Protein AF-0000000078568516 (afdb_homodimer)

Secondary structure (DSSP, 8-state):
--TTHHHHHHHHHHHHHH---S---HHHHHHHHHHHHHHTTTSS-HHHHHHHHHHHHHHHHHHHHHHHHHTSSSTT---HHHHHHHHHHHHHHHHHHTS--PPS-TTTT--EE---HHHHHT-B-SS-TT-BEEEEEEEEE-THHHHHHHH-TT------STT-TTTEEEEEEEEETTS-HHHHHHHHHHTTGGGSS--EEEEEEEPS-----HHHHHHHHHHHHHHHHHHHHHHHHHHHHHTTS-SS-S-HHHHHHHTT-HHHHHHHHH----TTTS-TTHHHHHHHHHHHHHHHHHHHHHTTBTTHHHHHHHTTSTTHHHHHTTTHHHHHHHHHHHHHHHHHHHHH--TTGGG-HHHHHHHHHHHHHHHHHHHHHHHHHHHHTHHHH--SS--SSHHHHHHHHHHHHHHHHTT-TTTSSGGG-SSGGGHHHHHHHHHHHTTHHHHHHHHH-HHHHHHHHHHHHHHHHHHHHHHHHHHT--SSS--TT---HHHHHHHIIIIIT-HHHHHHHHHHHHHHHHHHHHTTTS---PPTTHHHHHHHHHHHHHHHHHHTTHHHHTT----HHHHHHHHHHHHHHHHHHHHHHHHHHHTT--HHHHHHHT-TTHHHHHHTHHHHHHHHHHHHHHHHHHHTS-B---THHHHHHHHHHHH-/--TTHHHHHHHHHHHHHHTTSS---HHHHHHHHHHHHHHTTTSS-HHHHHHHHHHHHHHHHHHHHHHHHHTSSSTT---HHHHHHHHHHHHHHHHHHTS--PPS-TTTT--EE---HHHHHT-B-SS-TT-BEEEEEEEEE-THHHHHHHH-TT------STT-TTTEEEEEEEEETTS-HHHHHHHHHHTTGGGSS--EEEEEEEPS-----HHHHHHHHHHHHHHHHHHHHHHHHHHHHHTTS-SS-S-HHHHHHHTT-HHHHHHHHH----TTTS-TTHHHHHHHHHHHHHHHHHHHHHTTSTTHHHHHHHTTSTTHHHHHTTTHHHHHHHHHHHHHHHHHHHHH--TTGGG-HHHHHHHHHHHHHHHHHHHHHHHHHHHHTHHHH--SS--SSHHHHHHHHHHHHHHHHTT-TTTSSGGG-SSGGGHHHHHHHHHHHTTHHHHHHHHH-HHHHHHHHHHHHHHHHHHHHHHHHHHT--SSS--TT---HHHHHHHIIIIIT-HHHHHHHHHHHHHHHHHHHHTTTS---PPTTHHHHHHHHHHHHHHHHHHTTHHHHTT----HHHHHHHHHHHHHHHHHHHHHHHHHHHTT--HHHHHHHT-TTHHHHHHTHHHHHHHHHHHHHHHHHHHTS-----THHHHHHHHHHHH-

Structure (mmCIF, N/CA/C/O backbone):
data_AF-0000000078568516-model_v1
#
loop_
_entity.id
_entity.type
_entity.pdbx_description
1 polymer 'Nose resistant-to-fluoxetine protein N-terminal domain-containing protein'
#
loop_
_atom_site.group_PDB
_atom_site.id
_atom_site.type_symbol
_atom_site.label_atom_id
_atom_site.label_alt_id
_atom_site.label_comp_id
_atom_site.label_asym_id
_atom_site.label_entity_id
_atom_site.label_seq_id
_atom_site.pdbx_PDB_ins_code
_atom_site.Cartn_x
_atom_site.Cartn_y
_atom_site.Cartn_z
_atom_site.occupancy
_atom_site.B_iso_or_equiv
_atom_site.auth_seq_id
_atom_site.auth_comp_id
_atom_site.auth_asym_id
_atom_site.auth_atom_id
_atom_site.pdbx_PDB_model_num
ATOM 1 N N . MET A 1 1 ? 43 10.469 0.927 1 19.72 1 MET A N 1
ATOM 2 C CA . MET A 1 1 ? 43.25 9.031 0.972 1 19.72 1 MET A CA 1
ATOM 3 C C . MET A 1 1 ? 42.25 8.359 1.928 1 19.72 1 MET A C 1
ATOM 5 O O . MET A 1 1 ? 41.75 7.281 1.634 1 19.72 1 MET A O 1
ATOM 9 N N . LYS A 1 2 ? 42.125 8.953 3.188 1 24.02 2 LYS A N 1
ATOM 10 C CA . LYS A 1 2 ? 41.625 8.297 4.398 1 24.02 2 LYS A CA 1
ATOM 11 C C . LYS A 1 2 ? 40.094 8.406 4.5 1 24.02 2 LYS A C 1
ATOM 13 O O . LYS A 1 2 ? 39.5 7.926 5.469 1 24.02 2 LYS A O 1
ATOM 18 N N . LEU A 1 3 ? 39.5 9.312 3.938 1 23.8 3 LEU A N 1
ATOM 19 C CA . LEU A 1 3 ? 38.094 9.578 4.184 1 23.8 3 LEU A CA 1
ATOM 20 C C . LEU A 1 3 ? 37.219 8.484 3.576 1 23.8 3 LEU A C 1
ATOM 22 O O . LEU A 1 3 ? 35.969 8.547 3.668 1 23.8 3 LEU A O 1
ATOM 26 N N . LEU A 1 4 ? 37.781 7.84 2.512 1 27.28 4 LEU A N 1
ATOM 27 C CA . LEU A 1 4 ? 37.156 6.785 1.72 1 27.28 4 LEU A CA 1
ATOM 28 C C . LEU A 1 4 ? 36.906 5.543 2.566 1 27.28 4 LEU A C 1
ATOM 30 O O . LEU A 1 4 ? 36.625 4.465 2.031 1 27.28 4 LEU A O 1
ATOM 34 N N . LEU A 1 5 ? 36.938 5.762 3.91 1 27.34 5 LEU A N 1
ATOM 35 C CA . LEU A 1 5 ? 37.156 4.539 4.672 1 27.34 5 LEU A CA 1
ATOM 36 C C . LEU A 1 5 ? 35.938 3.639 4.637 1 27.34 5 LEU A C 1
ATOM 38 O O . LEU A 1 5 ? 36.031 2.445 4.34 1 27.34 5 LEU A O 1
ATOM 42 N N . PRO A 1 6 ? 34.812 4.086 5.113 1 30.39 6 PRO A N 1
ATOM 43 C CA . PRO A 1 6 ? 33.844 2.994 5.105 1 30.39 6 PRO A CA 1
ATOM 44 C C . PRO A 1 6 ? 33.5 2.516 3.695 1 30.39 6 PRO A C 1
ATOM 46 O O . PRO A 1 6 ? 33.281 1.318 3.475 1 30.39 6 PRO A O 1
ATOM 49 N N . LEU A 1 7 ? 33.469 3.352 2.736 1 31.86 7 LEU A N 1
ATOM 50 C CA . LEU A 1 7 ? 33.5 2.98 1.325 1 31.86 7 LEU A CA 1
ATOM 51 C C . LEU A 1 7 ? 34.844 2.346 0.966 1 31.86 7 LEU A C 1
ATOM 53 O O . LEU A 1 7 ? 34.906 1.376 0.207 1 31.86 7 LEU A O 1
ATOM 57 N N . LEU A 1 8 ? 36 2.879 1.493 1 31.45 8 LEU A N 1
ATOM 58 C CA . LEU A 1 8 ? 37.344 2.312 1.375 1 31.45 8 LEU A CA 1
ATOM 59 C C . LEU A 1 8 ? 37.438 0.991 2.127 1 31.45 8 LEU A C 1
ATOM 61 O O . LEU A 1 8 ? 38.094 0.048 1.652 1 31.45 8 LEU A O 1
ATOM 65 N N . LEU A 1 9 ? 36.844 0.903 3.256 1 31.75 9 LEU A N 1
ATOM 66 C CA . LEU A 1 9 ? 36.906 -0.375 3.959 1 31.75 9 LEU A CA 1
ATOM 67 C C . LEU A 1 9 ? 36.094 -1.433 3.209 1 31.75 9 LEU A C 1
ATOM 69 O O . LEU A 1 9 ? 36.5 -2.592 3.129 1 31.75 9 LEU A O 1
ATOM 73 N N . PHE A 1 10 ? 34.969 -1.129 2.699 1 33.91 10 PHE A N 1
ATOM 74 C CA . PHE A 1 10 ? 34.281 -2.029 1.774 1 33.91 10 PHE A CA 1
ATOM 75 C C . PHE A 1 10 ? 35.062 -2.121 0.456 1 33.91 10 PHE A C 1
ATOM 77 O O . PHE A 1 10 ? 35.25 -3.215 -0.081 1 33.91 10 PHE A O 1
ATOM 84 N N . LEU A 1 11 ? 35.531 -1.093 -0.124 1 34.03 11 LEU A N 1
ATOM 85 C CA . LEU A 1 11 ? 36.438 -1.081 -1.267 1 34.03 11 LEU A CA 1
ATOM 86 C C . LEU A 1 11 ? 37.781 -1.695 -0.897 1 34.03 11 LEU A C 1
ATOM 88 O O . LEU A 1 11 ? 38.406 -2.395 -1.708 1 34.03 11 LEU A O 1
ATOM 92 N N . VAL A 1 12 ? 38.375 -1.395 0.165 1 33.22 12 VAL A N 1
ATOM 93 C CA . VAL A 1 12 ? 39.562 -2.031 0.704 1 33.22 12 VAL A CA 1
ATOM 94 C C . VAL A 1 12 ? 39.281 -3.51 0.968 1 33.22 12 VAL A C 1
ATOM 96 O O . VAL A 1 12 ? 40.125 -4.367 0.654 1 33.22 12 VAL A O 1
ATOM 99 N N . ALA A 1 13 ? 38.188 -3.83 1.531 1 32.09 13 ALA A N 1
ATOM 100 C CA . ALA A 1 13 ? 37.906 -5.254 1.705 1 32.09 13 ALA A CA 1
ATOM 101 C C . ALA A 1 13 ? 37.719 -5.945 0.357 1 32.09 13 ALA A C 1
ATOM 103 O O . ALA A 1 13 ? 38.25 -7.043 0.142 1 32.09 13 ALA A O 1
ATOM 104 N N . VAL A 1 14 ? 37.031 -5.363 -0.57 1 32.97 14 VAL A N 1
ATOM 105 C CA . VAL A 1 14 ? 36.938 -5.93 -1.912 1 32.97 14 VAL A CA 1
ATOM 106 C C . VAL A 1 14 ? 38.25 -5.66 -2.656 1 32.97 14 VAL A C 1
ATOM 108 O O . VAL A 1 14 ? 38.781 -6.543 -3.348 1 32.97 14 VAL A O 1
ATOM 111 N N . THR A 1 15 ? 38.781 -4.438 -2.701 1 31.41 15 THR A N 1
ATOM 112 C CA . THR A 1 15 ? 40.062 -4.191 -3.336 1 31.41 15 THR A CA 1
ATOM 113 C C . THR A 1 15 ? 41.156 -4.977 -2.635 1 31.41 15 THR A C 1
ATOM 115 O O . THR A 1 15 ? 42.188 -5.316 -3.25 1 31.41 15 THR A O 1
ATOM 118 N N . ILE A 1 16 ? 41.125 -5.105 -1.365 1 31.56 16 ILE A N 1
ATOM 119 C CA . ILE A 1 16 ? 42.094 -6.004 -0.723 1 31.56 16 ILE A CA 1
ATOM 120 C C . ILE A 1 16 ? 42 -7.391 -1.349 1 31.56 16 ILE A C 1
ATOM 122 O O . ILE A 1 16 ? 43 -8.055 -1.565 1 31.56 16 ILE A O 1
ATOM 126 N N . SER A 1 17 ? 40.844 -7.824 -1.623 1 30.19 17 SER A N 1
ATOM 127 C CA . SER A 1 17 ? 40.844 -9.172 -2.189 1 30.19 17 SER A CA 1
ATOM 128 C C . SER A 1 17 ? 41.438 -9.172 -3.598 1 30.19 17 SER A C 1
ATOM 130 O O . SER A 1 17 ? 42.031 -10.156 -4.023 1 30.19 17 SER A O 1
ATOM 132 N N . VAL A 1 18 ? 41.094 -8.125 -4.332 1 30.97 18 VAL A N 1
ATOM 133 C CA . VAL A 1 18 ? 41.625 -8.211 -5.688 1 30.97 18 VAL A CA 1
ATOM 134 C C . VAL A 1 18 ? 43.125 -7.848 -5.676 1 30.97 18 VAL A C 1
ATOM 136 O O . VAL A 1 18 ? 43.906 -8.461 -6.387 1 30.97 18 VAL A O 1
ATOM 139 N N . GLN A 1 19 ? 43.406 -6.598 -5.184 1 30.86 19 GLN A N 1
ATOM 140 C CA . GLN A 1 19 ? 44.812 -6.234 -5.367 1 30.86 19 GLN A CA 1
ATOM 141 C C . GLN A 1 19 ? 45.719 -7.066 -4.469 1 30.86 19 GLN A C 1
ATOM 143 O O . GLN A 1 19 ? 46.281 -6.555 -3.49 1 30.86 19 GLN A O 1
ATOM 148 N N . CYS A 1 20 ? 45.375 -8.109 -4.012 1 30.53 20 CYS A N 1
ATOM 149 C CA . CYS A 1 20 ? 46.375 -8.828 -3.256 1 30.53 20 CYS A CA 1
ATOM 150 C C . CYS A 1 20 ? 47.656 -8.984 -4.078 1 30.53 20 CYS A C 1
ATOM 152 O O . CYS A 1 20 ? 48.562 -9.719 -3.693 1 30.53 20 CYS A O 1
ATOM 154 N N . ASP A 1 21 ? 47.75 -8.555 -5.23 1 30.81 21 ASP A N 1
ATOM 155 C CA . ASP A 1 21 ? 49.156 -8.789 -5.582 1 30.81 21 ASP A CA 1
ATOM 156 C C . ASP A 1 21 ? 50.094 -7.895 -4.766 1 30.81 21 ASP A C 1
ATOM 158 O O . ASP A 1 21 ? 51.312 -8.086 -4.777 1 30.81 21 ASP A O 1
ATOM 162 N N . SER A 1 22 ? 49.906 -6.578 -4.59 1 32.47 22 SER A N 1
ATOM 163 C CA . SER A 1 22 ? 51.031 -5.961 -3.887 1 32.47 22 SER A CA 1
ATOM 164 C C . SER A 1 22 ? 51.094 -6.418 -2.434 1 32.47 22 SER A C 1
ATOM 166 O O . SER A 1 22 ? 50.062 -6.727 -1.833 1 32.47 22 SER A O 1
ATOM 168 N N . LYS A 1 23 ? 52.406 -6.676 -1.833 1 35.88 23 LYS A N 1
ATOM 169 C CA . LYS A 1 23 ? 52.969 -7.195 -0.595 1 35.88 23 LYS A CA 1
ATOM 170 C C . LYS A 1 23 ? 52.375 -6.504 0.624 1 35.88 23 LYS A C 1
ATOM 172 O O . LYS A 1 23 ? 52.938 -6.559 1.72 1 35.88 23 LYS A O 1
ATOM 177 N N . MET A 1 24 ? 51.688 -5.531 0.545 1 34.06 24 MET A N 1
ATOM 178 C CA . MET A 1 24 ? 51.25 -5.145 1.878 1 34.06 24 MET A CA 1
ATOM 179 C C . MET A 1 24 ? 50.469 -6.285 2.551 1 34.06 24 MET A C 1
ATOM 181 O O . MET A 1 24 ? 49.469 -6.766 2.027 1 34.06 24 MET A O 1
ATOM 185 N N . SER A 1 25 ? 51.188 -7.059 3.332 1 37.94 25 SER A N 1
ATOM 186 C CA . SER A 1 25 ? 50.75 -8.219 4.094 1 37.94 25 SER A CA 1
ATOM 187 C C . SER A 1 25 ? 49.438 -7.934 4.828 1 37.94 25 SER A C 1
ATOM 189 O O . SER A 1 25 ? 49.156 -6.785 5.18 1 37.94 25 SER A O 1
ATOM 191 N N . HIS A 1 26 ? 48.438 -8.781 4.637 1 41.09 26 HIS A N 1
ATOM 192 C CA . HIS A 1 26 ? 47.25 -8.859 5.473 1 41.09 26 HIS A CA 1
ATOM 193 C C . HIS A 1 26 ? 47.531 -8.312 6.871 1 41.09 26 HIS A C 1
ATOM 195 O O . HIS A 1 26 ? 46.656 -7.652 7.461 1 41.09 26 HIS A O 1
ATOM 201 N N . SER A 1 27 ? 48.781 -8.523 7.266 1 44.09 27 SER A N 1
ATOM 202 C CA . SER A 1 27 ? 49.188 -8.094 8.594 1 44.09 27 SER A CA 1
ATOM 203 C C . SER A 1 27 ? 49.281 -6.574 8.68 1 44.09 27 SER A C 1
ATOM 205 O O . SER A 1 27 ? 48.906 -5.996 9.719 1 44.09 27 SER A O 1
ATOM 207 N N . GLU A 1 28 ? 49.625 -5.969 7.652 1 46.91 28 GLU A N 1
ATOM 208 C CA . GLU A 1 28 ? 49.781 -4.52 7.723 1 46.91 28 GLU A CA 1
ATOM 209 C C . GLU A 1 28 ? 48.438 -3.799 7.688 1 46.91 28 GLU A C 1
ATOM 211 O O . GLU A 1 28 ? 48.25 -2.809 8.391 1 46.91 28 GLU A O 1
ATOM 216 N N . LEU A 1 29 ? 47.594 -4.312 6.922 1 42.88 29 LEU A N 1
ATOM 217 C CA . LEU A 1 29 ? 46.25 -3.734 6.918 1 42.88 29 LEU A CA 1
ATOM 218 C C . LEU A 1 29 ? 45.594 -3.893 8.281 1 42.88 29 LEU A C 1
ATOM 220 O O . LEU A 1 29 ? 45 -2.949 8.797 1 42.88 29 LEU A O 1
ATOM 224 N N . LEU A 1 30 ? 45.719 -5.09 8.789 1 44.78 30 LEU A N 1
ATOM 225 C CA . LEU A 1 30 ? 45.25 -5.328 10.141 1 44.78 30 LEU A CA 1
ATOM 226 C C . LEU A 1 30 ? 45.938 -4.418 11.141 1 44.78 30 LEU A C 1
ATOM 228 O O . LEU A 1 30 ? 45.312 -3.9 12.062 1 44.78 30 LEU A O 1
ATOM 232 N N . ALA A 1 31 ? 47.125 -4.281 10.938 1 49.91 31 ALA A N 1
ATOM 233 C CA . ALA A 1 31 ? 47.906 -3.404 11.82 1 49.91 31 ALA A CA 1
ATOM 234 C C . ALA A 1 31 ? 47.438 -1.957 11.695 1 49.91 31 ALA A C 1
ATOM 236 O O . ALA A 1 31 ? 47.344 -1.241 12.695 1 49.91 31 ALA A O 1
ATOM 237 N N . HIS A 1 32 ? 47.062 -1.569 10.57 1 46.25 32 HIS A N 1
ATOM 238 C CA . HIS A 1 32 ? 46.562 -0.206 10.383 1 46.25 32 HIS A CA 1
ATOM 239 C C . HIS A 1 32 ? 45.156 -0.04 10.945 1 46.25 32 HIS A C 1
ATOM 241 O O . HIS A 1 32 ? 44.844 0.983 11.562 1 46.25 32 HIS A O 1
ATOM 247 N N . LEU A 1 33 ? 44.406 -0.995 10.672 1 45.06 33 LEU A N 1
ATOM 248 C CA . LEU A 1 33 ? 43.094 -0.962 11.273 1 45.06 33 LEU A CA 1
ATOM 249 C C . LEU A 1 33 ? 43.156 -1.039 12.789 1 45.06 33 LEU A C 1
ATOM 251 O O . LEU A 1 33 ? 42.469 -0.312 13.5 1 45.06 33 LEU A O 1
ATOM 255 N N . GLU A 1 34 ? 44 -1.986 13.281 1 47.72 34 GLU A N 1
ATOM 256 C CA . GLU A 1 34 ? 44.25 -2.076 14.711 1 47.72 34 GLU A CA 1
ATOM 257 C C . GLU A 1 34 ? 44.844 -0.772 15.25 1 47.72 34 GLU A C 1
ATOM 259 O O . GLU A 1 34 ? 44.469 -0.323 16.344 1 47.72 34 GLU A O 1
ATOM 264 N N . LYS A 1 35 ? 45.781 -0.238 14.578 1 49.16 35 LYS A N 1
ATOM 265 C CA . LYS A 1 35 ? 46.375 1.023 15.008 1 49.16 35 LYS A CA 1
ATOM 266 C C . LYS A 1 35 ? 45.344 2.15 15 1 49.16 35 LYS A C 1
ATOM 268 O O . LYS A 1 35 ? 45.344 2.986 15.906 1 49.16 35 LYS A O 1
ATOM 273 N N . ALA A 1 36 ? 44.594 2.148 14.039 1 45.56 36 ALA A N 1
ATOM 274 C CA . ALA A 1 36 ? 43.562 3.176 13.984 1 45.56 36 ALA A CA 1
ATOM 275 C C . ALA A 1 36 ? 42.562 3.029 15.141 1 45.56 36 ALA A C 1
ATOM 277 O O . ALA A 1 36 ? 42.156 4.023 15.734 1 45.56 36 ALA A O 1
ATOM 278 N N . VAL A 1 37 ? 42.281 1.79 15.438 1 47.06 37 VAL A N 1
ATOM 279 C CA . VAL A 1 37 ? 41.406 1.515 16.578 1 47.06 37 VAL A CA 1
ATOM 280 C C . VAL A 1 37 ? 42.156 1.766 17.875 1 47.06 37 VAL A C 1
ATOM 282 O O . VAL A 1 37 ? 41.625 2.311 18.844 1 47.06 37 VAL A O 1
ATOM 285 N N . ARG A 1 38 ? 43.375 1.36 17.984 1 46.97 38 ARG A N 1
ATOM 286 C CA . ARG A 1 38 ? 44.156 1.521 19.188 1 46.97 38 ARG A CA 1
ATOM 287 C C . ARG A 1 38 ? 44.5 2.99 19.453 1 46.97 38 ARG A C 1
ATOM 289 O O . ARG A 1 38 ? 44.531 3.434 20.594 1 46.97 38 ARG A O 1
ATOM 296 N N . THR A 1 39 ? 45 3.645 18.484 1 46.28 39 THR A N 1
ATOM 297 C CA . THR A 1 39 ? 45.469 5.004 18.734 1 46.28 39 THR A CA 1
ATOM 298 C C . THR A 1 39 ? 44.312 5.879 19.219 1 46.28 39 THR A C 1
ATOM 300 O O . THR A 1 39 ? 44.5 6.863 19.938 1 46.28 39 THR A O 1
ATOM 303 N N . ASN A 1 40 ? 43.094 5.652 18.812 1 46.94 40 ASN A N 1
ATOM 304 C CA . ASN A 1 40 ? 42 6.566 19.141 1 46.94 40 ASN A CA 1
ATOM 305 C C . ASN A 1 40 ? 41.281 6.156 20.422 1 46.94 40 ASN A C 1
ATOM 307 O O . ASN A 1 40 ? 40.156 6.605 20.688 1 46.94 40 ASN A O 1
ATOM 311 N N . HIS A 1 41 ? 41.844 5.254 21.203 1 51.62 41 HIS A N 1
ATOM 312 C CA . HIS A 1 41 ? 41.25 4.637 22.406 1 51.62 41 HIS A CA 1
ATOM 313 C C . HIS A 1 41 ? 41.031 5.668 23.5 1 51.62 41 HIS A C 1
ATOM 315 O O . HIS A 1 41 ? 40.344 5.395 24.484 1 51.62 41 HIS A O 1
ATOM 321 N N . THR A 1 42 ? 41.656 6.672 23.453 1 56.84 42 THR A N 1
ATOM 322 C CA . THR A 1 42 ? 41.531 7.461 24.688 1 56.84 42 THR A CA 1
ATOM 323 C C . THR A 1 42 ? 40.156 8.117 24.781 1 56.84 42 THR A C 1
ATOM 325 O O . THR A 1 42 ? 39.688 8.438 25.875 1 56.84 42 THR A O 1
ATOM 328 N N . GLU A 1 43 ? 39.344 8.125 23.672 1 72 43 GLU A N 1
ATOM 329 C CA . GLU A 1 43 ? 38.125 8.914 23.812 1 72 43 GLU A CA 1
ATOM 330 C C . GLU A 1 43 ? 36.875 8.031 23.656 1 72 43 GLU A C 1
ATOM 332 O O . GLU A 1 43 ? 35.75 8.508 23.797 1 72 43 GLU A O 1
ATOM 337 N N . ILE A 1 44 ? 37.156 6.707 23.469 1 83.38 44 ILE A N 1
ATOM 338 C CA . ILE A 1 44 ? 36 5.816 23.328 1 83.38 44 ILE A CA 1
ATOM 339 C C . ILE A 1 44 ? 35.906 4.906 24.562 1 83.38 44 ILE A C 1
ATOM 341 O O . ILE A 1 44 ? 36.906 4.637 25.219 1 83.38 44 ILE A O 1
ATOM 345 N N . SER A 1 45 ? 34.656 4.5 24.922 1 91.06 45 SER A N 1
ATOM 346 C CA . SER A 1 45 ? 34.438 3.613 26.062 1 91.06 45 SER A CA 1
ATOM 347 C C . SER A 1 45 ? 35.219 2.305 25.891 1 91.06 45 SER A C 1
ATOM 349 O O . SER A 1 45 ? 35.312 1.784 24.781 1 91.06 45 SER A O 1
ATOM 351 N N . PRO A 1 46 ? 35.812 1.812 26.953 1 89.94 46 PRO A N 1
ATOM 352 C CA . PRO A 1 46 ? 36.625 0.603 26.875 1 89.94 46 PRO A CA 1
ATOM 353 C C . PRO A 1 46 ? 35.844 -0.592 26.312 1 89.94 46 PRO A C 1
ATOM 355 O O . PRO A 1 46 ? 36.406 -1.39 25.547 1 89.94 46 PRO A O 1
ATOM 358 N N . LYS A 1 47 ? 34.625 -0.743 26.719 1 92.31 47 LYS A N 1
ATOM 359 C CA . LYS A 1 47 ? 33.844 -1.857 26.203 1 92.31 47 LYS A CA 1
ATOM 360 C C . LYS A 1 47 ? 33.656 -1.75 24.703 1 92.31 47 LYS A C 1
ATOM 362 O O . LYS A 1 47 ? 33.719 -2.754 23.984 1 92.31 47 LYS A O 1
ATOM 367 N N . CYS A 1 48 ? 33.438 -0.572 24.266 1 92.06 48 CYS A N 1
ATOM 368 C CA . CYS A 1 48 ? 33.281 -0.335 22.828 1 92.06 48 CYS A CA 1
ATOM 369 C C . CYS A 1 48 ? 34.594 -0.65 22.094 1 92.06 48 CYS A C 1
ATOM 371 O O . CYS A 1 48 ? 34.562 -1.31 21.062 1 92.06 48 CYS A O 1
ATOM 373 N N . ALA A 1 49 ? 35.656 -0.224 22.688 1 86.69 49 ALA A N 1
ATOM 374 C CA . ALA A 1 49 ? 36.938 -0.466 22.078 1 86.69 49 ALA A CA 1
ATOM 375 C C . ALA A 1 49 ? 37.219 -1.961 21.953 1 86.69 49 ALA A C 1
ATOM 377 O O . ALA A 1 49 ? 37.75 -2.418 20.938 1 86.69 49 ALA A O 1
ATOM 378 N N . LYS A 1 50 ? 36.844 -2.691 22.953 1 87.94 50 LYS A N 1
ATOM 379 C CA . LYS A 1 50 ? 37.062 -4.137 22.953 1 87.94 50 LYS A CA 1
ATOM 380 C C . LYS A 1 50 ? 36.25 -4.812 21.859 1 87.94 50 LYS A C 1
ATOM 382 O O . LYS A 1 50 ? 36.75 -5.672 21.141 1 87.94 50 LYS A O 1
ATOM 387 N N . HIS A 1 51 ? 35.031 -4.453 21.781 1 92.62 51 HIS A N 1
ATOM 388 C CA . HIS A 1 51 ? 34.156 -5.051 20.781 1 92.62 51 HIS A CA 1
ATOM 389 C C . HIS A 1 51 ? 34.562 -4.641 19.359 1 92.62 51 HIS A C 1
ATOM 391 O O . HIS A 1 51 ? 34.438 -5.426 18.422 1 92.62 51 HIS A O 1
ATOM 397 N N . MET A 1 52 ? 35.094 -3.455 19.25 1 88.44 52 MET A N 1
ATOM 398 C CA . MET A 1 52 ? 35.594 -3.004 17.953 1 88.44 52 MET A CA 1
ATOM 399 C C . MET A 1 52 ? 36.812 -3.799 17.547 1 88.44 52 MET A C 1
ATOM 401 O O . MET A 1 52 ? 36.969 -4.145 16.359 1 88.44 52 MET A O 1
ATOM 405 N N . GLN A 1 53 ? 37.562 -4.023 18.484 1 83.88 53 GLN A N 1
ATOM 406 C CA . GLN A 1 53 ? 38.75 -4.844 18.219 1 83.88 53 GLN A CA 1
ATOM 407 C C . GLN A 1 53 ? 38.344 -6.262 17.828 1 83.88 53 GLN A C 1
ATOM 409 O O . GLN A 1 53 ? 38.938 -6.84 16.891 1 83.88 53 GLN A O 1
ATOM 414 N N . GLN A 1 54 ? 37.438 -6.723 18.516 1 89.56 54 GLN A N 1
ATOM 415 C CA . GLN A 1 54 ? 36.938 -8.055 18.172 1 89.56 54 GLN A CA 1
ATOM 416 C C . GLN A 1 54 ? 36.406 -8.086 16.75 1 89.56 54 GLN A C 1
ATOM 418 O O . GLN A 1 54 ? 36.656 -9.031 16 1 89.56 54 GLN A O 1
ATOM 423 N N . TRP A 1 55 ? 35.656 -7.137 16.438 1 91.5 55 TRP A N 1
ATOM 424 C CA . TRP A 1 55 ? 35.062 -7.055 15.094 1 91.5 55 TRP A CA 1
ATOM 425 C C . TRP A 1 55 ? 36.188 -7 14.031 1 91.5 55 TRP A C 1
ATOM 427 O O . TRP A 1 55 ? 36.125 -7.734 13.047 1 91.5 55 TRP A O 1
ATOM 437 N N . ALA A 1 56 ? 37.156 -6.172 14.258 1 83.12 56 ALA A N 1
ATOM 438 C CA . ALA A 1 56 ? 38.25 -6.016 13.312 1 83.12 56 ALA A CA 1
ATOM 439 C C . ALA A 1 56 ? 39.031 -7.324 13.141 1 83.12 56 ALA A C 1
ATOM 441 O O . ALA A 1 56 ? 39.344 -7.711 12.023 1 83.12 56 ALA A O 1
ATOM 442 N N . LEU A 1 57 ? 39.219 -8.008 14.203 1 83 57 LEU A N 1
ATOM 443 C CA . LEU A 1 57 ? 39.938 -9.273 14.164 1 83 57 LEU A CA 1
ATOM 444 C C . LEU A 1 57 ? 39.125 -10.344 13.445 1 83 57 LEU A C 1
ATOM 446 O O . LEU A 1 57 ? 39.656 -11.109 12.648 1 83 57 LEU A O 1
ATOM 450 N N . SER A 1 58 ? 37.906 -10.391 13.805 1 88.44 58 SER A N 1
ATOM 451 C CA . SER A 1 58 ? 37.031 -11.367 13.156 1 88.44 58 SER A CA 1
ATOM 452 C C . SER A 1 58 ? 36.938 -11.117 11.656 1 88.44 58 SER A C 1
ATOM 454 O O . SER A 1 58 ? 36.906 -12.062 10.867 1 88.44 58 SER A O 1
ATOM 456 N N . LEU A 1 59 ? 36.906 -9.883 11.289 1 85.88 59 LEU A N 1
ATOM 457 C CA . LEU A 1 59 ? 36.844 -9.531 9.875 1 85.88 59 LEU A CA 1
ATOM 458 C C . LEU A 1 59 ? 38.125 -9.938 9.156 1 85.88 59 LEU A C 1
ATOM 460 O O . LEU A 1 59 ? 38.094 -10.422 8.023 1 85.88 59 LEU A O 1
ATOM 464 N N . ALA A 1 60 ? 39.156 -9.734 9.836 1 77.19 60 ALA A N 1
ATOM 465 C CA . ALA A 1 60 ? 40.438 -10.125 9.273 1 77.19 60 ALA A CA 1
ATOM 466 C C . ALA A 1 60 ? 40.531 -11.641 9.086 1 77.19 60 ALA A C 1
ATOM 468 O O . ALA A 1 60 ? 41 -12.117 8.055 1 77.19 60 ALA A O 1
ATOM 469 N N . LYS A 1 61 ? 40.094 -12.328 10.078 1 81.69 61 LYS A N 1
ATOM 470 C CA . LYS A 1 61 ? 40.094 -13.781 10 1 81.69 61 LYS A CA 1
ATOM 471 C C . LYS A 1 61 ? 39.188 -14.281 8.883 1 81.69 61 LYS A C 1
ATOM 473 O O . LYS A 1 61 ? 39.531 -15.219 8.156 1 81.69 61 LYS A O 1
ATOM 478 N N . PHE A 1 62 ? 38.094 -13.664 8.773 1 82.88 62 PHE A N 1
ATOM 479 C CA . PHE A 1 62 ? 37.156 -14.039 7.723 1 82.88 62 PHE A CA 1
ATOM 480 C C . PHE A 1 62 ? 37.781 -13.789 6.344 1 82.88 62 PHE A C 1
ATOM 482 O O . PHE A 1 62 ? 37.719 -14.656 5.473 1 82.88 62 PHE A O 1
ATOM 489 N N . SER A 1 63 ? 38.281 -12.617 6.18 1 74.69 63 SER A N 1
ATOM 490 C CA . SER A 1 63 ? 38.875 -12.258 4.895 1 74.69 63 SER A CA 1
ATOM 491 C C . SER A 1 63 ? 40.031 -13.188 4.527 1 74.69 63 SER A C 1
ATOM 493 O O . SER A 1 63 ? 40.156 -13.609 3.375 1 74.69 63 SER A O 1
ATOM 495 N N . ALA A 1 64 ? 40.812 -13.539 5.492 1 70.38 64 ALA A N 1
ATOM 496 C CA . ALA A 1 64 ? 41.938 -14.453 5.273 1 70.38 64 ALA A CA 1
ATOM 497 C C . ALA A 1 64 ? 41.438 -15.844 4.871 1 70.38 64 ALA A C 1
ATOM 499 O O . ALA A 1 64 ? 42 -16.469 3.977 1 70.38 64 ALA A O 1
ATOM 500 N N . ALA A 1 65 ? 40.406 -16.203 5.547 1 73.88 65 ALA A N 1
ATOM 501 C CA . ALA A 1 65 ? 39.844 -17.516 5.258 1 73.88 65 ALA A CA 1
ATOM 502 C C . ALA A 1 65 ? 39.25 -17.562 3.85 1 73.88 65 ALA A C 1
ATOM 504 O O . ALA A 1 65 ? 39.375 -18.578 3.148 1 73.88 65 ALA A O 1
ATOM 505 N N . VAL A 1 66 ? 38.656 -16.516 3.369 1 70.94 66 VAL A N 1
ATOM 506 C CA . VAL A 1 66 ? 38.062 -16.453 2.045 1 70.94 66 VAL A CA 1
ATOM 507 C C . VAL A 1 66 ? 39.125 -16.516 0.972 1 70.94 66 VAL A C 1
ATOM 509 O O . VAL A 1 66 ? 39 -17.234 -0.022 1 70.94 66 VAL A O 1
ATOM 512 N N . VAL A 1 67 ? 40.156 -15.805 1.159 1 63.41 67 VAL A N 1
ATOM 513 C CA . VAL A 1 67 ? 41.25 -15.75 0.187 1 63.41 67 VAL A CA 1
ATOM 514 C C . VAL A 1 67 ? 41.938 -17.109 0.105 1 63.41 67 VAL A C 1
ATOM 516 O O . VAL A 1 67 ? 42.281 -17.562 -0.983 1 63.41 67 VAL A O 1
ATOM 519 N N . ASN A 1 68 ? 42.062 -17.719 1.224 1 64 68 ASN A N 1
ATOM 520 C CA . ASN A 1 68 ? 42.75 -19 1.269 1 64 68 ASN A CA 1
ATOM 521 C C . ASN A 1 68 ? 41.875 -20.125 0.693 1 64 68 ASN A C 1
ATOM 523 O O . ASN A 1 68 ? 42.406 -21.094 0.161 1 64 68 ASN A O 1
ATOM 527 N N . CYS A 1 69 ? 40.656 -19.984 0.884 1 63.22 69 CYS A N 1
ATOM 528 C CA . CYS A 1 69 ? 39.75 -20.969 0.291 1 63.22 69 CYS A CA 1
ATOM 529 C C . CYS A 1 69 ? 39.781 -20.891 -1.23 1 63.22 69 CYS A C 1
ATOM 531 O O . CYS A 1 69 ? 39.656 -21.906 -1.913 1 63.22 69 CYS A O 1
ATOM 533 N N . LYS A 1 70 ? 39.688 -19.75 -2.041 1 55.25 70 LYS A N 1
ATOM 534 C CA . LYS A 1 70 ? 39.719 -19.547 -3.488 1 55.25 70 LYS A CA 1
ATOM 535 C C . LYS A 1 70 ? 41 -20.141 -4.102 1 55.25 70 LYS A C 1
ATOM 537 O O . LYS A 1 70 ? 41 -20.516 -5.273 1 55.25 70 LYS A O 1
ATOM 542 N N . ARG A 1 71 ? 42.094 -20.078 -3.416 1 48.25 71 ARG A N 1
ATOM 543 C CA . ARG A 1 71 ? 43.312 -20.609 -4.004 1 48.25 71 ARG A CA 1
ATOM 544 C C . ARG A 1 71 ? 43.219 -22.125 -4.191 1 48.25 71 ARG A C 1
ATOM 546 O O . ARG A 1 71 ? 44.062 -22.719 -4.879 1 48.25 71 ARG A O 1
ATOM 553 N N . THR A 1 72 ? 42.188 -22.609 -3.502 1 43.31 72 THR A N 1
ATOM 554 C CA . THR A 1 72 ? 42.094 -24.031 -3.797 1 43.31 72 THR A CA 1
ATOM 555 C C . THR A 1 72 ? 41.094 -24.297 -4.898 1 43.31 72 THR A C 1
ATOM 557 O O . THR A 1 72 ? 39.938 -23.797 -4.828 1 43.31 72 THR A O 1
ATOM 560 N N . PRO A 1 73 ? 41.531 -24.594 -6.113 1 38.12 73 PRO A N 1
ATOM 561 C CA . PRO A 1 73 ? 40.719 -24.75 -7.312 1 38.12 73 PRO A CA 1
ATOM 562 C C . PRO A 1 73 ? 39.344 -25.344 -7.016 1 38.12 73 PRO A C 1
ATOM 564 O O . PRO A 1 73 ? 38.5 -25.469 -7.914 1 38.12 73 PRO A O 1
ATOM 567 N N . LEU A 1 74 ? 39.156 -26.484 -6.344 1 40.53 74 LEU A N 1
ATOM 568 C CA . LEU A 1 74 ? 37.969 -27.312 -6.301 1 40.53 74 LEU A CA 1
ATOM 569 C C . LEU A 1 74 ? 36.906 -26.688 -5.41 1 40.53 74 LEU A C 1
ATOM 571 O O . LEU A 1 74 ? 37.188 -26.344 -4.258 1 40.53 74 LEU A O 1
ATOM 575 N N . PRO A 1 75 ? 35.906 -26.062 -5.871 1 41.94 75 PRO A N 1
ATOM 576 C CA . PRO A 1 75 ? 34.75 -25.328 -5.316 1 41.94 75 PRO A CA 1
ATOM 577 C C . PRO A 1 75 ? 34.406 -25.766 -3.895 1 41.94 75 PRO A C 1
ATOM 579 O O . PRO A 1 75 ? 33.844 -24.984 -3.131 1 41.94 75 PRO A O 1
ATOM 582 N N . HIS A 1 76 ? 34.281 -27 -3.625 1 46.22 76 HIS A N 1
ATOM 583 C CA . HIS A 1 76 ? 33.812 -27.703 -2.43 1 46.22 76 HIS A CA 1
ATOM 584 C C . HIS A 1 76 ? 34.656 -27.328 -1.213 1 46.22 76 HIS A C 1
ATOM 586 O O . HIS A 1 76 ? 34.281 -27.656 -0.08 1 46.22 76 HIS A O 1
ATOM 592 N N . LEU A 1 77 ? 36.188 -27.312 -1.329 1 52.22 77 LEU A N 1
ATOM 593 C CA . LEU A 1 77 ? 37.094 -28.016 -0.426 1 52.22 77 LEU A CA 1
ATOM 594 C C . LEU A 1 77 ? 37.688 -27.047 0.599 1 52.22 77 LEU A C 1
ATOM 596 O O . LEU A 1 77 ? 38.844 -26.656 0.475 1 52.22 77 LEU A O 1
ATOM 600 N N . CYS A 1 78 ? 37.125 -25.828 0.865 1 62.72 78 CYS A N 1
ATOM 601 C CA . CYS A 1 78 ? 37.781 -25.266 2.037 1 62.72 78 CYS A CA 1
ATOM 602 C C . CYS A 1 78 ? 38.031 -26.344 3.088 1 62.72 78 CYS A C 1
ATOM 604 O O . CYS A 1 78 ? 37.281 -27.297 3.205 1 62.72 78 CYS A O 1
ATOM 606 N N . ASP A 1 79 ? 39.344 -26.438 3.422 1 70.88 79 ASP A N 1
ATOM 607 C CA . ASP A 1 79 ? 39.625 -27.359 4.52 1 70.88 79 ASP A CA 1
ATOM 608 C C . ASP A 1 79 ? 38.656 -27.125 5.688 1 70.88 79 ASP A C 1
ATOM 610 O O . ASP A 1 79 ? 37.969 -26.109 5.746 1 70.88 79 ASP A O 1
ATOM 614 N N . GLU A 1 80 ? 38.406 -28.078 6.379 1 77.31 80 GLU A N 1
ATOM 615 C CA . GLU A 1 80 ? 37.5 -28.047 7.527 1 77.31 80 GLU A CA 1
ATOM 616 C C . GLU A 1 80 ? 37.812 -26.859 8.438 1 77.31 80 GLU A C 1
ATOM 618 O O . GLU A 1 80 ? 36.906 -26.234 8.977 1 77.31 80 GLU A O 1
ATOM 623 N N . LEU A 1 81 ? 39.094 -26.594 8.562 1 79 81 LEU A N 1
ATOM 624 C CA . LEU A 1 81 ? 39.469 -25.484 9.43 1 79 81 LEU A CA 1
ATOM 625 C C . LEU A 1 81 ? 39.062 -24.156 8.828 1 79 81 LEU A C 1
ATOM 627 O O . LEU A 1 81 ? 38.594 -23.266 9.547 1 79 81 LEU A O 1
ATOM 631 N N . GLN A 1 82 ? 39.188 -24.078 7.594 1 77.5 82 GLN A N 1
ATOM 632 C CA . GLN A 1 82 ? 38.812 -22.844 6.922 1 77.5 82 GLN A CA 1
ATOM 633 C C . GLN A 1 82 ? 37.312 -22.641 6.969 1 77.5 82 GLN A C 1
ATOM 635 O O . GLN A 1 82 ? 36.812 -21.516 7.152 1 77.5 82 GLN A O 1
ATOM 640 N N . GLN A 1 83 ? 36.688 -23.656 6.895 1 78.44 83 GLN A N 1
ATOM 641 C CA . GLN A 1 83 ? 35.219 -23.594 6.973 1 78.44 83 GLN A CA 1
ATOM 642 C C . GLN A 1 83 ? 34.781 -23.156 8.359 1 78.44 83 GLN A C 1
ATOM 644 O O . GLN A 1 83 ? 33.812 -22.391 8.492 1 78.44 83 GLN A O 1
ATOM 649 N N . GLN A 1 84 ? 35.406 -23.641 9.305 1 83.19 84 GLN A N 1
ATOM 650 C CA . GLN A 1 84 ? 35.062 -23.266 10.672 1 83.19 84 GLN A CA 1
ATOM 651 C C . GLN A 1 84 ? 35.344 -21.781 10.914 1 83.19 84 GLN A C 1
ATOM 653 O O . GLN A 1 84 ? 34.562 -21.094 11.578 1 83.19 84 GLN A O 1
ATOM 658 N N . LEU A 1 85 ? 36.438 -21.312 10.344 1 82.62 85 LEU A N 1
ATOM 659 C CA . LEU A 1 85 ? 36.781 -19.906 10.492 1 82.62 85 LEU A CA 1
ATOM 660 C C . LEU A 1 85 ? 35.781 -19.016 9.789 1 82.62 85 LEU A C 1
ATOM 662 O O . LEU A 1 85 ? 35.438 -17.953 10.281 1 82.62 85 LEU A O 1
ATOM 666 N N . LEU A 1 86 ? 35.344 -19.5 8.727 1 81.44 86 LEU A N 1
ATOM 667 C CA . LEU A 1 86 ? 34.344 -18.75 7.977 1 81.44 86 LEU A CA 1
ATOM 668 C C . LEU A 1 86 ? 33.031 -18.688 8.734 1 81.44 86 LEU A C 1
ATOM 670 O O . LEU A 1 86 ? 32.438 -17.609 8.867 1 81.44 86 LEU A O 1
ATOM 674 N N . GLU A 1 87 ? 32.656 -19.75 9.328 1 82.81 87 GLU A N 1
ATOM 675 C CA . GLU A 1 87 ? 31.406 -19.828 10.055 1 82.81 87 GLU A CA 1
ATOM 676 C C . GLU A 1 87 ? 31.469 -19.016 11.344 1 82.81 87 GLU A C 1
ATOM 678 O O . GLU A 1 87 ? 30.516 -18.312 11.688 1 82.81 87 GLU A O 1
ATOM 683 N N . GLU A 1 88 ? 32.562 -19.062 11.961 1 88 88 GLU A N 1
ATOM 684 C CA . GLU A 1 88 ? 32.688 -18.406 13.25 1 88 88 GLU A CA 1
ATOM 685 C C . GLU A 1 88 ? 32.812 -16.891 13.094 1 88 88 GLU A C 1
ATOM 687 O O . GLU A 1 88 ? 32.438 -16.141 14 1 88 88 GLU A O 1
ATOM 692 N N . ASN A 1 89 ? 33.312 -16.453 11.93 1 88.19 89 ASN A N 1
ATOM 693 C CA . ASN A 1 89 ? 33.562 -15.023 11.766 1 88.19 89 ASN A CA 1
ATOM 694 C C . ASN A 1 89 ? 32.625 -14.398 10.727 1 88.19 89 ASN A C 1
ATOM 696 O O . ASN A 1 89 ? 32.812 -13.242 10.336 1 88.19 89 ASN A O 1
ATOM 700 N N . PHE A 1 90 ? 31.641 -15.102 10.344 1 86.69 90 PHE A N 1
ATOM 701 C CA . PHE A 1 90 ? 30.719 -14.625 9.312 1 86.69 90 PHE A CA 1
ATOM 702 C C . PHE A 1 90 ? 29.969 -13.391 9.789 1 86.69 90 PHE A C 1
ATOM 704 O O . PHE A 1 90 ? 29.672 -12.5 8.992 1 86.69 90 PHE A O 1
ATOM 711 N N . TYR A 1 91 ? 29.719 -13.266 11.102 1 91.69 91 TYR A N 1
ATOM 712 C CA . TYR A 1 91 ? 28.969 -12.133 11.656 1 91.69 91 TYR A CA 1
ATOM 713 C C . TYR A 1 91 ? 29.688 -10.82 11.383 1 91.69 91 TYR A C 1
ATOM 715 O O . TYR A 1 91 ? 29.047 -9.773 11.266 1 91.69 91 TYR A O 1
ATOM 723 N N . ALA A 1 92 ? 31.047 -10.914 11.312 1 89.75 92 ALA A N 1
ATOM 724 C CA . ALA A 1 92 ? 31.828 -9.703 11.07 1 89.75 92 ALA A CA 1
ATOM 725 C C . ALA A 1 92 ? 31.609 -9.18 9.656 1 89.75 92 ALA A C 1
ATOM 727 O O . ALA A 1 92 ? 31.562 -7.965 9.438 1 89.75 92 ALA A O 1
ATOM 728 N N . PHE A 1 93 ? 31.422 -10.102 8.797 1 85.25 93 PHE A N 1
ATOM 729 C CA . PHE A 1 93 ? 31.109 -9.727 7.422 1 85.25 93 PHE A CA 1
ATOM 730 C C . PHE A 1 93 ? 29.688 -9.172 7.324 1 85.25 93 PHE A C 1
ATOM 732 O O . PHE A 1 93 ? 29.453 -8.18 6.637 1 85.25 93 PHE A O 1
ATOM 739 N N . GLU A 1 94 ? 28.766 -9.812 7.973 1 89.69 94 GLU A N 1
ATOM 740 C CA . GLU A 1 94 ? 27.375 -9.352 7.965 1 89.69 94 GLU A CA 1
ATOM 741 C C . GLU A 1 94 ? 27.266 -7.926 8.5 1 89.69 94 GLU A C 1
ATOM 743 O O . GLU A 1 94 ? 26.453 -7.137 8.016 1 89.69 94 GLU A O 1
ATOM 748 N N . GLN A 1 95 ? 28.062 -7.664 9.461 1 92.31 95 GLN A N 1
ATOM 749 C CA . GLN A 1 95 ? 28 -6.348 10.086 1 92.31 95 GLN A CA 1
ATOM 750 C C . GLN A 1 95 ? 28.391 -5.254 9.102 1 92.31 95 GLN A C 1
ATOM 752 O O . GLN A 1 95 ? 27.719 -4.227 9 1 92.31 95 GLN A O 1
ATOM 757 N N . ILE A 1 96 ? 29.406 -5.48 8.398 1 87.62 96 ILE A N 1
ATOM 758 C CA . ILE A 1 96 ? 29.812 -4.496 7.406 1 87.62 96 ILE A CA 1
ATOM 759 C C . ILE A 1 96 ? 28.844 -4.508 6.234 1 87.62 96 ILE A C 1
ATOM 761 O O . ILE A 1 96 ? 28.562 -3.467 5.637 1 87.62 96 ILE A O 1
ATOM 765 N N . ASP A 1 97 ? 28.391 -5.68 5.934 1 87.44 97 ASP A N 1
ATOM 766 C CA . ASP A 1 97 ? 27.422 -5.844 4.848 1 87.44 97 ASP A CA 1
ATOM 767 C C . ASP A 1 97 ? 26.141 -5.062 5.125 1 87.44 97 ASP A C 1
ATOM 769 O O . ASP A 1 97 ? 25.422 -4.703 4.195 1 87.44 97 ASP A O 1
ATOM 773 N N . ALA A 1 98 ? 25.875 -4.723 6.328 1 92.81 98 ALA A N 1
ATOM 774 C CA . ALA A 1 98 ? 24.641 -4.047 6.727 1 92.81 98 ALA A CA 1
ATOM 775 C C . ALA A 1 98 ? 24.781 -2.533 6.625 1 92.81 98 ALA A C 1
ATOM 777 O O . ALA A 1 98 ? 23.812 -1.798 6.793 1 92.81 98 ALA A O 1
ATOM 778 N N . PHE A 1 99 ? 25.953 -2.016 6.27 1 89.69 99 PHE A N 1
ATOM 779 C CA . PHE A 1 99 ? 26.203 -0.583 6.207 1 89.69 99 PHE A CA 1
ATOM 780 C C . PHE A 1 99 ? 25.484 0.045 5.023 1 89.69 99 PHE A C 1
ATOM 782 O O . PHE A 1 99 ? 25.219 -0.629 4.027 1 89.69 99 PHE A O 1
ATOM 789 N N . GLY A 1 100 ? 25.141 1.293 5.207 1 87.94 100 GLY A N 1
ATOM 790 C CA . GLY A 1 100 ? 24.641 2.047 4.062 1 87.94 100 GLY A CA 1
ATOM 791 C C . GLY A 1 100 ? 25.688 2.217 2.969 1 87.94 100 GLY A C 1
ATOM 792 O O . GLY A 1 100 ? 26.875 2.328 3.252 1 87.94 100 GLY A O 1
ATOM 793 N N . ARG A 1 101 ? 25.125 2.154 1.722 1 82.81 101 ARG A N 1
ATOM 794 C CA . ARG A 1 101 ? 25.969 2.354 0.551 1 82.81 101 ARG A CA 1
ATOM 795 C C . ARG A 1 101 ? 25.656 3.684 -0.128 1 82.81 101 ARG A C 1
ATOM 797 O O . ARG A 1 101 ? 24.625 4.293 0.129 1 82.81 101 ARG A O 1
ATOM 804 N N . LEU A 1 102 ? 26.641 4.129 -0.932 1 77.56 102 LEU A N 1
ATOM 805 C CA . LEU A 1 102 ? 26.359 5.328 -1.72 1 77.56 102 LEU A CA 1
ATOM 806 C C . LEU A 1 102 ? 25.125 5.125 -2.6 1 77.56 102 LEU A C 1
ATOM 808 O O . LEU A 1 102 ? 25.078 4.184 -3.396 1 77.56 102 LEU A O 1
ATOM 812 N N . PRO A 1 103 ? 24.234 5.973 -2.377 1 83.69 103 PRO A N 1
ATOM 813 C CA . PRO A 1 103 ? 23 5.773 -3.127 1 83.69 103 PRO A CA 1
ATOM 814 C C . PRO A 1 103 ? 23.109 6.242 -4.578 1 83.69 103 PRO A C 1
ATOM 816 O O . PRO A 1 103 ? 24.031 6.977 -4.926 1 83.69 103 PRO A O 1
ATOM 819 N N . SER A 1 104 ? 22.25 5.75 -5.348 1 86.56 104 SER A N 1
ATOM 820 C CA . SER A 1 104 ? 22.078 6.281 -6.699 1 86.56 104 SER A CA 1
ATOM 821 C C . SER A 1 104 ? 21.25 7.555 -6.695 1 86.56 104 SER A C 1
ATOM 823 O O . SER A 1 104 ? 20.594 7.875 -5.699 1 86.56 104 SER A O 1
ATOM 825 N N . ASN A 1 105 ? 21.359 8.344 -7.754 1 88.19 105 ASN A N 1
ATOM 826 C CA . ASN A 1 105 ? 20.562 9.555 -7.949 1 88.19 105 ASN A CA 1
ATOM 827 C C . ASN A 1 105 ? 20.938 10.641 -6.953 1 88.19 105 ASN A C 1
ATOM 829 O O . ASN A 1 105 ? 20.062 11.258 -6.336 1 88.19 105 ASN A O 1
ATOM 833 N N . ILE A 1 106 ? 22.172 10.711 -6.75 1 80.5 106 ILE A N 1
ATOM 834 C CA . ILE A 1 106 ? 22.672 11.797 -5.914 1 80.5 106 ILE A CA 1
ATOM 835 C C . ILE A 1 106 ? 22.297 13.141 -6.531 1 80.5 106 ILE A C 1
ATOM 837 O O . ILE A 1 106 ? 21.953 14.078 -5.816 1 80.5 106 ILE A O 1
ATOM 841 N N . ALA A 1 107 ? 22.297 13.148 -7.867 1 81.44 107 ALA A N 1
ATOM 842 C CA . ALA A 1 107 ? 21.906 14.359 -8.578 1 81.44 107 ALA A CA 1
ATOM 843 C C . ALA A 1 107 ? 20.453 14.711 -8.297 1 81.44 107 ALA A C 1
ATOM 845 O O . ALA A 1 107 ? 20.062 15.875 -8.383 1 81.44 107 ALA A O 1
ATOM 846 N N . GLY A 1 108 ? 19.688 13.664 -8.016 1 82.69 108 GLY A N 1
ATOM 847 C CA . GLY A 1 108 ? 18.281 13.883 -7.656 1 82.69 108 GLY A CA 1
ATOM 848 C C . GLY A 1 108 ? 18.094 14.18 -6.184 1 82.69 108 GLY A C 1
ATOM 849 O O . GLY A 1 108 ? 16.969 14.109 -5.676 1 82.69 108 GLY A O 1
ATOM 850 N N . LEU A 1 109 ? 19.156 14.406 -5.492 1 80.75 109 LEU A N 1
ATOM 851 C CA . LEU A 1 109 ? 19.172 14.797 -4.086 1 80.75 109 LEU A CA 1
ATOM 852 C C . LEU A 1 109 ? 18.781 13.633 -3.191 1 80.75 109 LEU A C 1
ATOM 854 O O . LEU A 1 109 ? 17.938 13.781 -2.307 1 80.75 109 LEU A O 1
ATOM 858 N N . THR A 1 110 ? 19.297 12.508 -3.553 1 82.94 110 THR A N 1
ATOM 859 C CA . THR A 1 110 ? 19.203 11.406 -2.604 1 82.94 110 THR A CA 1
ATOM 860 C C . THR A 1 110 ? 20.156 11.625 -1.43 1 82.94 110 THR A C 1
ATOM 862 O O . THR A 1 110 ? 21.375 11.641 -1.605 1 82.94 110 THR A O 1
ATOM 865 N N . ARG A 1 111 ? 19.609 11.805 -0.279 1 80.5 111 ARG A N 1
ATOM 866 C CA . ARG A 1 111 ? 20.438 12.172 0.862 1 80.5 111 ARG A CA 1
ATOM 867 C C . ARG A 1 111 ? 20.5 11.039 1.885 1 80.5 111 ARG A C 1
ATOM 869 O O . ARG A 1 111 ? 21 11.227 2.996 1 80.5 111 ARG A O 1
ATOM 876 N N . ILE A 1 112 ? 19.984 9.945 1.537 1 85 112 ILE A N 1
ATOM 877 C CA . ILE A 1 112 ? 19.922 8.859 2.508 1 85 112 ILE A CA 1
ATOM 878 C C . ILE A 1 112 ? 20.609 7.617 1.946 1 85 112 ILE A C 1
ATOM 880 O O . ILE A 1 112 ? 20.25 7.141 0.864 1 85 112 ILE A O 1
ATOM 884 N N . ALA A 1 113 ? 21.609 7.234 2.576 1 86.69 113 ALA A N 1
ATOM 885 C CA . ALA A 1 113 ? 22.281 5.961 2.305 1 86.69 113 ALA A CA 1
ATOM 886 C C . ALA A 1 113 ? 21.906 4.918 3.354 1 86.69 113 ALA A C 1
ATOM 888 O O . ALA A 1 113 ? 22.578 4.797 4.383 1 86.69 113 ALA A O 1
ATOM 889 N N . MET A 1 114 ? 20.922 4.23 3.064 1 89.12 114 MET A N 1
ATOM 890 C CA . MET A 1 114 ? 20.375 3.299 4.043 1 89.12 114 MET A CA 1
ATOM 891 C C . MET A 1 114 ? 20.906 1.888 3.812 1 89.12 114 MET A C 1
ATOM 893 O O . MET A 1 114 ? 20.891 1.393 2.684 1 89.12 114 MET A O 1
ATOM 897 N N . GLY A 1 115 ? 21.438 1.318 4.852 1 90.69 115 GLY A N 1
ATOM 898 C CA . GLY A 1 115 ? 21.812 -0.086 4.82 1 90.69 115 GLY A CA 1
ATOM 899 C C . GLY A 1 115 ? 20.688 -1.014 5.227 1 90.69 115 GLY A C 1
ATOM 900 O O . GLY A 1 115 ? 19.516 -0.64 5.152 1 90.69 115 GLY A O 1
ATOM 901 N N . ASP A 1 116 ? 21.031 -2.219 5.527 1 91.38 116 ASP A N 1
ATOM 902 C CA . ASP A 1 116 ? 20.016 -3.197 5.887 1 91.38 116 ASP A CA 1
ATOM 903 C C . ASP A 1 116 ? 19.828 -3.271 7.402 1 91.38 116 ASP A C 1
ATOM 905 O O . ASP A 1 116 ? 20.719 -3.76 8.117 1 91.38 116 ASP A O 1
ATOM 909 N N . TYR A 1 117 ? 18.719 -2.826 7.867 1 90.75 117 TYR A N 1
ATOM 910 C CA . TYR A 1 117 ? 18.406 -2.762 9.289 1 90.75 117 TYR A CA 1
ATOM 911 C C . TYR A 1 117 ? 18.312 -4.16 9.898 1 90.75 117 TYR A C 1
ATOM 913 O O . TYR A 1 117 ? 18.906 -4.426 10.945 1 90.75 117 TYR A O 1
ATOM 921 N N . ASP A 1 118 ? 17.625 -5.109 9.281 1 89.38 118 ASP A N 1
ATOM 922 C CA . ASP A 1 118 ? 17.375 -6.441 9.828 1 89.38 118 ASP A CA 1
ATOM 923 C C . ASP A 1 118 ? 18.672 -7.254 9.891 1 89.38 118 ASP A C 1
ATOM 925 O O . ASP A 1 118 ? 18.875 -8.023 10.836 1 89.38 118 ASP A O 1
ATOM 929 N N . GLU A 1 119 ? 19.516 -7.062 8.875 1 91.44 119 GLU A N 1
ATOM 930 C CA . GLU A 1 119 ? 20.812 -7.723 8.906 1 91.44 119 GLU A CA 1
ATOM 931 C C . GLU A 1 119 ? 21.641 -7.246 10.094 1 91.44 119 GLU A C 1
ATOM 933 O O . GLU A 1 119 ? 22.281 -8.047 10.773 1 91.44 119 GLU A O 1
ATOM 938 N N . CYS A 1 120 ? 21.578 -6 10.383 1 93.25 120 CYS A N 1
ATOM 939 C CA . CYS A 1 120 ? 22.359 -5.395 11.445 1 93.25 120 CYS A CA 1
ATOM 940 C C . CYS A 1 120 ? 21.906 -5.879 12.812 1 93.25 120 CYS A C 1
ATOM 942 O O . CYS A 1 120 ? 22.703 -6.32 13.633 1 93.25 120 CYS A O 1
ATOM 944 N N . VAL A 1 121 ? 20.641 -5.855 13.023 1 91.5 121 VAL A N 1
ATOM 945 C CA . VAL A 1 121 ? 20.109 -6.129 14.359 1 91.5 121 VAL A CA 1
ATOM 946 C C . VAL A 1 121 ? 20.141 -7.629 14.625 1 91.5 121 VAL A C 1
ATOM 948 O O . VAL A 1 121 ? 20.078 -8.062 15.781 1 91.5 121 VAL A O 1
ATOM 951 N N . SER A 1 122 ? 20.312 -8.484 13.633 1 89.62 122 SER A N 1
ATOM 952 C CA . SER A 1 122 ? 20.312 -9.93 13.797 1 89.62 122 SER A CA 1
ATOM 953 C C . SER A 1 122 ? 21.719 -10.469 14.031 1 89.62 122 SER A C 1
ATOM 955 O O . SER A 1 122 ? 21.906 -11.664 14.227 1 89.62 122 SER A O 1
ATOM 957 N N . ILE A 1 123 ? 22.703 -9.641 14.133 1 92.62 123 ILE A N 1
ATOM 958 C CA . ILE A 1 123 ? 24.094 -10.062 14.25 1 92.62 123 ILE A CA 1
ATOM 959 C C . ILE A 1 123 ? 24.359 -10.617 15.648 1 92.62 123 ILE A C 1
ATOM 961 O O . ILE A 1 123 ? 24.062 -9.953 16.641 1 92.62 123 ILE A O 1
ATOM 965 N N . ILE A 1 124 ? 24.828 -11.859 15.68 1 90.81 124 ILE A N 1
ATOM 966 C CA . ILE A 1 124 ? 25.234 -12.523 16.906 1 90.81 124 ILE A CA 1
ATOM 967 C C . ILE A 1 124 ? 26.578 -13.219 16.703 1 90.81 124 ILE A C 1
ATOM 969 O O . ILE A 1 124 ? 26.781 -13.93 15.711 1 90.81 124 ILE A O 1
ATOM 973 N N . SER A 1 125 ? 27.5 -12.938 17.594 1 91.81 125 SER A N 1
ATOM 974 C CA . SER A 1 125 ? 28.766 -13.656 17.547 1 91.81 125 SER A CA 1
ATOM 975 C C . SER A 1 125 ? 28.625 -15.055 18.156 1 91.81 125 SER A C 1
ATOM 977 O O . SER A 1 125 ? 28.094 -15.211 19.25 1 91.81 125 SER A O 1
ATOM 979 N N . PRO A 1 126 ? 29.078 -16.016 17.422 1 90.19 126 PRO A N 1
ATOM 980 C CA . PRO A 1 126 ? 28.969 -17.391 17.953 1 90.19 126 PRO A CA 1
ATOM 981 C C . PRO A 1 126 ? 29.812 -17.609 19.203 1 90.19 126 PRO A C 1
ATOM 983 O O . PRO A 1 126 ? 29.453 -18.422 20.047 1 90.19 126 PRO A O 1
ATOM 986 N N . ARG A 1 127 ? 30.891 -16.969 19.359 1 88.44 127 ARG A N 1
ATOM 987 C CA . ARG A 1 127 ? 31.812 -17.219 20.453 1 88.44 127 ARG A CA 1
ATOM 988 C C . ARG A 1 127 ? 31.594 -16.25 21.609 1 88.44 127 ARG A C 1
ATOM 990 O O . ARG A 1 127 ? 32 -16.516 22.734 1 88.44 127 ARG A O 1
ATOM 997 N N . ASN A 1 128 ? 31.031 -15.078 21.297 1 91.69 128 ASN A N 1
ATOM 998 C CA . ASN A 1 128 ? 30.797 -14.055 22.297 1 91.69 128 ASN A CA 1
ATOM 999 C C . ASN A 1 128 ? 29.328 -13.625 22.328 1 91.69 128 ASN A C 1
ATOM 1001 O O . ASN A 1 128 ? 28.922 -12.742 21.562 1 91.69 128 ASN A O 1
ATOM 1005 N N . LYS A 1 129 ? 28.594 -14.086 23.219 1 88.25 129 LYS A N 1
ATOM 1006 C CA . LYS A 1 129 ? 27.156 -13.844 23.297 1 88.25 129 LYS A CA 1
ATOM 1007 C C . LYS A 1 129 ? 26.859 -12.391 23.641 1 88.25 129 LYS A C 1
ATOM 1009 O O . LYS A 1 129 ? 25.766 -11.891 23.391 1 88.25 129 LYS A O 1
ATOM 1014 N N . ASP A 1 130 ? 27.875 -11.711 24.156 1 90.5 130 ASP A N 1
ATOM 1015 C CA . ASP A 1 130 ? 27.688 -10.312 24.547 1 90.5 130 ASP A CA 1
ATOM 1016 C C . ASP A 1 130 ? 27.828 -9.383 23.344 1 90.5 130 ASP A C 1
ATOM 1018 O O . ASP A 1 130 ? 27.438 -8.211 23.406 1 90.5 130 ASP A O 1
ATOM 1022 N N . TYR A 1 131 ? 28.344 -9.953 22.297 1 93.62 131 TYR A N 1
ATOM 1023 C CA . TYR A 1 131 ? 28.531 -9.133 21.109 1 93.62 131 TYR A CA 1
ATOM 1024 C C . TYR A 1 131 ? 27.266 -9.062 20.281 1 93.62 131 TYR A C 1
ATOM 1026 O O . TYR A 1 131 ? 26.859 -10.047 19.656 1 93.62 131 TYR A O 1
ATOM 1034 N N . ARG A 1 132 ? 26.641 -7.902 20.281 1 92.88 132 ARG A N 1
ATOM 1035 C CA . ARG A 1 132 ? 25.484 -7.578 19.453 1 92.88 132 ARG A CA 1
ATOM 1036 C C . ARG A 1 132 ? 25.688 -6.254 18.734 1 92.88 132 ARG A C 1
ATOM 1038 O O . ARG A 1 132 ? 26.594 -5.492 19.062 1 92.88 132 ARG A O 1
ATOM 1045 N N . ALA A 1 133 ? 24.938 -6.082 17.672 1 93.88 133 ALA A N 1
ATOM 1046 C CA . ALA A 1 133 ? 25.094 -4.848 16.906 1 93.88 133 ALA A CA 1
ATOM 1047 C C . ALA A 1 133 ? 23.797 -4.035 16.922 1 93.88 133 ALA A C 1
ATOM 1049 O O . ALA A 1 133 ? 22.734 -4.555 17.281 1 93.88 133 ALA A O 1
ATOM 1050 N N . HIS A 1 134 ? 23.891 -2.764 16.719 1 92.06 134 HIS A N 1
ATOM 1051 C CA . HIS A 1 134 ? 22.719 -1.904 16.562 1 92.06 134 HIS A CA 1
ATOM 1052 C C . HIS A 1 134 ? 22.859 -0.996 15.344 1 92.06 134 HIS A C 1
ATOM 1054 O O . HIS A 1 134 ? 23.984 -0.699 14.914 1 92.06 134 HIS A O 1
ATOM 1060 N N . PHE A 1 135 ? 21.766 -0.738 14.766 1 93.06 135 PHE A N 1
ATOM 1061 C CA . PHE A 1 135 ? 21.656 0.089 13.57 1 93.06 135 PHE A CA 1
ATOM 1062 C C . PHE A 1 135 ? 21.641 1.568 13.938 1 93.06 135 PHE A C 1
ATOM 1064 O O . PHE A 1 135 ? 20.812 2.018 14.719 1 93.06 135 PHE A O 1
ATOM 1071 N N . CYS A 1 136 ? 22.641 2.381 13.438 1 92.06 136 CYS A N 1
ATOM 1072 C CA . CYS A 1 136 ? 22.766 3.793 13.781 1 92.06 136 CYS A CA 1
ATOM 1073 C C . CYS A 1 136 ? 22.828 4.656 12.531 1 92.06 136 CYS A C 1
ATOM 1075 O O . CYS A 1 136 ? 23.359 4.227 11.5 1 92.06 136 CYS A O 1
ATOM 1077 N N . TRP A 1 137 ? 22.266 5.844 12.609 1 89.44 137 TRP A N 1
ATOM 1078 C CA . TRP A 1 137 ? 22.359 6.844 11.555 1 89.44 137 TRP A CA 1
ATOM 1079 C C . TRP A 1 137 ? 23.469 7.852 11.852 1 89.44 137 TRP A C 1
ATOM 1081 O O . TRP A 1 137 ? 23.516 8.414 12.945 1 89.44 137 TRP A O 1
ATOM 1091 N N . ALA A 1 138 ? 24.359 8.031 10.906 1 86.88 138 ALA A N 1
ATOM 1092 C CA . ALA A 1 138 ? 25.344 9.102 10.969 1 86.88 138 ALA A CA 1
ATOM 1093 C C . ALA A 1 138 ? 24.922 10.289 10.109 1 86.88 138 ALA A C 1
ATOM 1095 O O . ALA A 1 138 ? 24.734 10.148 8.898 1 86.88 138 ALA A O 1
ATOM 1096 N N . HIS A 1 139 ? 24.703 11.398 10.695 1 83.69 139 HIS A N 1
ATOM 1097 C CA . HIS A 1 139 ? 24.391 12.633 9.992 1 83.69 139 HIS A CA 1
ATOM 1098 C C . HIS A 1 139 ? 25.656 13.312 9.477 1 83.69 139 HIS A C 1
ATOM 1100 O O . HIS A 1 139 ? 26.453 13.836 10.258 1 83.69 139 HIS A O 1
ATOM 1106 N N . ILE A 1 140 ? 25.781 13.188 8.156 1 77.94 140 ILE A N 1
ATOM 1107 C CA . ILE A 1 140 ? 27 13.688 7.539 1 77.94 140 ILE A CA 1
ATOM 1108 C C . ILE A 1 140 ? 26.734 15.023 6.859 1 77.94 140 ILE A C 1
ATOM 1110 O O . ILE A 1 140 ? 25.734 15.172 6.141 1 77.94 140 ILE A O 1
ATOM 1114 N N . ASN A 1 141 ? 27.562 15.906 7.137 1 70.31 141 ASN A N 1
ATOM 1115 C CA . ASN A 1 141 ? 27.453 17.219 6.492 1 70.31 141 ASN A CA 1
ATOM 1116 C C . ASN A 1 141 ? 28.219 17.25 5.172 1 70.31 141 ASN A C 1
ATOM 1118 O O . ASN A 1 141 ? 29.422 17.453 5.156 1 70.31 141 ASN A O 1
ATOM 1122 N N . LEU A 1 142 ? 27.578 16.656 4.125 1 63.59 142 LEU A N 1
ATOM 1123 C CA . LEU A 1 142 ? 28.234 16.703 2.824 1 63.59 142 LEU A CA 1
ATOM 1124 C C . LEU A 1 142 ? 27.797 17.938 2.039 1 63.59 142 LEU A C 1
ATOM 1126 O O . LEU A 1 142 ? 26.641 18.344 2.092 1 63.59 142 LEU A O 1
ATOM 1130 N N . PRO A 1 143 ? 28.859 18.594 1.562 1 54.06 143 PRO A N 1
ATOM 1131 C CA . PRO A 1 143 ? 28.516 19.781 0.766 1 54.06 143 PRO A CA 1
ATOM 1132 C C . PRO A 1 143 ? 27.766 19.422 -0.516 1 54.06 143 PRO A C 1
ATOM 1134 O O . PRO A 1 143 ? 28.172 19.812 -1.608 1 54.06 143 PRO A O 1
ATOM 1137 N N . VAL A 1 144 ? 26.812 18.453 -0.511 1 55.78 144 VAL A N 1
ATOM 1138 C CA . VAL A 1 144 ? 26.062 18.062 -1.7 1 55.78 144 VAL A CA 1
ATOM 1139 C C . VAL A 1 144 ? 25.328 19.266 -2.27 1 55.78 144 VAL A C 1
ATOM 1141 O O . VAL A 1 144 ? 25.234 19.422 -3.488 1 55.78 144 VAL A O 1
ATOM 1144 N N . GLN A 1 145 ? 24.953 20.078 -1.481 1 52.22 145 GLN A N 1
ATOM 1145 C CA . GLN A 1 145 ? 24.172 21.25 -1.853 1 52.22 145 GLN A CA 1
ATOM 1146 C C . GLN A 1 145 ? 25 22.219 -2.707 1 52.22 145 GLN A C 1
ATOM 1148 O O . GLN A 1 145 ? 24.484 22.812 -3.652 1 52.22 145 GLN A O 1
ATOM 1153 N N . ARG A 1 146 ? 26.266 22.297 -2.354 1 53.31 146 ARG A N 1
ATOM 1154 C CA . ARG A 1 146 ? 27.094 23.172 -3.166 1 53.31 146 ARG A CA 1
ATOM 1155 C C . ARG A 1 146 ? 27.156 22.688 -4.613 1 53.31 146 ARG A C 1
ATOM 1157 O O . ARG A 1 146 ? 27.141 23.5 -5.539 1 53.31 146 ARG A O 1
ATOM 1164 N N . ILE A 1 147 ? 27.109 21.469 -4.66 1 54.5 147 ILE A N 1
ATOM 1165 C CA . ILE A 1 147 ? 27.109 20.875 -5.996 1 54.5 147 ILE A CA 1
ATOM 1166 C C . ILE A 1 147 ? 25.766 21.156 -6.676 1 54.5 147 ILE A C 1
ATOM 1168 O O . ILE A 1 147 ? 25.719 21.5 -7.855 1 54.5 147 ILE A O 1
ATOM 1172 N N . MET A 1 148 ? 24.812 21.141 -5.797 1 57.94 148 MET A N 1
ATOM 1173 C CA . MET A 1 148 ? 23.469 21.297 -6.371 1 57.94 148 MET A CA 1
ATOM 1174 C C . MET A 1 148 ? 23.188 22.75 -6.715 1 57.94 148 MET A C 1
ATOM 1176 O O . MET A 1 148 ? 22.562 23.047 -7.73 1 57.94 148 MET A O 1
ATOM 1180 N N . GLU A 1 149 ? 23.609 23.609 -5.852 1 58.31 149 GLU A N 1
ATOM 1181 C CA . GLU A 1 149 ? 23.438 25.031 -6.145 1 58.31 149 GLU A CA 1
ATOM 1182 C C . GLU A 1 149 ? 24.156 25.422 -7.441 1 58.31 149 GLU A C 1
ATOM 1184 O O . GLU A 1 149 ? 23.688 26.297 -8.172 1 58.31 149 GLU A O 1
ATOM 1189 N N . ALA A 1 150 ? 25.219 24.656 -7.582 1 54.34 150 ALA A N 1
ATOM 1190 C CA . ALA A 1 150 ? 25.984 24.953 -8.789 1 54.34 150 ALA A CA 1
ATOM 1191 C C . ALA A 1 150 ? 25.281 24.406 -10.031 1 54.34 150 ALA A C 1
ATOM 1193 O O . ALA A 1 150 ? 25.453 24.953 -11.125 1 54.34 150 ALA A O 1
ATOM 1194 N N . THR A 1 151 ? 24.516 23.328 -9.734 1 54.56 151 THR A N 1
ATOM 1195 C CA . THR A 1 151 ? 23.969 22.641 -10.898 1 54.56 151 THR A CA 1
ATOM 1196 C C . THR A 1 151 ? 22.5 23.016 -11.094 1 54.56 151 THR A C 1
ATOM 1198 O O . THR A 1 151 ? 21.984 22.953 -12.203 1 54.56 151 THR A O 1
ATOM 1201 N N . HIS A 1 152 ? 21.781 23.125 -9.859 1 53.47 152 HIS A N 1
ATOM 1202 C CA . HIS A 1 152 ? 20.359 23.453 -9.969 1 53.47 152 HIS A CA 1
ATOM 1203 C C . HIS A 1 152 ? 20.078 24.875 -9.508 1 53.47 152 HIS A C 1
ATOM 1205 O O . HIS A 1 152 ? 20.438 25.25 -8.391 1 53.47 152 HIS A O 1
ATOM 1211 N N . LYS A 1 153 ? 19.906 25.859 -10.352 1 51.78 153 LYS A N 1
ATOM 1212 C CA . LYS A 1 153 ? 19.703 27.281 -10.125 1 51.78 153 LYS A CA 1
ATOM 1213 C C . LYS A 1 153 ? 18.688 27.531 -9.016 1 51.78 153 LYS A C 1
ATOM 1215 O O . LYS A 1 153 ? 18.797 28.484 -8.25 1 51.78 153 LYS A O 1
ATOM 1220 N N . ASN A 1 154 ? 17.656 26.703 -8.906 1 48.44 154 ASN A N 1
ATOM 1221 C CA . ASN A 1 154 ? 16.5 27.141 -8.125 1 48.44 154 ASN A CA 1
ATOM 1222 C C . ASN A 1 154 ? 16.609 26.719 -6.664 1 48.44 154 ASN A C 1
ATOM 1224 O O . ASN A 1 154 ? 15.633 26.781 -5.918 1 48.44 154 ASN A O 1
ATOM 1228 N N . ILE A 1 155 ? 17.828 26.141 -6.344 1 53.12 155 ILE A N 1
ATOM 1229 C CA . ILE A 1 155 ? 17.859 25.766 -4.934 1 53.12 155 ILE A CA 1
ATOM 1230 C C . ILE A 1 155 ? 18.703 26.766 -4.152 1 53.12 155 ILE A C 1
ATOM 1232 O O . ILE A 1 155 ? 19.938 26.75 -4.23 1 53.12 155 ILE A O 1
ATOM 1236 N N . SER A 1 156 ? 18.297 28.047 -4.051 1 51.78 156 SER A N 1
ATOM 1237 C CA . SER A 1 156 ? 19.016 29.031 -3.252 1 51.78 156 SER A CA 1
ATOM 1238 C C . SER A 1 156 ? 18.516 29.031 -1.809 1 51.78 156 SER A C 1
ATOM 1240 O O . SER A 1 156 ? 17.375 28.688 -1.537 1 51.78 156 SER A O 1
ATOM 1242 N N . GLY A 1 157 ? 19.453 29.203 -0.811 1 52.16 157 GLY A N 1
ATOM 1243 C CA . GLY A 1 157 ? 19.156 29.516 0.576 1 52.16 157 GLY A CA 1
ATOM 1244 C C . GLY A 1 157 ? 19.094 28.281 1.465 1 52.16 157 GLY A C 1
ATOM 1245 O O . GLY A 1 157 ? 18.391 28.297 2.484 1 52.16 157 GLY A O 1
ATOM 1246 N N . LEU A 1 158 ? 19.734 27.281 1.044 1 55.75 158 LEU A N 1
ATOM 1247 C CA . LEU A 1 158 ? 19.688 26.094 1.9 1 55.75 158 LEU A CA 1
ATOM 1248 C C . LEU A 1 158 ? 20.641 26.266 3.09 1 55.75 158 LEU A C 1
ATOM 1250 O O . LEU A 1 158 ? 21.688 26.906 2.979 1 55.75 158 LEU A O 1
ATOM 1254 N N . ASP A 1 159 ? 20.156 25.969 4.359 1 57.69 159 ASP A N 1
ATOM 1255 C CA . ASP A 1 159 ? 20.953 25.969 5.582 1 57.69 159 ASP A CA 1
ATOM 1256 C C . ASP A 1 159 ? 22.031 24.875 5.539 1 57.69 159 ASP A C 1
ATOM 1258 O O . ASP A 1 159 ? 21.719 23.703 5.348 1 57.69 159 ASP A O 1
ATOM 1262 N N . TYR A 1 160 ? 23.328 25.344 5.625 1 56.78 160 TYR A N 1
ATOM 1263 C CA . TYR A 1 160 ? 24.469 24.469 5.516 1 56.78 160 TYR A CA 1
ATOM 1264 C C . TYR A 1 160 ? 24.953 24.016 6.891 1 56.78 160 TYR A C 1
ATOM 1266 O O . TYR A 1 160 ? 26.016 23.391 7.016 1 56.78 160 TYR A O 1
ATOM 1274 N N . SER A 1 161 ? 24.156 24.344 7.836 1 59.47 161 SER A N 1
ATOM 1275 C CA . SER A 1 161 ? 24.641 24 9.172 1 59.47 161 SER A CA 1
ATOM 1276 C C . SER A 1 161 ? 24.516 22.516 9.453 1 59.47 161 SER A C 1
ATOM 1278 O O . SER A 1 161 ? 23.656 21.844 8.883 1 59.47 161 SER A O 1
ATOM 1280 N N . CYS A 1 162 ? 25.594 22.016 10.133 1 62.38 162 CYS A N 1
ATOM 1281 C CA . CYS A 1 162 ? 25.578 20.625 10.57 1 62.38 162 CYS A CA 1
ATOM 1282 C C . CYS A 1 162 ? 24.281 20.281 11.289 1 62.38 162 CYS A C 1
ATOM 1284 O O . CYS A 1 162 ? 23.859 21.016 12.188 1 62.38 162 CYS A O 1
ATOM 1286 N N . GLY A 1 163 ? 23.641 19.25 10.82 1 58.09 163 GLY A N 1
ATOM 1287 C CA . GLY A 1 163 ? 22.422 18.812 11.492 1 58.09 163 GLY A CA 1
ATOM 1288 C C . GLY A 1 163 ? 21.156 19.344 10.836 1 58.09 163 GLY A C 1
ATOM 1289 O O . GLY A 1 163 ? 20.047 18.969 11.227 1 58.09 163 GLY A O 1
ATOM 1290 N N . SER A 1 164 ? 21.406 20.219 9.836 1 60.84 164 SER A N 1
ATOM 1291 C CA . SER A 1 164 ? 20.219 20.75 9.195 1 60.84 164 SER A CA 1
ATOM 1292 C C . SER A 1 164 ? 19.5 19.688 8.367 1 60.84 164 SER A C 1
ATOM 1294 O O . SER A 1 164 ? 20.125 18.766 7.852 1 60.84 164 SER A O 1
ATOM 1296 N N . MET A 1 165 ? 18.141 19.688 8.391 1 59.44 165 MET A N 1
ATOM 1297 C CA . MET A 1 165 ? 17.312 18.719 7.68 1 59.44 165 MET A CA 1
ATOM 1298 C C . MET A 1 165 ? 17.531 18.797 6.176 1 59.44 165 MET A C 1
ATOM 1300 O O . MET A 1 165 ? 17.344 17.797 5.461 1 59.44 165 MET A O 1
ATOM 1304 N N . THR A 1 166 ? 18.047 19.984 5.727 1 59.53 166 THR A N 1
ATOM 1305 C CA . THR A 1 166 ? 18.125 20.188 4.285 1 59.53 166 THR A CA 1
ATOM 1306 C C . THR A 1 166 ? 19.469 19.688 3.748 1 59.53 166 THR A C 1
ATOM 1308 O O . THR A 1 166 ? 19.578 19.297 2.58 1 59.53 166 THR A O 1
ATOM 1311 N N . THR A 1 167 ? 20.469 19.688 4.637 1 59.66 167 THR A N 1
ATOM 1312 C CA . THR A 1 167 ? 21.781 19.438 4.043 1 59.66 167 THR A CA 1
ATOM 1313 C C . THR A 1 167 ? 22.359 18.125 4.578 1 59.66 167 THR A C 1
ATOM 1315 O O . THR A 1 167 ? 23.344 17.625 4.039 1 59.66 167 THR A O 1
ATOM 1318 N N . ASP A 1 168 ? 21.672 17.594 5.559 1 69.5 168 ASP A N 1
ATOM 1319 C CA . ASP A 1 168 ? 22.266 16.406 6.152 1 69.5 168 ASP A CA 1
ATOM 1320 C C . ASP A 1 168 ? 22.062 15.18 5.262 1 69.5 168 ASP A C 1
ATOM 1322 O O . ASP A 1 168 ? 20.969 14.969 4.738 1 69.5 168 ASP A O 1
ATOM 1326 N N . VAL A 1 169 ? 23.266 14.562 4.934 1 77.5 169 VAL A N 1
ATOM 1327 C CA . VAL A 1 169 ? 23.188 13.242 4.32 1 77.5 169 VAL A CA 1
ATOM 1328 C C . VAL A 1 169 ? 23.203 12.172 5.406 1 77.5 169 VAL A C 1
ATOM 1330 O O . VAL A 1 169 ? 24.031 12.211 6.316 1 77.5 169 VAL A O 1
ATOM 1333 N N . LEU A 1 170 ? 22.219 11.414 5.379 1 84.38 170 LEU A N 1
ATOM 1334 C CA . LEU A 1 170 ? 22.125 10.336 6.359 1 84.38 170 LEU A CA 1
ATOM 1335 C C . LEU A 1 170 ? 22.75 9.055 5.824 1 84.38 170 LEU A C 1
ATOM 1337 O O . LEU A 1 170 ? 22.453 8.633 4.703 1 84.38 170 LEU A O 1
ATOM 1341 N N . ALA A 1 171 ? 23.703 8.523 6.539 1 86.5 171 ALA A N 1
ATOM 1342 C CA . ALA A 1 171 ? 24.297 7.223 6.219 1 86.5 171 ALA A CA 1
ATOM 1343 C C . ALA A 1 171 ? 24.156 6.258 7.395 1 86.5 171 ALA A C 1
ATOM 1345 O O . ALA A 1 171 ? 24.453 6.621 8.539 1 86.5 171 ALA A O 1
ATOM 1346 N N . SER A 1 172 ? 23.703 5.078 7.141 1 91.38 172 SER A N 1
ATOM 1347 C CA . SER A 1 172 ? 23.531 4.129 8.234 1 91.38 172 SER A CA 1
ATOM 1348 C C . SER A 1 172 ? 24.797 3.307 8.461 1 91.38 172 SER A C 1
ATOM 1350 O O . SER A 1 172 ? 25.5 2.975 7.508 1 91.38 172 SER A O 1
ATOM 1352 N N . VAL A 1 173 ? 25.047 3.062 9.734 1 90.94 173 VAL A N 1
ATOM 1353 C CA . VAL A 1 173 ? 26.172 2.225 10.125 1 90.94 173 VAL A CA 1
ATOM 1354 C C . VAL A 1 173 ? 25.703 1.15 11.109 1 90.94 173 VAL A C 1
ATOM 1356 O O . VAL A 1 173 ? 24.688 1.32 11.781 1 90.94 173 VAL A O 1
ATOM 1359 N N . CYS A 1 174 ? 26.344 0.056 11.07 1 94.12 174 CYS A N 1
ATOM 1360 C CA . CYS A 1 174 ? 26.094 -1.044 11.992 1 94.12 174 CYS A CA 1
ATOM 1361 C C . CYS A 1 174 ? 27.25 -1.23 12.961 1 94.12 174 CYS A C 1
ATOM 1363 O O . CYS A 1 174 ? 28.312 -1.707 12.57 1 94.12 174 CYS A O 1
ATOM 1365 N N . MET A 1 175 ? 27.016 -0.825 14.227 1 93.31 175 MET A N 1
ATOM 1366 C CA . MET A 1 175 ? 28.094 -0.805 15.227 1 93.31 175 MET A CA 1
ATOM 1367 C C . MET A 1 175 ? 27.734 -1.693 16.422 1 93.31 175 MET A C 1
ATOM 1369 O O . MET A 1 175 ? 26.562 -2.016 16.625 1 93.31 175 MET A O 1
ATOM 1373 N N . PRO A 1 176 ? 28.797 -2.109 17.125 1 92.81 176 PRO A N 1
ATOM 1374 C CA . PRO A 1 176 ? 28.484 -2.889 18.328 1 92.81 176 PRO A CA 1
ATOM 1375 C C . PRO A 1 176 ? 27.594 -2.127 19.312 1 92.81 176 PRO A C 1
ATOM 1377 O O . PRO A 1 176 ? 27.766 -0.919 19.5 1 92.81 176 PRO A O 1
ATOM 1380 N N . ARG A 1 177 ? 26.781 -2.818 19.891 1 92.69 177 ARG A N 1
ATOM 1381 C CA . ARG A 1 177 ? 25.812 -2.223 20.812 1 92.69 177 ARG A CA 1
ATOM 1382 C C . ARG A 1 177 ? 26.516 -1.583 22.016 1 92.69 177 ARG A C 1
ATOM 1384 O O . ARG A 1 177 ? 25.953 -0.717 22.672 1 92.69 177 ARG A O 1
ATOM 1391 N N . SER A 1 178 ? 27.703 -2.059 22.328 1 92.5 178 SER A N 1
ATOM 1392 C CA . SER A 1 178 ? 28.469 -1.512 23.438 1 92.5 178 SER A CA 1
ATOM 1393 C C . SER A 1 178 ? 28.938 -0.093 23.141 1 92.5 178 SER A C 1
ATOM 1395 O O . SER A 1 178 ? 29.359 0.631 24.031 1 92.5 178 SER A O 1
ATOM 1397 N N . CYS A 1 179 ? 28.875 0.254 21.891 1 92.44 179 CYS A N 1
ATOM 1398 C CA . CYS A 1 179 ? 29.281 1.603 21.5 1 92.44 179 CYS A CA 1
ATOM 1399 C C . CYS A 1 179 ? 28.109 2.574 21.609 1 92.44 179 CYS A C 1
ATOM 1401 O O . CYS A 1 179 ? 27.109 2.436 20.922 1 92.44 179 CYS A O 1
ATOM 1403 N N . SER A 1 180 ? 28.312 3.562 22.406 1 91.94 180 SER A N 1
ATOM 1404 C CA . SER A 1 180 ? 27.297 4.598 22.547 1 91.94 180 SER A CA 1
ATOM 1405 C C . SER A 1 180 ? 27.281 5.531 21.328 1 91.94 180 SER A C 1
ATOM 1407 O O . SER A 1 180 ? 28.188 5.48 20.5 1 91.94 180 SER A O 1
ATOM 1409 N N . GLU A 1 181 ? 26.234 6.359 21.203 1 91.75 181 GLU A N 1
ATOM 1410 C CA . GLU A 1 181 ? 26.141 7.336 20.125 1 91.75 181 GLU A CA 1
ATOM 1411 C C . GLU A 1 181 ? 27.344 8.281 20.125 1 91.75 181 GLU A C 1
ATOM 1413 O O . GLU A 1 181 ? 27.844 8.656 19.062 1 91.75 181 GLU A O 1
ATOM 1418 N N . GLU A 1 182 ? 27.797 8.586 21.312 1 90 182 GLU A N 1
ATOM 1419 C CA . GLU A 1 182 ? 28.953 9.461 21.438 1 90 182 GLU A CA 1
ATOM 1420 C C . GLU A 1 182 ? 30.234 8.75 20.984 1 90 182 GLU A C 1
ATOM 1422 O O . GLU A 1 182 ? 31.078 9.352 20.328 1 90 182 GLU A O 1
ATOM 1427 N N . ASP A 1 183 ? 30.281 7.484 21.359 1 90.12 183 ASP A N 1
ATOM 1428 C CA . ASP A 1 183 ? 31.438 6.699 20.922 1 90.12 183 ASP A CA 1
ATOM 1429 C C . ASP A 1 183 ? 31.531 6.664 19.391 1 90.12 183 ASP A C 1
ATOM 1431 O O . ASP A 1 183 ? 32.594 6.891 18.828 1 90.12 183 ASP A O 1
ATOM 1435 N N . ILE A 1 184 ? 30.422 6.422 18.797 1 90.44 184 ILE A N 1
ATOM 1436 C CA . ILE A 1 184 ? 30.375 6.289 17.344 1 90.44 184 ILE A CA 1
ATOM 1437 C C . ILE A 1 184 ? 30.656 7.645 16.688 1 90.44 184 ILE A C 1
ATOM 1439 O O . ILE A 1 184 ? 31.344 7.719 15.68 1 90.44 184 ILE A O 1
ATOM 1443 N N . HIS A 1 185 ? 30.078 8.711 17.266 1 87.5 185 HIS A N 1
ATOM 1444 C CA . HIS A 1 185 ? 30.328 10.062 16.781 1 87.5 185 HIS A CA 1
ATOM 1445 C C . HIS A 1 185 ? 31.812 10.383 16.766 1 87.5 185 HIS A C 1
ATOM 1447 O O . HIS A 1 185 ? 32.344 10.883 15.766 1 87.5 185 HIS A O 1
ATOM 1453 N N . VAL A 1 186 ? 32.469 10.023 17.812 1 82.75 186 VAL A N 1
ATOM 1454 C CA . VAL A 1 186 ? 33.906 10.289 17.938 1 82.75 186 VAL A CA 1
ATOM 1455 C C . VAL A 1 186 ? 34.688 9.422 16.938 1 82.75 186 VAL A C 1
ATOM 1457 O O . VAL A 1 186 ? 35.562 9.914 16.25 1 82.75 186 VAL A O 1
ATOM 1460 N N . MET A 1 187 ? 34.281 8.234 16.812 1 81.81 187 MET A N 1
ATOM 1461 C CA . MET A 1 187 ? 34.969 7.289 15.945 1 81.81 187 MET A CA 1
ATOM 1462 C C . MET A 1 187 ? 34.844 7.699 14.484 1 81.81 187 MET A C 1
ATOM 1464 O O . MET A 1 187 ? 35.812 7.633 13.734 1 81.81 187 MET A O 1
ATOM 1468 N N . LEU A 1 188 ? 33.719 8.125 14.125 1 81.25 188 LEU A N 1
ATOM 1469 C CA . LEU A 1 188 ? 33.469 8.477 12.734 1 81.25 188 LEU A CA 1
ATOM 1470 C C . LEU A 1 188 ? 34.156 9.789 12.375 1 81.25 188 LEU A C 1
ATOM 1472 O O . LEU A 1 188 ? 34.469 10.031 11.203 1 81.25 188 LEU A O 1
ATOM 1476 N N . ASN A 1 189 ? 34.344 10.648 13.328 1 76.5 189 ASN A N 1
ATOM 1477 C CA . ASN A 1 189 ? 35 11.922 13.047 1 76.5 189 ASN A CA 1
ATOM 1478 C C . ASN A 1 189 ? 36.531 11.805 13.156 1 76.5 189 ASN A C 1
ATOM 1480 O O . ASN A 1 189 ? 37.25 12.727 12.766 1 76.5 189 ASN A O 1
ATOM 1484 N N . LEU A 1 190 ? 36.938 10.805 13.758 1 63.38 190 LEU A N 1
ATOM 1485 C CA . LEU A 1 190 ? 38.375 10.562 13.797 1 63.38 190 LEU A CA 1
ATOM 1486 C C . LEU A 1 190 ? 38.906 10.172 12.422 1 63.38 190 LEU A C 1
ATOM 1488 O O . LEU A 1 190 ? 40.094 10.414 12.109 1 63.38 190 LEU A O 1
ATOM 1492 N N . LEU A 1 191 ? 38 9.695 11.773 1 52.94 191 LEU A N 1
ATOM 1493 C CA . LEU A 1 191 ? 38.375 9.203 10.453 1 52.94 191 LEU A CA 1
ATOM 1494 C C . LEU A 1 191 ? 38.75 10.352 9.523 1 52.94 191 LEU A C 1
ATOM 1496 O O . LEU A 1 191 ? 39.75 10.273 8.797 1 52.94 191 LEU A O 1
ATOM 1500 N N . PRO A 1 192 ? 37.938 11.5 9.555 1 46.97 192 PRO A N 1
ATOM 1501 C CA . PRO A 1 192 ? 38.25 12.625 8.664 1 46.97 192 PRO A CA 1
ATOM 1502 C C . PRO A 1 192 ? 39.344 13.539 9.227 1 46.97 192 PRO A C 1
ATOM 1504 O O . PRO A 1 192 ? 39.688 14.547 8.609 1 46.97 192 PRO A O 1
ATOM 1507 N N . GLU A 1 193 ? 39.875 13.398 10.352 1 44.59 193 GLU A N 1
ATOM 1508 C CA . GLU A 1 193 ? 40.75 14.43 10.898 1 44.59 193 GLU A CA 1
ATOM 1509 C C . GLU A 1 193 ? 41.656 15.031 9.812 1 44.59 193 GLU A C 1
ATOM 1511 O O . GLU A 1 193 ? 41.969 16.219 9.859 1 44.59 193 GLU A O 1
ATOM 1516 N N . LYS A 1 194 ? 41.844 14.32 8.844 1 39.84 194 LYS A N 1
ATOM 1517 C CA . LYS A 1 194 ? 42.656 15.039 7.871 1 39.84 194 LYS A CA 1
ATOM 1518 C C . LYS A 1 194 ? 41.781 15.961 7.004 1 39.84 194 LYS A C 1
ATOM 1520 O O . LYS A 1 194 ? 42.312 16.766 6.238 1 39.84 194 LYS A O 1
ATOM 1525 N N . ILE A 1 195 ? 40.531 15.75 7.031 1 42.22 195 ILE A N 1
ATOM 1526 C CA . ILE A 1 195 ? 39.75 16.594 6.133 1 42.22 195 ILE A CA 1
ATOM 1527 C C . ILE A 1 195 ? 39.375 17.891 6.848 1 42.22 195 ILE A C 1
ATOM 1529 O O . ILE A 1 195 ? 39.062 18.891 6.203 1 42.22 195 ILE A O 1
ATOM 1533 N N . GLY A 1 196 ? 40.031 18.141 8.055 1 41.81 196 GLY A N 1
ATOM 1534 C CA . GLY A 1 196 ? 39.875 19.375 8.797 1 41.81 196 GLY A CA 1
ATOM 1535 C C . GLY A 1 196 ? 38.406 19.688 9.148 1 41.81 196 GLY A C 1
ATOM 1536 O O . GLY A 1 196 ? 38.094 20.797 9.562 1 41.81 196 GLY A O 1
ATOM 1537 N N . TRP A 1 197 ? 37.344 19.094 8.609 1 47.59 197 TRP A N 1
ATOM 1538 C CA . TRP A 1 197 ? 35.969 19.438 8.992 1 47.59 197 TRP A CA 1
ATOM 1539 C C . TRP A 1 197 ? 35.281 18.266 9.648 1 47.59 197 TRP A C 1
ATOM 1541 O O . TRP A 1 197 ? 35.625 17.109 9.398 1 47.59 197 TRP A O 1
ATOM 1551 N N . GLU A 1 198 ? 34.594 18.609 10.711 1 58.31 198 GLU A N 1
ATOM 1552 C CA . GLU A 1 198 ? 33.688 17.625 11.328 1 58.31 198 GLU A CA 1
ATOM 1553 C C . GLU A 1 198 ? 32.688 17.078 10.32 1 58.31 198 GLU A C 1
ATOM 1555 O O . GLU A 1 198 ? 31.766 17.766 9.922 1 58.31 198 GLU A O 1
ATOM 1560 N N . ALA A 1 199 ? 32.906 15.891 9.781 1 68.06 199 ALA A N 1
ATOM 1561 C CA . ALA A 1 199 ? 32.125 15.305 8.711 1 68.06 199 ALA A CA 1
ATOM 1562 C C . ALA A 1 199 ? 30.781 14.766 9.242 1 68.06 199 ALA A C 1
ATOM 1564 O O . ALA A 1 199 ? 29.734 14.953 8.617 1 68.06 199 ALA A O 1
ATOM 1565 N N . VAL A 1 200 ? 30.812 14.328 10.578 1 80.06 200 VAL A N 1
ATOM 1566 C CA . VAL A 1 200 ? 29.609 13.75 11.156 1 80.06 200 VAL A CA 1
ATOM 1567 C C . VAL A 1 200 ? 29.062 14.672 12.242 1 80.06 200 VAL A C 1
ATOM 1569 O O . VAL A 1 200 ? 29.766 14.984 13.211 1 80.06 200 VAL A O 1
ATOM 1572 N N . CYS A 1 201 ? 27.922 15.148 12.055 1 80.38 201 CYS A N 1
ATOM 1573 C CA . CYS A 1 201 ? 27.312 16.125 12.953 1 80.38 201 CYS A CA 1
ATOM 1574 C C . CYS A 1 201 ? 26.688 15.43 14.156 1 80.38 201 CYS A C 1
ATOM 1576 O O . CYS A 1 201 ? 26.797 15.914 15.289 1 80.38 201 CYS A O 1
ATOM 1578 N N . ARG A 1 202 ? 26.031 14.375 13.953 1 84.56 202 ARG A N 1
ATOM 1579 C CA . ARG A 1 202 ? 25.297 13.656 15 1 84.56 202 ARG A CA 1
ATOM 1580 C C . ARG A 1 202 ? 25.094 12.195 14.617 1 84.56 202 ARG A C 1
ATOM 1582 O O . ARG A 1 202 ? 25.078 11.852 13.438 1 84.56 202 ARG A O 1
ATOM 1589 N N . VAL A 1 203 ? 25.031 11.352 15.664 1 87.62 203 VAL A N 1
ATOM 1590 C CA . VAL A 1 203 ? 24.734 9.938 15.461 1 87.62 203 VAL A CA 1
ATOM 1591 C C . VAL A 1 203 ? 23.5 9.547 16.266 1 87.62 203 VAL A C 1
ATOM 1593 O O . VAL A 1 203 ? 23.344 9.969 17.422 1 87.62 203 VAL A O 1
ATOM 1596 N N . SER A 1 204 ? 22.562 8.891 15.664 1 86.81 204 SER A N 1
ATOM 1597 C CA . SER A 1 204 ? 21.375 8.383 16.344 1 86.81 204 SER A CA 1
ATOM 1598 C C . SER A 1 204 ? 21.188 6.887 16.094 1 86.81 204 SER A C 1
ATOM 1600 O O . SER A 1 204 ? 21.156 6.441 14.938 1 86.81 204 SER A O 1
ATOM 1602 N N . CYS A 1 205 ? 21.172 6.117 17.156 1 89.31 205 CYS A N 1
ATOM 1603 C CA . CYS A 1 205 ? 21.031 4.672 17.016 1 89.31 205 CYS A CA 1
ATOM 1604 C C . CYS A 1 205 ? 19.578 4.238 17.219 1 89.31 205 CYS A C 1
ATOM 1606 O O . CYS A 1 205 ? 18.859 4.836 18.031 1 89.31 205 CYS A O 1
ATOM 1608 N N . ARG A 1 206 ? 19.219 3.217 16.453 1 84 206 ARG A N 1
ATOM 1609 C CA . ARG A 1 206 ? 17.859 2.66 16.547 1 84 206 ARG A CA 1
ATOM 1610 C C . ARG A 1 206 ? 17.844 1.43 17.453 1 84 206 ARG A C 1
ATOM 1612 O O . ARG A 1 206 ? 18.688 0.536 17.312 1 84 206 ARG A O 1
ATOM 1619 N N . PRO A 1 207 ? 17.062 1.547 18.359 1 71.5 207 PRO A N 1
ATOM 1620 C CA . PRO A 1 207 ? 17.031 0.39 19.266 1 71.5 207 PRO A CA 1
ATOM 1621 C C . PRO A 1 207 ? 16.578 -0.891 18.562 1 71.5 207 PRO A C 1
ATOM 1623 O O . PRO A 1 207 ? 15.664 -0.856 17.734 1 71.5 207 PRO A O 1
ATOM 1626 N N . ALA A 1 208 ? 17.359 -1.929 18.719 1 66.12 208 ALA A N 1
ATOM 1627 C CA . ALA A 1 208 ? 17.016 -3.234 18.156 1 66.12 208 ALA A CA 1
ATOM 1628 C C . ALA A 1 208 ? 15.867 -3.873 18.938 1 66.12 208 ALA A C 1
ATOM 1630 O O . ALA A 1 208 ? 14.992 -4.52 18.344 1 66.12 208 ALA A O 1
ATOM 1631 N N . GLU A 1 209 ? 15.953 -3.791 20.234 1 72.62 209 GLU A N 1
ATOM 1632 C CA . GLU A 1 209 ? 14.953 -4.398 21.109 1 72.62 209 GLU A CA 1
ATOM 1633 C C . GLU A 1 209 ? 14.5 -3.416 22.188 1 72.62 209 GLU A C 1
ATOM 1635 O O . GLU A 1 209 ? 15.312 -2.688 22.75 1 72.62 209 GLU A O 1
ATOM 1640 N N . VAL A 1 210 ? 13.195 -3.254 22.234 1 76.44 210 VAL A N 1
ATOM 1641 C CA . VAL A 1 210 ? 12.609 -2.441 23.297 1 76.44 210 VAL A CA 1
ATOM 1642 C C . VAL A 1 210 ? 12.141 -3.34 24.438 1 76.44 210 VAL A C 1
ATOM 1644 O O . VAL A 1 210 ? 11.398 -4.301 24.219 1 76.44 210 VAL A O 1
ATOM 1647 N N . PRO A 1 211 ? 12.773 -3.107 25.531 1 80.62 211 PRO A N 1
ATOM 1648 C CA . PRO A 1 211 ? 12.352 -3.949 26.656 1 80.62 211 PRO A CA 1
ATOM 1649 C C . PRO A 1 211 ? 10.875 -3.781 27 1 80.62 211 PRO A C 1
ATOM 1651 O O . PRO A 1 211 ? 10.328 -2.682 26.875 1 80.62 211 PRO A O 1
ATOM 1654 N N . TYR A 1 212 ? 10.297 -4.84 27.359 1 86.62 212 TYR A N 1
ATOM 1655 C CA . TYR A 1 212 ? 8.898 -4.805 27.781 1 86.62 212 TYR A CA 1
ATOM 1656 C C . TYR A 1 212 ? 8.781 -4.309 29.219 1 86.62 212 TYR A C 1
ATOM 1658 O O . TYR A 1 212 ? 9.25 -4.973 30.156 1 86.62 212 TYR A O 1
ATOM 1666 N N . THR A 1 213 ? 8.273 -3.156 29.469 1 85.44 213 THR A N 1
ATOM 1667 C CA . THR A 1 213 ? 8.125 -2.531 30.781 1 85.44 213 THR A CA 1
ATOM 1668 C C . THR A 1 213 ? 6.844 -2.998 31.469 1 85.44 213 THR A C 1
ATOM 1670 O O . THR A 1 213 ? 6.02 -3.68 30.844 1 85.44 213 THR A O 1
ATOM 1673 N N . THR A 1 214 ? 6.738 -2.668 32.719 1 89.31 214 THR A N 1
ATOM 1674 C CA . THR A 1 214 ? 5.52 -2.963 33.469 1 89.31 214 THR A CA 1
ATOM 1675 C C . THR A 1 214 ? 4.32 -2.248 32.844 1 89.31 214 THR A C 1
ATOM 1677 O O . THR A 1 214 ? 3.225 -2.809 32.781 1 89.31 214 THR A O 1
ATOM 1680 N N . GLY A 1 215 ? 4.656 -1.121 32.344 1 86.69 215 GLY A N 1
ATOM 1681 C CA . GLY A 1 215 ? 3.596 -0.386 31.672 1 86.69 215 GLY A CA 1
ATOM 1682 C C . GLY A 1 215 ? 3.061 -1.097 30.438 1 86.69 215 GLY A C 1
ATOM 1683 O O . GLY A 1 215 ? 1.851 -1.108 30.203 1 86.69 215 GLY A O 1
ATOM 1684 N N . PHE A 1 216 ? 3.916 -1.659 29.734 1 89.94 216 PHE A N 1
ATOM 1685 C CA . PHE A 1 216 ? 3.521 -2.406 28.547 1 89.94 216 PHE A CA 1
ATOM 1686 C C . PHE A 1 216 ? 2.578 -3.547 28.906 1 89.94 216 PHE A C 1
ATOM 1688 O O . PHE A 1 216 ? 1.514 -3.697 28.312 1 89.94 216 PHE A O 1
ATOM 1695 N N . TRP A 1 217 ? 2.836 -4.293 29.938 1 91.62 217 TRP A N 1
ATOM 1696 C CA . TRP A 1 217 ? 2.041 -5.457 30.312 1 91.62 217 TRP A CA 1
ATOM 1697 C C . TRP A 1 217 ? 0.697 -5.027 30.906 1 91.62 217 TRP A C 1
ATOM 1699 O O . TRP A 1 217 ? -0.318 -5.695 30.688 1 91.62 217 TRP A O 1
ATOM 1709 N N . ILE A 1 218 ? 0.74 -3.934 31.578 1 91.38 218 ILE A N 1
ATOM 1710 C CA . ILE A 1 218 ? -0.509 -3.424 32.125 1 91.38 218 ILE A CA 1
ATOM 1711 C C . ILE A 1 218 ? -1.452 -3.027 31 1 91.38 218 ILE A C 1
ATOM 1713 O O . ILE A 1 218 ? -2.619 -3.43 30.984 1 91.38 218 ILE A O 1
ATOM 1717 N N . VAL A 1 219 ? -0.883 -2.273 30.141 1 90.25 219 VAL A N 1
ATOM 1718 C CA . VAL A 1 219 ? -1.714 -1.786 29.031 1 90.25 219 VAL A CA 1
ATOM 1719 C C . VAL A 1 219 ? -2.164 -2.959 28.172 1 90.25 219 VAL A C 1
ATOM 1721 O O . VAL A 1 219 ? -3.328 -3.031 27.766 1 90.25 219 VAL A O 1
ATOM 1724 N N . MET A 1 220 ? -1.31 -3.883 27.906 1 90.62 220 MET A N 1
ATOM 1725 C CA . MET A 1 220 ? -1.658 -5.035 27.078 1 90.62 220 MET A CA 1
ATOM 1726 C C . MET A 1 220 ? -2.707 -5.902 27.766 1 90.62 220 MET A C 1
ATOM 1728 O O . MET A 1 220 ? -3.611 -6.426 27.109 1 90.62 220 MET A O 1
ATOM 1732 N N . SER A 1 221 ? -2.598 -6.031 29.047 1 91.56 221 SER A N 1
ATOM 1733 C CA . SER A 1 221 ? -3.59 -6.785 29.797 1 91.56 221 SER A CA 1
ATOM 1734 C C . SER A 1 221 ? -4.949 -6.094 29.781 1 91.56 221 SER A C 1
ATOM 1736 O O . SER A 1 221 ? -5.984 -6.746 29.625 1 91.56 221 SER A O 1
ATOM 1738 N N . LEU A 1 222 ? -4.906 -4.789 29.906 1 90.69 222 LEU A N 1
ATOM 1739 C CA . LEU A 1 222 ? -6.141 -4.02 29.859 1 90.69 222 LEU A CA 1
ATOM 1740 C C . LEU A 1 222 ? -6.801 -4.141 28.484 1 90.69 222 LEU A C 1
ATOM 1742 O O . LEU A 1 222 ? -8.016 -4.301 28.391 1 90.69 222 LEU A O 1
ATOM 1746 N N . LEU A 1 223 ? -6.012 -4.051 27.484 1 88.5 223 LEU A N 1
ATOM 1747 C CA . LEU A 1 223 ? -6.543 -4.164 26.125 1 88.5 223 LEU A CA 1
ATOM 1748 C C . LEU A 1 223 ? -7.098 -5.562 25.875 1 88.5 223 LEU A C 1
ATOM 1750 O O . LEU A 1 223 ? -8.156 -5.715 25.266 1 88.5 223 LEU A O 1
ATOM 1754 N N . THR A 1 224 ? -6.422 -6.551 26.344 1 90.12 224 THR A N 1
ATOM 1755 C CA . THR A 1 224 ? -6.887 -7.926 26.188 1 90.12 224 THR A CA 1
ATOM 1756 C C . THR A 1 224 ? -8.188 -8.141 26.953 1 90.12 224 THR A C 1
ATOM 1758 O O . THR A 1 224 ? -9.094 -8.828 26.469 1 90.12 224 THR A O 1
ATOM 1761 N N . LEU A 1 225 ? -8.234 -7.566 28.125 1 90.06 225 LEU A N 1
ATOM 1762 C CA . LEU A 1 225 ? -9.453 -7.648 28.922 1 90.06 225 LEU A CA 1
ATOM 1763 C C . LEU A 1 225 ? -10.617 -6.973 28.203 1 90.06 225 LEU A C 1
ATOM 1765 O O . LEU A 1 225 ? -11.727 -7.508 28.172 1 90.06 225 LEU A O 1
ATOM 1769 N N . LEU A 1 226 ? -10.328 -5.824 27.656 1 87.62 226 LEU A N 1
ATOM 1770 C CA . LEU A 1 226 ? -11.375 -5.102 26.938 1 87.62 226 LEU A CA 1
ATOM 1771 C C . LEU A 1 226 ? -11.844 -5.883 25.719 1 87.62 226 LEU A C 1
ATOM 1773 O O . LEU A 1 226 ? -13.039 -5.938 25.422 1 87.62 226 LEU A O 1
ATOM 1777 N N . VAL A 1 227 ? -10.93 -6.492 25.016 1 87.81 227 VAL A N 1
ATOM 1778 C CA . VAL A 1 227 ? -11.273 -7.316 23.859 1 87.81 227 VAL A CA 1
ATOM 1779 C C . VAL A 1 227 ? -12.055 -8.547 24.328 1 87.81 227 VAL A C 1
ATOM 1781 O O . VAL A 1 227 ? -13.031 -8.938 23.688 1 87.81 227 VAL A O 1
ATOM 1784 N N . GLY A 1 228 ? -11.641 -9.109 25.422 1 88.69 228 GLY A N 1
ATOM 1785 C CA . GLY A 1 228 ? -12.367 -10.234 26 1 88.69 228 GLY A CA 1
ATOM 1786 C C . GLY A 1 228 ? -13.789 -9.898 26.375 1 88.69 228 GLY A C 1
ATOM 1787 O O . GLY A 1 228 ? -14.719 -10.656 26.078 1 88.69 228 GLY A O 1
ATOM 1788 N N . ILE A 1 229 ? -13.93 -8.75 26.969 1 88.81 229 ILE A N 1
ATOM 1789 C CA . ILE A 1 229 ? -15.25 -8.281 27.359 1 88.81 229 ILE A CA 1
ATOM 1790 C C . ILE A 1 229 ? -16.109 -8.047 26.109 1 88.81 229 ILE A C 1
ATOM 1792 O O . ILE A 1 229 ? -17.297 -8.375 26.094 1 88.81 229 ILE A O 1
ATOM 1796 N N . ALA A 1 230 ? -15.492 -7.449 25.141 1 88.25 230 ALA A N 1
ATOM 1797 C CA . ALA A 1 230 ? -16.219 -7.191 23.906 1 88.25 230 ALA A CA 1
ATOM 1798 C C . ALA A 1 230 ? -16.656 -8.492 23.25 1 88.25 230 ALA A C 1
ATOM 1800 O O . ALA A 1 230 ? -17.797 -8.594 22.766 1 88.25 230 ALA A O 1
ATOM 1801 N N . ILE A 1 231 ? -15.844 -9.508 23.281 1 87.19 231 ILE A N 1
ATOM 1802 C CA . ILE A 1 231 ? -16.172 -10.805 22.703 1 87.19 231 ILE A CA 1
ATOM 1803 C C . ILE A 1 231 ? -17.281 -11.469 23.516 1 87.19 231 ILE A C 1
ATOM 1805 O O . ILE A 1 231 ? -18.25 -11.977 22.953 1 87.19 231 ILE A O 1
ATOM 1809 N N . LEU A 1 232 ? -17.156 -11.398 24.812 1 86.56 232 LEU A N 1
ATOM 1810 C CA . LEU A 1 232 ? -18.156 -11.977 25.703 1 86.56 232 LEU A CA 1
ATOM 1811 C C . LEU A 1 232 ? -19.516 -11.281 25.516 1 86.56 232 LEU A C 1
ATOM 1813 O O . LEU A 1 232 ? -20.547 -11.945 25.438 1 86.56 232 LEU A O 1
ATOM 1817 N N . ALA A 1 233 ? -19.406 -9.945 25.5 1 87.5 233 ALA A N 1
ATOM 1818 C CA . ALA A 1 233 ? -20.625 -9.172 25.297 1 87.5 233 ALA A CA 1
ATOM 1819 C C . ALA A 1 233 ? -21.281 -9.516 23.953 1 87.5 233 ALA A C 1
ATOM 1821 O O . ALA A 1 233 ? -22.5 -9.609 23.859 1 87.5 233 ALA A O 1
ATOM 1822 N N . THR A 1 234 ? -20.516 -9.711 22.969 1 85.06 234 THR A N 1
ATOM 1823 C CA . THR A 1 234 ? -21.031 -10.047 21.641 1 85.06 234 THR A CA 1
ATOM 1824 C C . THR A 1 234 ? -21.672 -11.43 21.656 1 85.06 234 THR A C 1
ATOM 1826 O O . THR A 1 234 ? -22.734 -11.625 21.047 1 85.06 234 THR A O 1
ATOM 1829 N N . PHE A 1 235 ? -21.109 -12.305 22.344 1 81.81 235 PHE A N 1
ATOM 1830 C CA . PHE A 1 235 ? -21.641 -13.656 22.453 1 81.81 235 PHE A CA 1
ATOM 1831 C C . PHE A 1 235 ? -22.953 -13.664 23.219 1 81.81 235 PHE A C 1
ATOM 1833 O O . PHE A 1 235 ? -23.906 -14.367 22.844 1 81.81 235 PHE A O 1
ATOM 1840 N N . ILE A 1 236 ? -23.016 -12.914 24.281 1 81.56 236 ILE A N 1
ATOM 1841 C CA . ILE A 1 236 ? -24.219 -12.844 25.109 1 81.56 236 ILE A CA 1
ATOM 1842 C C . ILE A 1 236 ? -25.359 -12.234 24.297 1 81.56 236 ILE A C 1
ATOM 1844 O O . ILE A 1 236 ? -26.484 -12.727 24.344 1 81.56 236 ILE A O 1
ATOM 1848 N N . GLU A 1 237 ? -24.984 -11.188 23.625 1 81.62 237 GLU A N 1
ATOM 1849 C CA . GLU A 1 237 ? -26 -10.57 22.766 1 81.62 237 GLU A CA 1
ATOM 1850 C C . GLU A 1 237 ? -26.5 -11.547 21.703 1 81.62 237 GLU A C 1
ATOM 1852 O O . GLU A 1 237 ? -27.703 -11.648 21.469 1 81.62 237 GLU A O 1
ATOM 1857 N N . GLY A 1 238 ? -25.609 -12.234 21.047 1 76.12 238 GLY A N 1
ATOM 1858 C CA . GLY A 1 238 ? -25.984 -13.211 20.031 1 76.12 238 GLY A CA 1
ATOM 1859 C C . GLY A 1 238 ? -26.844 -14.336 20.578 1 76.12 238 GLY A C 1
ATOM 1860 O O . GLY A 1 238 ? -27.828 -14.742 19.938 1 76.12 238 GLY A O 1
ATOM 1861 N N . SER A 1 239 ? -26.531 -14.852 21.719 1 75.12 239 SER A N 1
ATOM 1862 C CA . SER A 1 239 ? -27.266 -15.938 22.359 1 75.12 239 SER A CA 1
ATOM 1863 C C . SER A 1 239 ? -28.656 -15.469 22.797 1 75.12 239 SER A C 1
ATOM 1865 O O . SER A 1 239 ? -29.625 -16.219 22.688 1 75.12 239 SER A O 1
ATOM 1867 N N . ALA A 1 240 ? -28.656 -14.188 23.25 1 75.06 240 ALA A N 1
ATOM 1868 C CA . ALA A 1 240 ? -29.938 -13.625 23.656 1 75.06 240 ALA A CA 1
ATOM 1869 C C . ALA A 1 240 ? -30.875 -13.469 22.453 1 75.06 240 ALA A C 1
ATOM 1871 O O . ALA A 1 240 ? -32.062 -13.734 22.547 1 75.06 240 ALA A O 1
ATOM 1872 N N . LEU A 1 241 ? -30.328 -13.07 21.391 1 69.19 241 LEU A N 1
ATOM 1873 C CA . LEU A 1 241 ? -31.125 -12.906 20.188 1 69.19 241 LEU A CA 1
ATOM 1874 C C . LEU A 1 241 ? -31.625 -14.25 19.672 1 69.19 241 LEU A C 1
ATOM 1876 O O . LEU A 1 241 ? -32.75 -14.352 19.172 1 69.19 241 LEU A O 1
ATOM 1880 N N . ARG A 1 242 ? -30.906 -15.328 19.828 1 62.78 242 ARG A N 1
ATOM 1881 C CA . ARG A 1 242 ? -31.281 -16.672 19.375 1 62.78 242 ARG A CA 1
ATOM 1882 C C . ARG A 1 242 ? -32.375 -17.25 20.266 1 62.78 242 ARG A C 1
ATOM 1884 O O . ARG A 1 242 ? -33.25 -17.984 19.797 1 62.78 242 ARG A O 1
ATOM 1891 N N . SER A 1 243 ? -32.188 -17.031 21.5 1 63.97 243 SER A N 1
ATOM 1892 C CA . SER A 1 243 ? -33.156 -17.609 22.438 1 63.97 243 SER A CA 1
ATOM 1893 C C . SER A 1 243 ? -34.438 -16.766 22.469 1 63.97 243 SER A C 1
ATOM 1895 O O . SER A 1 243 ? -35.406 -17.125 23.141 1 63.97 243 SER A O 1
ATOM 1897 N N . GLY A 1 244 ? -34.562 -15.773 21.469 1 60.5 244 GLY A N 1
ATOM 1898 C CA . GLY A 1 244 ? -35.781 -14.953 21.391 1 60.5 244 GLY A CA 1
ATOM 1899 C C . GLY A 1 244 ? -35.906 -13.984 22.547 1 60.5 244 GLY A C 1
ATOM 1900 O O . GLY A 1 244 ? -36.938 -13.336 22.703 1 60.5 244 GLY A O 1
ATOM 1901 N N . HIS A 1 245 ? -35.094 -14.078 23.5 1 57.03 245 HIS A N 1
ATOM 1902 C CA . HIS A 1 245 ? -35.219 -13.195 24.656 1 57.03 245 HIS A CA 1
ATOM 1903 C C . HIS A 1 245 ? -34.656 -11.812 24.375 1 57.03 245 HIS A C 1
ATOM 1905 O O . HIS A 1 245 ? -33.719 -11.672 23.578 1 57.03 245 HIS A O 1
ATOM 1911 N N . SER A 1 246 ? -35.344 -10.742 24.516 1 55.59 246 SER A N 1
ATOM 1912 C CA . SER A 1 246 ? -34.906 -9.367 24.344 1 55.59 246 SER A CA 1
ATOM 1913 C C . SER A 1 246 ? -33.562 -9.125 25.016 1 55.59 246 SER A C 1
ATOM 1915 O O . SER A 1 246 ? -33.375 -9.547 26.172 1 55.59 246 SER A O 1
ATOM 1917 N N . SER A 1 247 ? -32.5 -9.188 24.344 1 56.06 247 SER A N 1
ATOM 1918 C CA . SER A 1 247 ? -31.125 -9.031 24.797 1 56.06 247 SER A CA 1
ATOM 1919 C C . SER A 1 247 ? -31.062 -8.102 26.016 1 56.06 247 SER A C 1
ATOM 1921 O O . SER A 1 247 ? -30.062 -8.086 26.734 1 56.06 247 SER A O 1
ATOM 1923 N N . GLY A 1 248 ? -31.875 -7.105 26.109 1 54.41 248 GLY A N 1
ATOM 1924 C CA . GLY A 1 248 ? -31.844 -6.117 27.172 1 54.41 248 GLY A CA 1
ATOM 1925 C C . GLY A 1 248 ? -32.438 -6.625 28.484 1 54.41 248 GLY A C 1
ATOM 1926 O O . GLY A 1 248 ? -33.594 -6.391 28.781 1 54.41 248 GLY A O 1
ATOM 1927 N N . GLY A 1 249 ? -32.25 -7.75 28.766 1 52.34 249 GLY A N 1
ATOM 1928 C CA . GLY A 1 249 ? -32.844 -8.125 30.047 1 52.34 249 GLY A CA 1
ATOM 1929 C C . GLY A 1 249 ? -32.688 -7.051 31.109 1 52.34 249 GLY A C 1
ATOM 1930 O O . GLY A 1 249 ? -31.922 -6.102 30.922 1 52.34 249 GLY A O 1
ATOM 1931 N N . ASP A 1 250 ? -33.594 -6.996 32.25 1 59.88 250 ASP A N 1
ATOM 1932 C CA . ASP A 1 250 ? -33.812 -6.051 33.344 1 59.88 250 ASP A CA 1
ATOM 1933 C C . ASP A 1 250 ? -32.562 -5.844 34.188 1 59.88 250 ASP A C 1
ATOM 1935 O O . ASP A 1 250 ? -32.531 -5 35.094 1 59.88 250 ASP A O 1
ATOM 1939 N N . HIS A 1 251 ? -31.531 -6.555 34 1 67.19 251 HIS A N 1
ATOM 1940 C CA . HIS A 1 251 ? -30.438 -6.344 34.938 1 67.19 251 HIS A CA 1
ATOM 1941 C C . HIS A 1 251 ? -29.453 -5.289 34.406 1 67.19 251 HIS A C 1
ATOM 1943 O O . HIS A 1 251 ? -29.062 -5.328 33.25 1 67.19 251 HIS A O 1
ATOM 1949 N N . VAL A 1 252 ? -29.312 -4.273 35.125 1 73.44 252 VAL A N 1
ATOM 1950 C CA . VAL A 1 252 ? -28.484 -3.098 34.875 1 73.44 252 VAL A CA 1
ATOM 1951 C C . VAL A 1 252 ? -27.094 -3.535 34.406 1 73.44 252 VAL A C 1
ATOM 1953 O O . VAL A 1 252 ? -26.516 -2.928 33.531 1 73.44 252 VAL A O 1
ATOM 1956 N N . GLY A 1 253 ? -26.641 -4.664 34.906 1 76.25 253 GLY A N 1
ATOM 1957 C CA . GLY A 1 253 ? -25.312 -5.145 34.562 1 76.25 253 GLY A CA 1
ATOM 1958 C C . GLY A 1 253 ? -25.203 -5.629 33.125 1 76.25 253 GLY A C 1
ATOM 1959 O O . GLY A 1 253 ? -24.203 -5.359 32.469 1 76.25 253 GLY A O 1
ATOM 1960 N N . THR A 1 254 ? -26.172 -6.156 32.719 1 77.31 254 THR A N 1
ATOM 1961 C CA . THR A 1 254 ? -26.156 -6.68 31.344 1 77.31 254 THR A CA 1
ATOM 1962 C C . THR A 1 254 ? -26.188 -5.543 30.328 1 77.31 254 THR A C 1
ATOM 1964 O O . THR A 1 254 ? -25.562 -5.625 29.281 1 77.31 254 THR A O 1
ATOM 1967 N N . LYS A 1 255 ? -26.859 -4.492 30.797 1 78.56 255 LYS A N 1
ATOM 1968 C CA . LYS A 1 255 ? -26.938 -3.346 29.891 1 78.56 255 LYS A CA 1
ATOM 1969 C C . LYS A 1 255 ? -25.562 -2.705 29.703 1 78.56 255 LYS A C 1
ATOM 1971 O O . LYS A 1 255 ? -25.203 -2.311 28.578 1 78.56 255 LYS A O 1
ATOM 1976 N N . TYR A 1 256 ? -24.875 -2.76 30.812 1 80.44 256 TYR A N 1
ATOM 1977 C CA . TYR A 1 256 ? -23.547 -2.17 30.734 1 80.44 256 TYR A CA 1
ATOM 1978 C C . TYR A 1 256 ? -22.594 -3.062 29.938 1 80.44 256 TYR A C 1
ATOM 1980 O O . TYR A 1 256 ? -21.75 -2.568 29.188 1 80.44 256 TYR A O 1
ATOM 1988 N N . LEU A 1 257 ? -22.828 -4.277 30.031 1 80.56 257 LEU A N 1
ATOM 1989 C CA . LEU A 1 257 ? -21.969 -5.207 29.297 1 80.56 257 LEU A CA 1
ATOM 1990 C C . LEU A 1 257 ? -22.25 -5.133 27.797 1 80.56 257 LEU A C 1
ATOM 1992 O O . LEU A 1 257 ? -21.312 -5.234 26.984 1 80.56 257 LEU A O 1
ATOM 1996 N N . LEU A 1 258 ? -23.422 -4.828 27.484 1 80.12 258 LEU A N 1
ATOM 1997 C CA . LEU A 1 258 ? -23.812 -4.84 26.078 1 80.12 258 LEU A CA 1
ATOM 1998 C C . LEU A 1 258 ? -23.297 -3.604 25.359 1 80.12 258 LEU A C 1
ATOM 2000 O O . LEU A 1 258 ? -23.234 -3.576 24.125 1 80.12 258 LEU A O 1
ATOM 2004 N N . CYS A 1 259 ? -22.891 -2.68 26.25 1 79.19 259 CYS A N 1
ATOM 2005 C CA . CYS A 1 259 ? -22.297 -1.496 25.641 1 79.19 259 CYS A CA 1
ATOM 2006 C C . CYS A 1 259 ? -20.984 -1.847 24.938 1 79.19 259 CYS A C 1
ATOM 2008 O O . CYS A 1 259 ? -20.547 -1.123 24.047 1 79.19 259 CYS A O 1
ATOM 2010 N N . PHE A 1 260 ? -20.484 -3.035 25.25 1 83.06 260 PHE A N 1
ATOM 2011 C CA . PHE A 1 260 ? -19.188 -3.418 24.688 1 83.06 260 PHE A CA 1
ATOM 2012 C C . PHE A 1 260 ? -19.359 -4.406 23.547 1 83.06 260 PHE A C 1
ATOM 2014 O O . PHE A 1 260 ? -18.375 -4.879 22.969 1 83.06 260 PHE A O 1
ATOM 2021 N N . SER A 1 261 ? -20.578 -4.652 23.281 1 82.31 261 SER A N 1
ATOM 2022 C CA . SER A 1 261 ? -20.828 -5.613 22.219 1 82.31 261 SER A CA 1
ATOM 2023 C C . SER A 1 261 ? -20.391 -5.07 20.859 1 82.31 261 SER A C 1
ATOM 2025 O O . SER A 1 261 ? -20.688 -3.928 20.516 1 82.31 261 SER A O 1
ATOM 2027 N N . LEU A 1 262 ? -19.641 -5.852 20.094 1 79.44 262 LEU A N 1
ATOM 2028 C CA . LEU A 1 262 ? -19.109 -5.434 18.797 1 79.44 262 LEU A CA 1
ATOM 2029 C C . LEU A 1 262 ? -20.234 -5.254 17.781 1 79.44 262 LEU A C 1
ATOM 2031 O O . LEU A 1 262 ? -20.188 -4.332 16.953 1 79.44 262 LEU A O 1
ATOM 2035 N N . THR A 1 263 ? -21.203 -6.043 17.844 1 76.5 263 THR A N 1
ATOM 2036 C CA . THR A 1 263 ? -22.297 -5.969 16.875 1 76.5 263 THR A CA 1
ATOM 2037 C C . THR A 1 263 ? -23.156 -4.742 17.141 1 76.5 263 THR A C 1
ATOM 2039 O O . THR A 1 263 ? -23.562 -4.047 16.219 1 76.5 263 THR A O 1
ATOM 2042 N N . SER A 1 264 ? -23.422 -4.461 18.438 1 75.88 264 SER A N 1
ATOM 2043 C CA . SER A 1 264 ? -24.203 -3.277 18.766 1 75.88 264 SER A CA 1
ATOM 2044 C C . SER A 1 264 ? -23.469 -2 18.391 1 75.88 264 SER A C 1
ATOM 2046 O O . SER A 1 264 ? -24.062 -1.063 17.859 1 75.88 264 SER A O 1
ATOM 2048 N N . ASN A 1 265 ? -22.188 -2.023 18.594 1 77 265 ASN A N 1
ATOM 2049 C CA . ASN A 1 265 ? -21.375 -0.859 18.25 1 77 265 ASN A CA 1
ATOM 2050 C C . ASN A 1 265 ? -21.25 -0.695 16.734 1 77 265 ASN A C 1
ATOM 2052 O O . ASN A 1 265 ? -21.25 0.427 16.219 1 77 265 ASN A O 1
ATOM 2056 N N . ALA A 1 266 ? -21.109 -1.788 16.078 1 75.56 266 ALA A N 1
ATOM 2057 C CA . ALA A 1 266 ? -21.062 -1.726 14.617 1 75.56 266 ALA A CA 1
ATOM 2058 C C . ALA A 1 266 ? -22.375 -1.183 14.047 1 75.56 266 ALA A C 1
ATOM 2060 O O . ALA A 1 266 ? -22.359 -0.356 13.133 1 75.56 266 ALA A O 1
ATOM 2061 N N . ARG A 1 267 ? -23.469 -1.578 14.633 1 72.69 267 ARG A N 1
ATOM 2062 C CA . ARG A 1 267 ? -24.781 -1.094 14.195 1 72.69 267 ARG A CA 1
ATOM 2063 C C . ARG A 1 267 ? -24.922 0.402 14.453 1 72.69 267 ARG A C 1
ATOM 2065 O O . ARG A 1 267 ? -25.484 1.129 13.633 1 72.69 267 ARG A O 1
ATOM 2072 N N . ARG A 1 268 ? -24.359 0.779 15.492 1 76 268 ARG A N 1
ATOM 2073 C CA . ARG A 1 268 ? -24.422 2.197 15.836 1 76 268 ARG A CA 1
ATOM 2074 C C . ARG A 1 268 ? -23.562 3.031 14.883 1 76 268 ARG A C 1
ATOM 2076 O O . ARG A 1 268 ? -23.969 4.129 14.492 1 76 268 ARG A O 1
ATOM 2083 N N . ILE A 1 269 ? -22.453 2.498 14.594 1 74.12 269 ILE A N 1
ATOM 2084 C CA . ILE A 1 269 ? -21.562 3.209 13.688 1 74.12 269 ILE A CA 1
ATOM 2085 C C . ILE A 1 269 ? -22.188 3.297 12.297 1 74.12 269 ILE A C 1
ATOM 2087 O O . ILE A 1 269 ? -22.094 4.332 11.641 1 74.12 269 ILE A O 1
ATOM 2091 N N . PHE A 1 270 ? -22.953 2.258 11.945 1 71.31 270 PHE A N 1
ATOM 2092 C CA . PHE A 1 270 ? -23.484 2.203 10.594 1 71.31 270 PHE A CA 1
ATOM 2093 C C . PHE A 1 270 ? -24.938 2.662 10.578 1 71.31 270 PHE A C 1
ATOM 2095 O O . PHE A 1 270 ? -25.562 2.732 9.516 1 71.31 270 PHE A O 1
ATOM 2102 N N . SER A 1 271 ? -25.438 2.951 11.766 1 69.88 271 SER A N 1
ATOM 2103 C CA . SER A 1 271 ? -26.828 3.381 11.836 1 69.88 271 SER A CA 1
ATOM 2104 C C . SER A 1 271 ? -27.016 4.758 11.203 1 69.88 271 SER A C 1
ATOM 2106 O O . SER A 1 271 ? -26.141 5.613 11.305 1 69.88 271 SER A O 1
ATOM 2108 N N . SER A 1 272 ? -27.938 4.848 10.352 1 65.44 272 SER A N 1
ATOM 2109 C CA . SER A 1 272 ? -28.281 6.133 9.75 1 65.44 272 SER A CA 1
ATOM 2110 C C . SER A 1 272 ? -29.094 7 10.711 1 65.44 272 SER A C 1
ATOM 2112 O O . SER A 1 272 ? -30.109 6.562 11.234 1 65.44 272 SER A O 1
ATOM 2114 N N . PRO A 1 273 ? -28.453 8.094 11.25 1 61.81 273 PRO A N 1
ATOM 2115 C CA . PRO A 1 273 ? -29.219 8.969 12.133 1 61.81 273 PRO A CA 1
ATOM 2116 C C . PRO A 1 273 ? -30.516 9.461 11.492 1 61.81 273 PRO A C 1
ATOM 2118 O O . PRO A 1 273 ? -30.703 9.336 10.281 1 61.81 273 PRO A O 1
ATOM 2121 N N . ASP A 1 274 ? -31.406 9.852 12.359 1 67.06 274 ASP A N 1
ATOM 2122 C CA . ASP A 1 274 ? -32.625 10.508 11.867 1 67.06 274 ASP A CA 1
ATOM 2123 C C . ASP A 1 274 ? -32.25 11.703 10.977 1 67.06 274 ASP A C 1
ATOM 2125 O O . ASP A 1 274 ? -31.719 12.703 11.453 1 67.06 274 ASP A O 1
ATOM 2129 N N . ARG A 1 275 ? -32.406 11.633 9.688 1 63.47 275 ARG A N 1
ATOM 2130 C CA . ARG A 1 275 ? -32.031 12.602 8.664 1 63.47 275 ARG A CA 1
ATOM 2131 C C . ARG A 1 275 ? -32.656 13.969 8.961 1 63.47 275 ARG A C 1
ATOM 2133 O O . ARG A 1 275 ? -32.062 15 8.609 1 63.47 275 ARG A O 1
ATOM 2140 N N . ARG A 1 276 ? -33.812 13.961 9.609 1 60.62 276 ARG A N 1
ATOM 2141 C CA . ARG A 1 276 ? -34.562 15.188 9.852 1 60.62 276 ARG A CA 1
ATOM 2142 C C . ARG A 1 276 ? -33.906 16.016 10.953 1 60.62 276 ARG A C 1
ATOM 2144 O O . ARG A 1 276 ? -34.125 17.234 11.039 1 60.62 276 ARG A O 1
ATOM 2151 N N . LYS A 1 277 ? -32.938 15.492 11.766 1 67.69 277 LYS A N 1
ATOM 2152 C CA . LYS A 1 277 ? -32.406 16.188 12.938 1 67.69 277 LYS A CA 1
ATOM 2153 C C . LYS A 1 277 ? -30.922 16.453 12.789 1 67.69 277 LYS A C 1
ATOM 2155 O O . LYS A 1 277 ? -30.328 17.172 13.602 1 67.69 277 LYS A O 1
ATOM 2160 N N . MET A 1 278 ? -30.422 16 11.734 1 78.69 278 MET A N 1
ATOM 2161 C CA . MET A 1 278 ? -28.969 16.125 11.602 1 78.69 278 MET A CA 1
ATOM 2162 C C . MET A 1 278 ? -28.609 17.188 10.57 1 78.69 278 MET A C 1
ATOM 2164 O O . MET A 1 278 ? -29.391 17.469 9.664 1 78.69 278 MET A O 1
ATOM 2168 N N . ILE A 1 279 ? -27.609 17.938 10.922 1 89.88 279 ILE A N 1
ATOM 2169 C CA . ILE A 1 279 ? -27.062 18.859 9.93 1 89.88 279 ILE A CA 1
ATOM 2170 C C . ILE A 1 279 ? -26.438 18.062 8.789 1 89.88 279 ILE A C 1
ATOM 2172 O O . ILE A 1 279 ? -25.531 17.25 9.008 1 89.88 279 ILE A O 1
ATOM 2176 N N . HIS A 1 280 ? -26.875 18.297 7.641 1 90.88 280 HIS A N 1
ATOM 2177 C CA . HIS A 1 280 ? -26.422 17.531 6.477 1 90.88 280 HIS A CA 1
ATOM 2178 C C . HIS A 1 280 ? -25.078 18.031 5.98 1 90.88 280 HIS A C 1
ATOM 2180 O O . HIS A 1 280 ? -24.781 19.219 6.043 1 90.88 280 HIS A O 1
ATOM 2186 N N . GLY A 1 281 ? -24.297 17.078 5.543 1 93.5 281 GLY A N 1
ATOM 2187 C CA . GLY A 1 281 ? -23.047 17.422 4.867 1 93.5 281 GLY A CA 1
ATOM 2188 C C . GLY A 1 281 ? -21.844 17.422 5.797 1 93.5 281 GLY A C 1
ATOM 2189 O O . GLY A 1 281 ? -20.703 17.453 5.34 1 93.5 281 GLY A O 1
ATOM 2190 N N . VAL A 1 282 ? -22.047 17.375 7.062 1 93.94 282 VAL A N 1
ATOM 2191 C CA . VAL A 1 282 ? -20.984 17.531 8.055 1 93.94 282 VAL A CA 1
ATOM 2192 C C . VAL A 1 282 ? -20.047 16.328 7.996 1 93.94 282 VAL A C 1
ATOM 2194 O O . VAL A 1 282 ? -18.828 16.484 7.992 1 93.94 282 VAL A O 1
ATOM 2197 N N . ASP A 1 283 ? -20.578 15.133 7.898 1 93.75 283 ASP A N 1
ATOM 2198 C CA . ASP A 1 283 ? -19.766 13.914 7.891 1 93.75 283 ASP A CA 1
ATOM 2199 C C . ASP A 1 283 ? -18.906 13.836 6.637 1 93.75 283 ASP A C 1
ATOM 2201 O O . ASP A 1 283 ? -17.75 13.422 6.703 1 93.75 283 ASP A O 1
ATOM 2205 N N . CYS A 1 284 ? -19.484 14.227 5.605 1 94.44 284 CYS A N 1
ATOM 2206 C CA . CYS A 1 284 ? -18.734 14.258 4.355 1 94.44 284 CYS A CA 1
ATOM 2207 C C . CYS A 1 284 ? -17.562 15.234 4.453 1 94.44 284 CYS A C 1
ATOM 2209 O O . CYS A 1 284 ? -16.438 14.906 4.047 1 94.44 284 CYS A O 1
ATOM 2211 N N . MET A 1 285 ? -17.781 16.375 5.016 1 96.5 285 MET A N 1
ATOM 2212 C CA . MET A 1 285 ? -16.75 17.391 5.184 1 96.5 285 MET A CA 1
ATOM 2213 C C . MET A 1 285 ? -15.641 16.891 6.094 1 96.5 285 MET A C 1
ATOM 2215 O O . MET A 1 285 ? -14.461 17.109 5.812 1 96.5 285 MET A O 1
ATOM 2219 N N . ARG A 1 286 ? -16.031 16.203 7.082 1 96.12 286 ARG A N 1
ATOM 2220 C CA . ARG A 1 286 ? -15.047 15.648 8 1 96.12 286 ARG A CA 1
ATOM 2221 C C . ARG A 1 286 ? -14.141 14.641 7.297 1 96.12 286 ARG A C 1
ATOM 2223 O O . ARG A 1 286 ? -12.914 14.695 7.441 1 96.12 286 ARG A O 1
ATOM 2230 N N . PHE A 1 287 ? -14.758 13.797 6.492 1 93.5 287 PHE A N 1
ATOM 2231 C CA . PHE A 1 287 ? -14.008 12.734 5.84 1 93.5 287 PHE A CA 1
ATOM 2232 C C . PHE A 1 287 ? -13.016 13.305 4.832 1 93.5 287 PHE A C 1
ATOM 2234 O O . PHE A 1 287 ? -11.844 12.938 4.824 1 93.5 287 PHE A O 1
ATOM 2241 N N . PHE A 1 288 ? -13.461 14.211 4.078 1 93.5 288 PHE A N 1
ATOM 2242 C CA . PHE A 1 288 ? -12.594 14.773 3.045 1 93.5 288 PHE A CA 1
ATOM 2243 C C . PHE A 1 288 ? -11.477 15.602 3.666 1 93.5 288 PHE A C 1
ATOM 2245 O O . PHE A 1 288 ? -10.352 15.602 3.172 1 93.5 288 PHE A O 1
ATOM 2252 N N . SER A 1 289 ? -11.805 16.281 4.703 1 95.56 289 SER A N 1
ATOM 2253 C CA . SER A 1 289 ? -10.781 17.062 5.398 1 95.56 289 SER A CA 1
ATOM 2254 C C . SER A 1 289 ? -9.742 16.156 6.043 1 95.56 289 SER A C 1
ATOM 2256 O O . SER A 1 289 ? -8.539 16.438 6 1 95.56 289 SER A O 1
ATOM 2258 N N . PHE A 1 290 ? -10.211 15.062 6.539 1 93.19 290 PHE A N 1
ATOM 2259 C CA . PHE A 1 290 ? -9.289 14.109 7.141 1 93.19 290 PHE A CA 1
ATOM 2260 C C . PHE A 1 290 ? -8.359 13.516 6.086 1 93.19 290 PHE A C 1
ATOM 2262 O O . PHE A 1 290 ? -7.152 13.406 6.305 1 93.19 290 PHE A O 1
ATOM 2269 N N . THR A 1 291 ? -8.883 13.156 5.004 1 90.38 291 THR A N 1
ATOM 2270 C CA . THR A 1 291 ? -8.094 12.594 3.914 1 90.38 291 THR A CA 1
ATOM 2271 C C . THR A 1 291 ? -7.07 13.602 3.408 1 90.38 291 THR A C 1
ATOM 2273 O O . THR A 1 291 ? -5.953 13.234 3.043 1 90.38 291 THR A O 1
ATOM 2276 N N . TRP A 1 292 ? -7.535 14.82 3.426 1 91.69 292 TRP A N 1
ATOM 2277 C CA . TRP A 1 292 ? -6.641 15.898 3.014 1 91.69 292 TRP A CA 1
ATOM 2278 C C . TRP A 1 292 ? -5.477 16.047 3.988 1 91.69 292 TRP A C 1
ATOM 2280 O O . TRP A 1 292 ? -4.328 16.188 3.572 1 91.69 292 TRP A O 1
ATOM 2290 N N . VAL A 1 293 ? -5.715 15.93 5.25 1 91.5 293 VAL A N 1
ATOM 2291 C CA . VAL A 1 293 ? -4.68 15.992 6.277 1 91.5 293 VAL A CA 1
ATOM 2292 C C . VAL A 1 293 ? -3.725 14.805 6.125 1 91.5 293 VAL A C 1
ATOM 2294 O O . VAL A 1 293 ? -2.506 14.977 6.172 1 91.5 293 VAL A O 1
ATOM 2297 N N . LEU A 1 294 ? -4.293 13.727 5.891 1 88.06 294 LEU A N 1
ATOM 2298 C CA . LEU A 1 294 ? -3.504 12.516 5.715 1 88.06 294 LEU A CA 1
ATOM 2299 C C . LEU A 1 294 ? -2.562 12.641 4.52 1 88.06 294 LEU A C 1
ATOM 2301 O O . LEU A 1 294 ? -1.382 12.305 4.617 1 88.06 294 LEU A O 1
ATOM 2305 N N . ALA A 1 295 ? -3.057 13.141 3.457 1 86.75 295 ALA A N 1
ATOM 2306 C CA . ALA A 1 295 ? -2.262 13.312 2.246 1 86.75 295 ALA A CA 1
ATOM 2307 C C . ALA A 1 295 ? -1.129 14.312 2.475 1 86.75 295 ALA A C 1
ATOM 2309 O O . ALA A 1 295 ? -0.004 14.102 2.016 1 86.75 295 ALA A O 1
ATOM 2310 N N . GLY A 1 296 ? -1.477 15.352 3.152 1 85.5 296 GLY A N 1
ATOM 2311 C CA . GLY A 1 296 ? -0.46 16.344 3.461 1 85.5 296 GLY A CA 1
ATOM 2312 C C . GLY A 1 296 ? 0.672 15.797 4.309 1 85.5 296 GLY A C 1
ATOM 2313 O O . GLY A 1 296 ? 1.845 16.062 4.039 1 85.5 296 GLY A O 1
ATOM 2314 N N . HIS A 1 297 ? 0.362 15.016 5.266 1 86 297 HIS A N 1
ATOM 2315 C CA . HIS A 1 297 ? 1.387 14.453 6.137 1 86 297 HIS A CA 1
ATOM 2316 C C . HIS A 1 297 ? 2.207 13.398 5.406 1 86 297 HIS A C 1
ATOM 2318 O O . HIS A 1 297 ? 3.412 13.273 5.637 1 86 297 HIS A O 1
ATOM 2324 N N . TYR A 1 298 ? 1.659 12.742 4.582 1 82.81 298 TYR A N 1
ATOM 2325 C CA . TYR A 1 298 ? 2.406 11.758 3.807 1 82.81 298 TYR A CA 1
ATOM 2326 C C . TYR A 1 298 ? 3.408 12.438 2.883 1 82.81 298 TYR A C 1
ATOM 2328 O O . TYR A 1 298 ? 4.531 11.961 2.717 1 82.81 298 TYR A O 1
ATOM 2336 N N . ILE A 1 299 ? 2.945 13.516 2.26 1 80.75 299 ILE A N 1
ATOM 2337 C CA . ILE A 1 299 ? 3.818 14.25 1.347 1 80.75 299 ILE A CA 1
ATOM 2338 C C . ILE A 1 299 ? 5.023 14.789 2.109 1 80.75 299 ILE A C 1
ATOM 2340 O O . ILE A 1 299 ? 6.137 14.836 1.579 1 80.75 299 ILE A O 1
ATOM 2344 N N . LEU A 1 300 ? 4.793 15.148 3.289 1 77.75 300 LEU A N 1
ATOM 2345 C CA . LEU A 1 300 ? 5.902 15.617 4.113 1 77.75 300 LEU A CA 1
ATOM 2346 C C . LEU A 1 300 ? 6.93 14.508 4.32 1 77.75 300 LEU A C 1
ATOM 2348 O O . LEU A 1 300 ? 8.133 14.766 4.312 1 77.75 300 LEU A O 1
ATOM 2352 N N . PHE A 1 301 ? 6.477 13.336 4.371 1 78 301 PHE A N 1
ATOM 2353 C CA . PHE A 1 301 ? 7.379 12.195 4.527 1 78 301 PHE A CA 1
ATOM 2354 C C . PHE A 1 301 ? 8.141 11.93 3.234 1 78 301 PHE A C 1
ATOM 2356 O O . PHE A 1 301 ? 9.273 11.445 3.264 1 78 301 PHE A O 1
ATOM 2363 N N . CYS A 1 302 ? 7.566 12.359 2.189 1 78.31 302 CYS A N 1
ATOM 2364 C CA . CYS A 1 302 ? 8.211 12.164 0.895 1 78.31 302 CYS A CA 1
ATOM 2365 C C . CYS A 1 302 ? 9.391 13.117 0.725 1 78.31 302 CYS A C 1
ATOM 2367 O O . CYS A 1 302 ? 10.227 12.922 -0.163 1 78.31 302 CYS A O 1
ATOM 2369 N N . GLY A 1 303 ? 9.477 14.07 1.618 1 74.88 303 GLY A N 1
ATOM 2370 C CA . GLY A 1 303 ? 10.656 14.922 1.623 1 74.88 303 GLY A CA 1
ATOM 2371 C C . GLY A 1 303 ? 11.938 14.164 1.902 1 74.88 303 GLY A C 1
ATOM 2372 O O . GLY A 1 303 ? 13.023 14.617 1.539 1 74.88 303 GLY A O 1
ATOM 2373 N N . PHE A 1 304 ? 11.766 12.945 2.447 1 76.25 304 PHE A N 1
ATOM 2374 C CA . PHE A 1 304 ? 12.898 12.078 2.74 1 76.25 304 PHE A CA 1
ATOM 2375 C C . PHE A 1 304 ? 12.961 10.914 1.763 1 76.25 304 PHE A C 1
ATOM 2377 O O . PHE A 1 304 ? 13.297 9.789 2.148 1 76.25 304 PHE A O 1
ATOM 2384 N N . SER A 1 305 ? 12.703 11.273 0.542 1 80 305 SER A N 1
ATOM 2385 C CA . SER A 1 305 ? 12.695 10.25 -0.502 1 80 305 SER A CA 1
ATOM 2386 C C . SER A 1 305 ? 14.062 10.141 -1.177 1 80 305 SER A C 1
ATOM 2388 O O . SER A 1 305 ? 14.953 10.953 -0.918 1 80 305 SER A O 1
ATOM 2390 N N . ASP A 1 306 ? 14.258 9.125 -1.968 1 85.38 306 ASP A N 1
ATOM 2391 C CA . ASP A 1 306 ? 15.492 8.906 -2.719 1 85.38 306 ASP A CA 1
ATOM 2392 C C . ASP A 1 306 ? 15.531 9.773 -3.979 1 85.38 306 ASP A C 1
ATOM 2394 O O . ASP A 1 306 ? 16.391 9.586 -4.836 1 85.38 306 ASP A O 1
ATOM 2398 N N . ASN A 1 307 ? 14.547 10.656 -4.102 1 84.88 307 ASN A N 1
ATOM 2399 C CA . ASN A 1 307 ? 14.469 11.609 -5.207 1 84.88 307 ASN A CA 1
ATOM 2400 C C . ASN A 1 307 ? 13.812 12.914 -4.773 1 84.88 307 ASN A C 1
ATOM 2402 O O . ASN A 1 307 ? 12.875 13.383 -5.414 1 84.88 307 ASN A O 1
ATOM 2406 N N . SER A 1 308 ? 14.367 13.516 -3.834 1 79.06 308 SER A N 1
ATOM 2407 C CA . SER A 1 308 ? 13.789 14.703 -3.225 1 79.06 308 SER A CA 1
ATOM 2408 C C . SER A 1 308 ? 13.695 15.852 -4.23 1 79.06 308 SER A C 1
ATOM 2410 O O . SER A 1 308 ? 12.828 16.719 -4.113 1 79.06 308 SER A O 1
ATOM 2412 N N . ALA A 1 309 ? 14.57 15.805 -5.23 1 78.88 309 ALA A N 1
ATOM 2413 C CA . ALA A 1 309 ? 14.531 16.844 -6.266 1 78.88 309 ALA A CA 1
ATOM 2414 C C . ALA A 1 309 ? 13.211 16.797 -7.031 1 78.88 309 ALA A C 1
ATOM 2416 O O . ALA A 1 309 ? 12.68 17.828 -7.434 1 78.88 309 ALA A O 1
ATOM 2417 N N . ALA A 1 310 ? 12.727 15.609 -7.227 1 79.56 310 ALA A N 1
ATOM 2418 C CA . ALA A 1 310 ? 11.461 15.445 -7.934 1 79.56 310 ALA A CA 1
ATOM 2419 C C . ALA A 1 310 ? 10.32 16.109 -7.168 1 79.56 310 ALA A C 1
ATOM 2421 O O . ALA A 1 310 ? 9.422 16.703 -7.77 1 79.56 310 ALA A O 1
ATOM 2422 N N . LEU A 1 311 ? 10.391 16.031 -5.918 1 77.94 311 LEU A N 1
ATOM 2423 C CA . LEU A 1 311 ? 9.383 16.656 -5.078 1 77.94 311 LEU A CA 1
ATOM 2424 C C . LEU A 1 311 ? 9.492 18.188 -5.168 1 77.94 311 LEU A C 1
ATOM 2426 O O . LEU A 1 311 ? 8.469 18.875 -5.234 1 77.94 311 LEU A O 1
ATOM 2430 N N . LEU A 1 312 ? 10.68 18.641 -5.156 1 76.12 312 LEU A N 1
ATOM 2431 C CA . LEU A 1 312 ? 10.898 20.078 -5.258 1 76.12 312 LEU A CA 1
ATOM 2432 C C . LEU A 1 312 ? 10.398 20.609 -6.594 1 76.12 312 LEU A C 1
ATOM 2434 O O . LEU A 1 312 ? 9.836 21.703 -6.66 1 76.12 312 LEU A O 1
ATOM 2438 N N . LYS A 1 313 ? 10.539 19.828 -7.527 1 78.31 313 LYS A N 1
ATOM 2439 C CA . LYS A 1 313 ? 10.086 20.219 -8.859 1 78.31 313 LYS A CA 1
ATOM 2440 C C . LYS A 1 313 ? 8.562 20.25 -8.938 1 78.31 313 LYS A C 1
ATOM 2442 O O . LYS A 1 313 ? 8 21 -9.75 1 78.31 313 LYS A O 1
ATOM 2447 N N . GLU A 1 314 ? 7.957 19.484 -8.133 1 80.5 314 GLU A N 1
ATOM 2448 C CA . GLU A 1 314 ? 6.5 19.469 -8.117 1 80.5 314 GLU A CA 1
ATOM 2449 C C . GLU A 1 314 ? 5.934 20.812 -7.672 1 80.5 314 GLU A C 1
ATOM 2451 O O . GLU A 1 314 ? 4.789 21.141 -7.98 1 80.5 314 GLU A O 1
ATOM 2456 N N . ASN A 1 315 ? 6.699 21.578 -6.93 1 78.12 315 ASN A N 1
ATOM 2457 C CA . ASN A 1 315 ? 6.273 22.875 -6.43 1 78.12 315 ASN A CA 1
ATOM 2458 C C . ASN A 1 315 ? 5.949 23.844 -7.57 1 78.12 315 ASN A C 1
ATOM 2460 O O . ASN A 1 315 ? 5.262 24.844 -7.367 1 78.12 315 ASN A O 1
ATOM 2464 N N . ASP A 1 316 ? 6.41 23.469 -8.719 1 81.25 316 ASP A N 1
ATOM 2465 C CA . ASP A 1 316 ? 6.152 24.328 -9.875 1 81.25 316 ASP A CA 1
ATOM 2466 C C . ASP A 1 316 ? 4.785 24.031 -10.484 1 81.25 316 ASP A C 1
ATOM 2468 O O . ASP A 1 316 ? 4.273 24.812 -11.281 1 81.25 316 ASP A O 1
ATOM 2472 N N . LYS A 1 317 ? 4.293 23 -10.039 1 86 317 LYS A N 1
ATOM 2473 C CA . LYS A 1 317 ? 2.986 22.625 -10.57 1 86 317 LYS A CA 1
ATOM 2474 C C . LYS A 1 317 ? 1.858 23.156 -9.695 1 86 317 LYS A C 1
ATOM 2476 O O . LYS A 1 317 ? 1.903 23.031 -8.469 1 86 317 LYS A O 1
ATOM 2481 N N . LEU A 1 318 ? 0.849 23.641 -10.312 1 87.88 318 LEU A N 1
ATOM 2482 C CA . LEU A 1 318 ? -0.249 24.297 -9.617 1 87.88 318 LEU A CA 1
ATOM 2483 C C . LEU A 1 318 ? -0.992 23.312 -8.719 1 87.88 318 LEU A C 1
ATOM 2485 O O . LEU A 1 318 ? -1.318 23.641 -7.574 1 87.88 318 LEU A O 1
ATOM 2489 N N . TYR A 1 319 ? -1.223 22.125 -9.188 1 86.31 319 TYR A N 1
ATOM 2490 C CA . TYR A 1 319 ? -2.031 21.172 -8.445 1 86.31 319 TYR A CA 1
ATOM 2491 C C . TYR A 1 319 ? -1.326 20.75 -7.164 1 86.31 319 TYR A C 1
ATOM 2493 O O . TYR A 1 319 ? -1.972 20.297 -6.211 1 86.31 319 TYR A O 1
ATOM 2501 N N . TYR A 1 320 ? -0.039 20.875 -7.145 1 85.06 320 TYR A N 1
ATOM 2502 C CA . TYR A 1 320 ? 0.732 20.469 -5.973 1 85.06 320 TYR A CA 1
ATOM 2503 C C . TYR A 1 320 ? 0.407 21.359 -4.777 1 85.06 320 TYR A C 1
ATOM 2505 O O . TYR A 1 320 ? 0.521 20.938 -3.629 1 85.06 320 TYR A O 1
ATOM 2513 N N . HIS A 1 321 ? -0.127 22.5 -5.012 1 87.94 321 HIS A N 1
ATOM 2514 C CA . HIS A 1 321 ? -0.386 23.469 -3.945 1 87.94 321 HIS A CA 1
ATOM 2515 C C . HIS A 1 321 ? -1.677 23.141 -3.203 1 87.94 321 HIS A C 1
ATOM 2517 O O . HIS A 1 321 ? -1.927 23.656 -2.117 1 87.94 321 HIS A O 1
ATOM 2523 N N . ILE A 1 322 ? -2.461 22.234 -3.781 1 88.31 322 ILE A N 1
ATOM 2524 C CA . ILE A 1 322 ? -3.607 21.703 -3.055 1 88.31 322 ILE A CA 1
ATOM 2525 C C . ILE A 1 322 ? -3.125 20.906 -1.845 1 88.31 322 ILE A C 1
ATOM 2527 O O . ILE A 1 322 ? -3.736 20.953 -0.775 1 88.31 322 ILE A O 1
ATOM 2531 N N . TRP A 1 323 ? -2.01 20.406 -1.997 1 83.5 323 TRP A N 1
ATOM 2532 C CA . TRP A 1 323 ? -1.487 19.547 -0.934 1 83.5 323 TRP A CA 1
ATOM 2533 C C . TRP A 1 323 ? -0.63 20.359 0.037 1 83.5 323 TRP A C 1
ATOM 2535 O O . TRP A 1 323 ? -0.65 20.109 1.245 1 83.5 323 TRP A O 1
ATOM 2545 N N . THR A 1 324 ? 0.138 21.297 -0.517 1 83.5 324 THR A N 1
ATOM 2546 C CA . THR A 1 324 ? 0.999 22.094 0.355 1 83.5 324 THR A CA 1
ATOM 2547 C C . THR A 1 324 ? 0.169 23.031 1.22 1 83.5 324 THR A C 1
ATOM 2549 O O . THR A 1 324 ? 0.601 23.438 2.303 1 83.5 324 THR A O 1
ATOM 2552 N N . ASN A 1 325 ? -0.964 23.328 0.739 1 89.94 325 ASN A N 1
ATOM 2553 C CA . ASN A 1 325 ? -1.845 24.203 1.5 1 89.94 325 ASN A CA 1
ATOM 2554 C C . ASN A 1 325 ? -3.016 23.438 2.107 1 89.94 325 ASN A C 1
ATOM 2556 O O . ASN A 1 325 ? -4.141 23.938 2.135 1 89.94 325 ASN A O 1
ATOM 2560 N N . GLY A 1 326 ? -2.688 22.25 2.518 1 89.62 326 GLY A N 1
ATOM 2561 C CA . GLY A 1 326 ? -3.691 21.391 3.115 1 89.62 326 GLY A CA 1
ATOM 2562 C C . GLY A 1 326 ? -4.07 21.812 4.527 1 89.62 326 GLY A C 1
ATOM 2563 O O . GLY A 1 326 ? -4.949 21.203 5.141 1 89.62 326 GLY A O 1
ATOM 2564 N N . HIS A 1 327 ? -3.5 22.891 5.07 1 90.25 327 HIS A N 1
ATOM 2565 C CA . HIS A 1 327 ? -3.797 23.344 6.426 1 90.25 327 HIS A CA 1
ATOM 2566 C C . HIS A 1 327 ? -5.234 23.844 6.539 1 90.25 327 HIS A C 1
ATOM 2568 O O . HIS A 1 327 ? -5.789 23.906 7.637 1 90.25 327 HIS A O 1
ATOM 2574 N N . PHE A 1 328 ? -5.867 24.078 5.41 1 95.69 328 PHE A N 1
ATOM 2575 C CA . PHE A 1 328 ? -7.258 24.516 5.434 1 95.69 328 PHE A CA 1
ATOM 2576 C C . PHE A 1 328 ? -8.172 23.375 5.875 1 95.69 328 PHE A C 1
ATOM 2578 O O . PHE A 1 328 ? -9.305 23.609 6.305 1 95.69 328 PHE A O 1
ATOM 2585 N N . ALA A 1 329 ? -7.648 22.156 5.738 1 95.81 329 ALA A N 1
ATOM 2586 C CA . ALA A 1 329 ? -8.406 21.031 6.262 1 95.81 329 ALA A CA 1
ATOM 2587 C C . ALA A 1 329 ? -8.617 21.156 7.77 1 95.81 329 ALA A C 1
ATOM 2589 O O . ALA A 1 329 ? -9.695 20.859 8.273 1 95.81 329 ALA A O 1
ATOM 2590 N N . VAL A 1 330 ? -7.656 21.656 8.469 1 95.56 330 VAL A N 1
ATOM 2591 C CA . VAL A 1 330 ? -7.742 21.844 9.906 1 95.56 330 VAL A CA 1
ATOM 2592 C C . VAL A 1 330 ? -8.719 22.969 10.227 1 95.56 330 VAL A C 1
ATOM 2594 O O . VAL A 1 330 ? -9.508 22.859 11.172 1 95.56 330 VAL A O 1
ATOM 2597 N N . ASP A 1 331 ? -8.695 23.969 9.414 1 97.56 331 ASP A N 1
ATOM 2598 C CA . ASP A 1 331 ? -9.633 25.078 9.594 1 97.56 331 ASP A CA 1
ATOM 2599 C C . ASP A 1 331 ? -11.078 24.609 9.406 1 97.56 331 ASP A C 1
ATOM 2601 O O . ASP A 1 331 ? -11.992 25.141 10.047 1 97.56 331 ASP A O 1
ATOM 2605 N N . THR A 1 332 ? -11.211 23.641 8.531 1 98.19 332 THR A N 1
ATOM 2606 C CA . THR A 1 332 ? -12.539 23.062 8.367 1 98.19 332 THR A CA 1
ATOM 2607 C C . THR A 1 332 ? -13.008 22.406 9.664 1 98.19 332 THR A C 1
ATOM 2609 O O . THR A 1 332 ? -14.172 22.547 10.055 1 98.19 332 THR A O 1
ATOM 2612 N N . PHE A 1 333 ? -12.125 21.781 10.344 1 97.69 333 PHE A N 1
ATOM 2613 C CA . PHE A 1 333 ? -12.477 21.141 11.602 1 97.69 333 PHE A CA 1
ATOM 2614 C C . PHE A 1 333 ? -12.82 22.172 12.664 1 97.69 333 PHE A C 1
ATOM 2616 O O . PHE A 1 333 ? -13.742 21.969 13.453 1 97.69 333 PHE A O 1
ATOM 2623 N N . PHE A 1 334 ? -12.094 23.297 12.703 1 98.19 334 PHE A N 1
ATOM 2624 C CA . PHE A 1 334 ? -12.43 24.375 13.625 1 98.19 334 PHE A CA 1
ATOM 2625 C C . PHE A 1 334 ? -13.82 24.938 13.328 1 98.19 334 PHE A C 1
ATOM 2627 O O . PHE A 1 334 ? -14.617 25.141 14.242 1 98.19 334 PHE A O 1
ATOM 2634 N N . PHE A 1 335 ? -14.055 25.109 12.055 1 98.5 335 PHE A N 1
ATOM 2635 C CA . PHE A 1 335 ? -15.352 25.609 11.609 1 98.5 335 PHE A CA 1
ATOM 2636 C C . PHE A 1 335 ? -16.469 24.688 12.055 1 98.5 335 PHE A C 1
ATOM 2638 O O . PHE A 1 335 ? -17.469 25.141 12.609 1 98.5 335 PHE A O 1
ATOM 2645 N N . LEU A 1 336 ? -16.266 23.406 11.875 1 97.94 336 LEU A N 1
ATOM 2646 C CA . LEU A 1 336 ? -17.281 22.406 12.219 1 97.94 336 LEU A CA 1
ATOM 2647 C C . LEU A 1 336 ? -17.484 22.328 13.727 1 97.94 336 LEU A C 1
ATOM 2649 O O . LEU A 1 336 ? -18.609 22.141 14.195 1 97.94 336 LEU A O 1
ATOM 2653 N N . SER A 1 337 ? -16.406 22.453 14.469 1 97.44 337 SER A N 1
ATOM 2654 C CA . SER A 1 337 ? -16.5 22.453 15.93 1 97.44 337 SER A CA 1
ATOM 2655 C C . SER A 1 337 ? -17.344 23.609 16.422 1 97.44 337 SER A C 1
ATOM 2657 O O . SER A 1 337 ? -18.219 23.438 17.281 1 97.44 337 SER A O 1
ATOM 2659 N N . GLY A 1 338 ? -17.109 24.781 15.852 1 98.19 338 GLY A N 1
ATOM 2660 C CA . GLY A 1 338 ? -17.922 25.938 16.219 1 98.19 338 GLY A CA 1
ATOM 2661 C C . GLY A 1 338 ? -19.375 25.797 15.844 1 98.19 338 GLY A C 1
ATOM 2662 O O . GLY A 1 338 ? -20.266 26.125 16.625 1 98.19 338 GLY A O 1
ATOM 2663 N N . LEU A 1 339 ? -19.594 25.297 14.703 1 98 339 LEU A N 1
ATOM 2664 C CA . LEU A 1 339 ? -20.938 25.109 14.18 1 98 339 LEU A CA 1
ATOM 2665 C C . LEU A 1 339 ? -21.734 24.156 15.07 1 98 339 LEU A C 1
ATOM 2667 O O . LEU A 1 339 ? -22.859 24.484 15.492 1 98 339 LEU A O 1
ATOM 2671 N N . MET A 1 340 ? -21.125 23.047 15.406 1 95.44 340 MET A N 1
ATOM 2672 C CA . MET A 1 340 ? -21.828 22.031 16.188 1 95.44 340 MET A CA 1
ATOM 2673 C C . MET A 1 340 ? -22.047 22.516 17.625 1 95.44 340 MET A C 1
ATOM 2675 O O . MET A 1 340 ? -23.109 22.297 18.203 1 95.44 340 MET A O 1
ATOM 2679 N N . LEU A 1 341 ? -21.078 23.172 18.125 1 96.19 341 LEU A N 1
ATOM 2680 C CA . LEU A 1 341 ? -21.172 23.703 19.484 1 96.19 341 LEU A CA 1
ATOM 2681 C C . LEU A 1 341 ? -22.328 24.703 19.594 1 96.19 341 LEU A C 1
ATOM 2683 O O . LEU A 1 341 ? -23.156 24.578 20.5 1 96.19 341 LEU A O 1
ATOM 2687 N N . SER A 1 342 ? -22.312 25.609 18.688 1 96.75 342 SER A N 1
ATOM 2688 C CA . SER A 1 342 ? -23.328 26.656 18.719 1 96.75 342 SER A CA 1
ATOM 2689 C C . SER A 1 342 ? -24.719 26.062 18.484 1 96.75 342 SER A C 1
ATOM 2691 O O . SER A 1 342 ? -25.656 26.359 19.234 1 96.75 342 SER A O 1
ATOM 2693 N N . TYR A 1 343 ? -24.859 25.219 17.578 1 94.44 343 TYR A N 1
ATOM 2694 C CA . TYR A 1 343 ? -26.141 24.625 17.234 1 94.44 343 TYR A CA 1
ATOM 2695 C C . TYR A 1 343 ? -26.703 23.812 18.391 1 94.44 343 TYR A C 1
ATOM 2697 O O . TYR A 1 343 ? -27.859 23.969 18.781 1 94.44 343 TYR A O 1
ATOM 2705 N N . MET A 1 344 ? -25.891 23 19 1 91.75 344 MET A N 1
ATOM 2706 C CA . MET A 1 344 ? -26.344 22.094 20.047 1 91.75 344 MET A CA 1
ATOM 2707 C C . MET A 1 344 ? -26.594 22.844 21.359 1 91.75 344 MET A C 1
ATOM 2709 O O . MET A 1 344 ? -27.594 22.594 22.031 1 91.75 344 MET A O 1
ATOM 2713 N N . PHE A 1 345 ? -25.766 23.719 21.672 1 93.75 345 PHE A N 1
ATOM 2714 C CA . PHE A 1 345 ? -25.875 24.422 22.938 1 93.75 345 PHE A CA 1
ATOM 2715 C C . PHE A 1 345 ? -27.062 25.391 22.922 1 93.75 345 PHE A C 1
ATOM 2717 O O . PHE A 1 345 ? -27.844 25.422 23.875 1 93.75 345 PHE A O 1
ATOM 2724 N N . LEU A 1 346 ? -27.234 26.125 21.875 1 93.75 346 LEU A N 1
ATOM 2725 C CA . LEU A 1 346 ? -28.266 27.172 21.828 1 93.75 346 LEU A CA 1
ATOM 2726 C C . LEU A 1 346 ? -29.641 26.547 21.625 1 93.75 346 LEU A C 1
ATOM 2728 O O . LEU A 1 346 ? -30.656 27.188 21.938 1 93.75 346 LEU A O 1
ATOM 2732 N N . LYS A 1 347 ? -29.609 25.406 21.078 1 88.94 347 LYS A N 1
ATOM 2733 C CA . LYS A 1 347 ? -30.875 24.688 20.922 1 88.94 347 LYS A CA 1
ATOM 2734 C C . LYS A 1 347 ? -31.484 24.344 22.281 1 88.94 347 LYS A C 1
ATOM 2736 O O . LYS A 1 347 ? -32.688 24.438 22.453 1 88.94 347 LYS A O 1
ATOM 2741 N N . SER A 1 348 ? -30.688 24.016 23.203 1 85.81 348 SER A N 1
ATOM 2742 C CA . SER A 1 348 ? -31.172 23.516 24.484 1 85.81 348 SER A CA 1
ATOM 2743 C C . SER A 1 348 ? -31.047 24.562 25.578 1 85.81 348 SER A C 1
ATOM 2745 O O . SER A 1 348 ? -31.641 24.422 26.656 1 85.81 348 SER A O 1
ATOM 2747 N N . SER A 1 349 ? -30.453 25.672 25.359 1 86.62 349 SER A N 1
ATOM 2748 C CA . SER A 1 349 ? -30.109 26.594 26.438 1 86.62 349 SER A CA 1
ATOM 2749 C C . SER A 1 349 ? -31.172 27.688 26.594 1 86.62 349 SER A C 1
ATOM 2751 O O . SER A 1 349 ? -31.656 28.234 25.594 1 86.62 349 SER A O 1
ATOM 2753 N N . THR A 1 350 ? -31.578 27.875 27.891 1 86.44 350 THR A N 1
ATOM 2754 C CA . THR A 1 350 ? -32.5 28.938 28.266 1 86.44 350 THR A CA 1
ATOM 2755 C C . THR A 1 350 ? -31.812 29.938 29.172 1 86.44 350 THR A C 1
ATOM 2757 O O . THR A 1 350 ? -30.734 29.672 29.719 1 86.44 350 THR A O 1
ATOM 2760 N N . LYS A 1 351 ? -32.406 31.109 29.297 1 88.81 351 LYS A N 1
ATOM 2761 C CA . LYS A 1 351 ? -31.859 32.156 30.156 1 88.81 351 LYS A CA 1
ATOM 2762 C C . LYS A 1 351 ? -31.734 31.656 31.594 1 88.81 351 LYS A C 1
ATOM 2764 O O . LYS A 1 351 ? -30.797 32.031 32.312 1 88.81 351 LYS A O 1
ATOM 2769 N N . GLU A 1 352 ? -32.594 30.766 31.984 1 89.5 352 GLU A N 1
ATOM 2770 C CA . GLU A 1 352 ? -32.562 30.219 33.344 1 89.5 352 GLU A CA 1
ATOM 2771 C C . GLU A 1 352 ? -31.469 29.156 33.469 1 89.5 352 GLU A C 1
ATOM 2773 O O . GLU A 1 352 ? -30.797 29.094 34.5 1 89.5 352 GLU A O 1
ATOM 2778 N N . ALA A 1 353 ? -31.234 28.484 32.469 1 88.81 353 ALA A N 1
ATOM 2779 C CA . ALA A 1 353 ? -30.281 27.391 32.5 1 88.81 353 ALA A CA 1
ATOM 2780 C C . ALA A 1 353 ? -28.844 27.906 32.625 1 88.81 353 ALA A C 1
ATOM 2782 O O . ALA A 1 353 ? -28.016 27.297 33.281 1 88.81 353 ALA A O 1
ATOM 2783 N N . ILE A 1 354 ? -28.609 29.016 32.062 1 90.06 354 ILE A N 1
ATOM 2784 C CA . ILE A 1 354 ? -27.25 29.531 32 1 90.06 354 ILE A CA 1
ATOM 2785 C C . ILE A 1 354 ? -26.859 30.109 33.344 1 90.06 354 ILE A C 1
ATOM 2787 O O . ILE A 1 354 ? -25.688 30.328 33.625 1 90.06 354 ILE A O 1
ATOM 2791 N N . LYS A 1 355 ? -27.828 30.344 34.188 1 90.62 355 LYS A N 1
ATOM 2792 C CA . LYS A 1 355 ? -27.562 30.906 35.531 1 90.62 355 LYS A CA 1
ATOM 2793 C C . LYS A 1 355 ? -27.188 29.812 36.531 1 90.62 355 LYS A C 1
ATOM 2795 O O . LYS A 1 355 ? -26.656 30.109 37.594 1 90.62 355 LYS A O 1
ATOM 2800 N N . THR A 1 356 ? -27.344 28.594 36.156 1 91.88 356 THR A N 1
ATOM 2801 C CA . THR A 1 356 ? -27.078 27.469 37.031 1 91.88 356 THR A CA 1
ATOM 2802 C C . THR A 1 356 ? -25.656 26.953 36.812 1 91.88 356 THR A C 1
ATOM 2804 O O . THR A 1 356 ? -25.266 26.641 35.688 1 91.88 356 THR A O 1
ATOM 2807 N N . PRO A 1 357 ? -24.938 26.875 37.938 1 92.44 357 PRO A N 1
ATOM 2808 C CA . PRO A 1 357 ? -23.562 26.359 37.812 1 92.44 357 PRO A CA 1
ATOM 2809 C C . PRO A 1 357 ? -23.516 24.922 37.344 1 92.44 357 PRO A C 1
ATOM 2811 O O . PRO A 1 357 ? -22.547 24.516 36.688 1 92.44 357 PRO A O 1
ATOM 2814 N N . ARG A 1 358 ? -24.484 24.172 37.625 1 92.25 358 ARG A N 1
ATOM 2815 C CA . ARG A 1 358 ? -24.547 22.766 37.188 1 92.25 358 ARG A CA 1
ATOM 2816 C C . ARG A 1 358 ? -24.531 22.656 35.656 1 92.25 358 ARG A C 1
ATOM 2818 O O . ARG A 1 358 ? -23.953 21.719 35.125 1 92.25 358 ARG A O 1
ATOM 2825 N N . THR A 1 359 ? -25.156 23.578 35.031 1 92.19 359 THR A N 1
ATOM 2826 C CA . THR A 1 359 ? -25.188 23.594 33.562 1 92.19 359 THR A CA 1
ATOM 2827 C C . THR A 1 359 ? -23.781 23.688 33 1 92.19 359 THR A C 1
ATOM 2829 O O . THR A 1 359 ? -23.422 22.938 32.062 1 92.19 359 THR A O 1
ATOM 2832 N N . TRP A 1 360 ? -23.031 24.516 33.562 1 94.25 360 TRP A N 1
ATOM 2833 C CA . TRP A 1 360 ? -21.672 24.734 33.031 1 94.25 360 TRP A CA 1
ATOM 2834 C C . TRP A 1 360 ? -20.75 23.578 33.438 1 94.25 360 TRP A C 1
ATOM 2836 O O . TRP A 1 360 ? -19.875 23.203 32.656 1 94.25 360 TRP A O 1
ATOM 2846 N N . LEU A 1 361 ? -20.906 23.031 34.625 1 95.25 361 LEU A N 1
ATOM 2847 C CA . LEU A 1 361 ? -20.125 21.875 35.031 1 95.25 361 LEU A CA 1
ATOM 2848 C C . LEU A 1 361 ? -20.359 20.703 34.094 1 95.25 361 LEU A C 1
ATOM 2850 O O . LEU A 1 361 ? -19.406 20.047 33.688 1 95.25 361 LEU A O 1
ATOM 2854 N N . LEU A 1 362 ? -21.516 20.484 33.75 1 93.5 362 LEU A N 1
ATOM 2855 C CA . LEU A 1 362 ? -21.859 19.391 32.844 1 93.5 362 LEU A CA 1
ATOM 2856 C C . LEU A 1 362 ? -21.375 19.703 31.422 1 93.5 362 LEU A C 1
ATOM 2858 O O . LEU A 1 362 ? -20.922 18.797 30.703 1 93.5 362 LEU A O 1
ATOM 2862 N N . PHE A 1 363 ? -21.5 21.031 31.141 1 94.44 363 PHE A N 1
ATOM 2863 C CA . PHE A 1 363 ? -21.047 21.5 29.844 1 94.44 363 PHE A CA 1
ATOM 2864 C C . PHE A 1 363 ? -19.562 21.172 29.625 1 94.44 363 PHE A C 1
ATOM 2866 O O . PHE A 1 363 ? -19.188 20.578 28.609 1 94.44 363 PHE A O 1
ATOM 2873 N N . TYR A 1 364 ? -18.766 21.453 30.578 1 96.31 364 TYR A N 1
ATOM 2874 C CA . TYR A 1 364 ? -17.328 21.234 30.484 1 96.31 364 TYR A CA 1
ATOM 2875 C C . TYR A 1 364 ? -16.984 19.75 30.688 1 96.31 364 TYR A C 1
ATOM 2877 O O . TYR A 1 364 ? -16.109 19.219 30.016 1 96.31 364 TYR A O 1
ATOM 2885 N N . ALA A 1 365 ? -17.703 19.047 31.5 1 95.5 365 ALA A N 1
ATOM 2886 C CA . ALA A 1 365 ? -17.422 17.641 31.797 1 95.5 365 ALA A CA 1
ATOM 2887 C C . ALA A 1 365 ? -17.719 16.75 30.578 1 95.5 365 ALA A C 1
ATOM 2889 O O . ALA A 1 365 ? -16.953 15.844 30.281 1 95.5 365 ALA A O 1
ATOM 2890 N N . HIS A 1 366 ? -18.766 17.047 29.984 1 93.06 366 HIS A N 1
ATOM 2891 C CA . HIS A 1 366 ? -19.156 16.25 28.828 1 93.06 366 HIS A CA 1
ATOM 2892 C C . HIS A 1 366 ? -18.109 16.328 27.719 1 93.06 366 HIS A C 1
ATOM 2894 O O . HIS A 1 366 ? -17.703 15.305 27.172 1 93.06 366 HIS A O 1
ATOM 2900 N N . ARG A 1 367 ? -17.719 17.453 27.453 1 93.62 367 ARG A N 1
ATOM 2901 C CA . ARG A 1 367 ? -16.734 17.641 26.391 1 93.62 367 ARG A CA 1
ATOM 2902 C C . ARG A 1 367 ? -15.391 17.016 26.781 1 93.62 367 ARG A C 1
ATOM 2904 O O . ARG A 1 367 ? -14.758 16.344 25.969 1 93.62 367 ARG A O 1
ATOM 2911 N N . TYR A 1 368 ? -15 17.25 28 1 95.56 368 TYR A N 1
ATOM 2912 C CA . TYR A 1 368 ? -13.734 16.719 28.469 1 95.56 368 TYR A CA 1
ATOM 2913 C C . TYR A 1 368 ? -13.711 15.203 28.406 1 95.56 368 TYR A C 1
ATOM 2915 O O . TYR A 1 368 ? -12.742 14.609 27.938 1 95.56 368 TYR A O 1
ATOM 2923 N N . ILE A 1 369 ? -14.781 14.578 28.781 1 94 369 ILE A N 1
ATOM 2924 C CA . ILE A 1 369 ? -14.844 13.125 28.812 1 94 369 ILE A CA 1
ATOM 2925 C C . ILE A 1 369 ? -14.891 12.586 27.375 1 94 369 ILE A C 1
ATOM 2927 O O . ILE A 1 369 ? -14.211 11.609 27.062 1 94 369 ILE A O 1
ATOM 2931 N N . ARG A 1 370 ? -15.586 13.242 26.578 1 91.56 370 ARG A N 1
ATOM 2932 C CA . ARG A 1 370 ? -15.742 12.797 25.203 1 91.56 370 ARG A CA 1
ATOM 2933 C C . ARG A 1 370 ? -14.406 12.836 24.453 1 91.56 370 ARG A C 1
ATOM 2935 O O . ARG A 1 370 ? -14.094 11.922 23.688 1 91.56 370 ARG A O 1
ATOM 2942 N N . LEU A 1 371 ? -13.617 13.781 24.703 1 93.81 371 LEU A N 1
ATOM 2943 C CA . LEU A 1 371 ? -12.367 13.961 23.969 1 93.81 371 LEU A CA 1
ATOM 2944 C C . LEU A 1 371 ? -11.219 13.242 24.672 1 93.81 371 LEU A C 1
ATOM 2946 O O . LEU A 1 371 ? -10.367 12.641 24.016 1 93.81 371 LEU A O 1
ATOM 2950 N N . THR A 1 372 ? -11.273 13.234 26 1 94.81 372 THR A N 1
ATOM 2951 C CA . THR A 1 372 ? -10.086 12.867 26.766 1 94.81 372 THR A CA 1
ATOM 2952 C C . THR A 1 372 ? -9.984 11.352 26.906 1 94.81 372 THR A C 1
ATOM 2954 O O . THR A 1 372 ? -8.883 10.797 26.938 1 94.81 372 THR A O 1
ATOM 2957 N N . VAL A 1 373 ? -11.031 10.688 27 1 91.56 373 VAL A N 1
ATOM 2958 C CA . VAL A 1 373 ? -10.992 9.242 27.234 1 91.56 373 VAL A CA 1
ATOM 2959 C C . VAL A 1 373 ? -10.258 8.555 26.094 1 91.56 373 VAL A C 1
ATOM 2961 O O . VAL A 1 373 ? -9.25 7.883 26.297 1 91.56 373 VAL A O 1
ATOM 2964 N N . PRO A 1 374 ? -10.664 8.734 24.828 1 91.88 374 PRO A N 1
ATOM 2965 C CA . PRO A 1 374 ? -9.898 8.133 23.75 1 91.88 374 PRO A CA 1
ATOM 2966 C C . PRO A 1 374 ? -8.492 8.703 23.625 1 91.88 374 PRO A C 1
ATOM 2968 O O . PRO A 1 374 ? -7.551 7.977 23.281 1 91.88 374 PRO A O 1
ATOM 2971 N N . TYR A 1 375 ? -8.391 9.953 23.922 1 93.69 375 TYR A N 1
ATOM 2972 C CA . TYR A 1 375 ? -7.102 10.641 23.844 1 93.69 375 TYR A CA 1
ATOM 2973 C C . TYR A 1 375 ? -6.113 10.062 24.844 1 93.69 375 TYR A C 1
ATOM 2975 O O . TYR A 1 375 ? -4.969 9.758 24.5 1 93.69 375 TYR A O 1
ATOM 2983 N N . SER A 1 376 ? -6.59 9.867 26.031 1 92.31 376 SER A N 1
ATOM 2984 C CA . SER A 1 376 ? -5.727 9.328 27.078 1 92.31 376 SER A CA 1
ATOM 2985 C C . SER A 1 376 ? -5.387 7.867 26.812 1 92.31 376 SER A C 1
ATOM 2987 O O . SER A 1 376 ? -4.258 7.434 27.062 1 92.31 376 SER A O 1
ATOM 2989 N N . ALA A 1 377 ? -6.305 7.125 26.344 1 89.75 377 ALA A N 1
ATOM 2990 C CA . ALA A 1 377 ? -6.043 5.738 25.969 1 89.75 377 ALA A CA 1
ATOM 2991 C C . ALA A 1 377 ? -4.988 5.648 24.875 1 89.75 377 ALA A C 1
ATOM 2993 O O . ALA A 1 377 ? -4.105 4.789 24.906 1 89.75 377 ALA A O 1
ATOM 2994 N N . PHE A 1 378 ? -5.062 6.531 24 1 90.81 378 PHE A N 1
ATOM 2995 C CA . PHE A 1 378 ? -4.105 6.52 22.891 1 90.81 378 PHE A CA 1
ATOM 2996 C C . PHE A 1 378 ? -2.721 6.938 23.375 1 90.81 378 PHE A C 1
ATOM 2998 O O . PHE A 1 378 ? -1.713 6.367 22.953 1 90.81 378 PHE A O 1
ATOM 3005 N N . ILE A 1 379 ? -2.715 7.965 24.188 1 90.62 379 ILE A N 1
ATOM 3006 C CA . ILE A 1 379 ? -1.441 8.414 24.734 1 90.62 379 ILE A CA 1
ATOM 3007 C C . ILE A 1 379 ? -0.767 7.258 25.469 1 90.62 379 ILE A C 1
ATOM 3009 O O . ILE A 1 379 ? 0.438 7.039 25.328 1 90.62 379 ILE A O 1
ATOM 3013 N N . LEU A 1 380 ? -1.519 6.555 26.234 1 88.56 380 LEU A N 1
ATOM 3014 C CA . LEU A 1 380 ? -0.984 5.402 26.953 1 88.56 380 LEU A CA 1
ATOM 3015 C C . LEU A 1 380 ? -0.486 4.34 25.984 1 88.56 380 LEU A C 1
ATOM 3017 O O . LEU A 1 380 ? 0.618 3.814 26.141 1 88.56 380 LEU A O 1
ATOM 3021 N N . PHE A 1 381 ? -1.222 4.047 25 1 88.56 381 PHE A N 1
ATOM 3022 C CA . PHE A 1 381 ? -0.851 3.076 23.969 1 88.56 381 PHE A CA 1
ATOM 3023 C C . PHE A 1 381 ? 0.403 3.525 23.234 1 88.56 381 PHE A C 1
ATOM 3025 O O . PHE A 1 381 ? 1.318 2.729 23.016 1 88.56 381 PHE A O 1
ATOM 3032 N N . TYR A 1 382 ? 0.352 4.762 22.922 1 86.75 382 TYR A N 1
ATOM 3033 C CA . TYR A 1 382 ? 1.446 5.344 22.156 1 86.75 382 TYR A CA 1
ATOM 3034 C C . TYR A 1 382 ? 2.75 5.305 22.938 1 86.75 382 TYR A C 1
ATOM 3036 O O . TYR A 1 382 ? 3.816 5.047 22.375 1 86.75 382 TYR A O 1
ATOM 3044 N N . THR A 1 383 ? 2.707 5.484 24.172 1 86.06 383 THR A N 1
ATOM 3045 C CA . THR A 1 383 ? 3.879 5.586 25.031 1 86.06 383 THR A CA 1
ATOM 3046 C C . THR A 1 383 ? 4.461 4.203 25.312 1 86.06 383 THR A C 1
ATOM 3048 O O . THR A 1 383 ? 5.68 4.023 25.312 1 86.06 383 THR A O 1
ATOM 3051 N N . VAL A 1 384 ? 3.621 3.242 25.469 1 86.44 384 VAL A N 1
ATOM 3052 C CA . VAL A 1 384 ? 4.133 1.996 26.016 1 86.44 384 VAL A CA 1
ATOM 3053 C C . VAL A 1 384 ? 4.145 0.913 24.938 1 86.44 384 VAL A C 1
ATOM 3055 O O . VAL A 1 384 ? 4.953 -0.015 25 1 86.44 384 VAL A O 1
ATOM 3058 N N . VAL A 1 385 ? 3.316 0.955 23.953 1 85.62 385 VAL A N 1
ATOM 3059 C CA . VAL A 1 385 ? 3.166 -0.157 23.016 1 85.62 385 VAL A CA 1
ATOM 3060 C C . VAL A 1 385 ? 3.844 0.184 21.688 1 85.62 385 VAL A C 1
ATOM 3062 O O . VAL A 1 385 ? 4.516 -0.662 21.094 1 85.62 385 VAL A O 1
ATOM 3065 N N . VAL A 1 386 ? 3.686 1.373 21.203 1 82.12 386 VAL A N 1
ATOM 3066 C CA . VAL A 1 386 ? 4.094 1.771 19.859 1 82.12 386 VAL A CA 1
ATOM 3067 C C . VAL A 1 386 ? 5.598 1.574 19.688 1 82.12 386 VAL A C 1
ATOM 3069 O O . VAL A 1 386 ? 6.062 1.168 18.625 1 82.12 386 VAL A O 1
ATOM 3072 N N . PRO A 1 387 ? 6.406 1.789 20.75 1 79.56 387 PRO A N 1
ATOM 3073 C CA . PRO A 1 387 ? 7.844 1.557 20.578 1 79.56 387 PRO A CA 1
ATOM 3074 C C . PRO A 1 387 ? 8.164 0.115 20.188 1 79.56 387 PRO A C 1
ATOM 3076 O O . PRO A 1 387 ? 9.195 -0.144 19.562 1 79.56 387 PRO A O 1
ATOM 3079 N N . HIS A 1 388 ? 7.316 -0.805 20.469 1 80.75 388 HIS A N 1
ATOM 3080 C CA . HIS A 1 388 ? 7.543 -2.207 20.141 1 80.75 388 HIS A CA 1
ATOM 3081 C C . HIS A 1 388 ? 7.078 -2.518 18.719 1 80.75 388 HIS A C 1
ATOM 3083 O O . HIS A 1 388 ? 7.504 -3.514 18.125 1 80.75 388 HIS A O 1
ATOM 3089 N N . LEU A 1 389 ? 6.195 -1.733 18.25 1 75.56 389 LEU A N 1
ATOM 3090 C CA . LEU A 1 389 ? 5.621 -1.973 16.938 1 75.56 389 LEU A CA 1
ATOM 3091 C C . LEU A 1 389 ? 6.426 -1.258 15.852 1 75.56 389 LEU A C 1
ATOM 3093 O O . LEU A 1 389 ? 6.422 -1.672 14.695 1 75.56 389 LEU A O 1
ATOM 3097 N N . ASN A 1 390 ? 7.02 -0.23 16.172 1 68.62 390 ASN A N 1
ATOM 3098 C CA . ASN A 1 390 ? 7.672 0.638 15.195 1 68.62 390 ASN A CA 1
ATOM 3099 C C . ASN A 1 390 ? 9.18 0.409 15.156 1 68.62 390 ASN A C 1
ATOM 3101 O O . ASN A 1 390 ? 9.953 1.364 15.195 1 68.62 390 ASN A O 1
ATOM 3105 N N . THR A 1 391 ? 9.484 -0.851 15.055 1 75.56 391 THR A N 1
ATOM 3106 C CA . THR A 1 391 ? 10.906 -1.139 14.891 1 75.56 391 THR A CA 1
ATOM 3107 C C . THR A 1 391 ? 11.305 -1.054 13.414 1 75.56 391 THR A C 1
ATOM 3109 O O . THR A 1 391 ? 10.516 -1.384 12.531 1 75.56 391 THR A O 1
ATOM 3112 N N . GLY A 1 392 ? 12.336 -0.319 13.094 1 80.31 392 GLY A N 1
ATOM 3113 C CA . GLY A 1 392 ? 12.805 -0.147 11.727 1 80.31 392 GLY A CA 1
ATOM 3114 C C . GLY A 1 392 ? 13.875 0.923 11.594 1 80.31 392 GLY A C 1
ATOM 3115 O O . GLY A 1 392 ? 14.289 1.521 12.586 1 80.31 392 GLY A O 1
ATOM 3116 N N . PRO A 1 393 ? 14.32 1.06 10.43 1 84.38 393 PRO A N 1
ATOM 3117 C CA . PRO A 1 393 ? 15.469 1.935 10.203 1 84.38 393 PRO A CA 1
ATOM 3118 C C . PRO A 1 393 ? 15.109 3.416 10.258 1 84.38 393 PRO A C 1
ATOM 3120 O O . PRO A 1 393 ? 15.969 4.258 10.531 1 84.38 393 PRO A O 1
ATOM 3123 N N . HIS A 1 394 ? 13.93 3.744 9.977 1 76 394 HIS A N 1
ATOM 3124 C CA . HIS A 1 394 ? 13.617 5.156 9.789 1 76 394 HIS A CA 1
ATOM 3125 C C . HIS A 1 394 ? 13.562 5.891 11.117 1 76 394 HIS A C 1
ATOM 3127 O O . HIS A 1 394 ? 13.062 5.352 12.109 1 76 394 HIS A O 1
ATOM 3133 N N . GLU A 1 395 ? 14.516 7.004 11.18 1 64.81 395 GLU A N 1
ATOM 3134 C CA . GLU A 1 395 ? 14.539 7.883 12.344 1 64.81 395 GLU A CA 1
ATOM 3135 C C . GLU A 1 395 ? 13.367 8.859 12.328 1 64.81 395 GLU A C 1
ATOM 3137 O O . GLU A 1 395 ? 13.266 9.727 13.188 1 64.81 395 GLU A O 1
ATOM 3142 N N . ILE A 1 396 ? 12.867 8.82 11.352 1 54.81 396 ILE A N 1
ATOM 3143 C CA . ILE A 1 396 ? 12.047 10 11.109 1 54.81 396 ILE A CA 1
ATOM 3144 C C . ILE A 1 396 ? 11.391 10.445 12.414 1 54.81 396 ILE A C 1
ATOM 3146 O O . ILE A 1 396 ? 11.5 11.609 12.805 1 54.81 396 ILE A O 1
ATOM 3150 N N . PHE A 1 397 ? 10.133 10.289 12.906 1 51.22 397 PHE A N 1
ATOM 3151 C CA . PHE A 1 397 ? 9.359 11.094 13.844 1 51.22 397 PHE A CA 1
ATOM 3152 C C . PHE A 1 397 ? 9.188 10.359 15.172 1 51.22 397 PHE A C 1
ATOM 3154 O O . PHE A 1 397 ? 9.094 10.992 16.219 1 51.22 397 PHE A O 1
ATOM 3161 N N . ILE A 1 398 ? 9.328 9.086 15.391 1 50.5 398 ILE A N 1
ATOM 3162 C CA . ILE A 1 398 ? 8.523 8.438 16.422 1 50.5 398 ILE A CA 1
ATOM 3163 C C . ILE A 1 398 ? 9.328 8.336 17.719 1 50.5 398 ILE A C 1
ATOM 3165 O O . ILE A 1 398 ? 8.797 8.57 18.797 1 50.5 398 ILE A O 1
ATOM 3169 N N . MET A 1 399 ? 10.688 8.039 17.734 1 51.09 399 MET A N 1
ATOM 3170 C CA . MET A 1 399 ? 11.266 7.625 19.016 1 51.09 399 MET A CA 1
ATOM 3171 C C . MET A 1 399 ? 11.281 8.789 20 1 51.09 399 MET A C 1
ATOM 3173 O O . MET A 1 399 ? 10.961 8.602 21.188 1 51.09 399 MET A O 1
ATOM 3177 N N . ASP A 1 400 ? 11.352 9.992 19.469 1 60.34 400 ASP A N 1
ATOM 3178 C CA . ASP A 1 400 ? 11.406 11.148 20.359 1 60.34 400 ASP A CA 1
ATOM 3179 C C . ASP A 1 400 ? 10.023 11.484 20.906 1 60.34 400 ASP A C 1
ATOM 3181 O O . ASP A 1 400 ? 9.898 11.938 22.047 1 60.34 400 ASP A O 1
ATOM 3185 N N . GLU A 1 401 ? 9.086 10.867 20.281 1 67 401 GLU A N 1
ATOM 3186 C CA . GLU A 1 401 ? 7.75 11.242 20.719 1 67 401 GLU A CA 1
ATOM 3187 C C . GLU A 1 401 ? 7.305 10.398 21.906 1 67 401 GLU A C 1
ATOM 3189 O O . GLU A 1 401 ? 6.633 10.898 22.812 1 67 401 GLU A O 1
ATOM 3194 N N . SER A 1 402 ? 7.836 9.172 21.969 1 71.25 402 SER A N 1
ATOM 3195 C CA . SER A 1 402 ? 7.445 8.328 23.094 1 71.25 402 SER A CA 1
ATOM 3196 C C . SER A 1 402 ? 8.07 8.812 24.391 1 71.25 402 SER A C 1
ATOM 3198 O O . SER A 1 402 ? 7.426 8.789 25.453 1 71.25 402 SER A O 1
ATOM 3200 N N . GLU A 1 403 ? 9.281 9.273 24.266 1 75.12 403 GLU A N 1
ATOM 3201 C CA . GLU A 1 403 ? 9.938 9.812 25.453 1 75.12 403 GLU A CA 1
ATOM 3202 C C . GLU A 1 403 ? 9.297 11.133 25.891 1 75.12 403 GLU A C 1
ATOM 3204 O O . GLU A 1 403 ? 9.148 11.383 27.094 1 75.12 403 GLU A O 1
ATOM 3209 N N . ASN A 1 404 ? 8.906 11.82 24.938 1 81.75 404 ASN A N 1
ATOM 3210 C CA . ASN A 1 404 ? 8.195 13.062 25.25 1 81.75 404 ASN A CA 1
ATOM 3211 C C . ASN A 1 404 ? 6.859 12.789 25.922 1 81.75 404 ASN A C 1
ATOM 3213 O O . ASN A 1 404 ? 6.457 13.523 26.828 1 81.75 404 ASN A O 1
ATOM 3217 N N . CYS A 1 405 ? 6.266 11.742 25.484 1 84.75 405 CYS A N 1
ATOM 3218 C CA . CYS A 1 405 ? 4.969 11.414 26.062 1 84.75 405 CYS A CA 1
ATOM 3219 C C . CYS A 1 405 ? 5.113 10.922 27.5 1 84.75 405 CYS A C 1
ATOM 3221 O O . CYS A 1 405 ? 4.246 11.18 28.344 1 84.75 405 CYS A O 1
ATOM 3223 N N . ARG A 1 406 ? 6.23 10.32 27.797 1 82.62 406 ARG A N 1
ATOM 3224 C CA . ARG A 1 406 ? 6.48 9.867 29.156 1 82.62 406 ARG A CA 1
ATOM 3225 C C . ARG A 1 406 ? 6.703 11.055 30.094 1 82.62 406 ARG A C 1
ATOM 3227 O O . ARG A 1 406 ? 6.23 11.047 31.234 1 82.62 406 ARG A O 1
ATOM 3234 N N . LYS A 1 407 ? 7.246 12.062 29.562 1 83.94 407 LYS A N 1
ATOM 3235 C CA . LYS A 1 407 ? 7.609 13.219 30.375 1 83.94 407 LYS A CA 1
ATOM 3236 C C . LYS A 1 407 ? 6.473 14.234 30.422 1 83.94 407 LYS A C 1
ATOM 3238 O O . LYS A 1 407 ? 6.203 14.828 31.469 1 83.94 407 LYS A O 1
ATOM 3243 N N . ASN A 1 408 ? 5.762 14.367 29.297 1 86.81 408 ASN A N 1
ATOM 3244 C CA . ASN A 1 408 ? 4.883 15.531 29.172 1 86.81 408 ASN A CA 1
ATOM 3245 C C . ASN A 1 408 ? 3.439 15.117 28.906 1 86.81 408 ASN A C 1
ATOM 3247 O O . ASN A 1 408 ? 2.631 15.93 28.453 1 86.81 408 ASN A O 1
ATOM 3251 N N . TRP A 1 409 ? 3.059 13.891 29.219 1 87.81 409 TRP A N 1
ATOM 3252 C CA . TRP A 1 409 ? 1.71 13.414 28.922 1 87.81 409 TRP A CA 1
ATOM 3253 C C . TRP A 1 409 ? 0.665 14.289 29.609 1 87.81 409 TRP A C 1
ATOM 3255 O O . TRP A 1 409 ? -0.446 14.453 29.109 1 87.81 409 TRP A O 1
ATOM 3265 N N . TRP A 1 410 ? 0.918 14.875 30.797 1 89.44 410 TRP A N 1
ATOM 3266 C CA . TRP A 1 410 ? -0.038 15.633 31.594 1 89.44 410 TRP A CA 1
ATOM 3267 C C . TRP A 1 410 ? -0.405 16.938 30.891 1 89.44 410 TRP A C 1
ATOM 3269 O O . TRP A 1 410 ? -1.517 17.453 31.062 1 89.44 410 TRP A O 1
ATOM 3279 N N . THR A 1 411 ? 0.507 17.516 30.109 1 91.44 411 THR A N 1
ATOM 3280 C CA . THR A 1 411 ? 0.2 18.734 29.375 1 91.44 411 THR A CA 1
ATOM 3281 C C . THR A 1 411 ? -0.86 18.484 28.312 1 91.44 411 THR A C 1
ATOM 3283 O O . THR A 1 411 ? -1.646 19.375 27.984 1 91.44 411 THR A O 1
ATOM 3286 N N . ASN A 1 412 ? -0.821 17.281 27.781 1 92.06 412 ASN A N 1
ATOM 3287 C CA . ASN A 1 412 ? -1.818 16.906 26.781 1 92.06 412 ASN A CA 1
ATOM 3288 C C . ASN A 1 412 ? -3.193 16.703 27.406 1 92.06 412 ASN A C 1
ATOM 3290 O O . ASN A 1 412 ? -4.207 17.125 26.844 1 92.06 412 ASN A O 1
ATOM 3294 N N . LEU A 1 413 ? -3.227 16.156 28.609 1 92.44 413 LEU A N 1
ATOM 3295 C CA . LEU A 1 413 ? -4.5 15.891 29.266 1 92.44 413 LEU A CA 1
ATOM 3296 C C . LEU A 1 413 ? -5.129 17.172 29.797 1 92.44 413 LEU A C 1
ATOM 3298 O O . LEU A 1 413 ? -6.352 17.281 29.891 1 92.44 413 LEU A O 1
ATOM 3302 N N . LEU A 1 414 ? -4.266 18.125 29.969 1 93.75 414 LEU A N 1
ATOM 3303 C CA . LEU A 1 414 ? -4.766 19.422 30.406 1 93.75 414 LEU A CA 1
ATOM 3304 C C . LEU A 1 414 ? -4.984 20.344 29.219 1 93.75 414 LEU A C 1
ATOM 3306 O O . LEU A 1 414 ? -5.465 21.469 29.375 1 93.75 414 LEU A O 1
ATOM 3310 N N . TYR A 1 415 ? -4.637 19.891 28.062 1 94.38 415 TYR A N 1
ATOM 3311 C CA . TYR A 1 415 ? -4.832 20.609 26.812 1 94.38 415 TYR A CA 1
ATOM 3312 C C . TYR A 1 415 ? -4.07 21.922 26.797 1 94.38 415 TYR A C 1
ATOM 3314 O O . TYR A 1 415 ? -4.605 22.953 26.406 1 94.38 415 TYR A O 1
ATOM 3322 N N . VAL A 1 416 ? -2.791 21.906 27.297 1 92 416 VAL A N 1
ATOM 3323 C CA . VAL A 1 416 ? -1.943 23.094 27.312 1 92 416 VAL A CA 1
ATOM 3324 C C . VAL A 1 416 ? -0.605 22.781 26.641 1 92 416 VAL A C 1
ATOM 3326 O O . VAL A 1 416 ? 0.386 23.484 26.875 1 92 416 VAL A O 1
ATOM 3329 N N . SER A 1 417 ? -0.56 21.75 25.828 1 87.06 417 SER A N 1
ATOM 3330 C CA . SER A 1 417 ? 0.685 21.297 25.219 1 87.06 417 SER A CA 1
ATOM 3331 C C . SER A 1 417 ? 1.212 22.297 24.203 1 87.06 417 SER A C 1
ATOM 3333 O O . SER A 1 417 ? 2.414 22.344 23.938 1 87.06 417 SER A O 1
ATOM 3335 N N . ASN A 1 418 ? 0.323 23.125 23.625 1 84.94 418 ASN A N 1
ATOM 3336 C CA . ASN A 1 418 ? 0.76 24.109 22.641 1 84.94 418 ASN A CA 1
ATOM 3337 C C . ASN A 1 418 ? 1.396 25.328 23.297 1 84.94 418 ASN A C 1
ATOM 3339 O O . ASN A 1 418 ? 2.061 26.125 22.625 1 84.94 418 ASN A O 1
ATOM 3343 N N . PHE A 1 419 ? 1.185 25.453 24.578 1 83.94 419 PHE A N 1
ATOM 3344 C CA . PHE A 1 419 ? 1.76 26.578 25.297 1 83.94 419 PHE A CA 1
ATOM 3345 C C . PHE A 1 419 ? 2.955 26.141 26.125 1 83.94 419 PHE A C 1
ATOM 3347 O O . PHE A 1 419 ? 3.938 26.875 26.266 1 83.94 419 PHE A O 1
ATOM 3354 N N . LEU A 1 420 ? 2.814 24.938 26.625 1 77.81 420 LEU A N 1
ATOM 3355 C CA . LEU A 1 420 ? 3.869 24.422 27.5 1 77.81 420 LEU A CA 1
ATOM 3356 C C . LEU A 1 420 ? 4.617 23.281 26.844 1 77.81 420 LEU A C 1
ATOM 3358 O O . LEU A 1 420 ? 4.004 22.297 26.406 1 77.81 420 LEU A O 1
ATOM 3362 N N . GLY A 1 421 ? 5.938 23.359 26.781 1 65.62 421 GLY A N 1
ATOM 3363 C CA . GLY A 1 421 ? 6.746 22.266 26.266 1 65.62 421 GLY A CA 1
ATOM 3364 C C . GLY A 1 421 ? 6.566 22.047 24.781 1 65.62 421 GLY A C 1
ATOM 3365 O O . GLY A 1 421 ? 6.445 20.891 24.328 1 65.62 421 GLY A O 1
ATOM 3366 N N . THR A 1 422 ? 6.445 23.031 24.094 1 65.62 422 THR A N 1
ATOM 3367 C CA . THR A 1 422 ? 6.074 23.016 22.688 1 65.62 422 THR A CA 1
ATOM 3368 C C . THR A 1 422 ? 7.09 22.219 21.875 1 65.62 422 THR A C 1
ATOM 3370 O O . THR A 1 422 ? 6.73 21.562 20.891 1 65.62 422 THR A O 1
ATOM 3373 N N . ARG A 1 423 ? 8.188 22.172 22.328 1 66.75 423 ARG A N 1
ATOM 3374 C CA . ARG A 1 423 ? 9.227 21.484 21.562 1 66.75 423 ARG A CA 1
ATOM 3375 C C . ARG A 1 423 ? 9.297 20.016 21.922 1 66.75 423 ARG A C 1
ATOM 3377 O O . ARG A 1 423 ? 9.93 19.219 21.219 1 66.75 423 ARG A O 1
ATOM 3384 N N . GLU A 1 424 ? 8.57 19.641 23 1 76 424 GLU A N 1
ATOM 3385 C CA . GLU A 1 424 ? 8.57 18.25 23.453 1 76 424 GLU A CA 1
ATOM 3386 C C . GLU A 1 424 ? 7.145 17.734 23.656 1 76 424 GLU A C 1
ATOM 3388 O O . GLU A 1 424 ? 6.84 17.125 24.672 1 76 424 GLU A O 1
ATOM 3393 N N . GLN A 1 425 ? 6.488 17.938 22.641 1 76.12 425 GLN A N 1
ATOM 3394 C CA . GLN A 1 425 ? 5.094 17.516 22.75 1 76.12 425 GLN A CA 1
ATOM 3395 C C . GLN A 1 425 ? 4.965 16 22.594 1 76.12 425 GLN A C 1
ATOM 3397 O O . GLN A 1 425 ? 5.719 15.383 21.844 1 76.12 425 GLN A O 1
ATOM 3402 N N . CYS A 1 426 ? 4.203 15.242 23.469 1 77.44 426 CYS A N 1
ATOM 3403 C CA . CYS A 1 426 ? 3.945 13.805 23.391 1 77.44 426 CYS A CA 1
ATOM 3404 C C . CYS A 1 426 ? 3.312 13.438 22.047 1 77.44 426 CYS A C 1
ATOM 3406 O O . CYS A 1 426 ? 3.746 12.492 21.391 1 77.44 426 CYS A O 1
ATOM 3408 N N . ILE A 1 427 ? 2.607 14.023 21.359 1 79.25 427 ILE A N 1
ATOM 3409 C CA . ILE A 1 427 ? 1.983 13.859 20.062 1 79.25 427 ILE A CA 1
ATOM 3410 C C . ILE A 1 427 ? 1.947 15.203 19.328 1 79.25 427 ILE A C 1
ATOM 3412 O O . ILE A 1 427 ? 1.138 16.062 19.656 1 79.25 427 ILE A O 1
ATOM 3416 N N . SER A 1 428 ? 2.781 15.273 18.422 1 74.44 428 SER A N 1
ATOM 3417 C CA . SER A 1 428 ? 3.016 16.562 17.797 1 74.44 428 SER A CA 1
ATOM 3418 C C . SER A 1 428 ? 1.735 17.125 17.172 1 74.44 428 SER A C 1
ATOM 3420 O O . SER A 1 428 ? 1.53 18.344 17.156 1 74.44 428 SER A O 1
ATOM 3422 N N . LEU A 1 429 ? 0.836 16.281 16.797 1 80.69 429 LEU A N 1
ATOM 3423 C CA . LEU A 1 429 ? -0.346 16.781 16.109 1 80.69 429 LEU A CA 1
ATOM 3424 C C . LEU A 1 429 ? -1.484 17.047 17.078 1 80.69 429 LEU A C 1
ATOM 3426 O O . LEU A 1 429 ? -2.559 17.5 16.688 1 80.69 429 LEU A O 1
ATOM 3430 N N . SER A 1 430 ? -1.129 16.953 18.344 1 88.19 430 SER A N 1
ATOM 3431 C CA . SER A 1 430 ? -2.188 17.094 19.344 1 88.19 430 SER A CA 1
ATOM 3432 C C . SER A 1 430 ? -2.467 18.547 19.656 1 88.19 430 SER A C 1
ATOM 3434 O O . SER A 1 430 ? -3.381 18.875 20.422 1 88.19 430 SER A O 1
ATOM 3436 N N . TRP A 1 431 ? -1.74 19.453 19.016 1 90.62 431 TRP A N 1
ATOM 3437 C CA . TRP A 1 431 ? -1.988 20.875 19.219 1 90.62 431 TRP A CA 1
ATOM 3438 C C . TRP A 1 431 ? -3.42 21.234 18.828 1 90.62 431 TRP A C 1
ATOM 3440 O O . TRP A 1 431 ? -4.02 22.125 19.438 1 90.62 431 TRP A O 1
ATOM 3450 N N . TYR A 1 432 ? -3.93 20.625 17.859 1 93.69 432 TYR A N 1
ATOM 3451 C CA . TYR A 1 432 ? -5.293 20.906 17.422 1 93.69 432 TYR A CA 1
ATOM 3452 C C . TYR A 1 432 ? -6.289 20.656 18.562 1 93.69 432 TYR A C 1
ATOM 3454 O O . TYR A 1 432 ? -7.199 21.469 18.781 1 93.69 432 TYR A O 1
ATOM 3462 N N . LEU A 1 433 ? -6.125 19.562 19.234 1 94.38 433 LEU A N 1
ATOM 3463 C CA . LEU A 1 433 ? -7.023 19.234 20.344 1 94.38 433 LEU A CA 1
ATOM 3464 C C . LEU A 1 433 ? -6.898 20.266 21.469 1 94.38 433 LEU A C 1
ATOM 3466 O O . LEU A 1 433 ? -7.895 20.641 22.094 1 94.38 433 LEU A O 1
ATOM 3470 N N . SER A 1 434 ? -5.688 20.672 21.672 1 94.12 434 SER A N 1
ATOM 3471 C CA . SER A 1 434 ? -5.477 21.719 22.672 1 94.12 434 SER A CA 1
ATOM 3472 C C . SER A 1 434 ? -6.184 23.016 22.281 1 94.12 434 SER A C 1
ATOM 3474 O O . SER A 1 434 ? -6.863 23.625 23.094 1 94.12 434 SER A O 1
ATOM 3476 N N . ASN A 1 435 ? -6.074 23.359 21.047 1 95.38 435 ASN A N 1
ATOM 3477 C CA . ASN A 1 435 ? -6.742 24.562 20.547 1 95.38 435 ASN A CA 1
ATOM 3478 C C . ASN A 1 435 ? -8.258 24.453 20.672 1 95.38 435 ASN A C 1
ATOM 3480 O O . ASN A 1 435 ? -8.914 25.375 21.172 1 95.38 435 ASN A O 1
ATOM 3484 N N . ASP A 1 436 ? -8.742 23.344 20.219 1 96.06 436 ASP A N 1
ATOM 3485 C CA . ASP A 1 436 ? -10.18 23.125 20.234 1 96.06 436 ASP A CA 1
ATOM 3486 C C . ASP A 1 436 ? -10.734 23.219 21.656 1 96.06 436 ASP A C 1
ATOM 3488 O O . ASP A 1 436 ? -11.75 23.875 21.891 1 96.06 436 ASP A O 1
ATOM 3492 N N . MET A 1 437 ? -10.062 22.594 22.594 1 96.56 437 MET A N 1
ATOM 3493 C CA . MET A 1 437 ? -10.508 22.594 23.984 1 96.56 437 MET A CA 1
ATOM 3494 C C . MET A 1 437 ? -10.398 23.984 24.594 1 96.56 437 MET A C 1
ATOM 3496 O O . MET A 1 437 ? -11.289 24.422 25.312 1 96.56 437 MET A O 1
ATOM 3500 N N . GLN A 1 438 ? -9.367 24.672 24.297 1 96.69 438 GLN A N 1
ATOM 3501 C CA . GLN A 1 438 ? -9.172 26.016 24.828 1 96.69 438 GLN A CA 1
ATOM 3502 C C . GLN A 1 438 ? -10.266 26.969 24.344 1 96.69 438 GLN A C 1
ATOM 3504 O O . GLN A 1 438 ? -10.828 27.734 25.141 1 96.69 438 GLN A O 1
ATOM 3509 N N . ILE A 1 439 ? -10.555 26.875 23.094 1 97.31 439 ILE A N 1
ATOM 3510 C CA . ILE A 1 439 ? -11.617 27.703 22.547 1 97.31 439 ILE A CA 1
ATOM 3511 C C . ILE A 1 439 ? -12.961 27.297 23.141 1 97.31 439 ILE A C 1
ATOM 3513 O O . ILE A 1 439 ? -13.789 28.141 23.469 1 97.31 439 ILE A O 1
ATOM 3517 N N . TYR A 1 440 ? -13.172 26.031 23.281 1 97.25 440 TYR A N 1
ATOM 3518 C CA . TYR A 1 440 ? -14.398 25.516 23.875 1 97.25 440 TYR A CA 1
ATOM 3519 C C . TYR A 1 440 ? -14.586 26.031 25.297 1 97.25 440 TYR A C 1
ATOM 3521 O O . TYR A 1 440 ? -15.68 26.438 25.672 1 97.25 440 TYR A O 1
ATOM 3529 N N . VAL A 1 441 ? -13.516 26.031 26.062 1 96.5 441 VAL A N 1
ATOM 3530 C CA . VAL A 1 441 ? -13.57 26.484 27.453 1 96.5 441 VAL A CA 1
ATOM 3531 C C . VAL A 1 441 ? -13.961 27.953 27.5 1 96.5 441 VAL A C 1
ATOM 3533 O O . VAL A 1 441 ? -14.703 28.375 28.391 1 96.5 441 VAL A O 1
ATOM 3536 N N . LEU A 1 442 ? -13.609 28.672 26.516 1 96.25 442 LEU A N 1
ATOM 3537 C CA . LEU A 1 442 ? -13.898 30.094 26.484 1 96.25 442 LEU A CA 1
ATOM 3538 C C . LEU A 1 442 ? -15.203 30.375 25.734 1 96.25 442 LEU A C 1
ATOM 3540 O O . LEU A 1 442 ? -15.617 31.516 25.609 1 96.25 442 LEU A O 1
ATOM 3544 N N . SER A 1 443 ? -15.867 29.375 25.344 1 96.69 443 SER A N 1
ATOM 3545 C CA . SER A 1 443 ? -16.984 29.5 24.422 1 96.69 443 SER A CA 1
ATOM 3546 C C . SER A 1 443 ? -18.156 30.234 25.078 1 96.69 443 SER A C 1
ATOM 3548 O O . SER A 1 443 ? -18.953 30.859 24.375 1 96.69 443 SER A O 1
ATOM 3550 N N . PRO A 1 444 ? -18.359 30.203 26.438 1 95.56 444 PRO A N 1
ATOM 3551 C CA . PRO A 1 444 ? -19.453 30.969 27.031 1 95.56 444 PRO A CA 1
ATOM 3552 C C . PRO A 1 444 ? -19.375 32.469 26.688 1 95.56 444 PRO A C 1
ATOM 3554 O O . PRO A 1 444 ? -20.406 33.125 26.594 1 95.56 444 PRO A O 1
ATOM 3557 N N . ILE A 1 445 ? -18.25 32.906 26.391 1 96 445 ILE A N 1
ATOM 3558 C CA . ILE A 1 445 ? -18.047 34.312 26.078 1 96 445 ILE A CA 1
ATOM 3559 C C . ILE A 1 445 ? -18.812 34.656 24.797 1 96 445 ILE A C 1
ATOM 3561 O O . ILE A 1 445 ? -19.391 35.75 24.719 1 96 445 ILE A O 1
ATOM 3565 N N . PHE A 1 446 ? -18.891 33.75 23.859 1 96.69 446 PHE A N 1
ATOM 3566 C CA . PHE A 1 446 ? -19.547 34.094 22.609 1 96.69 446 PHE A CA 1
ATOM 3567 C C . PHE A 1 446 ? -20.859 33.344 22.438 1 96.69 446 PHE A C 1
ATOM 3569 O O . PHE A 1 446 ? -21.625 33.656 21.516 1 96.69 446 PHE A O 1
ATOM 3576 N N . LEU A 1 447 ? -21.188 32.438 23.25 1 96.56 447 LEU A N 1
ATOM 3577 C CA . LEU A 1 447 ? -22.453 31.719 23.172 1 96.56 447 LEU A CA 1
ATOM 3578 C C . LEU A 1 447 ? -23.547 32.438 23.953 1 96.56 447 LEU A C 1
ATOM 3580 O O . LEU A 1 447 ? -24.672 32.594 23.484 1 96.56 447 LEU A O 1
ATOM 3584 N N . VAL A 1 448 ? -23.219 32.938 25.156 1 95.5 448 VAL A N 1
ATOM 3585 C CA . VAL A 1 448 ? -24.188 33.531 26.094 1 95.5 448 VAL A CA 1
ATOM 3586 C C . VAL A 1 448 ? -24.828 34.75 25.5 1 95.5 448 VAL A C 1
ATOM 3588 O O . VAL A 1 448 ? -26.031 34.969 25.609 1 95.5 448 VAL A O 1
ATOM 3591 N N . PRO A 1 449 ? -24.062 35.562 24.797 1 96.5 449 PRO A N 1
ATOM 3592 C CA . PRO A 1 449 ? -24.688 36.781 24.219 1 96.5 449 PRO A CA 1
ATOM 3593 C C . PRO A 1 449 ? -25.797 36.438 23.25 1 96.5 449 PRO A C 1
ATOM 3595 O O . PRO A 1 449 ? -26.75 37.219 23.094 1 96.5 449 PRO A O 1
ATOM 3598 N N . PHE A 1 450 ? -25.766 35.344 22.562 1 95.69 450 PHE A N 1
ATOM 3599 C CA . PHE A 1 450 ? -26.797 34.938 21.594 1 95.69 450 PHE A CA 1
ATOM 3600 C C . PHE A 1 450 ? -28.109 34.688 22.312 1 95.69 450 PHE A C 1
ATOM 3602 O O . PHE A 1 450 ? -29.172 34.75 21.703 1 95.69 450 PHE A O 1
ATOM 3609 N N . ILE A 1 451 ? -28.031 34.281 23.562 1 94.06 451 ILE A N 1
ATOM 3610 C CA . ILE A 1 451 ? -29.234 33.969 24.328 1 94.06 451 ILE A CA 1
ATOM 3611 C C . ILE A 1 451 ? -30 35.25 24.656 1 94.06 451 ILE A C 1
ATOM 3613 O O . ILE A 1 451 ? -31.219 35.219 24.734 1 94.06 451 ILE A O 1
ATOM 3617 N N . PHE A 1 452 ? -29.281 36.344 24.766 1 93.69 452 PHE A N 1
ATOM 3618 C CA . PHE A 1 452 ? -29.906 37.625 25.141 1 93.69 452 PHE A CA 1
ATOM 3619 C C . PHE A 1 452 ? -30.344 38.375 23.891 1 93.69 452 PHE A C 1
ATOM 3621 O O . PHE A 1 452 ? -31.406 39 23.891 1 93.69 452 PHE A O 1
ATOM 3628 N N . SER A 1 453 ? -29.438 38.438 22.953 1 94.81 453 SER A N 1
ATOM 3629 C CA . SER A 1 453 ? -29.766 39.125 21.719 1 94.81 453 SER A CA 1
ATOM 3630 C C . SER A 1 453 ? -28.922 38.594 20.547 1 94.81 453 SER A C 1
ATOM 3632 O O . SER A 1 453 ? -27.719 38.438 20.688 1 94.81 453 SER A O 1
ATOM 3634 N N . PRO A 1 454 ? -29.531 38.375 19.453 1 94.75 454 PRO A N 1
ATOM 3635 C CA . PRO A 1 454 ? -28.766 37.938 18.297 1 94.75 454 PRO A CA 1
ATOM 3636 C C . PRO A 1 454 ? -27.703 38.969 17.875 1 94.75 454 PRO A C 1
ATOM 3638 O O . PRO A 1 454 ? -26.578 38.594 17.516 1 94.75 454 PRO A O 1
ATOM 3641 N N . LEU A 1 455 ? -28.047 40.219 17.922 1 96.62 455 LEU A N 1
ATOM 3642 C CA . LEU A 1 455 ? -27.109 41.25 17.547 1 96.62 455 LEU A CA 1
ATOM 3643 C C . LEU A 1 455 ? -25.906 41.281 18.484 1 96.62 455 LEU A C 1
ATOM 3645 O O . LEU A 1 455 ? -24.766 41.469 18.047 1 96.62 455 LEU A O 1
ATOM 3649 N N . GLY A 1 456 ? -26.203 41.156 19.75 1 96.31 456 GLY A N 1
ATOM 3650 C CA . GLY A 1 456 ? -25.125 41.094 20.719 1 96.31 456 GLY A CA 1
ATOM 3651 C C . GLY A 1 456 ? -24.172 39.938 20.469 1 96.31 456 GLY A C 1
ATOM 3652 O O . GLY A 1 456 ? -22.953 40.094 20.578 1 96.31 456 GLY A O 1
ATOM 3653 N N . GLY A 1 457 ? -24.734 38.75 20.141 1 97.44 457 GLY A N 1
ATOM 3654 C CA . GLY A 1 457 ? -23.906 37.594 19.812 1 97.44 457 GLY A CA 1
ATOM 3655 C C . GLY A 1 457 ? -23.016 37.812 18.625 1 97.44 457 GLY A C 1
ATOM 3656 O O . GLY A 1 457 ? -21.812 37.562 18.688 1 97.44 457 GLY A O 1
ATOM 3657 N N . PHE A 1 458 ? -23.531 38.375 17.578 1 98.06 458 PHE A N 1
ATOM 3658 C CA . PHE A 1 458 ? -22.781 38.594 16.359 1 98.06 458 PHE A CA 1
ATOM 3659 C C . PHE A 1 458 ? -21.703 39.656 16.578 1 98.06 458 PHE A C 1
ATOM 3661 O O . PHE A 1 458 ? -20.609 39.562 16.031 1 98.06 458 PHE A O 1
ATOM 3668 N N . LEU A 1 459 ? -21.984 40.656 17.391 1 97.88 459 LEU A N 1
ATOM 3669 C CA . LEU A 1 459 ? -21.016 41.719 17.672 1 97.88 459 LEU A CA 1
ATOM 3670 C C . LEU A 1 459 ? -19.812 41.156 18.422 1 97.88 459 LEU A C 1
ATOM 3672 O O . LEU A 1 459 ? -18.672 41.562 18.156 1 97.88 459 LEU A O 1
ATOM 3676 N N . VAL A 1 460 ? -20.062 40.281 19.312 1 98 460 VAL A N 1
ATOM 3677 C CA . VAL A 1 460 ? -18.984 39.656 20.062 1 98 460 VAL A CA 1
ATOM 3678 C C . VAL A 1 460 ? -18.125 38.812 19.125 1 98 460 VAL A C 1
ATOM 3680 O O . VAL A 1 460 ? -16.891 38.812 19.234 1 98 460 VAL A O 1
ATOM 3683 N N . LEU A 1 461 ? -18.75 38.062 18.219 1 98.44 461 LEU A N 1
ATOM 3684 C CA . LEU A 1 461 ? -18.016 37.25 17.266 1 98.44 461 LEU A CA 1
ATOM 3685 C C . LEU A 1 461 ? -17.109 38.125 16.391 1 98.44 461 LEU A C 1
ATOM 3687 O O . LEU A 1 461 ? -15.953 37.781 16.172 1 98.44 461 LEU A O 1
ATOM 3691 N N . VAL A 1 462 ? -17.625 39.219 15.953 1 97.94 462 VAL A N 1
ATOM 3692 C CA . VAL A 1 462 ? -16.859 40.125 15.094 1 97.94 462 VAL A CA 1
ATOM 3693 C C . VAL A 1 462 ? -15.719 40.75 15.891 1 97.94 462 VAL A C 1
ATOM 3695 O O . VAL A 1 462 ? -14.594 40.875 15.391 1 97.94 462 VAL A O 1
ATOM 3698 N N . ALA A 1 463 ? -16.016 41.125 17.094 1 97.94 463 ALA A N 1
ATOM 3699 C CA . ALA A 1 463 ? -14.984 41.719 17.953 1 97.94 463 ALA A CA 1
ATOM 3700 C C . ALA A 1 463 ? -13.844 40.75 18.203 1 97.94 463 ALA A C 1
ATOM 3702 O O . ALA A 1 463 ? -12.672 41.125 18.094 1 97.94 463 ALA A O 1
ATOM 3703 N N . LEU A 1 464 ? -14.203 39.562 18.516 1 98 464 LEU A N 1
ATOM 3704 C CA . LEU A 1 464 ? -13.188 38.562 18.781 1 98 464 LEU A CA 1
ATOM 3705 C C . LEU A 1 464 ? -12.391 38.25 17.516 1 98 464 LEU A C 1
ATOM 3707 O O . LEU A 1 464 ? -11.188 38 17.594 1 98 464 LEU A O 1
ATOM 3711 N N . SER A 1 465 ? -13.031 38.219 16.344 1 98 465 SER A N 1
ATOM 3712 C CA . SER A 1 465 ? -12.328 38 15.07 1 98 465 SER A CA 1
ATOM 3713 C C . SER A 1 465 ? -11.344 39.125 14.797 1 98 465 SER A C 1
ATOM 3715 O O . SER A 1 465 ? -10.219 38.875 14.359 1 98 465 SER A O 1
ATOM 3717 N N . ILE A 1 466 ? -11.789 40.344 15.094 1 97.69 466 ILE A N 1
ATOM 3718 C CA . ILE A 1 466 ? -10.93 41.531 14.883 1 97.69 466 ILE A CA 1
ATOM 3719 C C . ILE A 1 466 ? -9.727 41.438 15.82 1 97.69 466 ILE A C 1
ATOM 3721 O O . ILE A 1 466 ? -8.594 41.75 15.414 1 97.69 466 ILE A O 1
ATOM 3725 N N . ILE A 1 467 ? -9.945 41.062 17.047 1 97.5 467 ILE A N 1
ATOM 3726 C CA . ILE A 1 467 ? -8.852 40.906 18 1 97.5 467 ILE A CA 1
ATOM 3727 C C . ILE A 1 467 ? -7.875 39.844 17.516 1 97.5 467 ILE A C 1
ATOM 3729 O O . ILE A 1 467 ? -6.66 40.031 17.562 1 97.5 467 ILE A O 1
ATOM 3733 N N . SER A 1 468 ? -8.359 38.719 17.062 1 97.19 468 SER A N 1
ATOM 3734 C CA . SER A 1 468 ? -7.52 37.656 16.547 1 97.19 468 SER A CA 1
ATOM 3735 C C . SER A 1 468 ? -6.699 38.125 15.352 1 97.19 468 SER A C 1
ATOM 3737 O O . SER A 1 468 ? -5.504 37.812 15.258 1 97.19 468 SER A O 1
ATOM 3739 N N . ILE A 1 469 ? -7.324 38.844 14.453 1 97.19 469 ILE A N 1
ATOM 3740 C CA . ILE A 1 469 ? -6.652 39.344 13.266 1 97.19 469 ILE A CA 1
ATOM 3741 C C . ILE A 1 469 ? -5.566 40.344 13.68 1 97.19 469 ILE A C 1
ATOM 3743 O O . ILE A 1 469 ? -4.453 40.312 13.148 1 97.19 469 ILE A O 1
ATOM 3747 N N . ALA A 1 470 ? -5.895 41.188 14.633 1 96.88 470 ALA A N 1
ATOM 3748 C CA . ALA A 1 470 ? -4.922 42.125 15.133 1 96.88 470 ALA A CA 1
ATOM 3749 C C . ALA A 1 470 ? -3.73 41.438 15.773 1 96.88 470 ALA A C 1
ATOM 3751 O O . ALA A 1 470 ? -2.582 41.844 15.586 1 96.88 470 ALA A O 1
ATOM 3752 N N . LEU A 1 471 ? -3.984 40.438 16.484 1 95.69 471 LEU A N 1
ATOM 3753 C CA . LEU A 1 471 ? -2.916 39.656 17.125 1 95.69 471 LEU A CA 1
ATOM 3754 C C . LEU A 1 471 ? -2.055 38.969 16.062 1 95.69 471 LEU A C 1
ATOM 3756 O O . LEU A 1 471 ? -0.845 38.812 16.25 1 95.69 471 LEU A O 1
ATOM 3760 N N . THR A 1 472 ? -2.666 38.531 14.984 1 94.94 472 THR A N 1
ATOM 3761 C CA . THR A 1 472 ? -1.918 37.906 13.883 1 94.94 472 THR A CA 1
ATOM 3762 C C . THR A 1 472 ? -0.964 38.938 13.266 1 94.94 472 THR A C 1
ATOM 3764 O O . THR A 1 472 ? 0.213 38.656 13.047 1 94.94 472 THR A O 1
ATOM 3767 N N . TYR A 1 473 ? -1.527 40.156 13.023 1 95.69 473 TYR A N 1
ATOM 3768 C CA . TYR A 1 473 ? -0.682 41.219 12.477 1 95.69 473 TYR A CA 1
ATOM 3769 C C . TYR A 1 473 ? 0.469 41.531 13.43 1 95.69 473 TYR A C 1
ATOM 3771 O O . TYR A 1 473 ? 1.619 41.656 13 1 95.69 473 TYR A O 1
ATOM 3779 N N . TYR A 1 474 ? 0.187 41.594 14.625 1 95.12 474 TYR A N 1
ATOM 3780 C CA . TYR A 1 474 ? 1.207 41.906 15.617 1 95.12 474 TYR A CA 1
ATOM 3781 C C . TYR A 1 474 ? 2.295 40.844 15.633 1 95.12 474 TYR A C 1
ATOM 3783 O O . TYR A 1 474 ? 3.486 41.156 15.562 1 95.12 474 TYR A O 1
ATOM 3791 N N . THR A 1 475 ? 1.948 39.594 15.727 1 91.75 475 THR A N 1
ATOM 3792 C CA . THR A 1 475 ? 2.891 38.5 15.82 1 91.75 475 THR A CA 1
ATOM 3793 C C . THR A 1 475 ? 3.736 38.375 14.555 1 91.75 475 THR A C 1
ATOM 3795 O O . THR A 1 475 ? 4.945 38.156 14.625 1 91.75 475 THR A O 1
ATOM 3798 N N . MET A 1 476 ? 3.115 38.531 13.414 1 90.38 476 MET A N 1
ATOM 3799 C CA . MET A 1 476 ? 3.836 38.438 12.156 1 90.38 476 MET A CA 1
ATOM 3800 C C . MET A 1 476 ? 4.832 39.562 11.984 1 90.38 476 MET A C 1
ATOM 3802 O O . MET A 1 476 ? 5.938 39.344 11.484 1 90.38 476 MET A O 1
ATOM 3806 N N . PHE A 1 477 ? 4.477 40.781 12.445 1 91.19 477 PHE A N 1
ATOM 3807 C CA . PHE A 1 477 ? 5.371 41.938 12.352 1 91.19 477 PHE A CA 1
ATOM 3808 C C . PHE A 1 477 ? 6.488 41.844 13.383 1 91.19 477 PHE A C 1
ATOM 3810 O O . PHE A 1 477 ? 7.648 42.125 13.07 1 91.19 477 PHE A O 1
ATOM 3817 N N . ALA A 1 478 ? 6.18 41.406 14.484 1 89.19 478 ALA A N 1
ATOM 3818 C CA . ALA A 1 478 ? 7.137 41.375 15.586 1 89.19 478 ALA A CA 1
ATOM 3819 C C . ALA A 1 478 ? 8.188 40.312 15.359 1 89.19 478 ALA A C 1
ATOM 3821 O O . ALA A 1 478 ? 9.367 40.5 15.664 1 89.19 478 ALA A O 1
ATOM 3822 N N . PHE A 1 479 ? 7.824 39.219 14.797 1 86 479 PHE A N 1
ATOM 3823 C CA . PHE A 1 479 ? 8.75 38.094 14.719 1 86 479 PHE A CA 1
ATOM 3824 C C . PHE A 1 479 ? 9.109 37.781 13.266 1 86 479 PHE A C 1
ATOM 3826 O O . PHE A 1 479 ? 9.773 36.812 12.977 1 86 479 PHE A O 1
ATOM 3833 N N . LYS A 1 480 ? 8.711 38.469 12.359 1 85.69 480 LYS A N 1
ATOM 3834 C CA . LYS A 1 480 ? 9.016 38.344 10.938 1 85.69 480 LYS A CA 1
ATOM 3835 C C . LYS A 1 480 ? 8.75 36.906 10.453 1 85.69 480 LYS A C 1
ATOM 3837 O O . LYS A 1 480 ? 9.625 36.281 9.859 1 85.69 480 LYS A O 1
ATOM 3842 N N . MET A 1 481 ? 7.531 36.594 10.641 1 85.75 481 MET A N 1
ATOM 3843 C CA . MET A 1 481 ? 7.133 35.219 10.328 1 85.75 481 MET A CA 1
ATOM 3844 C C . MET A 1 481 ? 6.816 35.062 8.844 1 85.75 481 MET A C 1
ATOM 3846 O O . MET A 1 481 ? 6.387 36.031 8.195 1 85.75 481 MET A O 1
ATOM 3850 N N . PRO A 1 482 ? 7.047 33.844 8.312 1 85.31 482 PRO A N 1
ATOM 3851 C CA . PRO A 1 482 ? 6.676 33.594 6.914 1 85.31 482 PRO A CA 1
ATOM 3852 C C . PRO A 1 482 ? 5.168 33.469 6.715 1 85.31 482 PRO A C 1
ATOM 3854 O O . PRO A 1 482 ? 4.422 33.312 7.684 1 85.31 482 PRO A O 1
ATOM 3857 N N . GLY A 1 483 ? 4.789 33.594 5.422 1 83.06 483 GLY A N 1
ATOM 3858 C CA . GLY A 1 483 ? 3.375 33.562 5.082 1 83.06 483 GLY A CA 1
ATOM 3859 C C . GLY A 1 483 ? 2.807 32.156 5.07 1 83.06 483 GLY A C 1
ATOM 3860 O O . GLY A 1 483 ? 1.607 31.953 5.289 1 83.06 483 GLY A O 1
ATOM 3861 N N . THR A 1 484 ? 3.668 31.203 4.695 1 83.5 484 THR A N 1
ATOM 3862 C CA . THR A 1 484 ? 3.242 29.812 4.664 1 83.5 484 THR A CA 1
ATOM 3863 C C . THR A 1 484 ? 4.277 28.922 5.336 1 83.5 484 THR A C 1
ATOM 3865 O O . THR A 1 484 ? 5.43 29.328 5.527 1 83.5 484 THR A O 1
ATOM 3868 N N . ALA A 1 485 ? 3.805 27.766 5.758 1 74.56 485 ALA A N 1
ATOM 3869 C CA . ALA A 1 485 ? 4.711 26.828 6.402 1 74.56 485 ALA A CA 1
ATOM 3870 C C . ALA A 1 485 ? 5.715 26.25 5.402 1 74.56 485 ALA A C 1
ATOM 3872 O O . ALA A 1 485 ? 6.871 26 5.746 1 74.56 485 ALA A O 1
ATOM 3873 N N . ILE A 1 486 ? 5.277 26.031 4.219 1 70.56 486 ILE A N 1
ATOM 3874 C CA . ILE A 1 486 ? 6.137 25.422 3.203 1 70.56 486 ILE A CA 1
ATOM 3875 C C . ILE A 1 486 ? 6.539 26.484 2.18 1 70.56 486 ILE A C 1
ATOM 3877 O O . ILE A 1 486 ? 5.68 27.141 1.585 1 70.56 486 ILE A O 1
ATOM 3881 N N . ARG A 1 487 ? 7.789 26.859 2.139 1 63.59 487 ARG A N 1
ATOM 3882 C CA . ARG A 1 487 ? 8.336 27.797 1.157 1 63.59 487 ARG A CA 1
ATOM 3883 C C . ARG A 1 487 ? 9.711 27.344 0.688 1 63.59 487 ARG A C 1
ATOM 3885 O O . ARG A 1 487 ? 10.555 26.953 1.5 1 63.59 487 ARG A O 1
ATOM 3892 N N . VAL A 1 488 ? 9.648 27.25 -0.687 1 58.31 488 VAL A N 1
ATOM 3893 C CA . VAL A 1 488 ? 10.953 26.969 -1.259 1 58.31 488 VAL A CA 1
ATOM 3894 C C . VAL A 1 488 ? 11.945 28.062 -0.868 1 58.31 488 VAL A C 1
ATOM 3896 O O . VAL A 1 488 ? 11.625 29.25 -0.931 1 58.31 488 VAL A O 1
ATOM 3899 N N . GLY A 1 489 ? 13.07 27.828 -0.281 1 53.44 489 GLY A N 1
ATOM 3900 C CA . GLY A 1 489 ? 14.125 28.781 0.009 1 53.44 489 GLY A CA 1
ATOM 3901 C C . GLY A 1 489 ? 14.188 29.172 1.474 1 53.44 489 GLY A C 1
ATOM 3902 O O . GLY A 1 489 ? 15.211 29.672 1.94 1 53.44 489 GLY A O 1
ATOM 3903 N N . ASN A 1 490 ? 13.078 29.359 2.096 1 52.91 490 ASN A N 1
ATOM 3904 C CA . ASN A 1 490 ? 13.148 29.797 3.482 1 52.91 490 ASN A CA 1
ATOM 3905 C C . ASN A 1 490 ? 13.258 28.625 4.445 1 52.91 490 ASN A C 1
ATOM 3907 O O . ASN A 1 490 ? 12.297 28.281 5.141 1 52.91 490 ASN A O 1
ATOM 3911 N N . LEU A 1 491 ? 14.305 27.875 4.16 1 51.09 491 LEU A N 1
ATOM 3912 C CA . LEU A 1 491 ? 14.508 26.641 4.906 1 51.09 491 LEU A CA 1
ATOM 3913 C C . LEU A 1 491 ? 15.109 26.922 6.277 1 51.09 491 LEU A C 1
ATOM 3915 O O . LEU A 1 491 ? 15.711 26.031 6.891 1 51.09 491 LEU A O 1
ATOM 3919 N N . ASN A 1 492 ? 14.961 28.25 6.762 1 55.53 492 ASN A N 1
ATOM 3920 C CA . ASN A 1 492 ? 15.461 28.406 8.125 1 55.53 492 ASN A CA 1
ATOM 3921 C C . ASN A 1 492 ? 14.602 27.641 9.125 1 55.53 492 ASN A C 1
ATOM 3923 O O . ASN A 1 492 ? 13.438 27.969 9.344 1 55.53 492 ASN A O 1
ATOM 3927 N N . GLU A 1 493 ? 15.07 26.5 9.539 1 59.28 493 GLU A N 1
ATOM 3928 C CA . GLU A 1 493 ? 14.391 25.578 10.461 1 59.28 493 GLU A CA 1
ATOM 3929 C C . GLU A 1 493 ? 13.875 26.328 11.688 1 59.28 493 GLU A C 1
ATOM 3931 O O . GLU A 1 493 ? 12.766 26.062 12.148 1 59.28 493 GLU A O 1
ATOM 3936 N N . ALA A 1 494 ? 14.68 27.328 12.164 1 61.22 494 ALA A N 1
ATOM 3937 C CA . ALA A 1 494 ? 14.289 28.047 13.375 1 61.22 494 ALA A CA 1
ATOM 3938 C C . ALA A 1 494 ? 13.055 28.906 13.133 1 61.22 494 ALA A C 1
ATOM 3940 O O . ALA A 1 494 ? 12.148 28.953 13.969 1 61.22 494 ALA A O 1
ATOM 3941 N N . GLY A 1 495 ? 13.07 29.5 11.992 1 66.88 495 GLY A N 1
ATOM 3942 C CA . GLY A 1 495 ? 11.922 30.328 11.641 1 66.88 495 GLY A CA 1
ATOM 3943 C C . GLY A 1 495 ? 10.648 29.516 11.438 1 66.88 495 GLY A C 1
ATOM 3944 O O . GLY A 1 495 ? 9.57 29.938 11.867 1 66.88 495 GLY A O 1
ATOM 3945 N N . MET A 1 496 ? 10.812 28.375 10.984 1 73.19 496 MET A N 1
ATOM 3946 C CA . MET A 1 496 ? 9.656 27.516 10.758 1 73.19 496 MET A CA 1
ATOM 3947 C C . MET A 1 496 ? 9.086 27 12.078 1 73.19 496 MET A C 1
ATOM 3949 O O . MET A 1 496 ? 7.871 26.938 12.25 1 73.19 496 MET A O 1
ATOM 3953 N N . THR A 1 497 ? 9.969 26.719 12.938 1 74.69 497 THR A N 1
ATOM 3954 C CA . THR A 1 497 ? 9.531 26.234 14.25 1 74.69 497 THR A CA 1
ATOM 3955 C C . THR A 1 497 ? 8.773 27.328 14.992 1 74.69 497 THR A C 1
ATOM 3957 O O . THR A 1 497 ? 7.734 27.062 15.609 1 74.69 497 THR A O 1
ATOM 3960 N N . ASP A 1 498 ? 9.242 28.562 14.906 1 79.12 498 ASP A N 1
ATOM 3961 C CA . ASP A 1 498 ? 8.57 29.688 15.555 1 79.12 498 ASP A CA 1
ATOM 3962 C C . ASP A 1 498 ? 7.211 29.953 14.906 1 79.12 498 ASP A C 1
ATOM 3964 O O . ASP A 1 498 ? 6.234 30.234 15.602 1 79.12 498 ASP A O 1
ATOM 3968 N N . PHE A 1 499 ? 7.211 29.859 13.68 1 84.12 499 PHE A N 1
ATOM 3969 C CA . PHE A 1 499 ? 5.953 30.047 12.961 1 84.12 499 PHE A CA 1
ATOM 3970 C C . PHE A 1 499 ? 4.922 29.016 13.414 1 84.12 499 PHE A C 1
ATOM 3972 O O . PHE A 1 499 ? 3.758 29.359 13.648 1 84.12 499 PHE A O 1
ATOM 3979 N N . MET A 1 500 ? 5.379 27.844 13.586 1 83.12 500 MET A N 1
ATOM 3980 C CA . MET A 1 500 ? 4.469 26.781 13.984 1 83.12 500 MET A CA 1
ATOM 3981 C C . MET A 1 500 ? 3.922 27.016 15.391 1 83.12 500 MET A C 1
ATOM 3983 O O . MET A 1 500 ? 2.713 26.938 15.609 1 83.12 500 MET A O 1
ATOM 3987 N N . TYR A 1 501 ? 4.707 27.531 16.25 1 83.56 501 TYR A N 1
ATOM 3988 C CA . TYR A 1 501 ? 4.316 27.641 17.656 1 83.56 501 TYR A CA 1
ATOM 3989 C C . TYR A 1 501 ? 3.537 28.922 17.906 1 83.56 501 TYR A C 1
ATOM 3991 O O . TYR A 1 501 ? 2.525 28.922 18.609 1 83.56 501 TYR A O 1
ATOM 3999 N N . TYR A 1 502 ? 3.922 29.969 17.219 1 85.31 502 TYR A N 1
ATOM 4000 C CA . TYR A 1 502 ? 3.357 31.266 17.594 1 85.31 502 TYR A CA 1
ATOM 4001 C C . TYR A 1 502 ? 2.188 31.625 16.672 1 85.31 502 TYR A C 1
ATOM 4003 O O . TYR A 1 502 ? 1.375 32.5 17.016 1 85.31 502 TYR A O 1
ATOM 4011 N N . VAL A 1 503 ? 2.127 30.938 15.633 1 87.88 503 VAL A N 1
ATOM 4012 C CA . VAL A 1 503 ? 1.098 31.344 14.68 1 87.88 503 VAL A CA 1
ATOM 4013 C C . VAL A 1 503 ? 0.205 30.156 14.336 1 87.88 503 VAL A C 1
ATOM 4015 O O . VAL A 1 503 ? -0.97 30.125 14.711 1 87.88 503 VAL A O 1
ATOM 4018 N N . TYR A 1 504 ? 0.826 29.141 13.883 1 89.25 504 TYR A N 1
ATOM 4019 C CA . TYR A 1 504 ? 0.044 28.031 13.336 1 89.25 504 TYR A CA 1
ATOM 4020 C C . TYR A 1 504 ? -0.65 27.25 14.445 1 89.25 504 TYR A C 1
ATOM 4022 O O . TYR A 1 504 ? -1.806 26.844 14.297 1 89.25 504 TYR A O 1
ATOM 4030 N N . GLU A 1 505 ? -0.022 27.062 15.555 1 90.88 505 GLU A N 1
ATOM 4031 C CA . GLU A 1 505 ? -0.59 26.234 16.609 1 90.88 505 GLU A CA 1
ATOM 4032 C C . GLU A 1 505 ? -1.175 27.094 17.734 1 90.88 505 GLU A C 1
ATOM 4034 O O . GLU A 1 505 ? -1.472 26.594 18.812 1 90.88 505 GLU A O 1
ATOM 4039 N N . ALA A 1 506 ? -1.393 28.344 17.453 1 91.31 506 ALA A N 1
ATOM 4040 C CA . ALA A 1 506 ? -1.88 29.25 18.484 1 91.31 506 ALA A CA 1
ATOM 4041 C C . ALA A 1 506 ? -3.4 29.391 18.422 1 91.31 506 ALA A C 1
ATOM 4043 O O . ALA A 1 506 ? -3.957 29.797 17.406 1 91.31 506 ALA A O 1
ATOM 4044 N N . SER A 1 507 ? -4.043 29.125 19.547 1 93.94 507 SER A N 1
ATOM 4045 C CA . SER A 1 507 ? -5.5 29.141 19.609 1 93.94 507 SER A CA 1
ATOM 4046 C C . SER A 1 507 ? -6.047 30.547 19.344 1 93.94 507 SER A C 1
ATOM 4048 O O . SER A 1 507 ? -7.098 30.703 18.719 1 93.94 507 SER A O 1
ATOM 4050 N N . TYR A 1 508 ? -5.316 31.609 19.797 1 92.12 508 TYR A N 1
ATOM 4051 C CA . TYR A 1 508 ? -5.793 32.969 19.688 1 92.12 508 TYR A CA 1
ATOM 4052 C C . TYR A 1 508 ? -5.719 33.469 18.234 1 92.12 508 TYR A C 1
ATOM 4054 O O . TYR A 1 508 ? -6.359 34.469 17.875 1 92.12 508 TYR A O 1
ATOM 4062 N N . ILE A 1 509 ? -5.004 32.781 17.453 1 92.38 509 ILE A N 1
ATOM 4063 C CA . ILE A 1 509 ? -4.91 33.125 16.031 1 92.38 509 ILE A CA 1
ATOM 4064 C C . ILE A 1 509 ? -5.844 32.219 15.219 1 92.38 509 ILE A C 1
ATOM 4066 O O . ILE A 1 509 ? -6.531 32.719 14.312 1 92.38 509 ILE A O 1
ATOM 4070 N N . ARG A 1 510 ? -5.941 30.969 15.586 1 94.06 510 ARG A N 1
ATOM 4071 C CA . ARG A 1 510 ? -6.66 29.969 14.789 1 94.06 510 ARG A CA 1
ATOM 4072 C C . ARG A 1 510 ? -8.156 30 15.102 1 94.06 510 ARG A C 1
ATOM 4074 O O . ARG A 1 510 ? -8.922 29.219 14.539 1 94.06 510 ARG A O 1
ATOM 4081 N N . VAL A 1 511 ? -8.68 30.938 15.852 1 97.19 511 VAL A N 1
ATOM 4082 C CA . VAL A 1 511 ? -10.031 30.938 16.406 1 97.19 511 VAL A CA 1
ATOM 4083 C C . VAL A 1 511 ? -11.016 31.422 15.344 1 97.19 511 VAL A C 1
ATOM 4085 O O . VAL A 1 511 ? -12.211 31.141 15.414 1 97.19 511 VAL A O 1
ATOM 4088 N N . THR A 1 512 ? -10.641 32.125 14.344 1 97.56 512 THR A N 1
ATOM 4089 C CA . THR A 1 512 ? -11.531 32.844 13.43 1 97.56 512 THR A CA 1
ATOM 4090 C C . THR A 1 512 ? -12.453 31.859 12.711 1 97.56 512 THR A C 1
ATOM 4092 O O . THR A 1 512 ? -13.664 32.094 12.641 1 97.56 512 THR A O 1
ATOM 4095 N N . PRO A 1 513 ? -11.898 30.703 12.156 1 98.31 513 PRO A N 1
ATOM 4096 C CA . PRO A 1 513 ? -12.828 29.766 11.539 1 98.31 513 PRO A CA 1
ATOM 4097 C C . PRO A 1 513 ? -13.844 29.203 12.531 1 98.31 513 PRO A C 1
ATOM 4099 O O . PRO A 1 513 ? -15 28.953 12.164 1 98.31 513 PRO A O 1
ATOM 4102 N N . TYR A 1 514 ? -13.453 29.016 13.719 1 98.62 514 TYR A N 1
ATOM 4103 C CA . TYR A 1 514 ? -14.336 28.547 14.781 1 98.62 514 TYR A CA 1
ATOM 4104 C C . TYR A 1 514 ? -15.484 29.516 15.008 1 98.62 514 TYR A C 1
ATOM 4106 O O . TYR A 1 514 ? -16.641 29.109 15.109 1 98.62 514 TYR A O 1
ATOM 4114 N N . LEU A 1 515 ? -15.195 30.797 15 1 98.69 515 LEU A N 1
ATOM 4115 C CA . LEU A 1 515 ? -16.188 31.828 15.242 1 98.69 515 LEU A CA 1
ATOM 4116 C C . LEU A 1 515 ? -17.172 31.922 14.086 1 98.69 515 LEU A C 1
ATOM 4118 O O . LEU A 1 515 ? -18.375 32.125 14.297 1 98.69 515 LEU A O 1
ATOM 4122 N N . VAL A 1 516 ? -16.688 31.734 12.906 1 98.56 516 VAL A N 1
ATOM 4123 C CA . VAL A 1 516 ? -17.578 31.688 11.758 1 98.56 516 VAL A CA 1
ATOM 4124 C C . VAL A 1 516 ? -18.516 30.484 11.875 1 98.56 516 VAL A C 1
ATOM 4126 O O . VAL A 1 516 ? -19.703 30.578 11.586 1 98.56 516 VAL A O 1
ATOM 4129 N N . GLY A 1 517 ? -17.969 29.375 12.312 1 98.69 517 GLY A N 1
ATOM 4130 C CA . GLY A 1 517 ? -18.797 28.188 12.555 1 98.69 517 GLY A CA 1
ATOM 4131 C C . GLY A 1 517 ? -19.891 28.422 13.562 1 98.69 517 GLY A C 1
ATOM 4132 O O . GLY A 1 517 ? -21.031 28 13.359 1 98.69 517 GLY A O 1
ATOM 4133 N N . VAL A 1 518 ? -19.594 29.172 14.586 1 98.44 518 VAL A N 1
ATOM 4134 C CA . VAL A 1 518 ? -20.562 29.5 15.617 1 98.44 518 VAL A CA 1
ATOM 4135 C C . VAL A 1 518 ? -21.703 30.328 15.016 1 98.44 518 VAL A C 1
ATOM 4137 O O . VAL A 1 518 ? -22.875 30.062 15.289 1 98.44 518 VAL A O 1
ATOM 4140 N N . ALA A 1 519 ? -21.344 31.266 14.227 1 98.38 519 ALA A N 1
ATOM 4141 C CA . ALA A 1 519 ? -22.344 32.094 13.578 1 98.38 519 ALA A CA 1
ATOM 4142 C C . ALA A 1 519 ? -23.281 31.266 12.719 1 98.38 519 ALA A C 1
ATOM 4144 O O . ALA A 1 519 ? -24.516 31.438 12.773 1 98.38 519 ALA A O 1
ATOM 4145 N N . VAL A 1 520 ? -22.719 30.359 12 1 97.81 520 VAL A N 1
ATOM 4146 C CA . VAL A 1 520 ? -23.516 29.516 11.102 1 97.81 520 VAL A CA 1
ATOM 4147 C C . VAL A 1 520 ? -24.422 28.594 11.914 1 97.81 520 VAL A C 1
ATOM 4149 O O . VAL A 1 520 ? -25.562 28.344 11.539 1 97.81 520 VAL A O 1
ATOM 4152 N N . GLY A 1 521 ? -23.859 28.062 12.992 1 97.19 521 GLY A N 1
ATOM 4153 C CA . GLY A 1 521 ? -24.672 27.234 13.859 1 97.19 521 GLY A CA 1
ATOM 4154 C C . GLY A 1 521 ? -25.906 27.953 14.367 1 97.19 521 GLY A C 1
ATOM 4155 O O . GLY A 1 521 ? -27 27.375 14.383 1 97.19 521 GLY A O 1
ATOM 4156 N N . TYR A 1 522 ? -25.766 29.172 14.703 1 96.69 522 TYR A N 1
ATOM 4157 C CA . TYR A 1 522 ? -26.891 29.984 15.172 1 96.69 522 TYR A CA 1
ATOM 4158 C C . TYR A 1 522 ? -27.891 30.219 14.047 1 96.69 522 TYR A C 1
ATOM 4160 O O . TYR A 1 522 ? -29.094 30.078 14.242 1 96.69 522 TYR A O 1
ATOM 4168 N N . ILE A 1 523 ? -27.391 30.531 12.898 1 96 523 ILE A N 1
ATOM 4169 C CA . ILE A 1 523 ? -28.25 30.828 11.758 1 96 523 ILE A CA 1
ATOM 4170 C C . ILE A 1 523 ? -29.047 29.578 11.375 1 96 523 ILE A C 1
ATOM 4172 O O . ILE A 1 523 ? -30.25 29.672 11.102 1 96 523 ILE A O 1
ATOM 4176 N N . LEU A 1 524 ? -28.422 28.469 11.367 1 94.81 524 LEU A N 1
ATOM 4177 C CA . LEU A 1 524 ? -29.094 27.219 11.023 1 94.81 524 LEU A CA 1
ATOM 4178 C C . LEU A 1 524 ? -30.188 26.906 12.047 1 94.81 524 LEU A C 1
ATOM 4180 O O . LEU A 1 524 ? -31.234 26.375 11.68 1 94.81 524 LEU A O 1
ATOM 4184 N N . LEU A 1 525 ? -29.875 27.172 13.289 1 92.81 525 LEU A N 1
ATOM 4185 C CA . LEU A 1 525 ? -30.844 26.938 14.336 1 92.81 525 LEU A CA 1
ATOM 4186 C C . LEU A 1 525 ? -32.094 27.812 14.141 1 92.81 525 LEU A C 1
ATOM 4188 O O . LEU A 1 525 ? -33.219 27.328 14.289 1 92.81 525 LEU A O 1
ATOM 4192 N N . LYS A 1 526 ? -31.875 29.016 13.758 1 91.75 526 LYS A N 1
ATOM 4193 C CA . LYS A 1 526 ? -32.969 29.969 13.594 1 91.75 526 LYS A CA 1
ATOM 4194 C C . LYS A 1 526 ? -33.719 29.719 12.305 1 91.75 526 LYS A C 1
ATOM 4196 O O . LYS A 1 526 ? -34.906 30.031 12.211 1 91.75 526 LYS A O 1
ATOM 4201 N N . THR A 1 527 ? -33.094 29.078 11.391 1 89.69 527 THR A N 1
ATOM 4202 C CA . THR A 1 527 ? -33.719 28.859 10.102 1 89.69 527 THR A CA 1
ATOM 4203 C C . THR A 1 527 ? -34.188 27.406 9.977 1 89.69 527 THR A C 1
ATOM 4205 O O . THR A 1 527 ? -34.594 26.969 8.891 1 89.69 527 THR A O 1
ATOM 4208 N N . ARG A 1 528 ? -34.094 26.656 10.938 1 85.19 528 ARG A N 1
ATOM 4209 C CA . ARG A 1 528 ? -34.375 25.234 10.898 1 85.19 528 ARG A CA 1
ATOM 4210 C C . ARG A 1 528 ? -35.844 24.984 10.492 1 85.19 528 ARG A C 1
ATOM 4212 O O . ARG A 1 528 ? -36.125 24.031 9.75 1 85.19 528 ARG A O 1
ATOM 4219 N N . ASN A 1 529 ? -36.75 25.812 10.953 1 82.06 529 ASN A N 1
ATOM 4220 C CA . ASN A 1 529 ? -38.156 25.594 10.703 1 82.06 529 ASN A CA 1
ATOM 4221 C C . ASN A 1 529 ? -38.719 26.578 9.656 1 82.06 529 ASN A C 1
ATOM 4223 O O . ASN A 1 529 ? -39.906 26.625 9.414 1 82.06 529 ASN A O 1
ATOM 4227 N N . THR A 1 530 ? -37.781 27.359 9.156 1 82.5 530 THR A N 1
ATOM 4228 C CA . THR A 1 530 ? -38.219 28.312 8.148 1 82.5 530 THR A CA 1
ATOM 4229 C C . THR A 1 530 ? -37.344 28.203 6.895 1 82.5 530 THR A C 1
ATOM 4231 O O . THR A 1 530 ? -36.125 28.016 6.984 1 82.5 530 THR A O 1
ATOM 4234 N N . MET A 1 531 ? -37.938 27.969 5.848 1 75.25 531 MET A N 1
ATOM 4235 C CA . MET A 1 531 ? -37.188 27.922 4.602 1 75.25 531 MET A CA 1
ATOM 4236 C C . MET A 1 531 ? -36.781 29.328 4.172 1 75.25 531 MET A C 1
ATOM 4238 O O . MET A 1 531 ? -37.625 30.203 3.984 1 75.25 531 MET A O 1
ATOM 4242 N N . VAL A 1 532 ? -35.531 29.594 4.293 1 85.69 532 VAL A N 1
ATOM 4243 C CA . VAL A 1 532 ? -35 30.875 3.828 1 85.69 532 VAL A CA 1
ATOM 4244 C C . VAL A 1 532 ? -35.062 30.922 2.303 1 85.69 532 VAL A C 1
ATOM 4246 O O . VAL A 1 532 ? -34.469 30.094 1.618 1 85.69 532 VAL A O 1
ATOM 4249 N N . VAL A 1 533 ? -35.938 31.75 1.812 1 88.88 533 VAL A N 1
ATOM 4250 C CA . VAL A 1 533 ? -36.094 31.875 0.367 1 88.88 533 VAL A CA 1
ATOM 4251 C C . VAL A 1 533 ? -35.156 32.969 -0.149 1 88.88 533 VAL A C 1
ATOM 4253 O O . VAL A 1 533 ? -35.281 34.156 0.262 1 88.88 533 VAL A O 1
ATOM 4256 N N . LEU A 1 534 ? -34.281 32.594 -0.902 1 90.5 534 LEU A N 1
ATOM 4257 C CA . LEU A 1 534 ? -33.344 33.531 -1.493 1 90.5 534 LEU A CA 1
ATOM 4258 C C . LEU A 1 534 ? -33.875 34.031 -2.84 1 90.5 534 LEU A C 1
ATOM 4260 O O . LEU A 1 534 ? -34.656 33.344 -3.504 1 90.5 534 LEU A O 1
ATOM 4264 N N . LYS A 1 535 ? -33.531 35.281 -3.186 1 88.69 535 LYS A N 1
ATOM 4265 C CA . LYS A 1 535 ? -33.875 35.844 -4.492 1 88.69 535 LYS A CA 1
ATOM 4266 C C . LYS A 1 535 ? -33.375 34.938 -5.617 1 88.69 535 LYS A C 1
ATOM 4268 O O . LYS A 1 535 ? -32.438 34.156 -5.441 1 88.69 535 LYS A O 1
ATOM 4273 N N . LYS A 1 536 ? -34.031 35.188 -6.777 1 82.69 536 LYS A N 1
ATOM 4274 C CA . LYS A 1 536 ? -33.75 34.344 -7.934 1 82.69 536 LYS A CA 1
ATOM 4275 C C . LYS A 1 536 ? -32.281 34.438 -8.344 1 82.69 536 LYS A C 1
ATOM 4277 O O . LYS A 1 536 ? -31.734 35.562 -8.422 1 82.69 536 LYS A O 1
ATOM 4282 N N . ASN A 1 537 ? -31.484 33.531 -8.469 1 89.81 537 ASN A N 1
ATOM 4283 C CA . ASN A 1 537 ? -30.141 33.438 -9.008 1 89.81 537 ASN A CA 1
ATOM 4284 C C . ASN A 1 537 ? -29.078 33.781 -7.961 1 89.81 537 ASN A C 1
ATOM 4286 O O . ASN A 1 537 ? -27.891 33.781 -8.258 1 89.81 537 ASN A O 1
ATOM 4290 N N . LEU A 1 538 ? -29.516 34.188 -6.746 1 93.56 538 LEU A N 1
ATOM 4291 C CA . LEU A 1 538 ? -28.547 34.531 -5.711 1 93.56 538 LEU A CA 1
ATOM 4292 C C . LEU A 1 538 ? -27.781 33.281 -5.266 1 93.56 538 LEU A C 1
ATOM 4294 O O . LEU A 1 538 ? -26.578 33.312 -5.039 1 93.56 538 LEU A O 1
ATOM 4298 N N . ALA A 1 539 ? -28.516 32.219 -5.191 1 93.88 539 ALA A N 1
ATOM 4299 C CA . ALA A 1 539 ? -27.906 30.984 -4.711 1 93.88 539 ALA A CA 1
ATOM 4300 C C . ALA A 1 539 ? -26.781 30.531 -5.641 1 93.88 539 ALA A C 1
ATOM 4302 O O . ALA A 1 539 ? -25.656 30.281 -5.191 1 93.88 539 ALA A O 1
ATOM 4303 N N . PRO A 1 540 ? -27.016 30.469 -6.973 1 93.94 540 PRO A N 1
ATOM 4304 C CA . PRO A 1 540 ? -25.922 30.094 -7.867 1 93.94 540 PRO A CA 1
ATOM 4305 C C . PRO A 1 540 ? -24.734 31.047 -7.797 1 93.94 540 PRO A C 1
ATOM 4307 O O . PRO A 1 540 ? -23.578 30.641 -7.898 1 93.94 540 PRO A O 1
ATOM 4310 N N . VAL A 1 541 ? -25.047 32.312 -7.645 1 95.88 541 VAL A N 1
ATOM 4311 C CA . VAL A 1 541 ? -23.984 33.312 -7.555 1 95.88 541 VAL A CA 1
ATOM 4312 C C . VAL A 1 541 ? -23.156 33.062 -6.293 1 95.88 541 VAL A C 1
ATOM 4314 O O . VAL A 1 541 ? -21.922 33.125 -6.332 1 95.88 541 VAL A O 1
ATOM 4317 N N . LEU A 1 542 ? -23.797 32.781 -5.223 1 96.62 542 LEU A N 1
ATOM 4318 C CA . LEU A 1 542 ? -23.094 32.562 -3.969 1 96.62 542 LEU A CA 1
ATOM 4319 C C . LEU A 1 542 ? -22.266 31.266 -4.039 1 96.62 542 LEU A C 1
ATOM 4321 O O . LEU A 1 542 ? -21.203 31.172 -3.422 1 96.62 542 LEU A O 1
ATOM 4325 N N . TRP A 1 543 ? -22.766 30.297 -4.797 1 96.75 543 TRP A N 1
ATOM 4326 C CA . TRP A 1 543 ? -21.984 29.094 -5.023 1 96.75 543 TRP A CA 1
ATOM 4327 C C . TRP A 1 543 ? -20.688 29.422 -5.773 1 96.75 543 TRP A C 1
ATOM 4329 O O . TRP A 1 543 ? -19.609 28.953 -5.387 1 96.75 543 TRP A O 1
ATOM 4339 N N . VAL A 1 544 ? -20.781 30.203 -6.812 1 97 544 VAL A N 1
ATOM 4340 C CA . VAL A 1 544 ? -19.625 30.562 -7.613 1 97 544 VAL A CA 1
ATOM 4341 C C . VAL A 1 544 ? -18.641 31.375 -6.766 1 97 544 VAL A C 1
ATOM 4343 O O . VAL A 1 544 ? -17.422 31.141 -6.812 1 97 544 VAL A O 1
ATOM 4346 N N . VAL A 1 545 ? -19.156 32.281 -5.992 1 97.25 545 VAL A N 1
ATOM 4347 C CA . VAL A 1 545 ? -18.312 33.125 -5.141 1 97.25 545 VAL A CA 1
ATOM 4348 C C . VAL A 1 545 ? -17.609 32.25 -4.094 1 97.25 545 VAL A C 1
ATOM 4350 O O . VAL A 1 545 ? -16.422 32.406 -3.844 1 97.25 545 VAL A O 1
ATOM 4353 N N . ALA A 1 546 ? -18.359 31.375 -3.518 1 97.69 546 ALA A N 1
ATOM 4354 C CA . ALA A 1 546 ? -17.781 30.5 -2.5 1 97.69 546 ALA A CA 1
ATOM 4355 C C . ALA A 1 546 ? -16.688 29.625 -3.088 1 97.69 546 ALA A C 1
ATOM 4357 O O . ALA A 1 546 ? -15.617 29.484 -2.49 1 97.69 546 ALA A O 1
ATOM 4358 N N . PHE A 1 547 ? -16.938 29.125 -4.238 1 96.81 547 PHE A N 1
ATOM 4359 C CA . PHE A 1 547 ? -15.945 28.281 -4.887 1 96.81 547 PHE A CA 1
ATOM 4360 C C . PHE A 1 547 ? -14.727 29.094 -5.301 1 96.81 547 PHE A C 1
ATOM 4362 O O . PHE A 1 547 ? -13.586 28.641 -5.137 1 96.81 547 PHE A O 1
ATOM 4369 N N . ALA A 1 548 ? -14.953 30.188 -5.848 1 97.25 548 ALA A N 1
ATOM 4370 C CA . ALA A 1 548 ? -13.859 31.062 -6.266 1 97.25 548 ALA A CA 1
ATOM 4371 C C . ALA A 1 548 ? -13.008 31.484 -5.07 1 97.25 548 ALA A C 1
ATOM 4373 O O . ALA A 1 548 ? -11.781 31.516 -5.164 1 97.25 548 ALA A O 1
ATOM 4374 N N . MET A 1 549 ? -13.641 31.75 -4.035 1 97.44 549 MET A N 1
ATOM 4375 C CA . MET A 1 549 ? -12.93 32.125 -2.82 1 97.44 549 MET A CA 1
ATOM 4376 C C . MET A 1 549 ? -12.094 30.984 -2.285 1 97.44 549 MET A C 1
ATOM 4378 O O . MET A 1 549 ? -10.93 31.156 -1.929 1 97.44 549 MET A O 1
ATOM 4382 N N . ALA A 1 550 ? -12.68 29.844 -2.262 1 97.12 550 ALA A N 1
ATOM 4383 C CA . ALA A 1 550 ? -11.961 28.656 -1.794 1 97.12 550 ALA A CA 1
ATOM 4384 C C . ALA A 1 550 ? -10.742 28.375 -2.664 1 97.12 550 ALA A C 1
ATOM 4386 O O . ALA A 1 550 ? -9.656 28.109 -2.148 1 97.12 550 ALA A O 1
ATOM 4387 N N . ILE A 1 551 ? -10.891 28.5 -3.914 1 96.5 551 ILE A N 1
ATOM 4388 C CA . ILE A 1 551 ? -9.805 28.25 -4.852 1 96.5 551 ILE A CA 1
ATOM 4389 C C . ILE A 1 551 ? -8.742 29.328 -4.707 1 96.5 551 ILE A C 1
ATOM 4391 O O . ILE A 1 551 ? -7.543 29.031 -4.695 1 96.5 551 ILE A O 1
ATOM 4395 N N . ALA A 1 552 ? -9.164 30.484 -4.57 1 96.25 552 ALA A N 1
ATOM 4396 C CA . ALA A 1 552 ? -8.242 31.609 -4.477 1 96.25 552 ALA A CA 1
ATOM 4397 C C . ALA A 1 552 ? -7.348 31.484 -3.242 1 96.25 552 ALA A C 1
ATOM 4399 O O . ALA A 1 552 ? -6.133 31.672 -3.326 1 96.25 552 ALA A O 1
ATOM 4400 N N . VAL A 1 553 ? -7.891 31.172 -2.148 1 96.12 553 VAL A N 1
ATOM 4401 C CA . VAL A 1 553 ? -7.109 31.141 -0.917 1 96.12 553 VAL A CA 1
ATOM 4402 C C . VAL A 1 553 ? -6.082 30.016 -0.984 1 96.12 553 VAL A C 1
ATOM 4404 O O . VAL A 1 553 ? -4.992 30.125 -0.419 1 96.12 553 VAL A O 1
ATOM 4407 N N . ILE A 1 554 ? -6.367 28.969 -1.725 1 95.25 554 ILE A N 1
ATOM 4408 C CA . ILE A 1 554 ? -5.449 27.844 -1.859 1 95.25 554 ILE A CA 1
ATOM 4409 C C . ILE A 1 554 ? -4.289 28.234 -2.777 1 95.25 554 ILE A C 1
ATOM 4411 O O . ILE A 1 554 ? -3.141 27.859 -2.525 1 95.25 554 ILE A O 1
ATOM 4415 N N . PHE A 1 555 ? -4.539 29.078 -3.781 1 95.31 555 PHE A N 1
ATOM 4416 C CA . PHE A 1 555 ? -3.543 29.219 -4.836 1 95.31 555 PHE A CA 1
ATOM 4417 C C . PHE A 1 555 ? -2.916 30.609 -4.801 1 95.31 555 PHE A C 1
ATOM 4419 O O . PHE A 1 555 ? -1.96 30.891 -5.531 1 95.31 555 PHE A O 1
ATOM 4426 N N . ILE A 1 556 ? -3.355 31.469 -3.938 1 94.25 556 ILE A N 1
ATOM 4427 C CA . ILE A 1 556 ? -2.799 32.812 -3.822 1 94.25 556 ILE A CA 1
ATOM 4428 C C . ILE A 1 556 ? -1.311 32.719 -3.496 1 94.25 556 ILE A C 1
ATOM 4430 O O . ILE A 1 556 ? -0.5 33.469 -4.07 1 94.25 556 ILE A O 1
ATOM 4434 N N . PRO A 1 557 ? -0.853 31.859 -2.68 1 92.81 557 PRO A N 1
ATOM 4435 C CA . PRO A 1 557 ? 0.567 31.812 -2.324 1 92.81 557 PRO A CA 1
ATOM 4436 C C . PRO A 1 557 ? 1.411 31.062 -3.346 1 92.81 557 PRO A C 1
ATOM 4438 O O . PRO A 1 557 ? 2.559 30.703 -3.064 1 92.81 557 PRO A O 1
ATOM 4441 N N . TYR A 1 558 ? 0.897 30.766 -4.477 1 91.06 558 TYR A N 1
ATOM 4442 C CA . TYR A 1 558 ? 1.597 29.969 -5.484 1 91.06 558 TYR A CA 1
ATOM 4443 C C . TYR A 1 558 ? 2.967 30.562 -5.785 1 91.06 558 TYR A C 1
ATOM 4445 O O . TYR A 1 558 ? 3.986 29.891 -5.668 1 91.06 558 TYR A O 1
ATOM 4453 N N . ASN A 1 559 ? 3.014 31.875 -6.047 1 89.19 559 ASN A N 1
ATOM 4454 C CA . ASN A 1 559 ? 4.281 32.531 -6.379 1 89.19 559 ASN A CA 1
ATOM 4455 C C . ASN A 1 559 ? 5.152 32.719 -5.141 1 89.19 559 ASN A C 1
ATOM 4457 O O . ASN A 1 559 ? 6.379 32.625 -5.223 1 89.19 559 ASN A O 1
ATOM 4461 N N . TYR A 1 560 ? 4.531 32.969 -4.082 1 88.75 560 TYR A N 1
ATOM 4462 C CA . TYR A 1 560 ? 5.27 33.125 -2.834 1 88.75 560 TYR A CA 1
ATOM 4463 C C . TYR A 1 560 ? 5.988 31.828 -2.457 1 88.75 560 TYR A C 1
ATOM 4465 O O . TYR A 1 560 ? 7.156 31.844 -2.07 1 88.75 560 TYR A O 1
ATOM 4473 N N . GLN A 1 561 ? 5.324 30.766 -2.633 1 86.31 561 GLN A N 1
ATOM 4474 C CA . GLN A 1 561 ? 5.883 29.469 -2.26 1 86.31 561 GLN A CA 1
ATOM 4475 C C . GLN A 1 561 ? 6.98 29.047 -3.23 1 86.31 561 GLN A C 1
ATOM 4477 O O . GLN A 1 561 ? 7.793 28.172 -2.912 1 86.31 561 GLN A O 1
ATOM 4482 N N . ARG A 1 562 ? 7 29.688 -4.348 1 82.56 562 ARG A N 1
ATOM 4483 C CA . ARG A 1 562 ? 8.031 29.391 -5.34 1 82.56 562 ARG A CA 1
ATOM 4484 C C . ARG A 1 562 ? 9.195 30.359 -5.227 1 82.56 562 ARG A C 1
ATOM 4486 O O . ARG A 1 562 ? 10.086 30.375 -6.078 1 82.56 562 ARG A O 1
ATOM 4493 N N . GLY A 1 563 ? 9.117 31.281 -4.195 1 79 563 GLY A N 1
ATOM 4494 C CA . GLY A 1 563 ? 10.305 32.094 -3.92 1 79 563 GLY A CA 1
ATOM 4495 C C . GLY A 1 563 ? 10.039 33.562 -4 1 79 563 GLY A C 1
ATOM 4496 O O . GLY A 1 563 ? 10.914 34.375 -3.664 1 79 563 GLY A O 1
ATOM 4497 N N . GLN A 1 564 ? 8.875 33.906 -4.387 1 86.12 564 GLN A N 1
ATOM 4498 C CA . GLN A 1 564 ? 8.562 35.344 -4.441 1 86.12 564 GLN A CA 1
ATOM 4499 C C . GLN A 1 564 ? 8.508 35.938 -3.039 1 86.12 564 GLN A C 1
ATOM 4501 O O . GLN A 1 564 ? 8.016 35.312 -2.104 1 86.12 564 GLN A O 1
ATOM 4506 N N . TYR A 1 565 ? 9.023 37.094 -2.908 1 86 565 TYR A N 1
ATOM 4507 C CA . TYR A 1 565 ? 9.07 37.75 -1.61 1 86 565 TYR A CA 1
ATOM 4508 C C . TYR A 1 565 ? 7.73 38.406 -1.29 1 86 565 TYR A C 1
ATOM 4510 O O . TYR A 1 565 ? 7.102 39 -2.166 1 86 565 TYR A O 1
ATOM 4518 N N . TRP A 1 566 ? 7.301 38.188 -0.064 1 90.69 566 TRP A N 1
ATOM 4519 C CA . TRP A 1 566 ? 6.156 38.875 0.502 1 90.69 566 TRP A CA 1
ATOM 4520 C C . TRP A 1 566 ? 6.574 39.719 1.692 1 90.69 566 TRP A C 1
ATOM 4522 O O . TRP A 1 566 ? 7.406 39.312 2.502 1 90.69 566 TRP A O 1
ATOM 4532 N N . THR A 1 567 ? 5.992 40.906 1.733 1 92.62 567 THR A N 1
ATOM 4533 C CA . THR A 1 567 ? 6.211 41.719 2.916 1 92.62 567 THR A CA 1
ATOM 4534 C C . THR A 1 567 ? 5.488 41.156 4.125 1 92.62 567 THR A C 1
ATOM 4536 O O . THR A 1 567 ? 4.629 40.281 3.979 1 92.62 567 THR A O 1
ATOM 4539 N N . GLU A 1 568 ? 5.848 41.625 5.312 1 92.12 568 GLU A N 1
ATOM 4540 C CA . GLU A 1 568 ? 5.184 41.188 6.535 1 92.12 568 GLU A CA 1
ATOM 4541 C C . GLU A 1 568 ? 3.686 41.469 6.484 1 92.12 568 GLU A C 1
ATOM 4543 O O . GLU A 1 568 ? 2.879 40.688 6.992 1 92.12 568 GLU A O 1
ATOM 4548 N N . PHE A 1 569 ? 3.395 42.594 5.895 1 95.19 569 PHE A N 1
ATOM 4549 C CA . PHE A 1 569 ? 1.993 42.969 5.762 1 95.19 569 PHE A CA 1
ATOM 4550 C C . PHE A 1 569 ? 1.241 41.969 4.891 1 95.19 569 PHE A C 1
ATOM 4552 O O . PHE A 1 569 ? 0.121 41.594 5.215 1 95.19 569 PHE A O 1
ATOM 4559 N N . GLN A 1 570 ? 1.889 41.562 3.828 1 95 570 GLN A N 1
ATOM 4560 C CA . GLN A 1 570 ? 1.266 40.594 2.918 1 95 570 GLN A CA 1
ATOM 4561 C C . GLN A 1 570 ? 1.119 39.25 3.574 1 95 570 GLN A C 1
ATOM 4563 O O . GLN A 1 570 ? 0.09 38.562 3.42 1 95 570 GLN A O 1
ATOM 4568 N N . CYS A 1 571 ? 2.109 38.875 4.281 1 93.06 571 CYS A N 1
ATOM 4569 C CA . CYS A 1 571 ? 2.062 37.594 4.984 1 93.06 571 CYS A CA 1
ATOM 4570 C C . CYS A 1 571 ? 0.949 37.594 6.023 1 93.06 571 CYS A C 1
ATOM 4572 O O . CYS A 1 571 ? 0.153 36.656 6.078 1 93.06 571 CYS A O 1
ATOM 4574 N N . ALA A 1 572 ? 0.847 38.656 6.773 1 94.69 572 ALA A N 1
ATOM 4575 C CA . ALA A 1 572 ? -0.174 38.781 7.812 1 94.69 572 ALA A CA 1
ATOM 4576 C C . ALA A 1 572 ? -1.573 38.812 7.207 1 94.69 572 ALA A C 1
ATOM 4578 O O . ALA A 1 572 ? -2.504 38.219 7.742 1 94.69 572 ALA A O 1
ATOM 4579 N N . THR A 1 573 ? -1.709 39.5 6.129 1 96.38 573 THR A N 1
ATOM 4580 C CA . THR A 1 573 ? -3 39.625 5.461 1 96.38 573 THR A CA 1
ATOM 4581 C C . THR A 1 573 ? -3.459 38.281 4.93 1 96.38 573 THR A C 1
ATOM 4583 O O . THR A 1 573 ? -4.617 37.906 5.105 1 96.38 573 THR A O 1
ATOM 4586 N N . TYR A 1 574 ? -2.561 37.625 4.305 1 95.25 574 TYR A N 1
ATOM 4587 C CA . TYR A 1 574 ? -2.926 36.312 3.779 1 95.25 574 TYR A CA 1
ATOM 4588 C C . TYR A 1 574 ? -3.314 35.375 4.906 1 95.25 574 TYR A C 1
ATOM 4590 O O . TYR A 1 574 ? -4.359 34.719 4.844 1 95.25 574 TYR A O 1
ATOM 4598 N N . HIS A 1 575 ? -2.545 35.281 5.918 1 92.88 575 HIS A N 1
ATOM 4599 C CA . HIS A 1 575 ? -2.787 34.344 7.004 1 92.88 575 HIS A CA 1
ATOM 4600 C C . HIS A 1 575 ? -4.117 34.625 7.695 1 92.88 575 HIS A C 1
ATOM 4602 O O . HIS A 1 575 ? -4.824 33.688 8.094 1 92.88 575 HIS A O 1
ATOM 4608 N N . SER A 1 576 ? -4.457 35.875 7.852 1 94.5 576 SER A N 1
ATOM 4609 C CA . SER A 1 576 ? -5.676 36.25 8.555 1 94.5 576 SER A CA 1
ATOM 4610 C C . SER A 1 576 ? -6.906 36.094 7.672 1 94.5 576 SER A C 1
ATOM 4612 O O . SER A 1 576 ? -7.852 35.375 8.047 1 94.5 576 SER A O 1
ATOM 4614 N N . PHE A 1 577 ? -6.824 36.562 6.535 1 96.44 577 PHE A N 1
ATOM 4615 C CA . PHE A 1 577 ? -8.039 36.656 5.734 1 96.44 577 PHE A CA 1
ATOM 4616 C C . PHE A 1 577 ? -8.242 35.375 4.914 1 96.44 577 PHE A C 1
ATOM 4618 O O . PHE A 1 577 ? -9.367 35.094 4.484 1 96.44 577 PHE A O 1
ATOM 4625 N N . ALA A 1 578 ? -7.207 34.656 4.637 1 96.31 578 ALA A N 1
ATOM 4626 C CA . ALA A 1 578 ? -7.391 33.375 3.953 1 96.31 578 ALA A CA 1
ATOM 4627 C C . ALA A 1 578 ? -8.227 32.438 4.793 1 96.31 578 ALA A C 1
ATOM 4629 O O . ALA A 1 578 ? -9.109 31.75 4.273 1 96.31 578 ALA A O 1
ATOM 4630 N N . ARG A 1 579 ? -8.008 32.406 6.047 1 96.12 579 ARG A N 1
ATOM 4631 C CA . ARG A 1 579 ? -8.75 31.531 6.949 1 96.12 579 ARG A CA 1
ATOM 4632 C C . ARG A 1 579 ? -10.211 31.969 7.059 1 96.12 579 ARG A C 1
ATOM 4634 O O . ARG A 1 579 ? -11.109 31.125 7.078 1 96.12 579 ARG A O 1
ATOM 4641 N N . VAL A 1 580 ? -10.398 33.219 7.156 1 97.38 580 VAL A N 1
ATOM 4642 C CA . VAL A 1 580 ? -11.75 33.75 7.199 1 97.38 580 VAL A CA 1
ATOM 4643 C C . VAL A 1 580 ? -12.477 33.438 5.895 1 97.38 580 VAL A C 1
ATOM 4645 O O . VAL A 1 580 ? -13.633 33 5.91 1 97.38 580 VAL A O 1
ATOM 4648 N N . GLY A 1 581 ? -11.742 33.656 4.816 1 97.75 581 GLY A N 1
ATOM 4649 C CA . GLY A 1 581 ? -12.328 33.344 3.521 1 97.75 581 GLY A CA 1
ATOM 4650 C C . GLY A 1 581 ? -12.711 31.891 3.359 1 97.75 581 GLY A C 1
ATOM 4651 O O . GLY A 1 581 ? -13.789 31.578 2.854 1 97.75 581 GLY A O 1
ATOM 4652 N N . TRP A 1 582 ? -11.852 31.016 3.76 1 98.19 582 TRP A N 1
ATOM 4653 C CA . TRP A 1 582 ? -12.141 29.594 3.707 1 98.19 582 TRP A CA 1
ATOM 4654 C C . TRP A 1 582 ? -13.367 29.25 4.539 1 98.19 582 TRP A C 1
ATOM 4656 O O . TRP A 1 582 ? -14.273 28.562 4.062 1 98.19 582 TRP A O 1
ATOM 4666 N N . ALA A 1 583 ? -13.445 29.797 5.727 1 98.5 583 ALA A N 1
ATOM 4667 C CA . ALA A 1 583 ? -14.562 29.516 6.625 1 98.5 583 ALA A CA 1
ATOM 4668 C C . ALA A 1 583 ? -15.875 30.047 6.039 1 98.5 583 ALA A C 1
ATOM 4670 O O . ALA A 1 583 ? -16.922 29.406 6.164 1 98.5 583 ALA A O 1
ATOM 4671 N N . LEU A 1 584 ? -15.82 31.172 5.426 1 98.38 584 LEU A N 1
ATOM 4672 C CA . LEU A 1 584 ? -17.016 31.75 4.809 1 98.38 584 LEU A CA 1
ATOM 4673 C C . LEU A 1 584 ? -17.484 30.875 3.645 1 98.38 584 LEU A C 1
ATOM 4675 O O . LEU A 1 584 ? -18.688 30.734 3.416 1 98.38 584 LEU A O 1
ATOM 4679 N N . SER A 1 585 ? -16.578 30.344 2.936 1 98.44 585 SER A N 1
ATOM 4680 C CA . SER A 1 585 ? -16.938 29.422 1.864 1 98.44 585 SER A CA 1
ATOM 4681 C C . SER A 1 585 ? -17.641 28.188 2.412 1 98.44 585 SER A C 1
ATOM 4683 O O . SER A 1 585 ? -18.656 27.766 1.866 1 98.44 585 SER A O 1
ATOM 4685 N N . LEU A 1 586 ? -17.125 27.703 3.467 1 98.31 586 LEU A N 1
ATOM 4686 C CA . LEU A 1 586 ? -17.75 26.562 4.109 1 98.31 586 LEU A CA 1
ATOM 4687 C C . LEU A 1 586 ? -19.125 26.922 4.637 1 98.31 586 LEU A C 1
ATOM 4689 O O . LEU A 1 586 ? -20.062 26.109 4.582 1 98.31 586 LEU A O 1
ATOM 4693 N N . ALA A 1 587 ? -19.203 28.141 5.156 1 98.38 587 ALA A N 1
ATOM 4694 C CA . ALA A 1 587 ? -20.484 28.641 5.684 1 98.38 587 ALA A CA 1
ATOM 4695 C C . ALA A 1 587 ? -21.578 28.562 4.625 1 98.38 587 ALA A C 1
ATOM 4697 O O . ALA A 1 587 ? -22.688 28.109 4.898 1 98.38 587 ALA A O 1
ATOM 4698 N N . TRP A 1 588 ? -21.219 28.922 3.471 1 97.62 588 TRP A N 1
ATOM 4699 C CA . TRP A 1 588 ? -22.203 28.875 2.395 1 97.62 588 TRP A CA 1
ATOM 4700 C C . TRP A 1 588 ? -22.578 27.438 2.055 1 97.62 588 TRP A C 1
ATOM 4702 O O . TRP A 1 588 ? -23.75 27.125 1.873 1 97.62 588 TRP A O 1
ATOM 4712 N N . VAL A 1 589 ? -21.594 26.562 1.975 1 97.25 589 VAL A N 1
ATOM 4713 C CA . VAL A 1 589 ? -21.844 25.156 1.628 1 97.25 589 VAL A CA 1
ATOM 4714 C C . VAL A 1 589 ? -22.828 24.547 2.613 1 97.25 589 VAL A C 1
ATOM 4716 O O . VAL A 1 589 ? -23.828 23.953 2.205 1 97.25 589 VAL A O 1
ATOM 4719 N N . VAL A 1 590 ? -22.625 24.797 3.867 1 97.12 590 VAL A N 1
ATOM 4720 C CA . VAL A 1 590 ? -23.469 24.203 4.898 1 97.12 590 VAL A CA 1
ATOM 4721 C C . VAL A 1 590 ? -24.844 24.844 4.867 1 97.12 590 VAL A C 1
ATOM 4723 O O . VAL A 1 590 ? -25.859 24.141 4.934 1 97.12 590 VAL A O 1
ATOM 4726 N N . PHE A 1 591 ? -24.875 26.156 4.727 1 96.25 591 PHE A N 1
ATOM 4727 C CA . PHE A 1 591 ? -26.141 26.875 4.68 1 96.25 591 PHE A CA 1
ATOM 4728 C C . PHE A 1 591 ? -26.969 26.422 3.48 1 96.25 591 PHE A C 1
ATOM 4730 O O . PHE A 1 591 ? -28.156 26.109 3.615 1 96.25 591 PHE A O 1
ATOM 4737 N N . ALA A 1 592 ? -26.328 26.344 2.33 1 95.06 592 ALA A N 1
ATOM 4738 C CA . ALA A 1 592 ? -27.016 25.984 1.091 1 95.06 592 ALA A CA 1
ATOM 4739 C C . ALA A 1 592 ? -27.562 24.562 1.157 1 95.06 592 ALA A C 1
ATOM 4741 O O . ALA A 1 592 ? -28.703 24.312 0.761 1 95.06 592 ALA A O 1
ATOM 4742 N N . ILE A 1 593 ? -26.844 23.656 1.654 1 93.94 593 ILE A N 1
ATOM 4743 C CA . ILE A 1 593 ? -27.234 22.25 1.722 1 93.94 593 ILE A CA 1
ATOM 4744 C C . ILE A 1 593 ? -28.422 22.094 2.666 1 93.94 593 ILE A C 1
ATOM 4746 O O . ILE A 1 593 ? -29.359 21.344 2.375 1 93.94 593 ILE A O 1
ATOM 4750 N N . ASN A 1 594 ? -28.469 22.859 3.77 1 93.25 594 ASN A N 1
ATOM 4751 C CA . ASN A 1 594 ? -29.484 22.656 4.801 1 93.25 594 ASN A CA 1
ATOM 4752 C C . ASN A 1 594 ? -30.703 23.531 4.57 1 93.25 594 ASN A C 1
ATOM 4754 O O . ASN A 1 594 ? -31.719 23.391 5.254 1 93.25 594 ASN A O 1
ATOM 4758 N N . ASN A 1 595 ? -30.625 24.469 3.582 1 92.44 595 ASN A N 1
ATOM 4759 C CA . ASN A 1 595 ? -31.766 25.312 3.273 1 92.44 595 ASN A CA 1
ATOM 4760 C C . ASN A 1 595 ? -32.281 25.047 1.863 1 92.44 595 ASN A C 1
ATOM 4762 O O . ASN A 1 595 ? -32.938 25.906 1.267 1 92.44 595 ASN A O 1
ATOM 4766 N N . GLY A 1 596 ? -31.875 23.891 1.262 1 88.62 596 GLY A N 1
ATOM 4767 C CA . GLY A 1 596 ? -32.469 23.422 0.028 1 88.62 596 GLY A CA 1
ATOM 4768 C C . GLY A 1 596 ? -31.797 23.953 -1.217 1 88.62 596 GLY A C 1
ATOM 4769 O O . GLY A 1 596 ? -32.312 23.781 -2.328 1 88.62 596 GLY A O 1
ATOM 4770 N N . TYR A 1 597 ? -30.703 24.547 -1.084 1 92.38 597 TYR A N 1
ATOM 4771 C CA . TYR A 1 597 ? -30 25.109 -2.227 1 92.38 597 TYR A CA 1
ATOM 4772 C C . TYR A 1 597 ? -28.75 24.281 -2.561 1 92.38 597 TYR A C 1
ATOM 4774 O O . TYR A 1 597 ? -27.844 24.766 -3.25 1 92.38 597 TYR A O 1
ATOM 4782 N N . GLY A 1 598 ? -28.656 23.078 -2.074 1 91.5 598 GLY A N 1
ATOM 4783 C CA . GLY A 1 598 ? -27.453 22.281 -2.229 1 91.5 598 GLY A CA 1
ATOM 4784 C C . GLY A 1 598 ? -27.375 21.562 -3.568 1 91.5 598 GLY A C 1
ATOM 4785 O O . GLY A 1 598 ? -26.281 21.188 -4.016 1 91.5 598 GLY A O 1
ATOM 4786 N N . GLY A 1 599 ? -28.438 21.359 -4.223 1 87.38 599 GLY A N 1
ATOM 4787 C CA . GLY A 1 599 ? -28.453 20.672 -5.504 1 87.38 599 GLY A CA 1
ATOM 4788 C C . GLY A 1 599 ? -27.766 19.312 -5.469 1 87.38 599 GLY A C 1
ATOM 4789 O O . GLY A 1 599 ? -27.969 18.531 -4.547 1 87.38 599 GLY A O 1
ATOM 4790 N N . GLY A 1 600 ? -27.031 19.016 -6.547 1 85 600 GLY A N 1
ATOM 4791 C CA . GLY A 1 600 ? -26.297 17.75 -6.656 1 85 600 GLY A CA 1
ATOM 4792 C C . GLY A 1 600 ? -25.219 17.609 -5.609 1 85 600 GLY A C 1
ATOM 4793 O O . GLY A 1 600 ? -25 16.516 -5.082 1 85 600 GLY A O 1
ATOM 4794 N N . ILE A 1 601 ? -24.719 18.688 -5.262 1 89.62 601 ILE A N 1
ATOM 4795 C CA . ILE A 1 601 ? -23.656 18.672 -4.262 1 89.62 601 ILE A CA 1
ATOM 4796 C C . ILE A 1 601 ? -24.234 18.297 -2.898 1 89.62 601 ILE A C 1
ATOM 4798 O O . ILE A 1 601 ? -23.656 17.484 -2.176 1 89.62 601 ILE A O 1
ATOM 4802 N N . GLY A 1 602 ? -25.344 18.891 -2.623 1 91.06 602 GLY A N 1
ATOM 4803 C CA . GLY A 1 602 ? -26 18.594 -1.359 1 91.06 602 GLY A CA 1
ATOM 4804 C C . GLY A 1 602 ? -26.406 17.141 -1.226 1 91.06 602 GLY A C 1
ATOM 4805 O O . GLY A 1 602 ? -26.234 16.531 -0.169 1 91.06 602 GLY A O 1
ATOM 4806 N N . LYS A 1 603 ? -26.891 16.656 -2.326 1 85.75 603 LYS A N 1
ATOM 4807 C CA . LYS A 1 603 ? -27.297 15.258 -2.316 1 85.75 603 LYS A CA 1
ATOM 4808 C C . LYS A 1 603 ? -26.109 14.328 -2.082 1 85.75 603 LYS A C 1
ATOM 4810 O O . LYS A 1 603 ? -26.203 13.383 -1.301 1 85.75 603 LYS A O 1
ATOM 4815 N N . PHE A 1 604 ? -25.125 14.617 -2.709 1 87.81 604 PHE A N 1
ATOM 4816 C CA . PHE A 1 604 ? -23.922 13.812 -2.557 1 87.81 604 PHE A CA 1
ATOM 4817 C C . PHE A 1 604 ? -23.406 13.883 -1.128 1 87.81 604 PHE A C 1
ATOM 4819 O O . PHE A 1 604 ? -23.062 12.859 -0.531 1 87.81 604 PHE A O 1
ATOM 4826 N N . MET A 1 605 ? -23.344 15 -0.57 1 92.69 605 MET A N 1
ATOM 4827 C CA . MET A 1 605 ? -22.734 15.227 0.739 1 92.69 605 MET A CA 1
ATOM 4828 C C . MET A 1 605 ? -23.641 14.727 1.854 1 92.69 605 MET A C 1
ATOM 4830 O O . MET A 1 605 ? -23.219 14.594 3.002 1 92.69 605 MET A O 1
ATOM 4834 N N . SER A 1 606 ? -24.891 14.398 1.478 1 89.06 606 SER A N 1
ATOM 4835 C CA . SER A 1 606 ? -25.844 13.969 2.49 1 89.06 606 SER A CA 1
ATOM 4836 C C . SER A 1 606 ? -26.078 12.469 2.436 1 89.06 606 SER A C 1
ATOM 4838 O O . SER A 1 606 ? -26.984 11.953 3.098 1 89.06 606 SER A O 1
ATOM 4840 N N . LEU A 1 607 ? -25.281 11.812 1.696 1 83.06 607 LEU A N 1
ATOM 4841 C CA . LEU A 1 607 ? -25.422 10.359 1.599 1 83.06 607 LEU A CA 1
ATOM 4842 C C . LEU A 1 607 ? -25.109 9.695 2.934 1 83.06 607 LEU A C 1
ATOM 4844 O O . LEU A 1 607 ? -24.188 10.102 3.635 1 83.06 607 LEU A O 1
ATOM 4848 N N . PRO A 1 608 ? -25.906 8.688 3.26 1 81 608 PRO A N 1
ATOM 4849 C CA . PRO A 1 608 ? -25.688 8.008 4.539 1 81 608 PRO A CA 1
ATOM 4850 C C . PRO A 1 608 ? -24.344 7.277 4.598 1 81 608 PRO A C 1
ATOM 4852 O O . PRO A 1 608 ? -23.828 6.996 5.688 1 81 608 PRO A O 1
ATOM 4855 N N . PHE A 1 609 ? -23.844 7 3.523 1 81.31 609 PHE A N 1
ATOM 4856 C CA . PHE A 1 609 ? -22.562 6.305 3.416 1 81.31 609 PHE A CA 1
ATOM 4857 C C . PHE A 1 609 ? -21.453 7.09 4.117 1 81.31 609 PHE A C 1
ATOM 4859 O O . PHE A 1 609 ? -20.484 6.504 4.609 1 81.31 609 PHE A O 1
ATOM 4866 N N . TRP A 1 610 ? -21.609 8.375 4.352 1 86.75 610 TRP A N 1
ATOM 4867 C CA . TRP A 1 610 ? -20.578 9.234 4.926 1 86.75 610 TRP A CA 1
ATOM 4868 C C . TRP A 1 610 ? -20.594 9.172 6.449 1 86.75 610 TRP A C 1
ATOM 4870 O O . TRP A 1 610 ? -19.609 9.5 7.105 1 86.75 610 TRP A O 1
ATOM 4880 N N . THR A 1 611 ? -21.609 8.695 7.012 1 87.31 611 THR A N 1
ATOM 4881 C CA . THR A 1 611 ? -21.828 8.812 8.453 1 87.31 611 THR A CA 1
ATOM 4882 C C . THR A 1 611 ? -20.797 7.996 9.219 1 87.31 611 THR A C 1
ATOM 4884 O O . THR A 1 611 ? -20.109 8.523 10.102 1 87.31 611 THR A O 1
ATOM 4887 N N . PRO A 1 612 ? -20.594 6.707 8.812 1 85.69 612 PRO A N 1
ATOM 4888 C CA . PRO A 1 612 ? -19.562 5.961 9.531 1 85.69 612 PRO A CA 1
ATOM 4889 C C . PRO A 1 612 ? -18.156 6.523 9.312 1 85.69 612 PRO A C 1
ATOM 4891 O O . PRO A 1 612 ? -17.328 6.512 10.227 1 85.69 612 PRO A O 1
ATOM 4894 N N . LEU A 1 613 ? -17.891 7.07 8.242 1 87.06 613 LEU A N 1
ATOM 4895 C CA . LEU A 1 613 ? -16.578 7.621 7.93 1 87.06 613 LEU A CA 1
ATOM 4896 C C . LEU A 1 613 ? -16.328 8.906 8.719 1 87.06 613 LEU A C 1
ATOM 4898 O O . LEU A 1 613 ? -15.211 9.148 9.18 1 87.06 613 LEU A O 1
ATOM 4902 N N . GLY A 1 614 ? -17.375 9.602 8.859 1 89.81 614 GLY A N 1
ATOM 4903 C CA . GLY A 1 614 ? -17.266 10.828 9.641 1 89.81 614 GLY A CA 1
ATOM 4904 C C . GLY A 1 614 ? -17.078 10.578 11.125 1 89.81 614 GLY A C 1
ATOM 4905 O O . GLY A 1 614 ? -16.297 11.273 11.773 1 89.81 614 GLY A O 1
ATOM 4906 N N . ARG A 1 615 ? -17.688 9.5 11.578 1 88.12 615 ARG A N 1
ATOM 4907 C CA . ARG A 1 615 ? -17.625 9.172 12.992 1 88.12 615 ARG A CA 1
ATOM 4908 C C . ARG A 1 615 ? -16.25 8.633 13.367 1 88.12 615 ARG A C 1
ATOM 4910 O O . ARG A 1 615 ? -15.836 8.719 14.523 1 88.12 615 ARG A O 1
ATOM 4917 N N . LEU A 1 616 ? -15.492 8.203 12.383 1 89.19 616 LEU A N 1
ATOM 4918 C CA . LEU A 1 616 ? -14.211 7.562 12.648 1 89.19 616 LEU A CA 1
ATOM 4919 C C . LEU A 1 616 ? -13.062 8.547 12.43 1 89.19 616 LEU A C 1
ATOM 4921 O O . LEU A 1 616 ? -11.898 8.195 12.641 1 89.19 616 LEU A O 1
ATOM 4925 N N . THR A 1 617 ? -13.406 9.734 12.094 1 91.75 617 THR A N 1
ATOM 4926 C CA . THR A 1 617 ? -12.375 10.703 11.758 1 91.75 617 THR A CA 1
ATOM 4927 C C . THR A 1 617 ? -11.547 11.062 12.992 1 91.75 617 THR A C 1
ATOM 4929 O O . THR A 1 617 ? -10.336 11.258 12.898 1 91.75 617 THR A O 1
ATOM 4932 N N . TYR A 1 618 ? -12.172 11.109 14.156 1 92.19 618 TYR A N 1
ATOM 4933 C CA . TYR A 1 618 ? -11.438 11.453 15.375 1 92.19 618 TYR A CA 1
ATOM 4934 C C . TYR A 1 618 ? -10.406 10.383 15.711 1 92.19 618 TYR A C 1
ATOM 4936 O O . TYR A 1 618 ? -9.242 10.695 15.977 1 92.19 618 TYR A O 1
ATOM 4944 N N . CYS A 1 619 ? -10.797 9.156 15.641 1 90.19 619 CYS A N 1
ATOM 4945 C CA . CYS A 1 619 ? -9.867 8.062 15.898 1 90.19 619 CYS A CA 1
ATOM 4946 C C . CYS A 1 619 ? -8.789 7.992 14.828 1 90.19 619 CYS A C 1
ATOM 4948 O O . CYS A 1 619 ? -7.629 7.703 15.125 1 90.19 619 CYS A O 1
ATOM 4950 N N . GLY A 1 620 ? -9.203 8.266 13.641 1 89.56 620 GLY A N 1
ATOM 4951 C CA . GLY A 1 620 ? -8.219 8.336 12.57 1 89.56 620 GLY A CA 1
ATOM 4952 C C . GLY A 1 620 ? -7.195 9.43 12.773 1 89.56 620 GLY A C 1
ATOM 4953 O O . GLY A 1 620 ? -6.004 9.227 12.531 1 89.56 620 GLY A O 1
ATOM 4954 N N . TYR A 1 621 ? -7.723 10.5 13.258 1 90.56 621 TYR A N 1
ATOM 4955 C CA . TYR A 1 621 ? -6.852 11.633 13.547 1 90.56 621 TYR A CA 1
ATOM 4956 C C . TYR A 1 621 ? -5.82 11.266 14.609 1 90.56 621 TYR A C 1
ATOM 4958 O O . TYR A 1 621 ? -4.637 11.578 14.461 1 90.56 621 TYR A O 1
ATOM 4966 N N . LEU A 1 622 ? -6.184 10.562 15.539 1 90.5 622 LEU A N 1
ATOM 4967 C CA . LEU A 1 622 ? -5.293 10.219 16.641 1 90.5 622 LEU A CA 1
ATOM 4968 C C . LEU A 1 622 ? -4.23 9.227 16.188 1 90.5 622 LEU A C 1
ATOM 4970 O O . LEU A 1 622 ? -3.066 9.336 16.594 1 90.5 622 LEU A O 1
ATOM 4974 N N . CYS A 1 623 ? -4.551 8.352 15.25 1 88.88 623 CYS A N 1
ATOM 4975 C CA . CYS A 1 623 ? -3.635 7.25 14.984 1 88.88 623 CYS A CA 1
ATOM 4976 C C . CYS A 1 623 ? -2.92 7.441 13.648 1 88.88 623 CYS A C 1
ATOM 4978 O O . CYS A 1 623 ? -1.999 6.691 13.32 1 88.88 623 CYS A O 1
ATOM 4980 N N . HIS A 1 624 ? -3.252 8.422 12.875 1 87 624 HIS A N 1
ATOM 4981 C CA . HIS A 1 624 ? -2.828 8.43 11.477 1 87 624 HIS A CA 1
ATOM 4982 C C . HIS A 1 624 ? -1.312 8.555 11.359 1 87 624 HIS A C 1
ATOM 4984 O O . HIS A 1 624 ? -0.695 7.918 10.5 1 87 624 HIS A O 1
ATOM 4990 N N . ILE A 1 625 ? -0.687 9.273 12.188 1 84.25 625 ILE A N 1
ATOM 4991 C CA . ILE A 1 625 ? 0.761 9.43 12.094 1 84.25 625 ILE A CA 1
ATOM 4992 C C . ILE A 1 625 ? 1.445 8.117 12.469 1 84.25 625 ILE A C 1
ATOM 4994 O O . ILE A 1 625 ? 2.436 7.727 11.844 1 84.25 625 ILE A O 1
ATOM 4998 N N . MET A 1 626 ? 0.963 7.539 13.523 1 83.12 626 MET A N 1
ATOM 4999 C CA . MET A 1 626 ? 1.506 6.242 13.922 1 83.12 626 MET A CA 1
ATOM 5000 C C . MET A 1 626 ? 1.388 5.23 12.789 1 83.12 626 MET A C 1
ATOM 5002 O O . MET A 1 626 ? 2.32 4.461 12.539 1 83.12 626 MET A O 1
ATOM 5006 N N . VAL A 1 627 ? 0.282 5.273 12.094 1 83.31 627 VAL A N 1
ATOM 5007 C CA . VAL A 1 627 ? 0.046 4.324 11.016 1 83.31 627 VAL A CA 1
ATOM 5008 C C . VAL A 1 627 ? 0.987 4.625 9.852 1 83.31 627 VAL A C 1
ATOM 5010 O O . VAL A 1 627 ? 1.561 3.711 9.25 1 83.31 627 VAL A O 1
ATOM 5013 N N . ILE A 1 628 ? 1.173 5.879 9.539 1 81.69 628 ILE A N 1
ATOM 5014 C CA . ILE A 1 628 ? 2.074 6.266 8.461 1 81.69 628 ILE A CA 1
ATOM 5015 C C . ILE A 1 628 ? 3.496 5.809 8.789 1 81.69 628 ILE A C 1
ATOM 5017 O O . ILE A 1 628 ? 4.168 5.203 7.949 1 81.69 628 ILE A O 1
ATOM 5021 N N . THR A 1 629 ? 3.947 6.055 9.977 1 81.62 629 THR A N 1
ATOM 5022 C CA . THR A 1 629 ? 5.305 5.691 10.367 1 81.62 629 THR A CA 1
ATOM 5023 C C . THR A 1 629 ? 5.473 4.176 10.398 1 81.62 629 THR A C 1
ATOM 5025 O O . THR A 1 629 ? 6.531 3.658 10.031 1 81.62 629 THR A O 1
ATOM 5028 N N . PHE A 1 630 ? 4.473 3.553 10.883 1 82.06 630 PHE A N 1
ATOM 5029 C CA . PHE A 1 630 ? 4.512 2.096 10.914 1 82.06 630 PHE A CA 1
ATOM 5030 C C . PHE A 1 630 ? 4.656 1.528 9.508 1 82.06 630 PHE A C 1
ATOM 5032 O O . PHE A 1 630 ? 5.477 0.638 9.273 1 82.06 630 PHE A O 1
ATOM 5039 N N . LEU A 1 631 ? 3.902 2.053 8.594 1 78.88 631 LEU A N 1
ATOM 5040 C CA . LEU A 1 631 ? 3.932 1.55 7.223 1 78.88 631 LEU A CA 1
ATOM 5041 C C . LEU A 1 631 ? 5.262 1.874 6.555 1 78.88 631 LEU A C 1
ATOM 5043 O O . LEU A 1 631 ? 5.812 1.047 5.824 1 78.88 631 LEU A O 1
ATOM 5047 N N . VAL A 1 632 ? 5.793 2.992 6.809 1 79.06 632 VAL A N 1
ATOM 5048 C CA . VAL A 1 632 ? 7.07 3.387 6.219 1 79.06 632 VAL A CA 1
ATOM 5049 C C . VAL A 1 632 ? 8.195 2.527 6.793 1 79.06 632 VAL A C 1
ATOM 5051 O O . VAL A 1 632 ? 9.102 2.113 6.066 1 79.06 632 VAL A O 1
ATOM 5054 N N . ASN A 1 633 ? 8.078 2.234 8.07 1 79.81 633 ASN A N 1
ATOM 5055 C CA . ASN A 1 633 ? 9.109 1.404 8.695 1 79.81 633 ASN A CA 1
ATOM 5056 C C . ASN A 1 633 ? 9 -0.05 8.242 1 79.81 633 ASN A C 1
ATOM 5058 O O . ASN A 1 633 ? 10.016 -0.747 8.141 1 79.81 633 ASN A O 1
ATOM 5062 N N . MET A 1 634 ? 7.863 -0.42 7.992 1 77.06 634 MET A N 1
ATOM 5063 C CA . MET A 1 634 ? 7.66 -1.799 7.559 1 77.06 634 MET A CA 1
ATOM 5064 C C . MET A 1 634 ? 8.242 -2.023 6.168 1 77.06 634 MET A C 1
ATOM 5066 O O . MET A 1 634 ? 8.68 -3.127 5.844 1 77.06 634 MET A O 1
ATOM 5070 N N . GLU A 1 635 ? 8.305 -1.051 5.391 1 77.12 635 GLU A N 1
ATOM 5071 C CA . GLU A 1 635 ? 8.859 -1.168 4.043 1 77.12 635 GLU A CA 1
ATOM 5072 C C . GLU A 1 635 ? 10.375 -1.341 4.086 1 77.12 635 GLU A C 1
ATOM 5074 O O . GLU A 1 635 ? 10.953 -1.96 3.191 1 77.12 635 GLU A O 1
ATOM 5079 N N . ARG A 1 636 ? 11.07 -0.946 5.137 1 82.94 636 ARG A N 1
ATOM 5080 C CA . ARG A 1 636 ? 12.508 -1.078 5.359 1 82.94 636 ARG A CA 1
ATOM 5081 C C . ARG A 1 636 ? 13.305 -0.428 4.23 1 82.94 636 ARG A C 1
ATOM 5083 O O . ARG A 1 636 ? 14.438 -0.826 3.953 1 82.94 636 ARG A O 1
ATOM 5090 N N . LYS A 1 637 ? 12.664 0.474 3.457 1 83.31 637 LYS A N 1
ATOM 5091 C CA . LYS A 1 637 ? 13.312 1.17 2.348 1 83.31 637 LYS A CA 1
ATOM 5092 C C . LYS A 1 637 ? 12.961 2.656 2.354 1 83.31 637 LYS A C 1
ATOM 5094 O O . LYS A 1 637 ? 12.023 3.076 3.035 1 83.31 637 LYS A O 1
ATOM 5099 N N . ILE A 1 638 ? 13.82 3.326 1.579 1 84.31 638 ILE A N 1
ATOM 5100 C CA . ILE A 1 638 ? 13.562 4.758 1.454 1 84.31 638 ILE A CA 1
ATOM 5101 C C . ILE A 1 638 ? 12.398 4.992 0.501 1 84.31 638 ILE A C 1
ATOM 5103 O O . ILE A 1 638 ? 12.234 4.266 -0.481 1 84.31 638 ILE A O 1
ATOM 5107 N N . ILE A 1 639 ? 11.641 5.91 0.745 1 81 639 ILE A N 1
ATOM 5108 C CA . ILE A 1 639 ? 10.484 6.234 -0.074 1 81 639 ILE A CA 1
ATOM 5109 C C . ILE A 1 639 ? 10.938 6.82 -1.408 1 81 639 ILE A C 1
ATOM 5111 O O . ILE A 1 639 ? 11.93 7.551 -1.467 1 81 639 ILE A O 1
ATOM 5115 N N . HIS A 1 640 ? 10.25 6.395 -2.465 1 84.5 640 HIS A N 1
ATOM 5116 C CA . HIS A 1 640 ? 10.414 7.02 -3.771 1 84.5 640 HIS A CA 1
ATOM 5117 C C . HIS A 1 640 ? 9.172 7.812 -4.16 1 84.5 640 HIS A C 1
ATOM 5119 O O . HIS A 1 640 ? 8.055 7.289 -4.121 1 84.5 640 HIS A O 1
ATOM 5125 N N . TYR A 1 641 ? 9.328 9.047 -4.488 1 83 641 TYR A N 1
ATOM 5126 C CA . TYR A 1 641 ? 8.203 9.898 -4.832 1 83 641 TYR A CA 1
ATOM 5127 C C . TYR A 1 641 ? 7.844 9.766 -6.309 1 83 641 TYR A C 1
ATOM 5129 O O . TYR A 1 641 ? 8.672 10.039 -7.18 1 83 641 TYR A O 1
ATOM 5137 N N . GLU A 1 642 ? 6.609 9.188 -6.562 1 78.31 642 GLU A N 1
ATOM 5138 C CA . GLU A 1 642 ? 6.148 9.023 -7.938 1 78.31 642 GLU A CA 1
ATOM 5139 C C . GLU A 1 642 ? 4.961 9.938 -8.227 1 78.31 642 GLU A C 1
ATOM 5141 O O . GLU A 1 642 ? 3.963 9.5 -8.805 1 78.31 642 GLU A O 1
ATOM 5146 N N . GLY A 1 643 ? 4.988 11.086 -7.715 1 74.12 643 GLY A N 1
ATOM 5147 C CA . GLY A 1 643 ? 3.896 12.008 -7.992 1 74.12 643 GLY A CA 1
ATOM 5148 C C . GLY A 1 643 ? 2.678 11.766 -7.121 1 74.12 643 GLY A C 1
ATOM 5149 O O . GLY A 1 643 ? 2.766 11.094 -6.094 1 74.12 643 GLY A O 1
ATOM 5150 N N . LEU A 1 644 ? 1.588 12.305 -7.57 1 66.31 644 LEU A N 1
ATOM 5151 C CA . LEU A 1 644 ? 0.368 12.266 -6.77 1 66.31 644 LEU A CA 1
ATOM 5152 C C . LEU A 1 644 ? -0.189 10.844 -6.699 1 66.31 644 LEU A C 1
ATOM 5154 O O . LEU A 1 644 ? -0.929 10.508 -5.77 1 66.31 644 LEU A O 1
ATOM 5158 N N . GLY A 1 645 ? 0.272 10.078 -7.613 1 63.34 645 GLY A N 1
ATOM 5159 C CA . GLY A 1 645 ? -0.15 8.688 -7.574 1 63.34 645 GLY A CA 1
ATOM 5160 C C . GLY A 1 645 ? 0.297 7.965 -6.32 1 63.34 645 GLY A C 1
ATOM 5161 O O . GLY A 1 645 ? -0.446 7.148 -5.77 1 63.34 645 GLY A O 1
ATOM 5162 N N . GLU A 1 646 ? 1.406 8.406 -5.859 1 66.5 646 GLU A N 1
ATOM 5163 C CA . GLU A 1 646 ? 1.916 7.797 -4.637 1 66.5 646 GLU A CA 1
ATOM 5164 C C . GLU A 1 646 ? 1.045 8.156 -3.436 1 66.5 646 GLU A C 1
ATOM 5166 O O . GLU A 1 646 ? 0.797 7.316 -2.566 1 66.5 646 GLU A O 1
ATOM 5171 N N . VAL A 1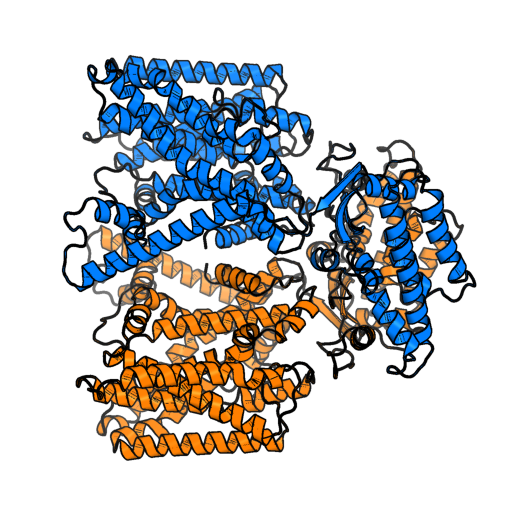 647 ? 0.556 9.289 -3.516 1 68.38 647 VAL A N 1
ATOM 5172 C CA . VAL A 1 647 ? -0.29 9.758 -2.422 1 68.38 647 VAL A CA 1
ATOM 5173 C C . VAL A 1 647 ? -1.61 8.992 -2.428 1 68.38 647 VAL A C 1
ATOM 5175 O O . VAL A 1 647 ? -2.07 8.523 -1.381 1 68.38 647 VAL A O 1
ATOM 5178 N N . VAL A 1 648 ? -2.027 8.812 -3.564 1 63.25 648 VAL A N 1
ATOM 5179 C CA . VAL A 1 648 ? -3.305 8.117 -3.713 1 63.25 648 VAL A CA 1
ATOM 5180 C C . VAL A 1 648 ? -3.152 6.66 -3.289 1 63.25 648 VAL A C 1
ATOM 5182 O O . VAL A 1 648 ? -4.02 6.113 -2.6 1 63.25 648 VAL A O 1
ATOM 5185 N N . ARG A 1 649 ? -2.037 6.145 -3.6 1 65.06 649 ARG A N 1
ATOM 5186 C CA . ARG A 1 649 ? -1.765 4.762 -3.219 1 65.06 649 ARG A CA 1
ATOM 5187 C C . ARG A 1 649 ? -1.725 4.609 -1.702 1 65.06 649 ARG A C 1
ATOM 5189 O O . ARG A 1 649 ? -2.305 3.67 -1.151 1 65.06 649 ARG A O 1
ATOM 5196 N N . PHE A 1 650 ? -1.188 5.559 -1.167 1 65.94 650 PHE A N 1
ATOM 5197 C CA . PHE A 1 650 ? -1.062 5.508 0.285 1 65.94 650 PHE A CA 1
ATOM 5198 C C . PHE A 1 650 ? -2.424 5.672 0.953 1 65.94 650 PHE A C 1
ATOM 5200 O O . PHE A 1 650 ? -2.734 4.969 1.917 1 65.94 650 PHE A O 1
ATOM 5207 N N . LEU A 1 651 ? -3.182 6.547 0.363 1 65.12 651 LEU A N 1
ATOM 5208 C CA . LEU A 1 651 ? -4.488 6.805 0.956 1 65.12 651 LEU A CA 1
ATOM 5209 C C . LEU A 1 651 ? -5.371 5.562 0.883 1 65.12 651 LEU A C 1
ATOM 5211 O O . LEU A 1 651 ? -6.133 5.281 1.812 1 65.12 651 LEU A O 1
ATOM 5215 N N . HIS A 1 652 ? -5.09 4.785 -0.098 1 59.09 652 HIS A N 1
ATOM 5216 C CA . HIS A 1 652 ? -5.883 3.57 -0.266 1 59.09 652 HIS A CA 1
ATOM 5217 C C . HIS A 1 652 ? -5.488 2.508 0.755 1 59.09 652 HIS A C 1
ATOM 5219 O O . HIS A 1 652 ? -6.344 1.781 1.264 1 59.09 652 HIS A O 1
ATOM 5225 N N . ILE A 1 653 ? -4.281 2.559 1.077 1 54.44 653 ILE A N 1
ATOM 5226 C CA . ILE A 1 653 ? -3.781 1.598 2.053 1 54.44 653 ILE A CA 1
ATOM 5227 C C . ILE A 1 653 ? -4.273 1.973 3.449 1 54.44 653 ILE A C 1
ATOM 5229 O O . ILE A 1 653 ? -4.762 1.117 4.191 1 54.44 653 ILE A O 1
ATOM 5233 N N . GLN A 1 654 ? -4.215 3.252 3.725 1 52.62 654 GLN A N 1
ATOM 5234 C CA . GLN A 1 654 ? -4.598 3.752 5.043 1 52.62 654 GLN A CA 1
ATOM 5235 C C . GLN A 1 654 ? -6.094 3.576 5.285 1 52.62 654 GLN A C 1
ATOM 5237 O O . GLN A 1 654 ? -6.504 3.145 6.363 1 52.62 654 GLN A O 1
ATOM 5242 N N . ASP A 1 655 ? -6.891 3.801 4.223 1 52.09 655 ASP A N 1
ATOM 5243 C CA . ASP A 1 655 ? -8.344 3.723 4.367 1 52.09 655 ASP A CA 1
ATOM 5244 C C . ASP A 1 655 ? -8.805 2.271 4.492 1 52.09 655 ASP A C 1
ATOM 5246 O O . ASP A 1 655 ? -9.844 1.997 5.102 1 52.09 655 ASP A O 1
ATOM 5250 N N . GLY A 1 656 ? -8.008 1.263 3.902 1 51.59 656 GLY A N 1
ATOM 5251 C CA . GLY A 1 656 ? -8.344 -0.145 4.051 1 51.59 656 GLY A CA 1
ATOM 5252 C C . GLY A 1 656 ? -8.039 -0.689 5.434 1 51.59 656 GLY A C 1
ATOM 5253 O O . GLY A 1 656 ? -8.82 -1.478 5.98 1 51.59 656 GLY A O 1
ATOM 5254 N N . MET B 1 1 ? 42.375 -6.605 -10.742 1 19.73 1 MET B N 1
ATOM 5255 C CA . MET B 1 1 ? 42.406 -5.164 -10.977 1 19.73 1 MET B CA 1
ATOM 5256 C C . MET B 1 1 ? 41.125 -4.711 -11.695 1 19.73 1 MET B C 1
ATOM 5258 O O . MET B 1 1 ? 40.594 -3.639 -11.398 1 19.73 1 MET B O 1
ATOM 5262 N N . LYS B 1 2 ? 40.719 -5.508 -12.797 1 23.67 2 LYS B N 1
ATOM 5263 C CA . LYS B 1 2 ? 39.875 -5.078 -13.914 1 23.67 2 LYS B CA 1
ATOM 5264 C C . LYS B 1 2 ? 38.406 -5.273 -13.602 1 23.67 2 LYS B C 1
ATOM 5266 O O . LYS B 1 2 ? 37.531 -4.934 -14.422 1 23.67 2 LYS B O 1
ATOM 5271 N N . LEU B 1 3 ? 38 -6.141 -12.812 1 23.53 3 LEU B N 1
ATOM 5272 C CA . LEU B 1 3 ? 36.594 -6.492 -12.664 1 23.53 3 LEU B CA 1
ATOM 5273 C C . LEU B 1 3 ? 35.844 -5.387 -11.938 1 23.53 3 LEU B C 1
ATOM 5275 O O . LEU B 1 3 ? 34.625 -5.512 -11.695 1 23.53 3 LEU B O 1
ATOM 5279 N N . LEU B 1 4 ? 36.625 -4.574 -11.18 1 27.19 4 LEU B N 1
ATOM 5280 C CA . LEU B 1 4 ? 36.156 -3.531 -10.273 1 27.19 4 LEU B CA 1
ATOM 5281 C C . LEU B 1 4 ? 35.562 -2.365 -11.062 1 27.19 4 LEU B C 1
ATOM 5283 O O . LEU B 1 4 ? 35.312 -1.289 -10.508 1 27.19 4 LEU B O 1
ATOM 5287 N N . LEU B 1 5 ? 35.25 -2.66 -12.359 1 27.28 5 LEU B N 1
ATOM 5288 C CA . LEU B 1 5 ? 35.125 -1.444 -13.164 1 27.28 5 LEU B CA 1
ATOM 5289 C C . LEU B 1 5 ? 33.875 -0.679 -12.812 1 27.28 5 LEU B C 1
ATOM 5291 O O . LEU B 1 5 ? 33.906 0.53 -12.578 1 27.28 5 LEU B O 1
ATOM 5295 N N . PRO B 1 6 ? 32.688 -1.24 -12.969 1 30.28 6 PRO B N 1
ATOM 5296 C CA . PRO B 1 6 ? 31.641 -0.261 -12.703 1 30.28 6 PRO B CA 1
ATOM 5297 C C . PRO B 1 6 ? 31.656 0.239 -11.258 1 30.28 6 PRO B C 1
ATOM 5299 O O . PRO B 1 6 ? 31.375 1.414 -11.008 1 30.28 6 PRO B O 1
ATOM 5302 N N . LEU B 1 7 ? 32.031 -0.546 -10.32 1 31.88 7 LEU B N 1
ATOM 5303 C CA . LEU B 1 7 ? 32.438 -0.122 -8.984 1 31.88 7 LEU B CA 1
ATOM 5304 C C . LEU B 1 7 ? 33.719 0.685 -9.023 1 31.88 7 LEU B C 1
ATOM 5306 O O . LEU B 1 7 ? 33.875 1.679 -8.312 1 31.88 7 LEU B O 1
ATOM 5310 N N . LEU B 1 8 ? 34.719 0.286 -9.883 1 31.78 8 LEU B N 1
ATOM 5311 C CA . LEU B 1 8 ? 35.969 1.02 -10.141 1 31.78 8 LEU B CA 1
ATOM 5312 C C . LEU B 1 8 ? 35.656 2.33 -10.859 1 31.78 8 LEU B C 1
ATOM 5314 O O . LEU B 1 8 ? 36.281 3.357 -10.562 1 31.78 8 LEU B O 1
ATOM 5318 N N . LEU B 1 9 ? 34.812 2.311 -11.805 1 31.97 9 LEU B N 1
ATOM 5319 C CA . LEU B 1 9 ? 34.5 3.566 -12.477 1 31.97 9 LEU B CA 1
ATOM 5320 C C . LEU B 1 9 ? 33.781 4.527 -11.531 1 31.97 9 LEU B C 1
ATOM 5322 O O . LEU B 1 9 ? 34.031 5.734 -11.555 1 31.97 9 LEU B O 1
ATOM 5326 N N . PHE B 1 10 ? 32.906 4.102 -10.727 1 33.78 10 PHE B N 1
ATOM 5327 C CA . PHE B 1 10 ? 32.375 4.918 -9.633 1 33.78 10 PHE B CA 1
ATOM 5328 C C . PHE B 1 10 ? 33.469 5.133 -8.57 1 33.78 10 PHE B C 1
ATOM 5330 O O . PHE B 1 10 ? 33.625 6.25 -8.086 1 33.78 10 PHE B O 1
ATOM 5337 N N . LEU B 1 11 ? 34.219 4.211 -8.172 1 34.06 11 LEU B N 1
ATOM 5338 C CA . LEU B 1 11 ? 35.406 4.336 -7.32 1 34.06 11 LEU B CA 1
ATOM 5339 C C . LEU B 1 11 ? 36.5 5.125 -8.023 1 34.06 11 LEU B C 1
ATOM 5341 O O . LEU B 1 11 ? 37.219 5.906 -7.387 1 34.06 11 LEU B O 1
ATOM 5345 N N . VAL B 1 12 ? 36.781 4.914 -9.211 1 33.72 12 VAL B N 1
ATOM 5346 C CA . VAL B 1 12 ? 37.688 5.719 -10.031 1 33.72 12 VAL B CA 1
ATOM 5347 C C . VAL B 1 12 ? 37.156 7.141 -10.148 1 33.72 12 VAL B C 1
ATOM 5349 O O . VAL B 1 12 ? 37.906 8.109 -10.031 1 33.72 12 VAL B O 1
ATOM 5352 N N . ALA B 1 13 ? 35.906 7.305 -10.375 1 32.41 13 ALA B N 1
ATOM 5353 C CA . ALA B 1 13 ? 35.406 8.664 -10.398 1 32.41 13 ALA B CA 1
ATOM 5354 C C . ALA B 1 13 ? 35.5 9.312 -9.023 1 32.41 13 ALA B C 1
ATOM 5356 O O . ALA B 1 13 ? 35.875 10.477 -8.898 1 32.41 13 ALA B O 1
ATOM 5357 N N . VAL B 1 14 ? 35.156 8.648 -7.957 1 32.72 14 VAL B N 1
ATOM 5358 C CA . VAL B 1 14 ? 35.375 9.18 -6.613 1 32.72 14 VAL B CA 1
ATOM 5359 C C . VAL B 1 14 ? 36.875 9.102 -6.273 1 32.72 14 VAL B C 1
ATOM 5361 O O . VAL B 1 14 ? 37.438 10.039 -5.699 1 32.72 14 VAL B O 1
ATOM 5364 N N . THR B 1 15 ? 37.531 7.977 -6.434 1 31.5 15 THR B N 1
ATOM 5365 C CA . THR B 1 15 ? 38.969 7.926 -6.207 1 31.5 15 THR B CA 1
ATOM 5366 C C . THR B 1 15 ? 39.719 8.906 -7.125 1 31.5 15 THR B C 1
ATOM 5368 O O . THR B 1 15 ? 40.781 9.391 -6.793 1 31.5 15 THR B O 1
ATOM 5371 N N . ILE B 1 16 ? 39.281 9.086 -8.297 1 31.55 16 ILE B N 1
ATOM 5372 C CA . ILE B 1 16 ? 39.875 10.156 -9.102 1 31.55 16 ILE B CA 1
ATOM 5373 C C . ILE B 1 16 ? 39.719 11.484 -8.359 1 31.55 16 ILE B C 1
ATOM 5375 O O . ILE B 1 16 ? 40.625 12.305 -8.367 1 31.55 16 ILE B O 1
ATOM 5379 N N . SER B 1 17 ? 38.625 11.719 -7.766 1 30 17 SER B N 1
ATOM 5380 C CA . SER B 1 17 ? 38.594 13.016 -7.105 1 30 17 SER B CA 1
ATOM 5381 C C . SER B 1 17 ? 39.5 13.047 -5.887 1 30 17 SER B C 1
ATOM 5383 O O . SER B 1 17 ? 40.062 14.094 -5.555 1 30 17 SER B O 1
ATOM 5385 N N . VAL B 1 18 ? 39.5 11.961 -5.156 1 30.7 18 VAL B N 1
ATOM 5386 C CA . VAL B 1 18 ? 40.344 12.062 -3.973 1 30.7 18 VAL B CA 1
ATOM 5387 C C . VAL B 1 18 ? 41.812 11.906 -4.367 1 30.7 18 VAL B C 1
ATOM 5389 O O . VAL B 1 18 ? 42.688 12.57 -3.814 1 30.7 18 VAL B O 1
ATOM 5392 N N . GLN B 1 19 ? 42.156 10.758 -5.027 1 31.12 19 GLN B N 1
ATOM 5393 C CA . GLN B 1 19 ? 43.594 10.617 -5.242 1 31.12 19 GLN B CA 1
ATOM 5394 C C . GLN B 1 19 ? 44.094 11.672 -6.211 1 31.12 19 GLN B C 1
ATOM 5396 O O . GLN B 1 19 ? 44.406 11.367 -7.359 1 31.12 19 GLN B O 1
ATOM 5401 N N . CYS B 1 20 ? 43.531 12.703 -6.367 1 30.58 20 CYS B N 1
ATOM 5402 C CA . CYS B 1 20 ? 44.188 13.695 -7.195 1 30.58 20 CYS B CA 1
ATOM 5403 C C . CYS B 1 20 ? 45.625 13.906 -6.73 1 30.58 20 CYS B C 1
ATOM 5405 O O . CYS B 1 20 ? 46.344 14.766 -7.262 1 30.58 20 CYS B O 1
ATOM 5407 N N . ASP B 1 21 ? 46.031 13.43 -5.633 1 30.78 21 ASP B N 1
ATOM 5408 C CA . ASP B 1 21 ? 47.469 13.789 -5.551 1 30.78 21 ASP B CA 1
ATOM 5409 C C . ASP B 1 21 ? 48.281 12.984 -6.551 1 30.78 21 ASP B C 1
ATOM 5411 O O . ASP B 1 21 ? 49.469 13.25 -6.738 1 30.78 21 ASP B O 1
ATOM 5415 N N . SER B 1 22 ? 48.188 11.664 -6.73 1 32.47 22 SER B N 1
ATOM 5416 C CA . SER B 1 22 ? 49.219 11.148 -7.637 1 32.47 22 SER B CA 1
ATOM 5417 C C . SER B 1 22 ? 48.969 11.617 -9.062 1 32.47 22 SER B C 1
ATOM 5419 O O . SER B 1 22 ? 47.812 11.836 -9.469 1 32.47 22 SER B O 1
ATOM 5421 N N . LYS B 1 23 ? 50.094 12.039 -9.875 1 35.78 23 LYS B N 1
ATOM 5422 C CA . LYS B 1 23 ? 50.375 12.602 -11.188 1 35.78 23 LYS B CA 1
ATOM 5423 C C . LYS B 1 23 ? 49.656 11.828 -12.289 1 35.78 23 LYS B C 1
ATOM 5425 O O . LYS B 1 23 ? 50.031 11.938 -13.461 1 35.78 23 LYS B O 1
ATOM 5430 N N . MET B 1 24 ? 49.125 10.781 -12.117 1 34.25 24 MET B N 1
ATOM 5431 C CA . MET B 1 24 ? 48.5 10.328 -13.352 1 34.25 24 MET B CA 1
ATOM 5432 C C . MET B 1 24 ? 47.5 11.375 -13.875 1 34.25 24 MET B C 1
ATOM 5434 O O . MET B 1 24 ? 46.562 11.75 -13.172 1 34.25 24 MET B O 1
ATOM 5438 N N . SER B 1 25 ? 47.938 12.188 -14.797 1 37.94 25 SER B N 1
ATOM 5439 C CA . SER B 1 25 ? 47.25 13.273 -15.461 1 37.94 25 SER B CA 1
ATOM 5440 C C . SER B 1 25 ? 45.844 12.844 -15.906 1 37.94 25 SER B C 1
ATOM 5442 O O . SER B 1 25 ? 45.625 11.672 -16.203 1 37.94 25 SER B O 1
ATOM 5444 N N . HIS B 1 26 ? 44.812 13.555 -15.469 1 40.81 26 HIS B N 1
ATOM 5445 C CA . HIS B 1 26 ? 43.469 13.508 -16.016 1 40.81 26 HIS B CA 1
ATOM 5446 C C . HIS B 1 26 ? 43.5 13 -17.453 1 40.81 26 HIS B C 1
ATOM 5448 O O . HIS B 1 26 ? 42.594 12.25 -17.859 1 40.81 26 HIS B O 1
ATOM 5454 N N . SER B 1 27 ? 44.594 13.344 -18.094 1 43.62 27 SER B N 1
ATOM 5455 C CA . SER B 1 27 ? 44.75 12.953 -19.5 1 43.62 27 SER B CA 1
ATOM 5456 C C . SER B 1 27 ? 44.938 11.453 -19.625 1 43.62 27 SER B C 1
ATOM 5458 O O . SER B 1 27 ? 44.438 10.836 -20.578 1 43.62 27 SER B O 1
ATOM 5460 N N . GLU B 1 28 ? 45.562 10.898 -18.719 1 46.62 28 GLU B N 1
ATOM 5461 C CA . GLU B 1 28 ? 45.875 9.477 -18.859 1 46.62 28 GLU B CA 1
ATOM 5462 C C . GLU B 1 28 ? 44.656 8.617 -18.547 1 46.62 28 GLU B C 1
ATOM 5464 O O . GLU B 1 28 ? 44.406 7.609 -19.219 1 46.62 28 GLU B O 1
ATOM 5469 N N . LEU B 1 29 ? 43.938 9.039 -17.594 1 42.62 29 LEU B N 1
ATOM 5470 C CA . LEU B 1 29 ? 42.719 8.32 -17.312 1 42.62 29 LEU B CA 1
ATOM 5471 C C . LEU B 1 29 ? 41.75 8.398 -18.5 1 42.62 29 LEU B C 1
ATOM 5473 O O . LEU B 1 29 ? 41.156 7.395 -18.891 1 42.62 29 LEU B O 1
ATOM 5477 N N . LEU B 1 30 ? 41.656 9.609 -18.984 1 44.31 30 LEU B N 1
ATOM 5478 C CA . LEU B 1 30 ? 40.844 9.789 -20.203 1 44.31 30 LEU B CA 1
ATOM 5479 C C . LEU B 1 30 ? 41.406 8.945 -21.344 1 44.31 30 LEU B C 1
ATOM 5481 O O . LEU B 1 30 ? 40.656 8.359 -22.109 1 44.31 30 LEU B O 1
ATOM 5485 N N . ALA B 1 31 ? 42.625 8.93 -21.406 1 49.62 31 ALA B N 1
ATOM 5486 C CA . ALA B 1 31 ? 43.25 8.141 -22.453 1 49.62 31 ALA B CA 1
ATOM 5487 C C . ALA B 1 31 ? 42.969 6.648 -22.25 1 49.62 31 ALA B C 1
ATOM 5489 O O . ALA B 1 31 ? 42.75 5.922 -23.219 1 49.62 31 ALA B O 1
ATOM 5490 N N . HIS B 1 32 ? 42.906 6.242 -21.078 1 45.75 32 HIS B N 1
ATOM 5491 C CA . HIS B 1 32 ? 42.625 4.836 -20.828 1 45.75 32 HIS B CA 1
ATOM 5492 C C . HIS B 1 32 ? 41.156 4.516 -21.062 1 45.75 32 HIS B C 1
ATOM 5494 O O . HIS B 1 32 ? 40.812 3.459 -21.609 1 45.75 32 HIS B O 1
ATOM 5500 N N . LEU B 1 33 ? 40.375 5.383 -20.609 1 45.22 33 LEU B N 1
ATOM 5501 C CA . LEU B 1 33 ? 38.938 5.203 -20.906 1 45.22 33 LEU B CA 1
ATOM 5502 C C . LEU B 1 33 ? 38.688 5.273 -22.406 1 45.22 33 LEU B C 1
ATOM 5504 O O . LEU B 1 33 ? 37.938 4.465 -22.953 1 45.22 33 LEU B O 1
ATOM 5508 N N . GLU B 1 34 ? 39.281 6.305 -23.047 1 47.91 34 GLU B N 1
ATOM 5509 C CA . GLU B 1 34 ? 39.219 6.41 -24.5 1 47.91 34 GLU B CA 1
ATOM 5510 C C . GLU B 1 34 ? 39.812 5.172 -25.172 1 47.91 34 GLU B C 1
ATOM 5512 O O . GLU B 1 34 ? 39.25 4.68 -26.172 1 47.91 34 GLU B O 1
ATOM 5517 N N . LYS B 1 35 ? 40.906 4.754 -24.719 1 48.81 35 LYS B N 1
ATOM 5518 C CA . LYS B 1 35 ? 41.531 3.562 -25.297 1 48.81 35 LYS B CA 1
ATOM 5519 C C . LYS B 1 35 ? 40.656 2.33 -25.094 1 48.81 35 LYS B C 1
ATOM 5521 O O . LYS B 1 35 ? 40.531 1.49 -25.984 1 48.81 35 LYS B O 1
ATOM 5526 N N . ALA B 1 36 ? 40.156 2.252 -23.984 1 45.59 36 ALA B N 1
ATOM 5527 C CA . ALA B 1 36 ? 39.281 1.114 -23.719 1 45.59 36 ALA B CA 1
ATOM 5528 C C . ALA B 1 36 ? 38.062 1.139 -24.641 1 45.59 36 ALA B C 1
ATOM 5530 O O . ALA B 1 36 ? 37.625 0.095 -25.125 1 45.59 36 ALA B O 1
ATOM 5531 N N . VAL B 1 37 ? 37.562 2.326 -24.828 1 47.41 37 VAL B N 1
ATOM 5532 C CA . VAL B 1 37 ? 36.438 2.484 -25.75 1 47.41 37 VAL B CA 1
ATOM 5533 C C . VAL B 1 37 ? 36.906 2.309 -27.188 1 47.41 37 VAL B C 1
ATOM 5535 O O . VAL B 1 37 ? 36.219 1.692 -28.016 1 47.41 37 VAL B O 1
ATOM 5538 N N . ARG B 1 38 ? 38 2.836 -27.547 1 47.06 38 ARG B N 1
ATOM 5539 C CA . ARG B 1 38 ? 38.531 2.75 -28.906 1 47.06 38 ARG B CA 1
ATOM 5540 C C . ARG B 1 38 ? 38.969 1.32 -29.25 1 47.06 38 ARG B C 1
ATOM 5542 O O . ARG B 1 38 ? 38.781 0.87 -30.375 1 47.06 38 ARG B O 1
ATOM 5549 N N . THR B 1 39 ? 39.719 0.746 -28.422 1 46.22 39 THR B N 1
ATOM 5550 C CA . THR B 1 39 ? 40.25 -0.555 -28.797 1 46.22 39 THR B CA 1
ATOM 5551 C C . THR B 1 39 ? 39.156 -1.564 -29.031 1 46.22 39 THR B C 1
ATOM 5553 O O . THR B 1 39 ? 39.312 -2.518 -29.797 1 46.22 39 THR B O 1
ATOM 5556 N N . ASN B 1 40 ? 38.031 -1.483 -28.359 1 47.06 40 ASN B N 1
ATOM 5557 C CA . ASN B 1 40 ? 37 -2.531 -28.438 1 47.06 40 ASN B CA 1
ATOM 5558 C C . ASN B 1 40 ? 35.969 -2.221 -29.516 1 47.06 40 ASN B C 1
ATOM 5560 O O . ASN B 1 40 ? 34.875 -2.805 -29.531 1 47.06 40 ASN B O 1
ATOM 5564 N N . HIS B 1 41 ? 36.25 -1.27 -30.406 1 51.88 41 HIS B N 1
ATOM 5565 C CA . HIS B 1 41 ? 35.344 -0.737 -31.422 1 51.88 41 HIS B CA 1
ATOM 5566 C C . HIS B 1 41 ? 35 -1.8 -32.469 1 51.88 41 HIS B C 1
ATOM 5568 O O . HIS B 1 41 ? 34.062 -1.625 -33.25 1 51.88 41 HIS B O 1
ATOM 5574 N N . THR B 1 42 ? 35.719 -2.725 -32.562 1 56.59 42 THR B N 1
ATOM 5575 C CA . THR B 1 42 ? 35.438 -3.531 -33.75 1 56.59 42 THR B CA 1
ATOM 5576 C C . THR B 1 42 ? 34.156 -4.344 -33.562 1 56.59 42 THR B C 1
ATOM 5578 O O . THR B 1 42 ? 33.5 -4.746 -34.531 1 56.59 42 THR B O 1
ATOM 5581 N N . GLU B 1 43 ? 33.594 -4.43 -32.281 1 71.69 43 GLU B N 1
ATOM 5582 C CA . GLU B 1 43 ? 32.469 -5.355 -32.156 1 71.69 43 GLU B CA 1
ATOM 5583 C C . GLU B 1 43 ? 31.219 -4.625 -31.719 1 71.69 43 GLU B C 1
ATOM 5585 O O . GLU B 1 43 ? 30.141 -5.234 -31.609 1 71.69 43 GLU B O 1
ATOM 5590 N N . ILE B 1 44 ? 31.375 -3.268 -31.578 1 83.12 44 ILE B N 1
ATOM 5591 C CA . ILE B 1 44 ? 30.188 -2.52 -31.188 1 83.12 44 ILE B CA 1
ATOM 5592 C C . ILE B 1 44 ? 29.719 -1.638 -32.344 1 83.12 44 ILE B C 1
ATOM 5594 O O . ILE B 1 44 ? 30.5 -1.27 -33.219 1 83.12 44 ILE B O 1
ATOM 5598 N N . SER B 1 45 ? 28.375 -1.377 -32.406 1 90.81 45 SER B N 1
ATOM 5599 C CA . SER B 1 45 ? 27.828 -0.529 -33.469 1 90.81 45 SER B CA 1
ATOM 5600 C C . SER B 1 45 ? 28.469 0.854 -33.438 1 90.81 45 SER B C 1
ATOM 5602 O O . SER B 1 45 ? 28.766 1.392 -32.375 1 90.81 45 SER B O 1
ATOM 5604 N N . PRO B 1 46 ? 28.75 1.4 -34.625 1 89.75 46 PRO B N 1
ATOM 5605 C CA . PRO B 1 46 ? 29.438 2.693 -34.719 1 89.75 46 PRO B CA 1
ATOM 5606 C C . PRO B 1 46 ? 28.688 3.803 -33.969 1 89.75 46 PRO B C 1
ATOM 5608 O O . PRO B 1 46 ? 29.312 4.664 -33.344 1 89.75 46 PRO B O 1
ATOM 5611 N N . LYS B 1 47 ? 27.391 3.812 -34.094 1 92.31 47 LYS B N 1
ATOM 5612 C CA . LYS B 1 47 ? 26.625 4.84 -33.406 1 92.31 47 LYS B CA 1
ATOM 5613 C C . LYS B 1 47 ? 26.781 4.727 -31.875 1 92.31 47 LYS B C 1
ATOM 5615 O O . LYS B 1 47 ? 26.906 5.738 -31.188 1 92.31 47 LYS B O 1
ATOM 5620 N N . CYS B 1 48 ? 26.812 3.543 -31.422 1 91.88 48 CYS B N 1
ATOM 5621 C CA . CYS B 1 48 ? 27.016 3.309 -30 1 91.88 48 CYS B CA 1
ATOM 5622 C C . CYS B 1 48 ? 28.406 3.771 -29.578 1 91.88 48 CYS B C 1
ATOM 5624 O O . CYS B 1 48 ? 28.562 4.438 -28.562 1 91.88 48 CYS B O 1
ATOM 5626 N N . ALA B 1 49 ? 29.344 3.451 -30.391 1 86.56 49 ALA B N 1
ATOM 5627 C CA . ALA B 1 49 ? 30.719 3.84 -30.078 1 86.56 49 ALA B CA 1
ATOM 5628 C C . ALA B 1 49 ? 30.859 5.359 -30 1 86.56 49 ALA B C 1
ATOM 5630 O O . ALA B 1 49 ? 31.562 5.879 -29.125 1 86.56 49 ALA B O 1
ATOM 5631 N N . LYS B 1 50 ? 30.203 6.035 -30.891 1 87.62 50 LYS B N 1
ATOM 5632 C CA . LYS B 1 50 ? 30.25 7.496 -30.922 1 87.62 50 LYS B CA 1
ATOM 5633 C C . LYS B 1 50 ? 29.625 8.086 -29.656 1 87.62 50 LYS B C 1
ATOM 5635 O O . LYS B 1 50 ? 30.188 9.008 -29.062 1 87.62 50 LYS B O 1
ATOM 5640 N N . HIS B 1 51 ? 28.5 7.605 -29.312 1 92.56 51 HIS B N 1
ATOM 5641 C CA . HIS B 1 51 ? 27.812 8.117 -28.125 1 92.56 51 HIS B CA 1
ATOM 5642 C C . HIS B 1 51 ? 28.578 7.77 -26.859 1 92.56 51 HIS B C 1
ATOM 5644 O O . HIS B 1 51 ? 28.594 8.547 -25.891 1 92.56 51 HIS B O 1
ATOM 5650 N N . MET B 1 52 ? 29.234 6.645 -26.875 1 88 52 MET B N 1
ATOM 5651 C CA . MET B 1 52 ? 30.062 6.27 -25.734 1 88 52 MET B CA 1
ATOM 5652 C C . MET B 1 52 ? 31.266 7.199 -25.594 1 88 52 MET B C 1
ATOM 5654 O O . MET B 1 52 ? 31.641 7.574 -24.484 1 88 52 MET B O 1
ATOM 5658 N N . GLN B 1 53 ? 31.766 7.504 -26.688 1 83.69 53 GLN B N 1
ATOM 5659 C CA . GLN B 1 53 ? 32.875 8.445 -26.672 1 83.69 53 GLN B CA 1
ATOM 5660 C C . GLN B 1 53 ? 32.406 9.82 -26.188 1 83.69 53 GLN B C 1
ATOM 5662 O O . GLN B 1 53 ? 33.125 10.469 -25.406 1 83.69 53 GLN B O 1
ATOM 5667 N N . GLN B 1 54 ? 31.328 10.172 -26.641 1 89.31 54 GLN B N 1
ATOM 5668 C CA . GLN B 1 54 ? 30.781 11.438 -26.172 1 89.31 54 GLN B CA 1
ATOM 5669 C C . GLN B 1 54 ? 30.562 11.43 -24.656 1 89.31 54 GLN B C 1
ATOM 5671 O O . GLN B 1 54 ? 30.875 12.414 -23.984 1 89.31 54 GLN B O 1
ATOM 5676 N N . TRP B 1 55 ? 30.016 10.406 -24.203 1 91.06 55 TRP B N 1
ATOM 5677 C CA . TRP B 1 55 ? 29.781 10.281 -22.781 1 91.06 55 TRP B CA 1
ATOM 5678 C C . TRP B 1 55 ? 31.078 10.359 -22 1 91.06 55 TRP B C 1
ATOM 5680 O O . TRP B 1 55 ? 31.188 11.094 -21 1 91.06 55 TRP B O 1
ATOM 5690 N N . ALA B 1 56 ? 32.062 9.648 -22.438 1 82.94 56 ALA B N 1
ATOM 5691 C CA . ALA B 1 56 ? 33.375 9.625 -21.766 1 82.94 56 ALA B CA 1
ATOM 5692 C C . ALA B 1 56 ? 34 11.008 -21.766 1 82.94 56 ALA B C 1
ATOM 5694 O O . ALA B 1 56 ? 34.562 11.445 -20.734 1 82.94 56 ALA B O 1
ATOM 5695 N N . LEU B 1 57 ? 33.875 11.695 -22.828 1 82.62 57 LEU B N 1
ATOM 5696 C CA . LEU B 1 57 ? 34.469 13.031 -22.938 1 82.62 57 LEU B CA 1
ATOM 5697 C C . LEU B 1 57 ? 33.719 14.016 -22.047 1 82.62 57 LEU B C 1
ATOM 5699 O O . LEU B 1 57 ? 34.344 14.852 -21.375 1 82.62 57 LEU B O 1
ATOM 5703 N N . SER B 1 58 ? 32.469 13.93 -22.109 1 88.19 58 SER B N 1
ATOM 5704 C CA . SER B 1 58 ? 31.656 14.82 -21.281 1 88.19 58 SER B CA 1
ATOM 5705 C C . SER B 1 58 ? 31.922 14.57 -19.797 1 88.19 58 SER B C 1
ATOM 5707 O O . SER B 1 58 ? 31.953 15.516 -19 1 88.19 58 SER B O 1
ATOM 5709 N N . LEU B 1 59 ? 32.094 13.352 -19.438 1 85.81 59 LEU B N 1
ATOM 5710 C CA . LEU B 1 59 ? 32.406 13.016 -18.062 1 85.81 59 LEU B CA 1
ATOM 5711 C C . LEU B 1 59 ? 33.781 13.562 -17.641 1 85.81 59 LEU B C 1
ATOM 5713 O O . LEU B 1 59 ? 33.938 14.047 -16.516 1 85.81 59 LEU B O 1
ATOM 5717 N N . ALA B 1 60 ? 34.625 13.469 -18.547 1 77.25 60 ALA B N 1
ATOM 5718 C CA . ALA B 1 60 ? 35.969 14 -18.281 1 77.25 60 ALA B CA 1
ATOM 5719 C C . ALA B 1 60 ? 35.938 15.516 -18.094 1 77.25 60 ALA B C 1
ATOM 5721 O O . ALA B 1 60 ? 36.562 16.062 -17.188 1 77.25 60 ALA B O 1
ATOM 5722 N N . LYS B 1 61 ? 35.188 16.141 -18.938 1 81.62 61 LYS B N 1
ATOM 5723 C CA . LYS B 1 61 ? 35.031 17.594 -18.844 1 81.62 61 LYS B CA 1
ATOM 5724 C C . LYS B 1 61 ? 34.375 18 -17.547 1 81.62 61 LYS B C 1
ATOM 5726 O O . LYS B 1 61 ? 34.781 18.969 -16.906 1 81.62 61 LYS B O 1
ATOM 5731 N N . PHE B 1 62 ? 33.438 17.281 -17.203 1 82.81 62 PHE B N 1
ATOM 5732 C CA . PHE B 1 62 ? 32.719 17.547 -15.969 1 82.81 62 PHE B CA 1
ATOM 5733 C C . PHE B 1 62 ? 33.625 17.391 -14.758 1 82.81 62 PHE B C 1
ATOM 5735 O O . PHE B 1 62 ? 33.688 18.25 -13.883 1 82.81 62 PHE B O 1
ATOM 5742 N N . SER B 1 63 ? 34.312 16.266 -14.734 1 74.5 63 SER B N 1
ATOM 5743 C CA . SER B 1 63 ? 35.219 15.992 -13.617 1 74.5 63 SER B CA 1
ATOM 5744 C C . SER B 1 63 ? 36.281 17.047 -13.508 1 74.5 63 SER B C 1
ATOM 5746 O O . SER B 1 63 ? 36.625 17.5 -12.406 1 74.5 63 SER B O 1
ATOM 5748 N N . ALA B 1 64 ? 36.781 17.469 -14.617 1 70.94 64 ALA B N 1
ATOM 5749 C CA . ALA B 1 64 ? 37.812 18.5 -14.641 1 70.94 64 ALA B CA 1
ATOM 5750 C C . ALA B 1 64 ? 37.281 19.828 -14.117 1 70.94 64 ALA B C 1
ATOM 5752 O O . ALA B 1 64 ? 37.969 20.531 -13.367 1 70.94 64 ALA B O 1
ATOM 5753 N N . ALA B 1 65 ? 36.094 20.078 -14.539 1 74.19 65 ALA B N 1
ATOM 5754 C CA . ALA B 1 65 ? 35.469 21.328 -14.109 1 74.19 65 ALA B CA 1
ATOM 5755 C C . ALA B 1 65 ? 35.219 21.328 -12.609 1 74.19 65 ALA B C 1
ATOM 5757 O O . ALA B 1 65 ? 35.375 22.359 -11.945 1 74.19 65 ALA B O 1
ATOM 5758 N N . VAL B 1 66 ? 34.875 20.234 -12.008 1 71 66 VAL B N 1
ATOM 5759 C CA . VAL B 1 66 ? 34.562 20.109 -10.578 1 71 66 VAL B CA 1
ATOM 5760 C C . VAL B 1 66 ? 35.844 20.312 -9.773 1 71 66 VAL B C 1
ATOM 5762 O O . VAL B 1 66 ? 35.875 21.016 -8.766 1 71 66 VAL B O 1
ATOM 5765 N N . VAL B 1 67 ? 36.875 19.703 -10.188 1 63.38 67 VAL B N 1
ATOM 5766 C CA . VAL B 1 67 ? 38.156 19.781 -9.484 1 63.38 67 VAL B CA 1
ATOM 5767 C C . VAL B 1 67 ? 38.688 21.203 -9.539 1 63.38 67 VAL B C 1
ATOM 5769 O O . VAL B 1 67 ? 39.219 21.719 -8.555 1 63.38 67 VAL B O 1
ATOM 5772 N N . ASN B 1 68 ? 38.469 21.812 -10.648 1 64.25 68 ASN B N 1
ATOM 5773 C CA . ASN B 1 68 ? 39 23.172 -10.828 1 64.25 68 ASN B CA 1
ATOM 5774 C C . ASN B 1 68 ? 38.188 24.203 -10.055 1 64.25 68 ASN B C 1
ATOM 5776 O O . ASN B 1 68 ? 38.719 25.234 -9.648 1 64.25 68 ASN B O 1
ATOM 5780 N N . CYS B 1 69 ? 36.938 23.922 -9.945 1 63.03 69 CYS B N 1
ATOM 5781 C CA . CYS B 1 69 ? 36.094 24.812 -9.148 1 63.03 69 CYS B CA 1
ATOM 5782 C C . CYS B 1 69 ? 36.469 24.766 -7.68 1 63.03 69 CYS B C 1
ATOM 5784 O O . CYS B 1 69 ? 36.406 25.766 -6.973 1 63.03 69 CYS B O 1
ATOM 5786 N N . LYS B 1 70 ? 36.688 23.656 -6.883 1 55.31 70 LYS B N 1
ATOM 5787 C CA . LYS B 1 70 ? 37.094 23.469 -5.484 1 55.31 70 LYS B CA 1
ATOM 5788 C C . LYS B 1 70 ? 38.375 24.234 -5.16 1 55.31 70 LYS B C 1
ATOM 5790 O O . LYS B 1 70 ? 38.562 24.656 -4.02 1 55.31 70 LYS B O 1
ATOM 5795 N N . ARG B 1 71 ? 39.312 24.25 -6.055 1 48.22 71 ARG B N 1
ATOM 5796 C CA . ARG B 1 71 ? 40.562 24.906 -5.742 1 48.22 71 ARG B CA 1
ATOM 5797 C C . ARG B 1 71 ? 40.344 26.406 -5.527 1 48.22 71 ARG B C 1
ATOM 5799 O O . ARG B 1 71 ? 41.25 27.094 -5.035 1 48.22 71 ARG B O 1
ATOM 5806 N N . THR B 1 72 ? 39.156 26.781 -5.969 1 43.03 72 THR B N 1
ATOM 5807 C CA . THR B 1 72 ? 38.969 28.188 -5.648 1 43.03 72 THR B CA 1
ATOM 5808 C C . THR B 1 72 ? 38.219 28.359 -4.332 1 43.03 72 THR B C 1
ATOM 5810 O O . THR B 1 72 ? 37.156 27.75 -4.141 1 43.03 72 THR B O 1
ATOM 5813 N N . PRO B 1 73 ? 38.938 28.719 -3.248 1 38.22 73 PRO B N 1
ATOM 5814 C CA . PRO B 1 73 ? 38.438 28.812 -1.881 1 38.22 73 PRO B CA 1
ATOM 5815 C C . PRO B 1 73 ? 36.969 29.25 -1.833 1 38.22 73 PRO B C 1
ATOM 5817 O O . PRO B 1 73 ? 36.344 29.266 -0.759 1 38.22 73 PRO B O 1
ATOM 5820 N N . LEU B 1 74 ? 36.5 30.359 -2.422 1 40.12 74 LEU B N 1
ATOM 5821 C CA . LEU B 1 74 ? 35.25 31.047 -2.158 1 40.12 74 LEU B CA 1
ATOM 5822 C C . LEU B 1 74 ? 34.062 30.312 -2.789 1 40.12 74 LEU B C 1
ATOM 5824 O O . LEU B 1 74 ? 34.094 30 -3.982 1 40.12 74 LEU B O 1
ATOM 5828 N N . PRO B 1 75 ? 33.25 29.594 -2.104 1 42.09 75 PRO B N 1
ATOM 5829 C CA . PRO B 1 75 ? 32.094 28.734 -2.387 1 42.09 75 PRO B CA 1
ATOM 5830 C C . PRO B 1 75 ? 31.391 29.094 -3.695 1 42.09 75 PRO B C 1
ATOM 5832 O O . PRO B 1 75 ? 30.703 28.25 -4.277 1 42.09 75 PRO B O 1
ATOM 5835 N N . HIS B 1 76 ? 31.125 30.297 -3.967 1 45.72 76 HIS B N 1
ATOM 5836 C CA . HIS B 1 76 ? 30.312 30.875 -5.035 1 45.72 76 HIS B CA 1
ATOM 5837 C C . HIS B 1 76 ? 30.875 30.5 -6.406 1 45.72 76 HIS B C 1
ATOM 5839 O O . HIS B 1 76 ? 30.156 30.562 -7.41 1 45.72 76 HIS B O 1
ATOM 5845 N N . LEU B 1 77 ? 32.375 30.859 -6.742 1 51.5 77 LEU B N 1
ATOM 5846 C CA . LEU B 1 77 ? 32.812 31.594 -7.918 1 51.5 77 LEU B CA 1
ATOM 5847 C C . LEU B 1 77 ? 33.312 30.656 -9 1 51.5 77 LEU B C 1
ATOM 5849 O O . LEU B 1 77 ? 34.531 30.359 -9.07 1 51.5 77 LEU B O 1
ATOM 5853 N N . CYS B 1 78 ? 32.875 29.359 -9.125 1 62.09 78 CYS B N 1
ATOM 5854 C CA . CYS B 1 78 ? 33.312 28.828 -10.414 1 62.09 78 CYS B CA 1
ATOM 5855 C C . CYS B 1 78 ? 33.219 29.906 -11.492 1 62.09 78 CYS B C 1
ATOM 5857 O O . CYS B 1 78 ? 32.344 30.766 -11.445 1 62.09 78 CYS B O 1
ATOM 5859 N N . ASP B 1 79 ? 34.406 30.156 -12.094 1 70.94 79 ASP B N 1
ATOM 5860 C CA . ASP B 1 79 ? 34.344 31.078 -13.219 1 70.94 79 ASP B CA 1
ATOM 5861 C C . ASP B 1 79 ? 33.188 30.734 -14.148 1 70.94 79 ASP B C 1
ATOM 5863 O O . ASP B 1 79 ? 32.625 29.641 -14.062 1 70.94 79 ASP B O 1
ATOM 5867 N N . GLU B 1 80 ? 32.688 31.625 -14.75 1 77.25 80 GLU B N 1
ATOM 5868 C CA . GLU B 1 80 ? 31.562 31.484 -15.672 1 77.25 80 GLU B CA 1
ATOM 5869 C C . GLU B 1 80 ? 31.781 30.328 -16.641 1 77.25 80 GLU B C 1
ATOM 5871 O O . GLU B 1 80 ? 30.844 29.609 -16.969 1 77.25 80 GLU B O 1
ATOM 5876 N N . LEU B 1 81 ? 33.031 30.219 -17.047 1 79.12 81 LEU B N 1
ATOM 5877 C CA . LEU B 1 81 ? 33.344 29.141 -18 1 79.12 81 LEU B CA 1
ATOM 5878 C C . LEU B 1 81 ? 33.188 27.781 -17.328 1 79.12 81 LEU B C 1
ATOM 5880 O O . LEU B 1 81 ? 32.688 26.844 -17.938 1 79.12 81 LEU B O 1
ATOM 5884 N N . GLN B 1 82 ? 33.625 27.734 -16.156 1 77.75 82 GLN B N 1
ATOM 5885 C CA . GLN B 1 82 ? 33.531 26.469 -15.43 1 77.75 82 GLN B CA 1
ATOM 5886 C C . GLN B 1 82 ? 32.062 26.109 -15.141 1 77.75 82 GLN B C 1
ATOM 5888 O O . GLN B 1 82 ? 31.688 24.938 -15.219 1 77.75 82 GLN B O 1
ATOM 5893 N N . GLN B 1 83 ? 31.375 27.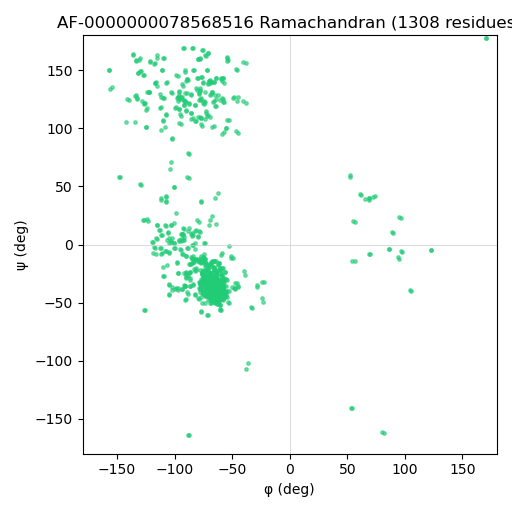062 -14.922 1 78.75 83 GLN B N 1
ATOM 5894 C CA . GLN B 1 83 ? 29.953 26.844 -14.672 1 78.75 83 GLN B CA 1
ATOM 5895 C C . GLN B 1 83 ? 29.25 26.344 -15.93 1 78.75 83 GLN B C 1
ATOM 5897 O O . GLN B 1 83 ? 28.375 25.469 -15.852 1 78.75 83 GLN B O 1
ATOM 5902 N N . GLN B 1 84 ? 29.609 26.875 -16.984 1 83.38 84 GLN B N 1
ATOM 5903 C CA . GLN B 1 84 ? 29.016 26.438 -18.25 1 83.38 84 GLN B CA 1
ATOM 5904 C C . GLN B 1 84 ? 29.391 24.984 -18.562 1 83.38 84 GLN B C 1
ATOM 5906 O O . GLN B 1 84 ? 28.547 24.219 -19.047 1 83.38 84 GLN B O 1
ATOM 5911 N N . LEU B 1 85 ? 30.641 24.672 -18.25 1 83 85 LEU B N 1
ATOM 5912 C CA . LEU B 1 85 ? 31.094 23.312 -18.5 1 83 85 LEU B CA 1
ATOM 5913 C C . LEU B 1 85 ? 30.359 22.328 -17.594 1 83 85 LEU B C 1
ATOM 5915 O O . LEU B 1 85 ? 30.031 21.219 -18.016 1 83 85 LEU B O 1
ATOM 5919 N N . LEU B 1 86 ? 30.141 22.766 -16.453 1 81.56 86 LEU B N 1
ATOM 5920 C CA . LEU B 1 86 ? 29.422 21.906 -15.516 1 81.56 86 LEU B CA 1
ATOM 5921 C C . LEU B 1 86 ? 27.969 21.703 -15.961 1 81.56 86 LEU B C 1
ATOM 5923 O O . LEU B 1 86 ? 27.484 20.562 -15.969 1 81.56 86 LEU B O 1
ATOM 5927 N N . GLU B 1 87 ? 27.375 22.719 -16.422 1 83.06 87 GLU B N 1
ATOM 5928 C CA . GLU B 1 87 ? 25.969 22.641 -16.844 1 83.06 87 GLU B CA 1
ATOM 5929 C C . GLU B 1 87 ? 25.828 21.828 -18.125 1 83.06 87 GLU B C 1
ATOM 5931 O O . GLU B 1 87 ? 24.906 21.031 -18.266 1 83.06 87 GLU B O 1
ATOM 5936 N N . GLU B 1 88 ? 26.766 21.984 -18.984 1 88.19 88 GLU B N 1
ATOM 5937 C CA . GLU B 1 88 ? 26.672 21.328 -20.281 1 88.19 88 GLU B CA 1
ATOM 5938 C C . GLU B 1 88 ? 26.984 19.844 -20.172 1 88.19 88 GLU B C 1
ATOM 5940 O O . GLU B 1 88 ? 26.5 19.047 -20.984 1 88.19 88 GLU B O 1
ATOM 5945 N N . ASN B 1 89 ? 27.766 19.469 -19.156 1 88.19 89 ASN B N 1
ATOM 5946 C CA . ASN B 1 89 ? 28.203 18.078 -19.078 1 88.19 89 ASN B CA 1
ATOM 5947 C C . ASN B 1 89 ? 27.609 17.375 -17.875 1 88.19 89 ASN B C 1
ATOM 5949 O O . ASN B 1 89 ? 28 16.25 -17.547 1 88.19 89 ASN B O 1
ATOM 5953 N N . PHE B 1 90 ? 26.656 17.969 -17.266 1 86.94 90 PHE B N 1
ATOM 5954 C CA . PHE B 1 90 ? 26.047 17.406 -16.062 1 86.94 90 PHE B CA 1
ATOM 5955 C C . PHE B 1 90 ? 25.344 16.094 -16.375 1 86.94 90 PHE B C 1
ATOM 5957 O O . PHE B 1 90 ? 25.328 15.18 -15.539 1 86.94 90 PHE B O 1
ATOM 5964 N N . TYR B 1 91 ? 24.812 15.922 -17.594 1 91.81 91 TYR B N 1
ATOM 5965 C CA . TYR B 1 91 ? 24.094 14.719 -18 1 91.81 91 TYR B CA 1
ATOM 5966 C C . TYR B 1 91 ? 24.984 13.484 -17.906 1 91.81 91 TYR B C 1
ATOM 5968 O O . TYR B 1 91 ? 24.516 12.375 -17.672 1 91.81 91 TYR B O 1
ATOM 5976 N N . ALA B 1 92 ? 26.312 13.727 -18.141 1 90 92 ALA B N 1
ATOM 5977 C CA . ALA B 1 92 ? 27.25 12.617 -18.094 1 90 92 ALA B CA 1
ATOM 5978 C C . ALA B 1 92 ? 27.406 12.086 -16.672 1 90 92 ALA B C 1
ATOM 5980 O O . ALA B 1 92 ? 27.562 10.883 -16.469 1 90 92 ALA B O 1
ATOM 5981 N N . PHE B 1 93 ? 27.328 12.984 -15.781 1 85.06 93 PHE B N 1
ATOM 5982 C CA . PHE B 1 93 ? 27.375 12.594 -14.375 1 85.06 93 PHE B CA 1
ATOM 5983 C C . PHE B 1 93 ? 26.078 11.891 -13.969 1 85.06 93 PHE B C 1
ATOM 5985 O O . PHE B 1 93 ? 26.109 10.883 -13.258 1 85.06 93 PHE B O 1
ATOM 5992 N N . GLU B 1 94 ? 24.969 12.422 -14.383 1 89.75 94 GLU B N 1
ATOM 5993 C CA . GLU B 1 94 ? 23.672 11.812 -14.07 1 89.75 94 GLU B CA 1
ATOM 5994 C C . GLU B 1 94 ? 23.609 10.375 -14.586 1 89.75 94 GLU B C 1
ATOM 5996 O O . GLU B 1 94 ? 23.016 9.508 -13.938 1 89.75 94 GLU B O 1
ATOM 6001 N N . GLN B 1 95 ? 24.188 10.195 -15.695 1 92.25 95 GLN B N 1
ATOM 6002 C CA . GLN B 1 95 ? 24.125 8.875 -16.312 1 92.25 95 GLN B CA 1
ATOM 6003 C C . GLN B 1 95 ? 24.859 7.84 -15.453 1 92.25 95 GLN B C 1
ATOM 6005 O O . GLN B 1 95 ? 24.328 6.746 -15.211 1 92.25 95 GLN B O 1
ATOM 6010 N N . ILE B 1 96 ? 25.969 8.18 -15 1 87.5 96 ILE B N 1
ATOM 6011 C CA . ILE B 1 96 ? 26.688 7.258 -14.141 1 87.5 96 ILE B CA 1
ATOM 6012 C C . ILE B 1 96 ? 26.016 7.18 -12.773 1 87.5 96 ILE B C 1
ATOM 6014 O O . ILE B 1 96 ? 25.984 6.121 -12.141 1 87.5 96 ILE B O 1
ATOM 6018 N N . ASP B 1 97 ? 25.516 8.297 -12.367 1 87.44 97 ASP B N 1
ATOM 6019 C CA . ASP B 1 97 ? 24.812 8.367 -11.094 1 87.44 97 ASP B CA 1
ATOM 6020 C C . ASP B 1 97 ? 23.594 7.445 -11.078 1 87.44 97 ASP B C 1
ATOM 6022 O O . ASP B 1 97 ? 23.141 7.02 -10.016 1 87.44 97 ASP B O 1
ATOM 6026 N N . ALA B 1 98 ? 23.109 7.062 -12.195 1 92.75 98 ALA B N 1
ATOM 6027 C CA . ALA B 1 98 ? 21.891 6.254 -12.32 1 92.75 98 ALA B CA 1
ATOM 6028 C C . ALA B 1 98 ? 22.219 4.766 -12.273 1 92.75 98 ALA B C 1
ATOM 6030 O O . ALA B 1 98 ? 21.312 3.928 -12.219 1 92.75 98 ALA B O 1
ATOM 6031 N N . PHE B 1 99 ? 23.469 4.387 -12.195 1 89.62 99 PHE B N 1
ATOM 6032 C CA . PHE B 1 99 ? 23.891 2.988 -12.211 1 89.62 99 PHE B CA 1
ATOM 6033 C C . PHE B 1 99 ? 23.531 2.301 -10.898 1 89.62 99 PHE B C 1
ATOM 6035 O O . PHE B 1 99 ? 23.422 2.955 -9.859 1 89.62 99 PHE B O 1
ATOM 6042 N N . GLY B 1 100 ? 23.297 1.01 -11.016 1 87.88 100 GLY B N 1
ATOM 6043 C CA . GLY B 1 100 ? 23.156 0.22 -9.797 1 87.88 100 GLY B CA 1
ATOM 6044 C C . GLY B 1 100 ? 24.438 0.188 -8.969 1 87.88 100 GLY B C 1
ATOM 6045 O O . GLY B 1 100 ? 25.531 0.216 -9.516 1 87.88 100 GLY B O 1
ATOM 6046 N N . ARG B 1 101 ? 24.172 0.204 -7.621 1 82.75 101 ARG B N 1
ATOM 6047 C CA . ARG B 1 101 ? 25.266 0.117 -6.672 1 82.75 101 ARG B CA 1
ATOM 6048 C C . ARG B 1 101 ? 25.281 -1.233 -5.965 1 82.75 101 ARG B C 1
ATOM 6050 O O . ARG B 1 101 ? 24.281 -1.961 -5.992 1 82.75 101 ARG B O 1
ATOM 6057 N N . LEU B 1 102 ? 26.453 -1.555 -5.406 1 77.56 102 LEU B N 1
ATOM 6058 C CA . LEU B 1 102 ? 26.484 -2.762 -4.59 1 77.56 102 LEU B CA 1
ATOM 6059 C C . LEU B 1 102 ? 25.484 -2.682 -3.453 1 77.56 102 LEU B C 1
ATOM 6061 O O . LEU B 1 102 ? 25.516 -1.743 -2.654 1 77.56 102 LEU B O 1
ATOM 6065 N N . PRO B 1 103 ? 24.656 -3.627 -3.473 1 83.69 103 PRO B N 1
ATOM 6066 C CA . PRO B 1 103 ? 23.609 -3.553 -2.459 1 83.69 103 PRO B CA 1
ATOM 6067 C C . PRO B 1 103 ? 24.078 -3.986 -1.076 1 83.69 103 PRO B C 1
ATOM 6069 O O . PRO B 1 103 ? 25.141 -4.605 -0.952 1 83.69 103 PRO B O 1
ATOM 6072 N N . SER B 1 104 ? 23.375 -3.584 -0.129 1 86.44 104 SER B N 1
ATOM 6073 C CA . SER B 1 104 ? 23.578 -4.109 1.216 1 86.44 104 SER B CA 1
ATOM 6074 C C . SER B 1 104 ? 22.906 -5.469 1.385 1 86.44 104 SER B C 1
ATOM 6076 O O . SER B 1 104 ? 22.094 -5.875 0.551 1 86.44 104 SER B O 1
ATOM 6078 N N . ASN B 1 105 ? 23.344 -6.234 2.385 1 88 105 ASN B N 1
ATOM 6079 C CA . ASN B 1 105 ? 22.75 -7.516 2.742 1 88 105 ASN B CA 1
ATOM 6080 C C . ASN B 1 105 ? 23.016 -8.57 1.673 1 88 105 ASN B C 1
ATOM 6082 O O . ASN B 1 105 ? 22.094 -9.289 1.264 1 88 105 ASN B O 1
ATOM 6086 N N . ILE B 1 106 ? 24.156 -8.508 1.2 1 80.44 106 ILE B N 1
ATOM 6087 C CA . ILE B 1 106 ? 24.578 -9.539 0.259 1 80.44 106 ILE B CA 1
ATOM 6088 C C . ILE B 1 106 ? 24.5 -10.906 0.928 1 80.44 106 ILE B C 1
ATOM 6090 O O . ILE B 1 106 ? 24.094 -11.891 0.299 1 80.44 106 ILE B O 1
ATOM 6094 N N . ALA B 1 107 ? 24.812 -10.906 2.227 1 81.12 107 ALA B N 1
ATOM 6095 C CA . ALA B 1 107 ? 24.719 -12.141 2.994 1 81.12 107 ALA B CA 1
ATOM 6096 C C . ALA B 1 107 ? 23.281 -12.656 3.043 1 81.12 107 ALA B C 1
ATOM 6098 O O . ALA B 1 107 ? 23.047 -13.859 3.197 1 81.12 107 ALA B O 1
ATOM 6099 N N . GLY B 1 108 ? 22.359 -11.711 2.955 1 82.38 108 GLY B N 1
ATOM 6100 C CA . GLY B 1 108 ? 20.953 -12.078 2.92 1 82.38 108 GLY B CA 1
ATOM 6101 C C . GLY B 1 108 ? 20.453 -12.414 1.524 1 82.38 108 GLY B C 1
ATOM 6102 O O . GLY B 1 108 ? 19.25 -12.469 1.286 1 82.38 108 GLY B O 1
ATOM 6103 N N . LEU B 1 109 ? 21.344 -12.508 0.604 1 80.56 109 LEU B N 1
ATOM 6104 C CA . LEU B 1 109 ? 21.078 -12.914 -0.774 1 80.56 109 LEU B CA 1
ATOM 6105 C C . LEU B 1 109 ? 20.375 -11.797 -1.539 1 80.56 109 LEU B C 1
ATOM 6107 O O . LEU B 1 109 ? 19.375 -12.047 -2.213 1 80.56 109 LEU B O 1
ATOM 6111 N N . THR B 1 110 ? 20.844 -10.633 -1.296 1 82.94 110 THR B N 1
ATOM 6112 C CA . THR B 1 110 ? 20.438 -9.555 -2.188 1 82.94 110 THR B CA 1
ATOM 6113 C C . THR B 1 110 ? 21.125 -9.688 -3.547 1 82.94 110 THR B C 1
ATOM 6115 O O . THR B 1 110 ? 22.344 -9.562 -3.65 1 82.94 110 THR B O 1
ATOM 6118 N N . ARG B 1 111 ? 20.359 -9.953 -4.543 1 80.44 111 ARG B N 1
ATOM 6119 C CA . ARG B 1 111 ? 20.938 -10.242 -5.848 1 80.44 111 ARG B CA 1
ATOM 6120 C C . ARG B 1 111 ? 20.641 -9.133 -6.844 1 80.44 111 ARG B C 1
ATOM 6122 O O . ARG B 1 111 ? 20.891 -9.273 -8.039 1 80.44 111 ARG B O 1
ATOM 6129 N N . ILE B 1 112 ? 20.109 -8.094 -6.379 1 84.88 112 ILE B N 1
ATOM 6130 C CA . ILE B 1 112 ? 19.688 -7.039 -7.301 1 84.88 112 ILE B CA 1
ATOM 6131 C C . ILE B 1 112 ? 20.344 -5.715 -6.898 1 84.88 112 ILE B C 1
ATOM 6133 O O . ILE B 1 112 ? 20.188 -5.27 -5.758 1 84.88 112 ILE B O 1
ATOM 6137 N N . ALA B 1 113 ? 21.141 -5.234 -7.738 1 86.62 113 ALA B N 1
ATOM 6138 C CA . ALA B 1 113 ? 21.688 -3.889 -7.605 1 86.62 113 ALA B CA 1
ATOM 6139 C C . ALA B 1 113 ? 20.984 -2.908 -8.531 1 86.62 113 ALA B C 1
ATOM 6141 O O . ALA B 1 113 ? 21.375 -2.732 -9.688 1 86.62 113 ALA B O 1
ATOM 6142 N N . MET B 1 114 ? 20.016 -2.334 -8.023 1 89.12 114 MET B N 1
ATOM 6143 C CA . MET B 1 114 ? 19.156 -1.48 -8.844 1 89.12 114 MET B CA 1
ATOM 6144 C C . MET B 1 114 ? 19.562 -0.017 -8.719 1 89.12 114 MET B C 1
ATOM 6146 O O . MET B 1 114 ? 19.75 0.487 -7.605 1 89.12 114 MET B O 1
ATOM 6150 N N . GLY B 1 115 ? 19.797 0.6 -9.836 1 90.69 115 GLY B N 1
ATOM 6151 C CA . GLY B 1 115 ? 20.016 2.039 -9.875 1 90.69 115 GLY B CA 1
ATOM 6152 C C . GLY B 1 115 ? 18.719 2.83 -10 1 90.69 115 GLY B C 1
ATOM 6153 O O . GLY B 1 115 ? 17.641 2.334 -9.664 1 90.69 115 GLY B O 1
ATOM 6154 N N . ASP B 1 116 ? 18.875 4.055 -10.367 1 91.44 116 ASP B N 1
ATOM 6155 C CA . ASP B 1 116 ? 17.688 4.91 -10.469 1 91.44 116 ASP B CA 1
ATOM 6156 C C . ASP B 1 116 ? 17.172 4.945 -11.906 1 91.44 116 ASP B C 1
ATOM 6158 O O . ASP B 1 116 ? 17.797 5.516 -12.789 1 91.44 116 ASP B O 1
ATOM 6162 N N . TYR B 1 117 ? 16.031 4.383 -12.109 1 90.62 117 TYR B N 1
ATOM 6163 C CA . TYR B 1 117 ? 15.414 4.266 -13.43 1 90.62 117 TYR B CA 1
ATOM 6164 C C . TYR B 1 117 ? 15.047 5.641 -13.977 1 90.62 117 TYR B C 1
ATOM 6166 O O . TYR B 1 117 ? 15.344 5.953 -15.133 1 90.62 117 TYR B O 1
ATOM 6174 N N . ASP B 1 118 ? 14.406 6.508 -13.211 1 89.38 118 ASP B N 1
ATOM 6175 C CA . ASP B 1 118 ? 13.898 7.801 -13.672 1 89.38 118 ASP B CA 1
ATOM 6176 C C . ASP B 1 118 ? 15.047 8.75 -14.008 1 89.38 118 ASP B C 1
ATOM 6178 O O . ASP B 1 118 ? 14.953 9.523 -14.961 1 89.38 118 ASP B O 1
ATOM 6182 N N . GLU B 1 119 ? 16.109 8.664 -13.211 1 91.56 119 GLU B N 1
ATOM 6183 C CA . GLU B 1 119 ? 17.281 9.461 -13.531 1 91.56 119 GLU B CA 1
ATOM 6184 C C . GLU B 1 119 ? 17.875 9.062 -14.883 1 91.56 119 GLU B C 1
ATOM 6186 O O . GLU B 1 119 ? 18.25 9.922 -15.68 1 91.56 119 GLU B O 1
ATOM 6191 N N . CYS B 1 120 ? 17.875 7.809 -15.156 1 93.25 120 CYS B N 1
ATOM 6192 C CA . CYS B 1 120 ? 18.469 7.281 -16.391 1 93.25 120 CYS B CA 1
ATOM 6193 C C . CYS B 1 120 ? 17.656 7.691 -17.609 1 93.25 120 CYS B C 1
ATOM 6195 O O . CYS B 1 120 ? 18.203 8.211 -18.578 1 93.25 120 CYS B O 1
ATOM 6197 N N . VAL B 1 121 ? 16.391 7.531 -17.516 1 91.62 121 VAL B N 1
ATOM 6198 C CA . VAL B 1 121 ? 15.555 7.73 -18.703 1 91.62 121 VAL B CA 1
ATOM 6199 C C . VAL B 1 121 ? 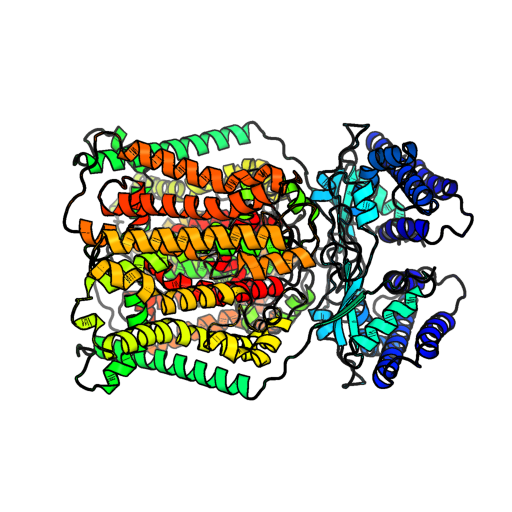15.359 9.227 -18.953 1 91.62 121 VAL B C 1
ATOM 6201 O O . VAL B 1 121 ? 14.984 9.633 -20.062 1 91.62 121 VAL B O 1
ATOM 6204 N N . SER B 1 122 ? 15.656 10.094 -18.016 1 89.75 122 SER B N 1
ATOM 6205 C CA . SER B 1 122 ? 15.453 11.531 -18.156 1 89.75 122 SER B CA 1
ATOM 6206 C C . SER B 1 122 ? 16.703 12.211 -18.688 1 89.75 122 SER B C 1
ATOM 6208 O O . SER B 1 122 ? 16.719 13.43 -18.906 1 89.75 122 SER B O 1
ATOM 6210 N N . ILE B 1 123 ? 17.734 11.5 -19.031 1 92.75 123 ILE B N 1
ATOM 6211 C CA . ILE B 1 123 ? 19 12.07 -19.438 1 92.75 123 ILE B CA 1
ATOM 6212 C C . ILE B 1 123 ? 18.891 12.641 -20.859 1 92.75 123 ILE B C 1
ATOM 6214 O O . ILE B 1 123 ? 18.453 11.938 -21.781 1 92.75 123 ILE B O 1
ATOM 6218 N N . ILE B 1 124 ? 19.203 13.93 -20.969 1 90.88 124 ILE B N 1
ATOM 6219 C CA . ILE B 1 124 ? 19.25 14.625 -22.25 1 90.88 124 ILE B CA 1
ATOM 6220 C C . ILE B 1 124 ? 20.516 15.461 -22.344 1 90.88 124 ILE B C 1
ATOM 6222 O O . ILE B 1 124 ? 20.859 16.203 -21.422 1 90.88 124 ILE B O 1
ATOM 6226 N N . SER B 1 125 ? 21.234 15.273 -23.422 1 91.88 125 SER B N 1
ATOM 6227 C CA . SER B 1 125 ? 22.406 16.125 -23.656 1 91.88 125 SER B CA 1
ATOM 6228 C C . SER B 1 125 ? 21.984 17.484 -24.188 1 91.88 125 SER B C 1
ATOM 6230 O O . SER B 1 125 ? 21.203 17.578 -25.141 1 91.88 125 SER B O 1
ATOM 6232 N N . PRO B 1 126 ? 22.484 18.516 -23.594 1 90.19 126 PRO B N 1
ATOM 6233 C CA . PRO B 1 126 ? 22.109 19.844 -24.062 1 90.19 126 PRO B CA 1
ATOM 6234 C C . PRO B 1 126 ? 22.625 20.141 -25.469 1 90.19 126 PRO B C 1
ATOM 6236 O O . PRO B 1 126 ? 22 20.906 -26.219 1 90.19 126 PRO B O 1
ATOM 6239 N N . ARG B 1 127 ? 23.688 19.625 -25.859 1 88.5 127 ARG B N 1
ATOM 6240 C CA . ARG B 1 127 ? 24.312 19.969 -27.141 1 88.5 127 ARG B CA 1
ATOM 6241 C C . ARG B 1 127 ? 23.938 18.953 -28.219 1 88.5 127 ARG B C 1
ATOM 6243 O O . ARG B 1 127 ? 24.078 19.25 -29.406 1 88.5 127 ARG B O 1
ATOM 6250 N N . ASN B 1 128 ? 23.594 17.75 -27.812 1 91.75 128 ASN B N 1
ATOM 6251 C CA . ASN B 1 128 ? 23.234 16.688 -28.75 1 91.75 128 ASN B CA 1
ATOM 6252 C C . ASN B 1 128 ? 21.859 16.109 -28.438 1 91.75 128 ASN B C 1
ATOM 6254 O O . ASN B 1 128 ? 21.734 15.18 -27.625 1 91.75 128 ASN B O 1
ATOM 6258 N N . LYS B 1 129 ? 20.891 16.469 -29.125 1 88.38 129 LYS B N 1
ATOM 6259 C CA . LYS B 1 129 ? 19.516 16.062 -28.875 1 88.38 129 LYS B CA 1
ATOM 6260 C C . LYS B 1 129 ? 19.312 14.578 -29.172 1 88.38 129 LYS B C 1
ATOM 6262 O O . LYS B 1 129 ? 18.359 13.969 -28.672 1 88.38 129 LYS B O 1
ATOM 6267 N N . ASP B 1 130 ? 20.25 14.008 -29.906 1 90.5 130 ASP B N 1
ATOM 6268 C CA . ASP B 1 130 ? 20.125 12.602 -30.266 1 90.5 130 ASP B CA 1
ATOM 6269 C C . ASP B 1 130 ? 20.641 11.703 -29.141 1 90.5 130 ASP B C 1
ATOM 6271 O O . ASP B 1 130 ? 20.375 10.5 -29.141 1 90.5 130 ASP B O 1
ATOM 6275 N N . TYR B 1 131 ? 21.297 12.336 -28.234 1 93.69 131 TYR B N 1
ATOM 6276 C CA . TYR B 1 131 ? 21.859 11.555 -27.141 1 93.69 131 TYR B CA 1
ATOM 6277 C C . TYR B 1 131 ? 20.828 11.352 -26.031 1 93.69 131 TYR B C 1
ATOM 6279 O O . TYR B 1 131 ? 20.469 12.297 -25.328 1 93.69 131 TYR B O 1
ATOM 6287 N N . ARG B 1 132 ? 20.344 10.133 -25.922 1 93 132 ARG B N 1
ATOM 6288 C CA . ARG B 1 132 ? 19.453 9.695 -24.844 1 93 132 ARG B CA 1
ATOM 6289 C C . ARG B 1 132 ? 19.953 8.406 -24.203 1 93 132 ARG B C 1
ATOM 6291 O O . ARG B 1 132 ? 20.844 7.746 -24.75 1 93 132 ARG B O 1
ATOM 6298 N N . ALA B 1 133 ? 19.469 8.172 -23.016 1 93.88 133 ALA B N 1
ATOM 6299 C CA . ALA B 1 133 ? 19.922 6.969 -22.312 1 93.88 133 ALA B CA 1
ATOM 6300 C C . ALA B 1 133 ? 18.75 6.023 -22.047 1 93.88 133 ALA B C 1
ATOM 6302 O O . ALA B 1 133 ? 17.594 6.418 -22.156 1 93.88 133 ALA B O 1
ATOM 6303 N N . HIS B 1 134 ? 19.047 4.766 -21.891 1 92.06 134 HIS B N 1
ATOM 6304 C CA . HIS B 1 134 ? 18.047 3.787 -21.484 1 92.06 134 HIS B CA 1
ATOM 6305 C C . HIS B 1 134 ? 18.562 2.912 -20.344 1 92.06 134 HIS B C 1
ATOM 6307 O O . HIS B 1 134 ? 19.766 2.744 -20.188 1 92.06 134 HIS B O 1
ATOM 6313 N N . PHE B 1 135 ? 17.641 2.545 -19.547 1 93.06 135 PHE B N 1
ATOM 6314 C CA . PHE B 1 135 ? 17.891 1.726 -18.375 1 93.06 135 PHE B CA 1
ATOM 6315 C C . PHE B 1 135 ? 17.969 0.25 -18.75 1 93.06 135 PHE B C 1
ATOM 6317 O O . PHE B 1 135 ? 17.031 -0.297 -19.328 1 93.06 135 PHE B O 1
ATOM 6324 N N . CYS B 1 136 ? 19.141 -0.44 -18.484 1 92.06 136 CYS B N 1
ATOM 6325 C CA . CYS B 1 136 ? 19.328 -1.835 -18.875 1 92.06 136 CYS B CA 1
ATOM 6326 C C . CYS B 1 136 ? 19.766 -2.672 -17.672 1 92.06 136 CYS B C 1
ATOM 6328 O O . CYS B 1 136 ? 20.469 -2.178 -16.797 1 92.06 136 CYS B O 1
ATOM 6330 N N . TRP B 1 137 ? 19.328 -3.922 -17.641 1 89.44 137 TRP B N 1
ATOM 6331 C CA . TRP B 1 137 ? 19.766 -4.895 -16.641 1 89.44 137 TRP B CA 1
ATOM 6332 C C . TRP B 1 137 ? 20.875 -5.781 -17.203 1 89.44 137 TRP B C 1
ATOM 6334 O O . TRP B 1 137 ? 20.734 -6.344 -18.281 1 89.44 137 TRP B O 1
ATOM 6344 N N . ALA B 1 138 ? 21.984 -5.836 -16.484 1 86.75 138 ALA B N 1
ATOM 6345 C CA . ALA B 1 138 ? 23.031 -6.805 -16.781 1 86.75 138 ALA B CA 1
ATOM 6346 C C . ALA B 1 138 ? 22.938 -8.016 -15.867 1 86.75 138 ALA B C 1
ATOM 6348 O O . ALA B 1 138 ? 23.016 -7.887 -14.641 1 86.75 138 ALA B O 1
ATOM 6349 N N . HIS B 1 139 ? 22.719 -9.164 -16.406 1 83.56 139 HIS B N 1
ATOM 6350 C CA . HIS B 1 139 ? 22.703 -10.422 -15.672 1 83.56 139 HIS B CA 1
ATOM 6351 C C . HIS B 1 139 ? 24.125 -10.953 -15.469 1 83.56 139 HIS B C 1
ATOM 6353 O O . HIS B 1 139 ? 24.766 -11.398 -16.422 1 83.56 139 HIS B O 1
ATOM 6359 N N . ILE B 1 140 ? 24.531 -10.797 -14.211 1 77.81 140 ILE B N 1
ATOM 6360 C CA . ILE B 1 140 ? 25.906 -11.156 -13.898 1 77.81 140 ILE B CA 1
ATOM 6361 C C . ILE B 1 140 ? 25.938 -12.516 -13.203 1 77.81 140 ILE B C 1
ATOM 6363 O O . ILE B 1 140 ? 25.156 -12.758 -12.273 1 77.81 140 ILE B O 1
ATOM 6367 N N . ASN B 1 141 ? 26.75 -13.32 -13.695 1 70.25 141 ASN B N 1
ATOM 6368 C CA . ASN B 1 141 ? 26.922 -14.625 -13.07 1 70.25 141 ASN B CA 1
ATOM 6369 C C . ASN B 1 141 ? 27.969 -14.578 -11.953 1 70.25 141 ASN B C 1
ATOM 6371 O O . ASN B 1 141 ? 29.172 -14.664 -12.219 1 70.25 141 ASN B O 1
ATOM 6375 N N . LEU B 1 142 ? 27.531 -14.039 -10.781 1 63.25 142 LEU B N 1
ATOM 6376 C CA . LEU B 1 142 ? 28.453 -14.031 -9.664 1 63.25 142 LEU B CA 1
ATOM 6377 C C . LEU B 1 142 ? 28.344 -15.312 -8.844 1 63.25 142 LEU B C 1
ATOM 6379 O O . LEU B 1 142 ? 27.25 -15.844 -8.672 1 63.25 142 LEU B O 1
ATOM 6383 N N . PRO B 1 143 ? 29.531 -15.852 -8.633 1 53.78 143 PRO B N 1
ATOM 6384 C CA . PRO B 1 143 ? 29.484 -17.062 -7.816 1 53.78 143 PRO B CA 1
ATOM 6385 C C . PRO B 1 143 ? 28.953 -16.812 -6.41 1 53.78 143 PRO B C 1
ATOM 6387 O O . PRO B 1 143 ? 29.641 -17.094 -5.426 1 53.78 143 PRO B O 1
ATOM 6390 N N . VAL B 1 144 ? 27.844 -16.016 -6.23 1 54.97 144 VAL B N 1
ATOM 6391 C CA . VAL B 1 144 ? 27.266 -15.742 -4.918 1 54.97 144 VAL B CA 1
ATOM 6392 C C . VAL B 1 144 ? 26.891 -17.047 -4.227 1 54.97 144 VAL B C 1
ATOM 6394 O O . VAL B 1 144 ? 27 -17.156 -3.002 1 54.97 144 VAL B O 1
ATOM 6397 N N . GLN B 1 145 ? 26.594 -18 -4.957 1 52.25 145 GLN B N 1
ATOM 6398 C CA . GLN B 1 145 ? 26.172 -19.312 -4.465 1 52.25 145 GLN B CA 1
ATOM 6399 C C . GLN B 1 145 ? 27.297 -19.984 -3.678 1 52.25 145 GLN B C 1
ATOM 6401 O O . GLN B 1 145 ? 27.047 -20.625 -2.652 1 52.25 145 GLN B O 1
ATOM 6406 N N . ARG B 1 146 ? 28.438 -19.781 -4.211 1 52.19 146 ARG B N 1
ATOM 6407 C CA . ARG B 1 146 ? 29.562 -20.391 -3.512 1 52.19 146 ARG B CA 1
ATOM 6408 C C . ARG B 1 146 ? 29.703 -19.828 -2.102 1 52.19 146 ARG B C 1
ATOM 6410 O O . ARG B 1 146 ? 30 -20.578 -1.16 1 52.19 146 ARG B O 1
ATOM 6417 N N . ILE B 1 147 ? 29.406 -18.641 -2.096 1 53.12 147 ILE B N 1
ATOM 6418 C CA . ILE B 1 147 ? 29.469 -18 -0.787 1 53.12 147 ILE B CA 1
ATOM 6419 C C . ILE B 1 147 ? 28.312 -18.516 0.086 1 53.12 147 ILE B C 1
ATOM 6421 O O . ILE B 1 147 ? 28.516 -18.797 1.27 1 53.12 147 ILE B O 1
ATOM 6425 N N . MET B 1 148 ? 27.266 -18.766 -0.635 1 56.59 148 MET B N 1
ATOM 6426 C CA . MET B 1 148 ? 26.078 -19.172 0.121 1 56.59 148 MET B CA 1
ATOM 6427 C C . MET B 1 148 ? 26.188 -20.625 0.566 1 56.59 148 MET B C 1
ATOM 6429 O O . MET B 1 148 ? 25.797 -20.969 1.686 1 56.59 148 MET B O 1
ATOM 6433 N N . GLU B 1 149 ? 26.609 -21.422 -0.352 1 57.06 149 GLU B N 1
ATOM 6434 C CA . GLU B 1 149 ? 26.781 -22.828 0.002 1 57.06 149 GLU B CA 1
ATOM 6435 C C . GLU B 1 149 ? 27.75 -23 1.162 1 57.06 149 GLU B C 1
ATOM 6437 O O . GLU B 1 149 ? 27.609 -23.922 1.973 1 57.06 149 GLU B O 1
ATOM 6442 N N . ALA B 1 150 ? 28.641 -22.047 1.12 1 52.5 150 ALA B N 1
ATOM 6443 C CA . ALA B 1 150 ? 29.641 -22.109 2.184 1 52.5 150 ALA B CA 1
ATOM 6444 C C . ALA B 1 150 ? 29.062 -21.641 3.514 1 52.5 150 ALA B C 1
ATOM 6446 O O . ALA B 1 150 ? 29.5 -22.078 4.578 1 52.5 150 ALA B O 1
ATOM 6447 N N . THR B 1 151 ? 28.078 -20.719 3.324 1 52.28 151 THR B N 1
ATOM 6448 C CA . THR B 1 151 ? 27.625 -20.078 4.551 1 52.28 151 THR B CA 1
ATOM 6449 C C . THR B 1 151 ? 26.297 -20.688 5.004 1 52.28 151 THR B C 1
ATOM 6451 O O . THR B 1 151 ? 25.969 -20.656 6.191 1 52.28 151 THR B O 1
ATOM 6454 N N . HIS B 1 152 ? 25.453 -21.031 3.943 1 52.12 152 HIS B N 1
ATOM 6455 C CA . HIS B 1 152 ? 24.141 -21.562 4.312 1 52.12 152 HIS B CA 1
ATOM 6456 C C . HIS B 1 152 ? 24.031 -23.047 3.932 1 52.12 152 HIS B C 1
ATOM 6458 O O . HIS B 1 152 ? 24.172 -23.391 2.758 1 52.12 152 HIS B O 1
ATOM 6464 N N . LYS B 1 153 ? 24.219 -24 4.816 1 50.75 153 LYS B N 1
ATOM 6465 C CA . LYS B 1 153 ? 24.234 -25.453 4.637 1 50.75 153 LYS B CA 1
ATOM 6466 C C . LYS B 1 153 ? 23.078 -25.922 3.76 1 50.75 153 LYS B C 1
ATOM 6468 O O . LYS B 1 153 ? 23.219 -26.875 2.996 1 50.75 153 LYS B O 1
ATOM 6473 N N . ASN B 1 154 ? 21.922 -25.281 3.891 1 47.44 154 ASN B N 1
ATOM 6474 C CA . ASN B 1 154 ? 20.75 -25.953 3.373 1 47.44 154 ASN B CA 1
ATOM 6475 C C . ASN B 1 154 ? 20.438 -25.547 1.935 1 47.44 154 ASN B C 1
ATOM 6477 O O . ASN B 1 154 ? 19.359 -25.812 1.421 1 47.44 154 ASN B O 1
ATOM 6481 N N . ILE B 1 155 ? 21.438 -24.766 1.384 1 52.53 155 ILE B N 1
ATOM 6482 C CA . ILE B 1 155 ? 21.078 -24.422 0.01 1 52.53 155 ILE B CA 1
ATOM 6483 C C . ILE B 1 155 ? 21.875 -25.281 -0.96 1 52.53 155 ILE B C 1
ATOM 6485 O O . ILE B 1 155 ? 23.094 -25.109 -1.118 1 52.53 155 ILE B O 1
ATOM 6489 N N . SER B 1 156 ? 21.578 -26.594 -1.048 1 51.41 156 SER B N 1
ATOM 6490 C CA . SER B 1 156 ? 22.219 -27.469 -2.021 1 51.41 156 SER B CA 1
ATOM 6491 C C . SER B 1 156 ? 21.438 -27.516 -3.33 1 51.41 156 SER B C 1
ATOM 6493 O O . SER B 1 156 ? 20.219 -27.312 -3.34 1 51.41 156 SER B O 1
ATOM 6495 N N . GLY B 1 157 ? 22.156 -27.531 -4.52 1 52.09 157 GLY B N 1
ATOM 6496 C CA . GLY B 1 157 ? 21.594 -27.844 -5.82 1 52.09 157 GLY B CA 1
ATOM 6497 C C . GLY B 1 157 ? 21.203 -26.625 -6.613 1 52.09 157 GLY B C 1
ATOM 6498 O O . GLY B 1 157 ? 20.297 -26.672 -7.445 1 52.09 157 GLY B O 1
ATOM 6499 N N . LEU B 1 158 ? 21.797 -25.547 -6.293 1 55.69 158 LEU B N 1
ATOM 6500 C CA . LEU B 1 158 ? 21.453 -24.359 -7.074 1 55.69 158 LEU B CA 1
ATOM 6501 C C . LEU B 1 158 ? 22.078 -24.422 -8.461 1 55.69 158 LEU B C 1
ATOM 6503 O O . LEU B 1 158 ? 23.172 -24.969 -8.633 1 55.69 158 LEU B O 1
ATOM 6507 N N . ASP B 1 159 ? 21.266 -24.156 -9.578 1 57.59 159 ASP B N 1
ATOM 6508 C CA . ASP B 1 159 ? 21.75 -24.062 -10.953 1 57.59 159 ASP B CA 1
ATOM 6509 C C . ASP B 1 159 ? 22.703 -22.891 -11.133 1 57.59 159 ASP B C 1
ATOM 6511 O O . ASP B 1 159 ? 22.344 -21.75 -10.82 1 57.59 159 ASP B O 1
ATOM 6515 N N . TYR B 1 160 ? 23.969 -23.234 -11.539 1 56.5 160 TYR B N 1
ATOM 6516 C CA . TYR B 1 160 ? 25.031 -22.25 -11.68 1 56.5 160 TYR B CA 1
ATOM 6517 C C . TYR B 1 160 ? 25.125 -21.734 -13.109 1 56.5 160 TYR B C 1
ATOM 6519 O O . TYR B 1 160 ? 26.062 -21.016 -13.469 1 56.5 160 TYR B O 1
ATOM 6527 N N . SER B 1 161 ? 24.156 -22.109 -13.844 1 59.56 161 SER B N 1
ATOM 6528 C CA . SER B 1 161 ? 24.266 -21.719 -15.242 1 59.56 161 SER B CA 1
ATOM 6529 C C . SER B 1 161 ? 23.953 -20.234 -15.438 1 59.56 161 SER B C 1
ATOM 6531 O O . SER B 1 161 ? 23.188 -19.656 -14.656 1 59.56 161 SER B O 1
ATOM 6533 N N . CYS B 1 162 ? 24.797 -19.641 -16.328 1 62.66 162 CYS B N 1
ATOM 6534 C CA . CYS B 1 162 ? 24.547 -18.25 -16.703 1 62.66 162 CYS B CA 1
ATOM 6535 C C . CYS B 1 162 ? 23.078 -18.047 -17.078 1 62.66 162 CYS B C 1
ATOM 6537 O O . CYS B 1 162 ? 22.531 -18.812 -17.875 1 62.66 162 CYS B O 1
ATOM 6539 N N . GLY B 1 163 ? 22.469 -17.078 -16.453 1 58.34 163 GLY B N 1
ATOM 6540 C CA . GLY B 1 163 ? 21.094 -16.766 -16.797 1 58.34 163 GLY B CA 1
ATOM 6541 C C . GLY B 1 163 ? 20.078 -17.391 -15.859 1 58.34 163 GLY B C 1
ATOM 6542 O O . GLY B 1 163 ? 18.891 -17.141 -15.969 1 58.34 163 GLY B O 1
ATOM 6543 N N . SER B 1 164 ? 20.672 -18.234 -14.953 1 61.12 164 SER B N 1
ATOM 6544 C CA . SER B 1 164 ? 19.734 -18.891 -14.055 1 61.12 164 SER B CA 1
ATOM 6545 C C . SER B 1 164 ? 19.125 -17.906 -13.07 1 61.12 164 SER B C 1
ATOM 6547 O O . SER B 1 164 ? 19.75 -16.922 -12.695 1 61.12 164 SER B O 1
ATOM 6549 N N . MET B 1 165 ? 17.797 -18.047 -12.766 1 59.75 165 MET B N 1
ATOM 6550 C CA . MET B 1 165 ? 17.047 -17.156 -11.875 1 59.75 165 MET B CA 1
ATOM 6551 C C . MET B 1 165 ? 17.609 -17.203 -10.461 1 59.75 165 MET B C 1
ATOM 6553 O O . MET B 1 165 ? 17.484 -16.25 -9.695 1 59.75 165 MET B O 1
ATOM 6557 N N . THR B 1 166 ? 18.328 -18.359 -10.164 1 59.69 166 THR B N 1
ATOM 6558 C CA . THR B 1 166 ? 18.75 -18.547 -8.781 1 59.69 166 THR B CA 1
ATOM 6559 C C . THR B 1 166 ? 20.125 -17.922 -8.547 1 59.69 166 THR B C 1
ATOM 6561 O O . THR B 1 166 ? 20.469 -17.547 -7.422 1 59.69 166 THR B O 1
ATOM 6564 N N . THR B 1 167 ? 20.859 -17.797 -9.633 1 60.19 167 THR B N 1
ATOM 6565 C CA . THR B 1 167 ? 22.234 -17.406 -9.336 1 60.19 167 THR B CA 1
ATOM 6566 C C . THR B 1 167 ? 22.578 -16.062 -9.977 1 60.19 167 THR B C 1
ATOM 6568 O O . THR B 1 167 ? 23.594 -15.453 -9.648 1 60.19 167 THR B O 1
ATOM 6571 N N . ASP B 1 168 ? 21.641 -15.602 -10.781 1 69.62 168 ASP B N 1
ATOM 6572 C CA . ASP B 1 168 ? 21.969 -14.359 -11.477 1 69.62 168 ASP B CA 1
ATOM 6573 C C . ASP B 1 168 ? 21.828 -13.164 -10.539 1 69.62 168 ASP B C 1
ATOM 6575 O O . ASP B 1 168 ? 20.891 -13.078 -9.758 1 69.62 168 ASP B O 1
ATOM 6579 N N . VAL B 1 169 ? 23 -12.398 -10.508 1 77.56 169 VAL B N 1
ATOM 6580 C CA . VAL B 1 169 ? 22.922 -11.086 -9.875 1 77.56 169 VAL B CA 1
ATOM 6581 C C . VAL B 1 169 ? 22.578 -10.031 -10.922 1 77.56 169 VAL B C 1
ATOM 6583 O O . VAL B 1 169 ? 23.172 -10 -12 1 77.56 169 VAL B O 1
ATOM 6586 N N . LEU B 1 170 ? 21.547 -9.375 -10.656 1 84.19 170 LEU B N 1
ATOM 6587 C CA . LEU B 1 170 ? 21.109 -8.328 -11.57 1 84.19 170 LEU B CA 1
ATOM 6588 C C . LEU B 1 170 ? 21.703 -6.98 -11.172 1 84.19 170 LEU B C 1
ATOM 6590 O O . LEU B 1 170 ? 21.625 -6.582 -10.008 1 84.19 170 LEU B O 1
ATOM 6594 N N . ALA B 1 171 ? 22.391 -6.344 -12.078 1 86.5 171 ALA B N 1
ATOM 6595 C CA . ALA B 1 171 ? 22.891 -4.984 -11.883 1 86.5 171 ALA B CA 1
ATOM 6596 C C . ALA B 1 171 ? 22.391 -4.059 -12.992 1 86.5 171 ALA B C 1
ATOM 6598 O O . ALA B 1 171 ? 22.438 -4.402 -14.172 1 86.5 171 ALA B O 1
ATOM 6599 N N . SER B 1 172 ? 21.875 -2.936 -12.625 1 91.31 172 SER B N 1
ATOM 6600 C CA . SER B 1 172 ? 21.359 -2.025 -13.641 1 91.31 172 SER B CA 1
ATOM 6601 C C . SER B 1 172 ? 22.438 -1.075 -14.141 1 91.31 172 SER B C 1
ATOM 6603 O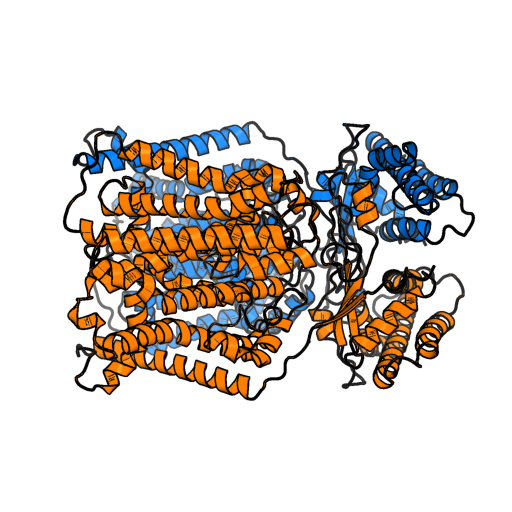 O . SER B 1 172 ? 23.312 -0.658 -13.367 1 91.31 172 SER B O 1
ATOM 6605 N N . VAL B 1 173 ? 22.375 -0.81 -15.43 1 90.75 173 VAL B N 1
ATOM 6606 C CA . VAL B 1 173 ? 23.281 0.139 -16.062 1 90.75 173 VAL B CA 1
ATOM 6607 C C . VAL B 1 173 ? 22.5 1.144 -16.891 1 90.75 173 VAL B C 1
ATOM 6609 O O . VAL B 1 173 ? 21.375 0.856 -17.328 1 90.75 173 VAL B O 1
ATOM 6612 N N . CYS B 1 174 ? 23 2.297 -16.984 1 93.94 174 CYS B N 1
ATOM 6613 C CA . CYS B 1 174 ? 22.422 3.352 -17.812 1 93.94 174 CYS B CA 1
ATOM 6614 C C . CYS B 1 174 ? 23.312 3.65 -19.016 1 93.94 174 CYS B C 1
ATOM 6616 O O . CYS B 1 174 ? 24.375 4.242 -18.875 1 93.94 174 CYS B O 1
ATOM 6618 N N . MET B 1 175 ? 22.844 3.215 -20.203 1 93.19 175 MET B N 1
ATOM 6619 C CA . MET B 1 175 ? 23.641 3.297 -21.422 1 93.19 175 MET B CA 1
ATOM 6620 C C . MET B 1 175 ? 22.938 4.129 -22.484 1 93.19 175 MET B C 1
ATOM 6622 O O . MET B 1 175 ? 21.719 4.32 -22.422 1 93.19 175 MET B O 1
ATOM 6626 N N . PRO B 1 176 ? 23.766 4.641 -23.406 1 92.81 176 PRO B N 1
ATOM 6627 C CA . PRO B 1 176 ? 23.109 5.367 -24.5 1 92.81 176 PRO B CA 1
ATOM 6628 C C . PRO B 1 176 ? 22.109 4.504 -25.266 1 92.81 176 PRO B C 1
ATOM 6630 O O . PRO B 1 176 ? 22.359 3.32 -25.484 1 92.81 176 PRO B O 1
ATOM 6633 N N . ARG B 1 177 ? 21.109 5.094 -25.641 1 92.75 177 ARG B N 1
ATOM 6634 C CA . ARG B 1 177 ? 20.031 4.387 -26.312 1 92.75 177 ARG B CA 1
ATOM 6635 C C . ARG B 1 177 ? 20.516 3.812 -27.641 1 92.75 177 ARG B C 1
ATOM 6637 O O . ARG B 1 177 ? 19.906 2.883 -28.188 1 92.75 177 ARG B O 1
ATOM 6644 N N . SER B 1 178 ? 21.531 4.414 -28.219 1 92.56 178 SER B N 1
ATOM 6645 C CA . SER B 1 178 ? 22.078 3.939 -29.484 1 92.56 178 SER B CA 1
ATOM 6646 C C . SER B 1 178 ? 22.766 2.584 -29.312 1 92.56 178 SER B C 1
ATOM 6648 O O . SER B 1 178 ? 23.047 1.896 -30.297 1 92.56 178 SER B O 1
ATOM 6650 N N . CYS B 1 179 ? 23.016 2.244 -28.094 1 92.38 179 CYS B N 1
ATOM 6651 C CA . CYS B 1 179 ? 23.641 0.953 -27.828 1 92.38 179 CYS B CA 1
ATOM 6652 C C . CYS B 1 179 ? 22.578 -0.141 -27.688 1 92.38 179 CYS B C 1
ATOM 6654 O O . CYS B 1 179 ? 21.75 -0.102 -26.781 1 92.38 179 CYS B O 1
ATOM 6656 N N . SER B 1 180 ? 22.703 -1.115 -28.516 1 91.94 180 SER B N 1
ATOM 6657 C CA . SER B 1 180 ? 21.797 -2.258 -28.438 1 91.94 180 SER B CA 1
ATOM 6658 C C . SER B 1 180 ? 22.172 -3.166 -27.266 1 91.94 180 SER B C 1
ATOM 6660 O O . SER B 1 180 ? 23.219 -3.006 -26.656 1 91.94 180 SER B O 1
ATOM 6662 N N . GLU B 1 181 ? 21.281 -4.105 -26.922 1 91.81 181 GLU B N 1
ATOM 6663 C CA . GLU B 1 181 ? 21.547 -5.07 -25.859 1 91.81 181 GLU B CA 1
ATOM 6664 C C . GLU B 1 181 ? 22.797 -5.883 -26.141 1 91.81 181 GLU B C 1
ATOM 6666 O O . GLU B 1 181 ? 23.578 -6.184 -25.234 1 91.81 181 GLU B O 1
ATOM 6671 N N . GLU B 1 182 ? 23 -6.145 -27.406 1 90 182 GLU B N 1
ATOM 6672 C CA . GLU B 1 182 ? 24.188 -6.895 -27.797 1 90 182 GLU B CA 1
ATOM 6673 C C . GLU B 1 182 ? 25.453 -6.043 -27.656 1 90 182 GLU B C 1
ATOM 6675 O O . GLU B 1 182 ? 26.484 -6.535 -27.203 1 90 182 GLU B O 1
ATOM 6680 N N . ASP B 1 183 ? 25.281 -4.789 -28 1 89.88 183 ASP B N 1
ATOM 6681 C CA . ASP B 1 183 ? 26.406 -3.877 -27.812 1 89.88 183 ASP B CA 1
ATOM 6682 C C . ASP B 1 183 ? 26.844 -3.814 -26.359 1 89.88 183 ASP B C 1
ATOM 6684 O O . ASP B 1 183 ? 28.031 -3.912 -26.047 1 89.88 183 ASP B O 1
ATOM 6688 N N . ILE B 1 184 ? 25.891 -3.686 -25.531 1 90.19 184 ILE B N 1
ATOM 6689 C CA . ILE B 1 184 ? 26.156 -3.543 -24.094 1 90.19 184 ILE B CA 1
ATOM 6690 C C . ILE B 1 184 ? 26.719 -4.848 -23.547 1 90.19 184 ILE B C 1
ATOM 6692 O O . ILE B 1 184 ? 27.625 -4.836 -22.719 1 90.19 184 ILE B O 1
ATOM 6696 N N . HIS B 1 185 ? 26.141 -5.973 -23.984 1 87.19 185 HIS B N 1
ATOM 6697 C CA . HIS B 1 185 ? 26.641 -7.289 -23.594 1 87.19 185 HIS B CA 1
ATOM 6698 C C . HIS B 1 185 ? 28.125 -7.445 -23.906 1 87.19 185 HIS B C 1
ATOM 6700 O O . HIS B 1 185 ? 28.906 -7.875 -23.062 1 87.19 185 HIS B O 1
ATOM 6706 N N . VAL B 1 186 ? 28.484 -7.027 -25.078 1 82.19 186 VAL B N 1
ATOM 6707 C CA . VAL B 1 186 ? 29.859 -7.141 -25.531 1 82.19 186 VAL B CA 1
ATOM 6708 C C . VAL B 1 186 ? 30.75 -6.188 -24.719 1 82.19 186 VAL B C 1
ATOM 6710 O O . VAL B 1 186 ? 31.828 -6.57 -24.25 1 82.19 186 VAL B O 1
ATOM 6713 N N . MET B 1 187 ? 30.25 -5.043 -24.5 1 81.25 187 MET B N 1
ATOM 6714 C CA . MET B 1 187 ? 31.016 -4.023 -23.797 1 81.25 187 MET B CA 1
ATOM 6715 C C . MET B 1 187 ? 31.281 -4.434 -22.344 1 81.25 187 MET B C 1
ATOM 6717 O O . MET B 1 187 ? 32.375 -4.254 -21.828 1 81.25 187 MET B O 1
ATOM 6721 N N . LEU B 1 188 ? 30.328 -4.977 -21.75 1 80.81 188 LEU B N 1
ATOM 6722 C CA . LEU B 1 188 ? 30.438 -5.336 -20.344 1 80.81 188 LEU B CA 1
ATOM 6723 C C . LEU B 1 188 ? 31.328 -6.566 -20.172 1 80.81 188 LEU B C 1
ATOM 6725 O O . LEU B 1 188 ? 31.906 -6.766 -19.109 1 80.81 188 LEU B O 1
ATOM 6729 N N . ASN B 1 189 ? 31.375 -7.406 -21.156 1 76.25 189 ASN B N 1
ATOM 6730 C CA . ASN B 1 189 ? 32.219 -8.602 -21.062 1 76.25 189 ASN B CA 1
ATOM 6731 C C . ASN B 1 189 ? 33.625 -8.32 -21.5 1 76.25 189 ASN B C 1
ATOM 6733 O O . ASN B 1 189 ? 34.531 -9.156 -21.312 1 76.25 189 ASN B O 1
ATOM 6737 N N . LEU B 1 190 ? 33.812 -7.277 -22.172 1 63 190 LEU B N 1
ATOM 6738 C CA . LEU B 1 190 ? 35.156 -6.891 -22.531 1 63 190 LEU B CA 1
ATOM 6739 C C . LEU B 1 190 ? 35.938 -6.434 -21.297 1 63 190 LEU B C 1
ATOM 6741 O O . LEU B 1 190 ? 37.156 -6.539 -21.266 1 63 190 LEU B O 1
ATOM 6745 N N . LEU B 1 191 ? 35.156 -6.027 -20.469 1 52.75 191 LEU B N 1
ATOM 6746 C CA . LEU B 1 191 ? 35.781 -5.484 -19.266 1 52.75 191 LEU B CA 1
ATOM 6747 C C . LEU B 1 191 ? 36.469 -6.582 -18.469 1 52.75 191 LEU B C 1
ATOM 6749 O O . LEU B 1 191 ? 37.594 -6.391 -17.984 1 52.75 191 LEU B O 1
ATOM 6753 N N . PRO B 1 192 ? 35.781 -7.812 -18.328 1 46.28 192 PRO B N 1
ATOM 6754 C CA . PRO B 1 192 ? 36.438 -8.891 -17.562 1 46.28 192 PRO B CA 1
ATOM 6755 C C . PRO B 1 192 ? 37.438 -9.68 -18.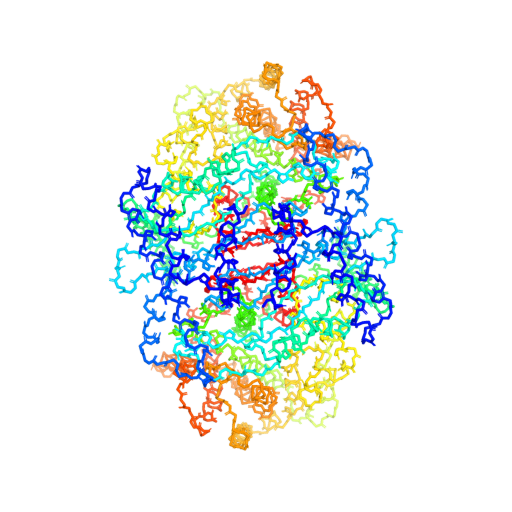375 1 46.28 192 PRO B C 1
ATOM 6757 O O . PRO B 1 192 ? 38 -10.664 -17.875 1 46.28 192 PRO B O 1
ATOM 6760 N N . GLU B 1 193 ? 37.719 -9.445 -19.578 1 44.34 193 GLU B N 1
ATOM 6761 C CA . GLU B 1 193 ? 38.562 -10.375 -20.344 1 44.34 193 GLU B CA 1
ATOM 6762 C C . GLU B 1 193 ? 39.688 -10.938 -19.484 1 44.34 193 GLU B C 1
ATOM 6764 O O . GLU B 1 193 ? 40.094 -12.094 -19.656 1 44.34 193 GLU B O 1
ATOM 6769 N N . LYS B 1 194 ? 40.031 -10.234 -18.547 1 39.97 194 LYS B N 1
ATOM 6770 C CA . LYS B 1 194 ? 41.094 -10.906 -17.812 1 39.97 194 LYS B CA 1
ATOM 6771 C C . LYS B 1 194 ? 40.5 -11.906 -16.812 1 39.97 194 LYS B C 1
ATOM 6773 O O . LYS B 1 194 ? 41.25 -12.672 -16.188 1 39.97 194 LYS B O 1
ATOM 6778 N N . ILE B 1 195 ? 39.25 -11.812 -16.547 1 42.19 195 ILE B N 1
ATOM 6779 C CA . ILE B 1 195 ? 38.781 -12.727 -15.531 1 42.19 195 ILE B CA 1
ATOM 6780 C C . ILE B 1 195 ? 38.375 -14.055 -16.172 1 42.19 195 ILE B C 1
ATOM 6782 O O . ILE B 1 195 ? 38.312 -15.086 -15.5 1 42.19 195 ILE B O 1
ATOM 6786 N N . GLY B 1 196 ? 38.812 -14.25 -17.484 1 41.69 196 GLY B N 1
ATOM 6787 C CA . GLY B 1 196 ? 38.625 -15.5 -18.203 1 41.69 196 GLY B CA 1
ATOM 6788 C C . GLY B 1 196 ? 37.188 -15.969 -18.234 1 41.69 196 GLY B C 1
ATOM 6789 O O . GLY B 1 196 ? 36.906 -17.109 -18.594 1 41.69 196 GLY B O 1
ATOM 6790 N N . TRP B 1 197 ? 36.188 -15.5 -17.453 1 47.97 197 TRP B N 1
ATOM 6791 C CA . TRP B 1 197 ? 34.844 -16 -17.547 1 47.97 197 TRP B CA 1
ATOM 6792 C C . TRP B 1 197 ? 33.875 -14.898 -17.984 1 47.97 197 TRP B C 1
ATOM 6794 O O . TRP B 1 197 ? 34.156 -13.711 -17.797 1 47.97 197 TRP B O 1
ATOM 6804 N N . GLU B 1 198 ? 33 -15.305 -18.844 1 58.31 198 GLU B N 1
ATOM 6805 C CA . GLU B 1 198 ? 31.891 -14.422 -19.219 1 58.31 198 GLU B CA 1
ATOM 6806 C C . GLU B 1 198 ? 31.109 -13.961 -17.984 1 58.31 198 GLU B C 1
ATOM 6808 O O . GLU B 1 198 ? 30.375 -14.75 -17.391 1 58.31 198 GLU B O 1
ATOM 6813 N N . ALA B 1 199 ? 31.328 -12.758 -17.484 1 67.94 199 ALA B N 1
ATOM 6814 C CA . ALA B 1 199 ? 30.75 -12.25 -16.25 1 67.94 199 ALA B CA 1
ATOM 6815 C C . ALA B 1 199 ? 29.281 -11.867 -16.453 1 67.94 199 ALA B C 1
ATOM 6817 O O . ALA B 1 199 ? 28.438 -12.156 -15.602 1 67.94 199 ALA B O 1
ATOM 6818 N N . VAL B 1 200 ? 28.969 -11.422 -17.734 1 80.06 200 VAL B N 1
ATOM 6819 C CA . VAL B 1 200 ? 27.609 -10.984 -18.016 1 80.06 200 VAL B CA 1
ATOM 6820 C C . VAL B 1 200 ? 26.938 -11.977 -18.969 1 80.06 200 VAL B C 1
ATOM 6822 O O . VAL B 1 200 ? 27.422 -12.219 -20.078 1 80.06 200 VAL B O 1
ATOM 6825 N N . CYS B 1 201 ? 25.922 -12.555 -18.516 1 80.31 201 CYS B N 1
ATOM 6826 C CA . CYS B 1 201 ? 25.234 -13.594 -19.266 1 80.31 201 CYS B CA 1
ATOM 6827 C C . CYS B 1 201 ? 24.281 -12.984 -20.297 1 80.31 201 CYS B C 1
ATOM 6829 O O . CYS B 1 201 ? 24.188 -13.477 -21.422 1 80.31 201 CYS B O 1
ATOM 6831 N N . ARG B 1 202 ? 23.578 -12.008 -19.922 1 84.56 202 ARG B N 1
ATOM 6832 C CA . ARG B 1 202 ? 22.562 -11.383 -20.766 1 84.56 202 ARG B CA 1
ATOM 6833 C C . ARG B 1 202 ? 22.281 -9.953 -20.328 1 84.56 202 ARG B C 1
ATOM 6835 O O . ARG B 1 202 ? 22.5 -9.602 -19.172 1 84.56 202 ARG B O 1
ATOM 6842 N N . VAL B 1 203 ? 21.906 -9.133 -21.328 1 87.5 203 VAL B N 1
ATOM 6843 C CA . VAL B 1 203 ? 21.516 -7.762 -21.031 1 87.5 203 VAL B CA 1
ATOM 6844 C C . VAL B 1 203 ? 20.094 -7.512 -21.547 1 87.5 203 VAL B C 1
ATOM 6846 O O . VAL B 1 203 ? 19.734 -7.957 -22.625 1 87.5 203 VAL B O 1
ATOM 6849 N N . SER B 1 204 ? 19.25 -6.957 -20.734 1 86.88 204 SER B N 1
ATOM 6850 C CA . SER B 1 204 ? 17.906 -6.582 -21.109 1 86.88 204 SER B CA 1
ATOM 6851 C C . SER B 1 204 ? 17.625 -5.113 -20.812 1 86.88 204 SER B C 1
ATOM 6853 O O . SER B 1 204 ? 17.812 -4.664 -19.688 1 86.88 204 SER B O 1
ATOM 6855 N N . CYS B 1 205 ? 17.266 -4.367 -21.828 1 89.44 205 CYS B N 1
ATOM 6856 C CA . CYS B 1 205 ? 17 -2.945 -21.625 1 89.44 205 CYS B CA 1
ATOM 6857 C C . CYS B 1 205 ? 15.508 -2.678 -21.5 1 89.44 205 CYS B C 1
ATOM 6859 O O . CYS B 1 205 ? 14.695 -3.348 -22.141 1 89.44 205 CYS B O 1
ATOM 6861 N N . ARG B 1 206 ? 15.211 -1.696 -20.656 1 84.31 206 ARG B N 1
ATOM 6862 C CA . ARG B 1 206 ? 13.828 -1.298 -20.438 1 84.31 206 ARG B CA 1
ATOM 6863 C C . ARG B 1 206 ? 13.453 -0.11 -21.312 1 84.31 206 ARG B C 1
ATOM 6865 O O . ARG B 1 206 ? 14.219 0.849 -21.438 1 84.31 206 ARG B O 1
ATOM 6872 N N . PRO B 1 207 ? 12.43 -0.309 -21.953 1 72.5 207 PRO B N 1
ATOM 6873 C CA . PRO B 1 207 ? 12.062 0.807 -22.812 1 72.5 207 PRO B CA 1
ATOM 6874 C C . PRO B 1 207 ? 11.688 2.066 -22.047 1 72.5 207 PRO B C 1
ATOM 6876 O O . PRO B 1 207 ? 11.039 1.98 -21 1 72.5 207 PRO B O 1
ATOM 6879 N N . ALA B 1 208 ? 12.297 3.17 -22.406 1 66.44 208 ALA B N 1
ATOM 6880 C CA . ALA B 1 208 ? 11.992 4.453 -21.781 1 66.44 208 ALA B CA 1
ATOM 6881 C C . ALA B 1 208 ? 10.641 4.984 -22.25 1 66.44 208 ALA B C 1
ATOM 6883 O O . ALA B 1 208 ? 9.891 5.578 -21.469 1 66.44 208 ALA B O 1
ATOM 6884 N N . GLU B 1 209 ? 10.422 4.883 -23.531 1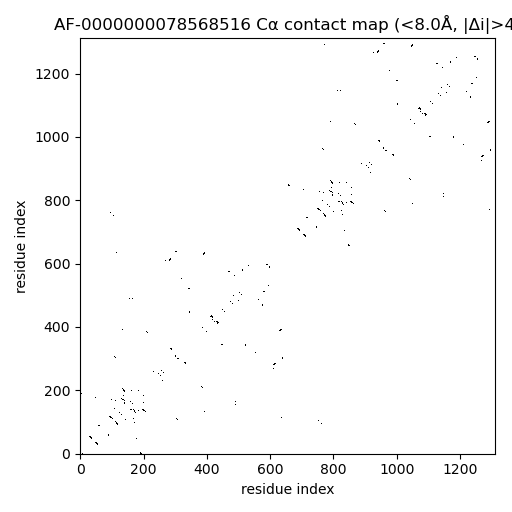 72.62 209 GLU B N 1
ATOM 6885 C CA . GLU B 1 209 ? 9.195 5.375 -24.156 1 72.62 209 GLU B CA 1
ATOM 6886 C C . GLU B 1 209 ? 8.602 4.34 -25.109 1 72.62 209 GLU B C 1
ATOM 6888 O O . GLU B 1 209 ? 9.328 3.691 -25.859 1 72.62 209 GLU B O 1
ATOM 6893 N N . VAL B 1 210 ? 7.332 4.039 -24.844 1 76.31 210 VAL B N 1
ATOM 6894 C CA . VAL B 1 210 ? 6.605 3.15 -25.75 1 76.31 210 VAL B CA 1
ATOM 6895 C C . VAL B 1 210 ? 5.789 3.975 -26.75 1 76.31 210 VAL B C 1
ATOM 6897 O O . VAL B 1 210 ? 5.02 4.852 -26.344 1 76.31 210 VAL B O 1
ATOM 6900 N N . PRO B 1 211 ? 6.184 3.783 -27.953 1 80.5 211 PRO B N 1
ATOM 6901 C CA . PRO B 1 211 ? 5.43 4.559 -28.953 1 80.5 211 PRO B CA 1
ATOM 6902 C C . PRO B 1 211 ? 3.941 4.223 -28.953 1 80.5 211 PRO B C 1
ATOM 6904 O O . PRO B 1 211 ? 3.562 3.074 -28.703 1 80.5 211 PRO B O 1
ATOM 6907 N N . TYR B 1 212 ? 3.18 5.211 -29.141 1 86.25 212 TYR B N 1
ATOM 6908 C CA . TYR B 1 212 ? 1.737 5.023 -29.25 1 86.25 212 TYR B CA 1
ATOM 6909 C C . TYR B 1 212 ? 1.346 4.504 -30.625 1 86.25 212 TYR B C 1
ATOM 6911 O O . TYR B 1 212 ? 1.495 5.207 -31.625 1 86.25 212 TYR B O 1
ATOM 6919 N N . THR B 1 213 ? 0.928 3.297 -30.766 1 85.25 213 THR B N 1
ATOM 6920 C CA . THR B 1 213 ? 0.56 2.645 -32 1 85.25 213 THR B CA 1
ATOM 6921 C C . THR B 1 213 ? -0.889 2.957 -32.375 1 85.25 213 THR B C 1
ATOM 6923 O O . THR B 1 213 ? -1.621 3.551 -31.594 1 85.25 213 THR B O 1
ATOM 6926 N N . THR B 1 214 ? -1.252 2.592 -33.594 1 89.25 214 THR B N 1
ATOM 6927 C CA . THR B 1 214 ? -2.633 2.74 -34.062 1 89.25 214 THR B CA 1
ATOM 6928 C C . THR B 1 214 ? -3.574 1.907 -33.188 1 89.25 214 THR B C 1
ATOM 6930 O O . THR B 1 214 ? -4.68 2.344 -32.875 1 89.25 214 THR B O 1
ATOM 6933 N N . GLY B 1 215 ? -3.002 0.826 -32.781 1 86.5 215 GLY B N 1
ATOM 6934 C CA . GLY B 1 215 ? -3.795 -0.013 -31.875 1 86.5 215 GLY B CA 1
ATOM 6935 C C . GLY B 1 215 ? -4.109 0.652 -30.547 1 86.5 215 GLY B C 1
ATOM 6936 O O . GLY B 1 215 ? -5.23 0.536 -30.047 1 86.5 215 GLY B O 1
ATOM 6937 N N . PHE B 1 216 ? -3.184 1.313 -30.047 1 89.75 216 PHE B N 1
ATOM 6938 C CA . PHE B 1 216 ? -3.377 2.029 -28.797 1 89.75 216 PHE B CA 1
ATOM 6939 C C . PHE B 1 216 ? -4.496 3.055 -28.922 1 89.75 216 PHE B C 1
ATOM 6941 O O . PHE B 1 216 ? -5.406 3.098 -28.094 1 89.75 216 PHE B O 1
ATOM 6948 N N . TRP B 1 217 ? -4.562 3.818 -29.969 1 91.44 217 TRP B N 1
ATOM 6949 C CA . TRP B 1 217 ? -5.543 4.883 -30.141 1 91.44 217 TRP B CA 1
ATOM 6950 C C . TRP B 1 217 ? -6.93 4.305 -30.422 1 91.44 217 TRP B C 1
ATOM 6952 O O . TRP B 1 217 ? -7.938 4.863 -29.969 1 91.44 217 TRP B O 1
ATOM 6962 N N . ILE B 1 218 ? -6.922 3.207 -31.094 1 91.31 218 ILE B N 1
ATOM 6963 C CA . ILE B 1 218 ? -8.203 2.559 -31.359 1 91.31 218 ILE B CA 1
ATOM 6964 C C . ILE B 1 218 ? -8.812 2.074 -30.047 1 91.31 218 ILE B C 1
ATOM 6966 O O . ILE B 1 218 ? -9.984 2.348 -29.75 1 91.31 218 ILE B O 1
ATOM 6970 N N . VAL B 1 219 ? -7.984 1.398 -29.344 1 90.12 219 VAL B N 1
ATOM 6971 C CA . VAL B 1 219 ? -8.484 0.837 -28.094 1 90.12 219 VAL B CA 1
ATOM 6972 C C . VAL B 1 219 ? -8.852 1.965 -27.125 1 90.12 219 VAL B C 1
ATOM 6974 O O . VAL B 1 219 ? -9.891 1.914 -26.469 1 90.12 219 VAL B O 1
ATOM 6977 N N . MET B 1 220 ? -8.055 2.98 -27.047 1 90.56 220 MET B N 1
ATOM 6978 C CA . MET B 1 220 ? -8.336 4.102 -26.156 1 90.56 220 MET B CA 1
ATOM 6979 C C . MET B 1 220 ? -9.602 4.836 -26.578 1 90.56 220 MET B C 1
ATOM 6981 O O . MET B 1 220 ? -10.383 5.27 -25.734 1 90.56 220 MET B O 1
ATOM 6985 N N . SER B 1 221 ? -9.805 4.953 -27.844 1 91.5 221 SER B N 1
ATOM 6986 C CA . SER B 1 221 ? -11.016 5.586 -28.344 1 91.5 221 SER B CA 1
ATOM 6987 C C . SER B 1 221 ? -12.25 4.75 -28.031 1 91.5 221 SER B C 1
ATOM 6989 O O . SER B 1 221 ? -13.289 5.289 -27.641 1 91.5 221 SER B O 1
ATOM 6991 N N . LEU B 1 222 ? -12.102 3.467 -28.188 1 90.62 222 LEU B N 1
ATOM 6992 C CA . LEU B 1 222 ? -13.203 2.566 -27.859 1 90.62 222 LEU B CA 1
ATOM 6993 C C . LEU B 1 222 ? -13.539 2.633 -26.375 1 90.62 222 LEU B C 1
ATOM 6995 O O . LEU B 1 222 ? -14.711 2.664 -26 1 90.62 222 LEU B O 1
ATOM 6999 N N . LEU B 1 223 ? -12.539 2.639 -25.578 1 88.5 223 LEU B N 1
ATOM 7000 C CA . LEU B 1 223 ? -12.758 2.713 -24.141 1 88.5 223 LEU B CA 1
ATOM 7001 C C . LEU B 1 223 ? -13.391 4.047 -23.75 1 88.5 223 LEU B C 1
ATOM 7003 O O . LEU B 1 223 ? -14.297 4.09 -22.906 1 88.5 223 LEU B O 1
ATOM 7007 N N . THR B 1 224 ? -12.945 5.102 -24.344 1 90.06 224 THR B N 1
ATOM 7008 C CA . THR B 1 224 ? -13.508 6.418 -24.078 1 90.06 224 THR B CA 1
ATOM 7009 C C . THR B 1 224 ? -14.969 6.484 -24.516 1 90.06 224 THR B C 1
ATOM 7011 O O . THR B 1 224 ? -15.805 7.074 -23.828 1 90.06 224 THR B O 1
ATOM 7014 N N . LEU B 1 225 ? -15.219 5.883 -25.656 1 90 225 LEU B N 1
ATOM 7015 C CA . LEU B 1 225 ? -16.594 5.816 -26.156 1 90 225 LEU B CA 1
ATOM 7016 C C . LEU B 1 225 ? -17.484 5.027 -25.203 1 90 225 LEU B C 1
ATOM 7018 O O . LEU B 1 225 ? -18.594 5.441 -24.906 1 90 225 LEU B O 1
ATOM 7022 N N . LEU B 1 226 ? -16.953 3.93 -24.734 1 87.31 226 LEU B N 1
ATOM 7023 C CA . LEU B 1 226 ? -17.719 3.105 -23.812 1 87.31 226 LEU B CA 1
ATOM 7024 C C . LEU B 1 226 ? -17.969 3.848 -22.5 1 87.31 226 LEU B C 1
ATOM 7026 O O . LEU B 1 226 ? -19.078 3.777 -21.953 1 87.31 226 LEU B O 1
ATOM 7030 N N . VAL B 1 227 ? -17 4.566 -22.031 1 87.69 227 VAL B N 1
ATOM 7031 C CA . VAL B 1 227 ? -17.156 5.363 -20.812 1 87.69 227 VAL B CA 1
ATOM 7032 C C . VAL B 1 227 ? -18.141 6.496 -21.078 1 87.69 227 VAL B C 1
ATOM 7034 O O . VAL B 1 227 ? -18.984 6.789 -20.219 1 87.69 227 VAL B O 1
ATOM 7037 N N . GLY B 1 228 ? -18.062 7.078 -22.234 1 88.44 228 GLY B N 1
ATOM 7038 C CA . GLY B 1 228 ? -19.016 8.109 -22.609 1 88.44 228 GLY B CA 1
ATOM 7039 C C . GLY B 1 228 ? -20.453 7.613 -22.656 1 88.44 228 GLY B C 1
ATOM 7040 O O . GLY B 1 228 ? -21.359 8.273 -22.156 1 88.44 228 GLY B O 1
ATOM 7041 N N . ILE B 1 229 ? -20.594 6.453 -23.234 1 88.56 229 ILE B N 1
ATOM 7042 C CA . ILE B 1 229 ? -21.906 5.84 -23.312 1 88.56 229 ILE B CA 1
ATOM 7043 C C . ILE B 1 229 ? -22.422 5.531 -21.906 1 88.56 229 ILE B C 1
ATOM 7045 O O . ILE B 1 229 ? -23.609 5.734 -21.609 1 88.56 229 ILE B O 1
ATOM 7049 N N . ALA B 1 230 ? -21.547 5.02 -21.109 1 88.06 230 ALA B N 1
ATOM 7050 C CA . ALA B 1 230 ? -21.938 4.707 -19.734 1 88.06 230 ALA B CA 1
ATOM 7051 C C . ALA B 1 230 ? -22.375 5.965 -18.984 1 88.06 230 ALA B C 1
ATOM 7053 O O . ALA B 1 230 ? -23.359 5.949 -18.25 1 88.06 230 ALA B O 1
ATOM 7054 N N . ILE B 1 231 ? -21.688 7.055 -19.188 1 87.19 231 ILE B N 1
ATOM 7055 C CA . ILE B 1 231 ? -22.016 8.32 -18.531 1 87.19 231 ILE B CA 1
ATOM 7056 C C . ILE B 1 231 ? -23.359 8.844 -19.062 1 87.19 231 ILE B C 1
ATOM 7058 O O . ILE B 1 231 ? -24.219 9.25 -18.281 1 87.19 231 ILE B O 1
ATOM 7062 N N . LEU B 1 232 ? -23.516 8.766 -20.359 1 86.5 232 LEU B N 1
ATOM 7063 C CA . LEU B 1 232 ? -24.766 9.219 -20.984 1 86.5 232 LEU B CA 1
ATOM 7064 C C . LEU B 1 232 ? -25.938 8.391 -20.5 1 86.5 232 LEU B C 1
ATOM 7066 O O . LEU B 1 232 ? -27 8.938 -20.188 1 86.5 232 LEU B O 1
ATOM 7070 N N . ALA B 1 233 ? -25.688 7.074 -20.531 1 87.44 233 ALA B N 1
ATOM 7071 C CA . ALA B 1 233 ? -26.75 6.18 -20.062 1 87.44 233 ALA B CA 1
ATOM 7072 C C . ALA B 1 233 ? -27.109 6.469 -18.609 1 87.44 233 ALA B C 1
ATOM 7074 O O . ALA B 1 233 ? -28.281 6.434 -18.234 1 87.44 233 ALA B O 1
ATOM 7075 N N . THR B 1 234 ? -26.172 6.746 -17.812 1 85.06 234 THR B N 1
ATOM 7076 C CA . THR B 1 234 ? -26.391 7.043 -16.406 1 85.06 234 THR B CA 1
ATOM 7077 C C . THR B 1 234 ? -27.172 8.352 -16.25 1 85.06 234 THR B C 1
ATOM 7079 O O . THR B 1 234 ? -28.078 8.438 -15.422 1 85.06 234 THR B O 1
ATOM 7082 N N . PHE B 1 235 ? -26.891 9.273 -17.047 1 81.88 235 PHE B N 1
ATOM 7083 C CA . PHE B 1 235 ? -27.562 10.555 -17.016 1 81.88 235 PHE B CA 1
ATOM 7084 C C . PHE B 1 235 ? -29.016 10.414 -17.469 1 81.88 235 PHE B C 1
ATOM 7086 O O . PHE B 1 235 ? -29.922 11.016 -16.875 1 81.88 235 PHE B O 1
ATOM 7093 N N . ILE B 1 236 ? -29.219 9.648 -18.5 1 81.31 236 ILE B N 1
ATOM 7094 C CA . ILE B 1 236 ? -30.562 9.438 -19.031 1 81.31 236 ILE B CA 1
ATOM 7095 C C . ILE B 1 236 ? -31.422 8.727 -17.984 1 81.31 236 ILE B C 1
ATOM 7097 O O . ILE B 1 236 ? -32.594 9.086 -17.781 1 81.31 236 ILE B O 1
ATOM 7101 N N . GLU B 1 237 ? -30.812 7.727 -17.422 1 81.38 237 GLU B N 1
ATOM 7102 C CA . GLU B 1 237 ? -31.531 7.016 -16.375 1 81.38 237 GLU B CA 1
ATOM 7103 C C . GLU B 1 237 ? -31.875 7.949 -15.211 1 81.38 237 GLU B C 1
ATOM 7105 O O . GLU B 1 237 ? -33 7.922 -14.695 1 81.38 237 GLU B O 1
ATOM 7110 N N . GLY B 1 238 ? -30.938 8.734 -14.734 1 76.31 238 GLY B N 1
ATOM 7111 C CA . GLY B 1 238 ? -31.172 9.672 -13.656 1 76.31 238 GLY B CA 1
ATOM 7112 C C . GLY B 1 238 ? -32.25 10.695 -13.977 1 76.31 238 GLY B C 1
ATOM 7113 O O . GLY B 1 238 ? -33.094 11.008 -13.133 1 76.31 238 GLY B O 1
ATOM 7114 N N . SER B 1 239 ? -32.25 11.234 -15.156 1 75.31 239 SER B N 1
ATOM 7115 C CA . SER B 1 239 ? -33.25 12.219 -15.594 1 75.31 239 SER B CA 1
ATOM 7116 C C . SER B 1 239 ? -34.625 11.602 -15.711 1 75.31 239 SER B C 1
ATOM 7118 O O . SER B 1 239 ? -35.625 12.234 -15.375 1 75.31 239 SER B O 1
ATOM 7120 N N . ALA B 1 240 ? -34.594 10.328 -16.172 1 75.06 240 ALA B N 1
ATOM 7121 C CA . ALA B 1 240 ? -35.875 9.625 -16.281 1 75.06 240 ALA B CA 1
ATOM 7122 C C . ALA B 1 240 ? -36.469 9.383 -14.898 1 75.06 240 ALA B C 1
ATOM 7124 O O . ALA B 1 240 ? -37.688 9.516 -14.719 1 75.06 240 ALA B O 1
ATOM 7125 N N . LEU B 1 241 ? -35.656 9.055 -14 1 69.62 241 LEU B N 1
ATOM 7126 C CA . LEU B 1 241 ? -36.125 8.82 -12.641 1 69.62 241 LEU B CA 1
ATOM 7127 C C . LEU B 1 241 ? -36.656 10.109 -12.008 1 69.62 241 LEU B C 1
ATOM 7129 O O . LEU B 1 241 ? -37.625 10.094 -11.266 1 69.62 241 LEU B O 1
ATOM 7133 N N . ARG B 1 242 ? -36.094 11.25 -12.297 1 63.59 242 ARG B N 1
ATOM 7134 C CA . ARG B 1 242 ? -36.5 12.547 -11.766 1 63.59 242 ARG B CA 1
ATOM 7135 C C . ARG B 1 242 ? -37.812 13 -12.375 1 63.59 242 ARG B C 1
ATOM 7137 O O . ARG B 1 242 ? -38.625 13.641 -11.703 1 63.59 242 ARG B O 1
ATOM 7144 N N . SER B 1 243 ? -37.906 12.781 -13.641 1 64.06 243 SER B N 1
ATOM 7145 C CA . SER B 1 243 ? -39.125 13.227 -14.305 1 64.06 243 SER B CA 1
ATOM 7146 C C . SER B 1 243 ? -40.281 12.25 -14.055 1 64.06 243 SER B C 1
ATOM 7148 O O . SER B 1 243 ? -41.406 12.5 -14.484 1 64.06 243 SER B O 1
ATOM 7150 N N . GLY B 1 244 ? -40.062 11.273 -13.047 1 60.66 244 GLY B N 1
ATOM 7151 C CA . GLY B 1 244 ? -41.125 10.328 -12.711 1 60.66 244 GLY B CA 1
ATOM 7152 C C . GLY B 1 244 ? -41.406 9.336 -13.812 1 60.66 244 GLY B C 1
ATOM 7153 O O . GLY B 1 244 ? -42.375 8.57 -13.734 1 60.66 244 GLY B O 1
ATOM 7154 N N . HIS B 1 245 ? -40.844 9.508 -14.938 1 57.34 245 HIS B N 1
ATOM 7155 C CA . HIS B 1 245 ? -41.125 8.594 -16.031 1 57.34 245 HIS B CA 1
ATOM 7156 C C . HIS B 1 245 ? -40.375 7.289 -15.906 1 57.34 245 HIS B C 1
ATOM 7158 O O . HIS B 1 245 ? -39.25 7.266 -15.352 1 57.34 245 HIS B O 1
ATOM 7164 N N . SER B 1 246 ? -40.969 6.141 -15.914 1 56.03 246 SER B N 1
ATOM 7165 C CA . SER B 1 246 ? -40.344 4.82 -15.859 1 56.03 246 SER B CA 1
ATOM 7166 C C . SER B 1 246 ? -39.188 4.723 -16.828 1 56.03 246 SER B C 1
ATOM 7168 O O . SER B 1 246 ? -39.281 5.148 -17.984 1 56.03 246 SER B O 1
ATOM 7170 N N . SER B 1 247 ? -38 4.895 -16.391 1 56.31 247 SER B N 1
ATOM 7171 C CA . SER B 1 247 ? -36.75 4.879 -17.156 1 56.31 247 SER B CA 1
ATOM 7172 C C . SER B 1 247 ? -36.875 3.973 -18.375 1 56.31 247 SER B C 1
ATOM 7174 O O . SER B 1 247 ? -36.062 4.082 -19.312 1 56.31 247 SER B O 1
ATOM 7176 N N . GLY B 1 248 ? -37.562 2.873 -18.312 1 54.47 248 GLY B N 1
ATOM 7177 C CA . GLY B 1 248 ? -37.656 1.889 -19.391 1 54.47 248 GLY B CA 1
ATOM 7178 C C . GLY B 1 248 ? -38.594 2.312 -20.5 1 54.47 248 GLY B C 1
ATOM 7179 O O . GLY B 1 248 ? -39.781 1.936 -20.516 1 54.47 248 GLY B O 1
ATOM 7180 N N . GLY B 1 249 ? -38.625 3.451 -20.812 1 52.38 249 GLY B N 1
ATOM 7181 C CA . GLY B 1 249 ? -39.5 3.742 -21.922 1 52.38 249 GLY B CA 1
ATOM 7182 C C . GLY B 1 249 ? -39.5 2.668 -23 1 52.38 249 GLY B C 1
ATOM 7183 O O . GLY B 1 249 ? -38.625 1.799 -23 1 52.38 249 GLY B O 1
ATOM 7184 N N . ASP B 1 250 ? -40.625 2.504 -23.906 1 59.94 250 ASP B N 1
ATOM 7185 C CA . ASP B 1 250 ? -41.031 1.523 -24.922 1 59.94 250 ASP B CA 1
ATOM 7186 C C . ASP B 1 250 ? -39.969 1.433 -26.016 1 59.94 250 ASP B C 1
ATOM 7188 O O . ASP B 1 250 ? -40.031 0.559 -26.891 1 59.94 250 ASP B O 1
ATOM 7192 N N . HIS B 1 251 ? -39 2.252 -26.078 1 67.38 251 HIS B N 1
ATOM 7193 C CA . HIS B 1 251 ? -38.125 2.145 -27.234 1 67.38 251 HIS B CA 1
ATOM 7194 C C . HIS B 1 251 ? -36.938 1.213 -26.953 1 67.38 251 HIS B C 1
ATOM 7196 O O . HIS B 1 251 ? -36.281 1.321 -25.922 1 67.38 251 HIS B O 1
ATOM 7202 N N . VAL B 1 252 ? -36.844 0.212 -27.688 1 73.44 252 VAL B N 1
ATOM 7203 C CA . VAL B 1 252 ? -35.875 -0.861 -27.641 1 73.44 252 VAL B CA 1
ATOM 7204 C C . VAL B 1 252 ? -34.469 -0.269 -27.516 1 73.44 252 VAL B C 1
ATOM 7206 O O . VAL B 1 252 ? -33.625 -0.791 -26.781 1 73.44 252 VAL B O 1
ATOM 7209 N N . GLY B 1 253 ? -34.25 0.886 -28.109 1 76.06 253 GLY B N 1
ATOM 7210 C CA . GLY B 1 253 ? -32.938 1.511 -28.062 1 76.06 253 GLY B CA 1
ATOM 7211 C C . GLY B 1 253 ? -32.562 2.025 -26.688 1 76.06 253 GLY B C 1
ATOM 7212 O O . GLY B 1 253 ? -31.422 1.876 -26.25 1 76.06 253 GLY B O 1
ATOM 7213 N N . THR B 1 254 ? -33.469 2.463 -26.047 1 77.12 254 THR B N 1
ATOM 7214 C CA . THR B 1 254 ? -33.219 3.006 -24.719 1 77.12 254 THR B CA 1
ATOM 7215 C C . THR B 1 254 ? -32.906 1.887 -23.734 1 77.12 254 THR B C 1
ATOM 7217 O O . THR B 1 254 ? -32.062 2.051 -22.844 1 77.12 254 THR B O 1
ATOM 7220 N N . LYS B 1 255 ? -33.531 0.758 -24.047 1 78.44 255 LYS B N 1
ATOM 7221 C CA . LYS B 1 255 ? -33.281 -0.374 -23.156 1 78.44 255 LYS B CA 1
ATOM 7222 C C . LYS B 1 255 ? -31.828 -0.861 -23.297 1 78.44 255 LYS B C 1
ATOM 7224 O O . LYS B 1 255 ? -31.188 -1.196 -22.297 1 78.44 255 LYS B O 1
ATOM 7229 N N . TYR B 1 256 ? -31.438 -0.752 -24.516 1 80.06 256 TYR B N 1
ATOM 7230 C CA . TYR B 1 256 ? -30.062 -1.191 -24.75 1 80.06 256 TYR B CA 1
ATOM 7231 C C . TYR B 1 256 ? -29.062 -0.19 -24.188 1 80.06 256 TYR B C 1
ATOM 7233 O O . TYR B 1 256 ? -28.016 -0.577 -23.672 1 80.06 256 TYR B O 1
ATOM 7241 N N . LEU B 1 257 ? -29.422 0.986 -24.219 1 80.25 257 LEU B N 1
ATOM 7242 C CA . LEU B 1 257 ? -28.531 2.014 -23.688 1 80.25 257 LEU B CA 1
ATOM 7243 C C . LEU B 1 257 ? -28.453 1.935 -22.172 1 80.25 257 LEU B C 1
ATOM 7245 O O . LEU B 1 257 ? -27.375 2.146 -21.594 1 80.25 257 LEU B O 1
ATOM 7249 N N . LEU B 1 258 ? -29.484 1.516 -21.609 1 80 258 LEU B N 1
ATOM 7250 C CA . LEU B 1 258 ? -29.547 1.504 -20.156 1 80 258 LEU B CA 1
ATOM 7251 C C . LEU B 1 258 ? -28.734 0.348 -19.578 1 80 258 LEU B C 1
ATOM 7253 O O . LEU B 1 258 ? -28.391 0.347 -18.391 1 80 258 LEU B O 1
ATOM 7257 N N . CYS B 1 259 ? -28.438 -0.542 -20.547 1 79.06 259 CYS B N 1
ATOM 7258 C CA . CYS B 1 259 ? -27.594 -1.643 -20.094 1 79.06 259 CYS B CA 1
ATOM 7259 C C . CYS B 1 259 ? -26.219 -1.138 -19.703 1 79.06 259 CYS B C 1
ATOM 7261 O O . CYS B 1 259 ? -25.516 -1.791 -18.922 1 79.06 259 CYS B O 1
ATOM 7263 N N . PHE B 1 260 ? -25.922 0.09 -20.109 1 82.75 260 PHE B N 1
ATOM 7264 C CA . PHE B 1 260 ? -24.594 0.624 -19.844 1 82.75 260 PHE B CA 1
ATOM 7265 C C . PHE B 1 260 ? -24.609 1.599 -18.688 1 82.75 260 PHE B C 1
ATOM 7267 O O . PHE B 1 260 ? -23.578 2.188 -18.344 1 82.75 260 PHE B O 1
ATOM 7274 N N . SER B 1 261 ? -25.75 1.713 -18.156 1 81.81 261 SER B N 1
ATOM 7275 C CA . SER B 1 261 ? -25.859 2.654 -17.047 1 81.81 261 SER B CA 1
ATOM 7276 C C . SER B 1 261 ? -25.078 2.18 -15.836 1 81.81 261 SER B C 1
ATOM 7278 O O . SER B 1 261 ? -25.172 1.015 -15.445 1 81.81 261 SER B O 1
ATOM 7280 N N . LEU B 1 262 ? -24.266 3.037 -15.25 1 79.06 262 LEU B N 1
ATOM 7281 C CA . LEU B 1 262 ? -23.406 2.693 -14.117 1 79.06 262 LEU B CA 1
ATOM 7282 C C . LEU B 1 262 ? -24.25 2.412 -12.875 1 79.06 262 LEU B C 1
ATOM 7284 O O . LEU B 1 262 ? -23.922 1.519 -12.086 1 79.06 262 LEU B O 1
ATOM 7288 N N . THR B 1 263 ? -25.266 3.107 -12.711 1 76.12 263 THR B N 1
ATOM 7289 C CA . THR B 1 263 ? -26.109 2.932 -11.531 1 76.12 263 THR B CA 1
ATOM 7290 C C . THR B 1 263 ? -26.875 1.613 -11.602 1 76.12 263 THR B C 1
ATOM 7292 O O . THR B 1 263 ? -26.969 0.892 -10.609 1 76.12 263 THR B O 1
ATOM 7295 N N . SER B 1 264 ? -27.391 1.276 -12.797 1 75.5 264 SER B N 1
ATOM 7296 C CA . SER B 1 264 ? -28.094 0.009 -12.945 1 75.5 264 SER B CA 1
ATOM 7297 C C . SER B 1 264 ? -27.156 -1.175 -12.758 1 75.5 264 SER B C 1
ATOM 7299 O O . SER B 1 264 ? -27.516 -2.164 -12.117 1 75.5 264 SER B O 1
ATOM 7301 N N . ASN B 1 265 ? -25.953 -1.012 -13.25 1 76.75 265 ASN B N 1
ATOM 7302 C CA . ASN B 1 265 ? -24.969 -2.078 -13.102 1 76.75 265 ASN B CA 1
ATOM 7303 C C . ASN B 1 265 ? -24.484 -2.201 -11.664 1 76.75 265 ASN B C 1
ATOM 7305 O O . ASN B 1 265 ? -24.25 -3.309 -11.172 1 76.75 265 ASN B O 1
ATOM 7309 N N . ALA B 1 266 ? -24.328 -1.093 -11.055 1 75.19 266 ALA B N 1
ATOM 7310 C CA . ALA B 1 266 ? -23.938 -1.126 -9.648 1 75.19 266 ALA B CA 1
ATOM 7311 C C . ALA B 1 266 ? -25.016 -1.798 -8.797 1 75.19 266 ALA B C 1
ATOM 7313 O O . ALA B 1 266 ? -24.703 -2.604 -7.918 1 75.19 266 ALA B O 1
ATOM 7314 N N . ARG B 1 267 ? -26.266 -1.54 -9.109 1 72.62 267 ARG B N 1
ATOM 7315 C CA . ARG B 1 267 ? -27.375 -2.156 -8.391 1 72.62 267 ARG B CA 1
ATOM 7316 C C . ARG B 1 267 ? -27.406 -3.662 -8.625 1 72.62 267 ARG B C 1
ATOM 7318 O O . ARG B 1 267 ? -27.703 -4.434 -7.707 1 72.62 267 ARG B O 1
ATOM 7325 N N . ARG B 1 268 ? -27.047 -3.992 -9.766 1 75.62 268 ARG B N 1
ATOM 7326 C CA . ARG B 1 268 ? -27.047 -5.414 -10.102 1 75.62 268 ARG B CA 1
ATOM 7327 C C . ARG B 1 268 ? -25.906 -6.137 -9.375 1 75.62 268 ARG B C 1
ATOM 7329 O O . ARG B 1 268 ? -26.078 -7.262 -8.906 1 75.62 268 ARG B O 1
ATOM 7336 N N . ILE B 1 269 ? -24.812 -5.484 -9.344 1 73.56 269 ILE B N 1
ATOM 7337 C CA . ILE B 1 269 ? -23.672 -6.078 -8.672 1 73.56 269 ILE B CA 1
ATOM 7338 C C . ILE B 1 269 ? -23.953 -6.215 -7.18 1 73.56 269 ILE B C 1
ATOM 7340 O O . ILE B 1 269 ? -23.594 -7.223 -6.562 1 73.56 269 ILE B O 1
ATOM 7344 N N . PHE B 1 270 ? -24.719 -5.258 -6.648 1 70.69 270 PHE B N 1
ATOM 7345 C CA . PHE B 1 270 ? -24.953 -5.242 -5.211 1 70.69 270 PHE B CA 1
ATOM 7346 C C . PHE B 1 270 ? -26.312 -5.852 -4.871 1 70.69 270 PHE B C 1
ATOM 7348 O O . PHE B 1 270 ? -26.672 -5.969 -3.695 1 70.69 270 PHE B O 1
ATOM 7355 N N . SER B 1 271 ? -27.016 -6.211 -5.938 1 69.62 271 SER B N 1
ATOM 7356 C CA . SER B 1 271 ? -28.344 -6.789 -5.691 1 69.62 271 SER B CA 1
ATOM 7357 C C . SER B 1 271 ? -28.234 -8.164 -5.043 1 69.62 271 SER B C 1
ATOM 7359 O O . SER B 1 271 ? -27.297 -8.922 -5.34 1 69.62 271 SER B O 1
ATOM 7361 N N . SER B 1 272 ? -28.922 -8.336 -4 1 65.31 272 SER B N 1
ATOM 7362 C CA . SER B 1 272 ? -28.969 -9.648 -3.352 1 65.31 272 SER B CA 1
ATOM 7363 C C . SER B 1 272 ? -29.875 -10.609 -4.109 1 65.31 272 SER B C 1
ATOM 7365 O O . SER B 1 272 ? -31.031 -10.297 -4.371 1 65.31 272 SER B O 1
ATOM 7367 N N . PRO B 1 273 ? -29.25 -11.641 -4.789 1 61.81 273 PRO B N 1
ATOM 7368 C CA . PRO B 1 273 ? -30.094 -12.609 -5.484 1 61.81 273 PRO B CA 1
ATOM 7369 C C . PRO B 1 273 ? -31.141 -13.234 -4.57 1 61.81 273 PRO B C 1
ATOM 7371 O O . PRO B 1 273 ? -31.047 -13.125 -3.346 1 61.81 273 PRO B O 1
ATOM 7374 N N . ASP B 1 274 ? -32.188 -13.742 -5.211 1 66.88 274 ASP B N 1
ATOM 7375 C CA . ASP B 1 274 ? -33.156 -14.531 -4.461 1 66.88 274 ASP B CA 1
ATOM 7376 C C . ASP B 1 274 ? -32.469 -15.656 -3.691 1 66.88 274 ASP B C 1
ATOM 7378 O O . ASP B 1 274 ? -31.953 -16.609 -4.293 1 66.88 274 ASP B O 1
ATOM 7382 N N . ARG B 1 275 ? -32.344 -15.602 -2.402 1 63.12 275 ARG B N 1
ATOM 7383 C CA . ARG B 1 275 ? -31.625 -16.5 -1.509 1 63.12 275 ARG B CA 1
ATOM 7384 C C . ARG B 1 275 ? -32.125 -17.938 -1.662 1 63.12 275 ARG B C 1
ATOM 7386 O O . ARG B 1 275 ? -31.375 -18.891 -1.467 1 63.12 275 ARG B O 1
ATOM 7393 N N . ARG B 1 276 ? -33.375 -18.047 -2.016 1 60.69 276 ARG B N 1
ATOM 7394 C CA . ARG B 1 276 ? -34.031 -19.344 -2.086 1 60.69 276 ARG B CA 1
ATOM 7395 C C . ARG B 1 276 ? -33.562 -20.125 -3.312 1 60.69 276 ARG B C 1
ATOM 7397 O O . ARG B 1 276 ? -33.688 -21.359 -3.352 1 60.69 276 ARG B O 1
ATOM 7404 N N . LYS B 1 277 ? -32.906 -19.531 -4.312 1 67.31 277 LYS B N 1
ATOM 7405 C CA . LYS B 1 277 ? -32.594 -20.172 -5.578 1 67.31 277 LYS B CA 1
ATOM 7406 C C . LYS B 1 277 ? -31.078 -20.281 -5.781 1 67.31 277 LYS B C 1
ATOM 7408 O O . LYS B 1 277 ? -30.609 -20.938 -6.719 1 67.31 277 LYS B O 1
ATOM 7413 N N . MET B 1 278 ? -30.391 -19.75 -4.875 1 78.5 278 MET B N 1
ATOM 7414 C CA . MET B 1 278 ? -28.938 -19.719 -5.078 1 78.5 278 MET B CA 1
ATOM 7415 C C . MET B 1 278 ? -28.25 -20.734 -4.168 1 78.5 278 MET B C 1
ATOM 7417 O O . MET B 1 278 ? -28.766 -21.078 -3.107 1 78.5 278 MET B O 1
ATOM 7421 N N . ILE B 1 279 ? -27.281 -21.359 -4.754 1 89.75 279 ILE B N 1
ATOM 7422 C CA . ILE B 1 279 ? -26.422 -22.203 -3.924 1 89.75 279 ILE B CA 1
ATOM 7423 C C . ILE B 1 279 ? -25.625 -21.328 -2.947 1 89.75 279 ILE B C 1
ATOM 7425 O O . ILE B 1 279 ? -24.906 -20.422 -3.363 1 89.75 279 ILE B O 1
ATOM 7429 N N . HIS B 1 280 ? -25.766 -21.594 -1.728 1 90.81 280 HIS B N 1
ATOM 7430 C CA . HIS B 1 280 ? -25.156 -20.766 -0.689 1 90.81 280 HIS B CA 1
ATOM 7431 C C . HIS B 1 280 ? -23.672 -21.094 -0.522 1 90.81 280 HIS B C 1
ATOM 7433 O O . HIS B 1 280 ? -23.266 -22.25 -0.672 1 90.81 280 HIS B O 1
ATOM 7439 N N . GLY B 1 281 ? -22.922 -20.062 -0.262 1 93.44 281 GLY B N 1
ATOM 7440 C CA . GLY B 1 281 ? -21.531 -20.234 0.111 1 93.44 281 GLY B CA 1
ATOM 7441 C C . GLY B 1 281 ? -20.578 -20.141 -1.066 1 93.44 281 GLY B C 1
ATOM 7442 O O . GLY B 1 281 ? -19.359 -20.047 -0.883 1 93.44 281 GLY B O 1
ATOM 7443 N N . VAL B 1 282 ? -21.078 -20.141 -2.254 1 93.88 282 VAL B N 1
ATOM 7444 C CA . VAL B 1 282 ? -20.25 -20.188 -3.461 1 93.88 282 VAL B CA 1
ATOM 7445 C C . VAL B 1 282 ? -19.469 -18.891 -3.613 1 93.88 282 VAL B C 1
ATOM 7447 O O . VAL B 1 282 ? -18.266 -18.906 -3.893 1 93.88 282 VAL B O 1
ATOM 7450 N N . ASP B 1 283 ? -20.094 -17.75 -3.385 1 93.69 283 ASP B N 1
ATOM 7451 C CA . ASP B 1 283 ? -19.438 -16.453 -3.553 1 93.69 283 ASP B CA 1
ATOM 7452 C C . ASP B 1 283 ? -18.328 -16.266 -2.527 1 93.69 283 ASP B C 1
ATOM 7454 O O . ASP B 1 283 ? -17.266 -15.727 -2.854 1 93.69 283 ASP B O 1
ATOM 7458 N N . CYS B 1 284 ? -18.609 -16.688 -1.395 1 94.44 284 CYS B N 1
ATOM 7459 C CA . CYS B 1 284 ? -17.594 -16.625 -0.353 1 94.44 284 CYS B CA 1
ATOM 7460 C C . CYS B 1 284 ? -16.375 -17.469 -0.72 1 94.44 284 CYS B C 1
ATOM 7462 O O . CYS B 1 284 ? -15.234 -17.016 -0.578 1 94.44 284 CYS B O 1
ATOM 7464 N N . MET B 1 285 ? -16.594 -18.641 -1.224 1 96.5 285 MET B N 1
ATOM 7465 C CA . MET B 1 285 ? -15.531 -19.547 -1.634 1 96.5 285 MET B CA 1
ATOM 7466 C C . MET B 1 285 ? -14.711 -18.938 -2.768 1 96.5 285 MET B C 1
ATOM 7468 O O . MET B 1 285 ? -13.477 -19.016 -2.766 1 96.5 285 MET B O 1
ATOM 7472 N N . ARG B 1 286 ? -15.383 -18.312 -3.641 1 96.06 286 ARG B N 1
ATOM 7473 C CA . ARG B 1 286 ? -14.703 -17.672 -4.758 1 96.06 286 ARG B CA 1
ATOM 7474 C C . ARG B 1 286 ? -13.781 -16.562 -4.266 1 96.06 286 ARG B C 1
ATOM 7476 O O . ARG B 1 286 ? -12.625 -16.484 -4.688 1 96.06 286 ARG B O 1
ATOM 7483 N N . PHE B 1 287 ? -14.281 -15.773 -3.332 1 93.44 287 PHE B N 1
ATOM 7484 C CA . PHE B 1 287 ? -13.523 -14.625 -2.859 1 93.44 287 PHE B CA 1
ATOM 7485 C C . PHE B 1 287 ? -12.273 -15.062 -2.105 1 93.44 287 PHE B C 1
ATOM 7487 O O . PHE B 1 287 ? -11.172 -14.57 -2.365 1 93.44 287 PHE B O 1
ATOM 7494 N N . PHE B 1 288 ? -12.43 -16 -1.281 1 93.44 288 PHE B N 1
ATOM 7495 C CA . PHE B 1 288 ? -11.297 -16.453 -0.479 1 93.44 288 PHE B CA 1
ATOM 7496 C C . PHE B 1 288 ? -10.266 -17.172 -1.345 1 93.44 288 PHE B C 1
ATOM 7498 O O . PHE B 1 288 ? -9.062 -17.031 -1.119 1 93.44 288 PHE B O 1
ATOM 7505 N N . SER B 1 289 ? -10.742 -17.891 -2.281 1 95.56 289 SER B N 1
ATOM 7506 C CA . SER B 1 289 ? -9.828 -18.562 -3.195 1 95.56 289 SER B CA 1
ATOM 7507 C C . SER B 1 289 ? -9.062 -17.547 -4.055 1 95.56 289 SER B C 1
ATOM 7509 O O . SER B 1 289 ? -7.867 -17.719 -4.289 1 95.56 289 SER B O 1
ATOM 7511 N N . PHE B 1 290 ? -9.75 -16.531 -4.43 1 93.12 290 PHE B N 1
ATOM 7512 C CA . PHE B 1 290 ? -9.102 -15.492 -5.219 1 93.12 290 PHE B CA 1
ATOM 7513 C C . PHE B 1 290 ? -8.023 -14.781 -4.398 1 93.12 290 PHE B C 1
ATOM 7515 O O . PHE B 1 290 ? -6.914 -14.555 -4.883 1 93.12 290 PHE B O 1
ATOM 7522 N N . THR B 1 291 ? -8.328 -14.477 -3.213 1 90.31 291 THR B N 1
ATOM 7523 C CA . THR B 1 291 ? -7.375 -13.812 -2.33 1 90.31 291 THR B CA 1
ATOM 7524 C C . THR B 1 291 ? -6.16 -14.703 -2.078 1 90.31 291 THR B C 1
ATOM 7526 O O . THR B 1 291 ? -5.035 -14.211 -1.979 1 90.31 291 THR B O 1
ATOM 7529 N N . TRP B 1 292 ? -6.48 -15.953 -2.008 1 91.62 292 TRP B N 1
ATOM 7530 C CA . TRP B 1 292 ? -5.406 -16.922 -1.818 1 91.62 292 TRP B CA 1
ATOM 7531 C C . TRP B 1 292 ? -4.484 -16.953 -3.033 1 91.62 292 TRP B C 1
ATOM 7533 O O . TRP B 1 292 ? -3.26 -16.969 -2.891 1 91.62 292 TRP B O 1
ATOM 7543 N N . VAL B 1 293 ? -5.008 -16.891 -4.203 1 91.44 293 VAL B N 1
ATOM 7544 C CA . VAL B 1 293 ? -4.234 -16.859 -5.441 1 91.44 293 VAL B CA 1
ATOM 7545 C C . VAL B 1 293 ? -3.404 -15.578 -5.496 1 91.44 293 VAL B C 1
ATOM 7547 O O . VAL B 1 293 ? -2.215 -15.617 -5.824 1 91.44 293 VAL B O 1
ATOM 7550 N N . LEU B 1 294 ? -4.02 -14.555 -5.133 1 88 294 LEU B N 1
ATOM 7551 C CA . LEU B 1 294 ? -3.346 -13.258 -5.129 1 88 294 LEU B CA 1
ATOM 7552 C C . LEU B 1 294 ? -2.15 -13.266 -4.184 1 88 294 LEU B C 1
ATOM 7554 O O . LEU B 1 294 ? -1.066 -12.797 -4.543 1 88 294 LEU B O 1
ATOM 7558 N N . ALA B 1 295 ? -2.336 -13.797 -3.039 1 86.62 295 ALA B N 1
ATOM 7559 C CA . ALA B 1 295 ? -1.271 -13.859 -2.041 1 86.62 295 ALA B CA 1
ATOM 7560 C C . ALA B 1 295 ? -0.118 -14.734 -2.529 1 86.62 295 ALA B C 1
ATOM 7562 O O . ALA B 1 295 ? 1.052 -14.398 -2.334 1 86.62 295 ALA B O 1
ATOM 7563 N N . GLY B 1 296 ? -0.497 -15.82 -3.121 1 85.31 296 GLY B N 1
ATOM 7564 C CA . GLY B 1 296 ? 0.525 -16.703 -3.662 1 85.31 296 GLY B CA 1
ATOM 7565 C C . GLY B 1 296 ? 1.368 -16.047 -4.738 1 85.31 296 GLY B C 1
ATOM 7566 O O . GLY B 1 296 ? 2.594 -16.188 -4.746 1 85.31 296 GLY B O 1
ATOM 7567 N N . HIS B 1 297 ? 0.768 -15.328 -5.598 1 85.88 297 HIS B N 1
ATOM 7568 C CA . HIS B 1 297 ? 1.501 -14.672 -6.672 1 85.88 297 HIS B CA 1
ATOM 7569 C C . HIS B 1 297 ? 2.35 -13.516 -6.141 1 85.88 297 HIS B C 1
ATOM 7571 O O . HIS B 1 297 ? 3.451 -13.273 -6.633 1 85.88 297 HIS B O 1
ATOM 7577 N N . TYR B 1 298 ? 1.938 -12.914 -5.203 1 82.75 298 TYR B N 1
ATOM 7578 C CA . TYR B 1 298 ? 2.732 -11.844 -4.609 1 82.75 298 TYR B CA 1
ATOM 7579 C C . TYR B 1 298 ? 3.986 -12.398 -3.945 1 82.75 298 TYR B C 1
ATOM 7581 O O . TYR B 1 298 ? 5.062 -11.805 -4.035 1 82.75 298 TYR B O 1
ATOM 7589 N N . ILE B 1 299 ? 3.793 -13.508 -3.242 1 80.69 299 ILE B N 1
ATOM 7590 C CA . ILE B 1 299 ? 4.926 -14.125 -2.562 1 80.69 299 ILE B CA 1
ATOM 7591 C C . ILE B 1 299 ? 5.973 -14.555 -3.588 1 80.69 299 ILE B C 1
ATOM 7593 O O . ILE B 1 299 ? 7.176 -14.469 -3.326 1 80.69 299 ILE B O 1
ATOM 7597 N N . LEU B 1 300 ? 5.52 -14.961 -4.68 1 77.75 300 LEU B N 1
ATOM 7598 C CA . LEU B 1 300 ? 6.453 -15.32 -5.742 1 77.75 300 LEU B CA 1
ATOM 7599 C C . LEU B 1 300 ? 7.277 -14.117 -6.172 1 77.75 300 LEU B C 1
ATOM 7601 O O . LEU B 1 300 ? 8.477 -14.242 -6.445 1 77.75 300 LEU B O 1
ATOM 7605 N N . PHE B 1 301 ? 6.695 -12.992 -6.109 1 77.75 301 PHE B N 1
ATOM 7606 C CA . PHE B 1 301 ? 7.41 -11.773 -6.461 1 77.75 301 PHE B CA 1
ATOM 7607 C C . PHE B 1 301 ? 8.414 -11.406 -5.379 1 77.75 301 PHE B C 1
ATOM 7609 O O . PHE B 1 301 ? 9.445 -10.797 -5.664 1 77.75 301 PHE B O 1
ATOM 7616 N N . CYS B 1 302 ? 8.156 -11.875 -4.234 1 78.25 302 CYS B N 1
ATOM 7617 C CA . CYS B 1 302 ? 9.055 -11.594 -3.123 1 78.25 302 CYS B CA 1
ATOM 7618 C C . CYS B 1 302 ? 10.336 -12.406 -3.238 1 78.25 302 CYS B C 1
ATOM 7620 O O . CYS B 1 302 ? 11.328 -12.117 -2.564 1 78.25 302 CYS B O 1
ATOM 7622 N N . GLY B 1 303 ? 10.32 -13.352 -4.141 1 74.56 303 GLY B N 1
ATOM 7623 C CA . GLY B 1 303 ? 11.547 -14.078 -4.426 1 74.56 303 GLY B CA 1
ATOM 7624 C C . GLY B 1 303 ? 12.648 -13.188 -4.98 1 74.56 303 GLY B C 1
ATOM 7625 O O . GLY B 1 303 ? 13.828 -13.523 -4.879 1 74.56 303 GLY B O 1
ATOM 7626 N N . PHE B 1 304 ? 12.227 -12.008 -5.457 1 76 304 PHE B N 1
ATOM 7627 C CA . PHE B 1 304 ? 13.172 -11.031 -5.996 1 76 304 PHE B CA 1
ATOM 7628 C C . PHE B 1 304 ? 13.328 -9.852 -5.051 1 76 304 PHE B C 1
ATOM 7630 O O . PHE B 1 304 ? 13.445 -8.703 -5.496 1 76 304 PHE B O 1
ATOM 7637 N N . SER B 1 305 ? 13.375 -10.211 -3.801 1 79.81 305 SER B N 1
ATOM 7638 C CA . SER B 1 305 ? 13.5 -9.18 -2.775 1 79.81 305 SER B CA 1
ATOM 7639 C C . SER B 1 305 ? 14.961 -8.914 -2.428 1 79.81 305 SER B C 1
ATOM 7641 O O . SER B 1 305 ? 15.852 -9.633 -2.893 1 79.81 305 SER B O 1
ATOM 7643 N N . ASP B 1 306 ? 15.227 -7.875 -1.698 1 85.06 306 ASP B N 1
ATOM 7644 C CA . ASP B 1 306 ? 16.562 -7.516 -1.25 1 85.06 306 ASP B CA 1
ATOM 7645 C C . ASP B 1 306 ? 16.984 -8.352 -0.04 1 85.06 306 ASP B C 1
ATOM 7647 O O . ASP B 1 306 ? 18 -8.062 0.597 1 85.06 306 ASP B O 1
ATOM 7651 N N . ASN B 1 307 ? 16.156 -9.328 0.303 1 84.12 307 ASN B N 1
ATOM 7652 C CA . ASN B 1 307 ? 16.438 -10.266 1.387 1 84.12 307 ASN B CA 1
ATOM 7653 C C . ASN B 1 307 ? 15.852 -11.641 1.101 1 84.12 307 ASN B C 1
ATOM 7655 O O . ASN B 1 307 ? 15.133 -12.203 1.936 1 84.12 307 ASN B O 1
ATOM 7659 N N . SER B 1 308 ? 16.234 -12.188 0.057 1 79 308 SER B N 1
ATOM 7660 C CA . SER B 1 308 ? 15.672 -13.445 -0.416 1 79 308 SER B CA 1
ATOM 7661 C C . SER B 1 308 ? 15.938 -14.578 0.572 1 79 308 SER B C 1
ATOM 7663 O O . SER B 1 308 ? 15.164 -15.531 0.651 1 79 308 SER B O 1
ATOM 7665 N N . ALA B 1 309 ? 17.016 -14.422 1.35 1 78.69 309 ALA B N 1
ATOM 7666 C CA . ALA B 1 309 ? 17.328 -15.43 2.357 1 78.69 309 ALA B CA 1
ATOM 7667 C C . ALA B 1 309 ? 16.219 -15.516 3.402 1 78.69 309 ALA B C 1
ATOM 7669 O O . ALA B 1 309 ? 15.914 -16.594 3.91 1 78.69 309 ALA B O 1
ATOM 7670 N N . ALA B 1 310 ? 15.664 -14.391 3.721 1 79.31 310 ALA B N 1
ATOM 7671 C CA . ALA B 1 310 ? 14.578 -14.359 4.699 1 79.31 310 ALA B CA 1
ATOM 7672 C C . ALA B 1 310 ? 13.375 -15.164 4.207 1 79.31 310 ALA B C 1
ATOM 7674 O O . ALA B 1 310 ? 12.711 -15.844 4.992 1 79.31 310 ALA B O 1
ATOM 7675 N N . LEU B 1 311 ? 13.148 -15.086 2.971 1 77.75 311 LEU B N 1
ATOM 7676 C CA . LEU B 1 311 ? 12.055 -15.844 2.377 1 77.75 311 LEU B CA 1
ATOM 7677 C C . LEU B 1 311 ? 12.336 -17.344 2.426 1 77.75 311 LEU B C 1
ATOM 7679 O O . LEU B 1 311 ? 11.445 -18.141 2.717 1 77.75 311 LEU B O 1
ATOM 7683 N N . LEU B 1 312 ? 13.547 -17.656 2.145 1 75.88 312 LEU B N 1
ATOM 7684 C CA . LEU B 1 312 ? 13.938 -19.062 2.184 1 75.88 312 LEU B CA 1
ATOM 7685 C C . LEU B 1 312 ? 13.812 -19.625 3.596 1 75.88 312 LEU B C 1
ATOM 7687 O O . LEU B 1 312 ? 13.398 -20.781 3.777 1 75.88 312 LEU B O 1
ATOM 7691 N N . LYS B 1 313 ? 14.07 -18.812 4.48 1 78.19 313 LYS B N 1
ATOM 7692 C CA . LYS B 1 313 ? 13.977 -19.234 5.875 1 78.19 313 LYS B CA 1
ATOM 7693 C C . LYS B 1 313 ? 12.523 -19.422 6.301 1 78.19 313 LYS B C 1
ATOM 7695 O O . LYS B 1 313 ? 12.242 -20.219 7.207 1 78.19 313 LYS B O 1
ATOM 7700 N N . GLU B 1 314 ? 11.68 -18.734 5.656 1 80.38 314 GLU B N 1
ATOM 7701 C CA . GLU B 1 314 ? 10.266 -18.875 5.969 1 80.38 314 GLU B CA 1
ATOM 7702 C C . GLU B 1 314 ? 9.758 -20.281 5.656 1 80.38 314 GLU B C 1
ATOM 7704 O O . GLU B 1 314 ? 8.766 -20.734 6.223 1 80.38 314 GLU B O 1
ATOM 7709 N N . ASN B 1 315 ? 10.414 -20.969 4.754 1 78 315 ASN B N 1
ATOM 7710 C CA . ASN B 1 315 ? 10.023 -22.312 4.352 1 78 315 ASN B CA 1
ATOM 7711 C C . ASN B 1 315 ? 10.086 -23.297 5.527 1 78 315 ASN B C 1
ATOM 7713 O O . ASN B 1 315 ? 9.469 -24.359 5.484 1 78 315 ASN B O 1
ATOM 7717 N N . ASP B 1 316 ? 10.758 -22.859 6.531 1 80.88 316 ASP B N 1
ATOM 7718 C CA . ASP B 1 316 ? 10.875 -23.734 7.703 1 80.88 316 ASP B CA 1
ATOM 7719 C C . ASP B 1 316 ? 9.656 -23.578 8.617 1 80.88 316 ASP B C 1
ATOM 7721 O O . ASP B 1 316 ? 9.438 -24.406 9.5 1 80.88 316 ASP B O 1
ATOM 7725 N N . LYS B 1 317 ? 8.969 -22.609 8.32 1 85.75 317 LYS B N 1
ATOM 7726 C CA . LYS B 1 317 ? 7.789 -22.359 9.141 1 85.75 317 LYS B CA 1
ATOM 7727 C C . LYS B 1 317 ? 6.555 -23.031 8.547 1 85.75 317 LYS B C 1
ATOM 7729 O O . LYS B 1 317 ? 6.301 -22.922 7.344 1 85.75 317 LYS B O 1
ATOM 7734 N N . LEU B 1 318 ? 5.777 -23.641 9.367 1 88 318 LEU B N 1
ATOM 7735 C CA . LEU B 1 318 ? 4.629 -24.422 8.93 1 88 318 LEU B CA 1
ATOM 7736 C C . LEU B 1 318 ? 3.594 -23.547 8.242 1 88 318 LEU B C 1
ATOM 7738 O O . LEU B 1 318 ? 3.055 -23.906 7.195 1 88 318 LEU B O 1
ATOM 7742 N N . TYR B 1 319 ? 3.336 -22.391 8.766 1 86.38 319 TYR B N 1
ATOM 7743 C CA . TYR B 1 319 ? 2.275 -21.531 8.242 1 86.38 319 TYR B CA 1
ATOM 7744 C C . TYR B 1 319 ? 2.615 -21.047 6.836 1 86.38 319 TYR B C 1
ATOM 7746 O O . TYR B 1 319 ? 1.724 -20.688 6.062 1 86.38 319 TYR B O 1
ATOM 7754 N N . TYR B 1 320 ? 3.873 -21.031 6.52 1 85 320 TYR B N 1
ATOM 7755 C CA . TYR B 1 320 ? 4.305 -20.562 5.207 1 85 320 TYR B CA 1
ATOM 7756 C C . TYR B 1 320 ? 3.814 -21.5 4.105 1 85 320 TYR B C 1
ATOM 7758 O O . TYR B 1 320 ? 3.617 -21.062 2.967 1 85 320 TYR B O 1
ATOM 7766 N N . HIS B 1 321 ? 3.477 -22.672 4.445 1 87.94 321 HIS B N 1
ATOM 7767 C CA . HIS B 1 321 ? 3.09 -23.672 3.455 1 87.94 321 HIS B CA 1
ATOM 7768 C C . HIS B 1 321 ? 1.636 -23.5 3.029 1 87.94 321 HIS B C 1
ATOM 7770 O O . HIS B 1 321 ? 1.204 -24.062 2.021 1 87.94 321 HIS B O 1
ATOM 7776 N N . ILE B 1 322 ? 0.909 -22.688 3.775 1 88.31 322 ILE B N 1
ATOM 7777 C CA . ILE B 1 322 ? -0.423 -22.281 3.338 1 88.31 322 ILE B CA 1
ATOM 7778 C C . ILE B 1 322 ? -0.317 -21.453 2.059 1 88.31 322 ILE B C 1
ATOM 7780 O O . ILE B 1 322 ? -1.149 -21.578 1.158 1 88.31 322 ILE B O 1
ATOM 7784 N N . TRP B 1 323 ? 0.737 -20.844 1.959 1 83.56 323 TRP B N 1
ATOM 7785 C CA . TRP B 1 323 ? 0.91 -19.953 0.814 1 83.56 323 TRP B CA 1
ATOM 7786 C C . TRP B 1 323 ? 1.609 -20.672 -0.334 1 83.56 323 TRP B C 1
ATOM 7788 O O . TRP B 1 323 ? 1.291 -20.453 -1.504 1 83.56 323 TRP B O 1
ATOM 7798 N N . THR B 1 324 ? 2.576 -21.516 0.025 1 83.5 324 THR B N 1
ATOM 7799 C CA . THR B 1 324 ? 3.297 -22.219 -1.026 1 83.5 324 THR B CA 1
ATOM 7800 C C . THR B 1 324 ? 2.398 -23.266 -1.693 1 83.5 324 THR B C 1
ATOM 7802 O O . THR B 1 324 ? 2.617 -23.625 -2.852 1 83.5 324 THR B O 1
ATOM 7805 N N . ASN B 1 325 ? 1.447 -23.672 -0.978 1 89.88 325 ASN B N 1
ATOM 7806 C CA . ASN B 1 325 ? 0.519 -24.656 -1.53 1 89.88 325 ASN B CA 1
ATOM 7807 C C . ASN B 1 325 ? -0.836 -24.031 -1.847 1 89.88 325 ASN B C 1
ATOM 7809 O O . ASN B 1 325 ? -1.878 -24.641 -1.626 1 89.88 325 ASN B O 1
ATOM 7813 N N . GLY B 1 326 ? -0.753 -22.812 -2.299 1 89.62 326 GLY B N 1
ATOM 7814 C CA . GLY B 1 326 ? -1.957 -22.078 -2.641 1 89.62 326 GLY B CA 1
ATOM 7815 C C . GLY B 1 326 ? -2.602 -22.547 -3.932 1 89.62 326 GLY B C 1
ATOM 7816 O O . GLY B 1 326 ? -3.66 -22.047 -4.32 1 89.62 326 GLY B O 1
ATOM 7817 N N . HIS B 1 327 ? -2.059 -23.578 -4.609 1 90.19 327 HIS B N 1
ATOM 7818 C CA . HIS B 1 327 ? -2.605 -24.078 -5.863 1 90.19 327 HIS B CA 1
ATOM 7819 C C . HIS B 1 327 ? -3.967 -24.734 -5.652 1 90.19 327 HIS B C 1
ATOM 7821 O O . HIS B 1 327 ? -4.75 -24.859 -6.598 1 90.19 327 HIS B O 1
ATOM 7827 N N . PHE B 1 328 ? -4.293 -25.016 -4.414 1 95.69 328 PHE B N 1
ATOM 7828 C CA . PHE B 1 328 ? -5.598 -25.594 -4.125 1 95.69 328 PHE B CA 1
ATOM 7829 C C . PHE B 1 328 ? -6.707 -24.578 -4.332 1 95.69 328 PHE B C 1
ATOM 7831 O O . PHE B 1 328 ? -7.871 -24.938 -4.5 1 95.69 328 PHE B O 1
ATOM 7838 N N . ALA B 1 329 ? -6.305 -23.312 -4.305 1 95.75 329 ALA B N 1
ATOM 7839 C CA . ALA B 1 329 ? -7.277 -22.266 -4.625 1 95.75 329 ALA B CA 1
ATOM 7840 C C . ALA B 1 329 ? -7.812 -22.438 -6.047 1 95.75 329 ALA B C 1
ATOM 7842 O O . ALA B 1 329 ? -9.008 -22.281 -6.289 1 95.75 329 ALA B O 1
ATOM 7843 N N . VAL B 1 330 ? -6.992 -22.844 -6.953 1 95.56 330 VAL B N 1
ATOM 7844 C CA . VAL B 1 330 ? -7.383 -23.062 -8.344 1 95.56 330 VAL B CA 1
ATOM 7845 C C . VAL B 1 330 ? -8.281 -24.281 -8.438 1 95.56 330 VAL B C 1
ATOM 7847 O O . VAL B 1 330 ? -9.266 -24.281 -9.18 1 95.56 330 VAL B O 1
ATOM 7850 N N . ASP B 1 331 ? -7.957 -25.266 -7.66 1 97.56 331 ASP B N 1
ATOM 7851 C CA . ASP B 1 331 ? -8.781 -26.469 -7.633 1 97.56 331 ASP B CA 1
ATOM 7852 C C . ASP B 1 331 ? -10.188 -26.172 -7.121 1 97.56 331 ASP B C 1
ATOM 7854 O O . ASP B 1 331 ? -11.156 -26.797 -7.543 1 97.56 331 ASP B O 1
ATOM 7858 N N . THR B 1 332 ? -10.227 -25.203 -6.223 1 98.19 332 THR B N 1
ATOM 7859 C CA . THR B 1 332 ? -11.539 -24.766 -5.754 1 98.19 332 THR B CA 1
ATOM 7860 C C . THR B 1 332 ? -12.359 -24.188 -6.902 1 98.19 332 THR B C 1
ATOM 7862 O O . THR B 1 332 ? -13.555 -24.469 -7.02 1 98.19 332 THR B O 1
ATOM 7865 N N . PHE B 1 333 ? -11.727 -23.484 -7.762 1 97.69 333 PHE B N 1
ATOM 7866 C CA . PHE B 1 333 ? -12.43 -22.906 -8.898 1 97.69 333 PHE B CA 1
ATOM 7867 C C . PHE B 1 333 ? -12.883 -23.984 -9.867 1 97.69 333 PHE B C 1
ATOM 7869 O O . PHE B 1 333 ? -13.984 -23.891 -10.422 1 97.69 333 PHE B O 1
ATOM 7876 N N . PHE B 1 334 ? -12.078 -25.016 -10.078 1 98.19 334 PHE B N 1
ATOM 7877 C CA . PHE B 1 334 ? -12.492 -26.141 -10.906 1 98.19 334 PHE B CA 1
ATOM 7878 C C . PHE B 1 334 ? -13.711 -26.844 -10.312 1 98.19 334 PHE B C 1
ATOM 7880 O O . PHE B 1 334 ? -14.664 -27.156 -11.023 1 98.19 334 PHE B O 1
ATOM 7887 N N . PHE B 1 335 ? -13.625 -27.031 -9.016 1 98.5 335 PHE B N 1
ATOM 7888 C CA . PHE B 1 335 ? -14.727 -27.656 -8.297 1 98.5 335 PHE B CA 1
ATOM 7889 C C . PHE B 1 335 ? -16.016 -26.859 -8.469 1 98.5 335 PHE B C 1
ATOM 7891 O O . PHE B 1 335 ? -17.062 -27.438 -8.789 1 98.5 335 PHE B O 1
ATOM 7898 N N . LEU B 1 336 ? -15.906 -25.562 -8.312 1 97.94 336 LEU B N 1
ATOM 7899 C CA . LEU B 1 336 ? -17.078 -24.703 -8.406 1 97.94 336 LEU B CA 1
ATOM 7900 C C . LEU B 1 336 ? -17.625 -24.672 -9.828 1 97.94 336 LEU B C 1
ATOM 7902 O O . LEU B 1 336 ? -18.844 -24.609 -10.031 1 97.94 336 LEU B O 1
ATOM 7906 N N . SER B 1 337 ? -16.75 -24.672 -10.805 1 97.44 337 SER B N 1
ATOM 7907 C CA . SER B 1 337 ? -17.172 -24.703 -12.203 1 97.44 337 SER B CA 1
ATOM 7908 C C . SER B 1 337 ? -17.984 -25.969 -12.508 1 97.44 337 SER B C 1
ATOM 7910 O O . SER B 1 337 ? -19.031 -25.891 -13.141 1 97.44 337 SER B O 1
ATOM 7912 N N . GLY B 1 338 ? -17.484 -27.094 -12.023 1 98.19 338 GLY B N 1
ATOM 7913 C CA . GLY B 1 338 ? -18.219 -28.328 -12.211 1 98.19 338 GLY B CA 1
ATOM 7914 C C . GLY B 1 338 ? -19.562 -28.344 -11.508 1 98.19 338 GLY B C 1
ATOM 7915 O O . GLY B 1 338 ? -20.578 -28.781 -12.078 1 98.19 338 GLY B O 1
ATOM 7916 N N . LEU B 1 339 ? -19.562 -27.859 -10.344 1 97.94 339 LEU B N 1
ATOM 7917 C CA . LEU B 1 339 ? -20.781 -27.812 -9.523 1 97.94 339 LEU B CA 1
ATOM 7918 C C . LEU B 1 339 ? -21.859 -26.969 -10.195 1 97.94 339 LEU B C 1
ATOM 7920 O O . LEU B 1 339 ? -22.984 -27.422 -10.352 1 97.94 339 LEU B O 1
ATOM 7924 N N . MET B 1 340 ? -21.453 -25.797 -10.641 1 95.44 340 MET B N 1
ATOM 7925 C CA . MET B 1 340 ? -22.422 -24.875 -11.242 1 95.44 340 MET B CA 1
ATOM 7926 C C . MET B 1 340 ? -22.906 -25.406 -12.586 1 95.44 340 MET B C 1
ATOM 7928 O O . MET B 1 340 ? -24.094 -25.297 -12.906 1 95.44 340 MET B O 1
ATOM 7932 N N . LEU B 1 341 ? -22.016 -25.953 -13.305 1 96.19 341 LEU B N 1
ATOM 7933 C CA . LEU B 1 341 ? -22.359 -26.516 -14.609 1 96.19 341 LEU B CA 1
ATOM 7934 C C . LEU B 1 341 ? -23.391 -27.625 -14.477 1 96.19 341 LEU B C 1
ATOM 7936 O O . LEU B 1 341 ? -24.422 -27.609 -15.156 1 96.19 341 LEU B O 1
ATOM 7940 N N . SER B 1 342 ? -23.062 -28.531 -13.609 1 96.75 342 SER B N 1
ATOM 7941 C CA . SER B 1 342 ? -23.953 -29.672 -13.422 1 96.75 342 SER B CA 1
ATOM 7942 C C . SER B 1 342 ? -25.297 -29.234 -12.859 1 96.75 342 SER B C 1
ATOM 7944 O O . SER B 1 342 ? -26.344 -29.641 -13.375 1 96.75 342 SER B O 1
ATOM 7946 N N . TYR B 1 343 ? -25.328 -28.406 -11.93 1 94.38 343 TYR B N 1
ATOM 7947 C CA . TYR B 1 343 ? -26.547 -27.938 -11.289 1 94.38 343 TYR B CA 1
ATOM 7948 C C . TYR B 1 343 ? -27.453 -27.203 -12.273 1 94.38 343 TYR B C 1
ATOM 7950 O O . TYR B 1 343 ? -28.641 -27.5 -12.383 1 94.38 343 TYR B O 1
ATOM 7958 N N . MET B 1 344 ? -26.906 -26.328 -13.055 1 91.69 344 MET B N 1
ATOM 7959 C CA . MET B 1 344 ? -27.688 -25.484 -13.961 1 91.69 344 MET B CA 1
ATOM 7960 C C . MET B 1 344 ? -28.141 -26.281 -15.18 1 91.69 344 MET B C 1
ATOM 7962 O O . MET B 1 344 ? -29.281 -26.156 -15.617 1 91.69 344 MET B O 1
ATOM 7966 N N . PHE B 1 345 ? -27.297 -27.047 -15.68 1 93.75 345 PHE B N 1
ATOM 7967 C CA . PHE B 1 345 ? -27.609 -27.797 -16.906 1 93.75 345 PHE B CA 1
ATOM 7968 C C . PHE B 1 345 ? -28.656 -28.875 -16.625 1 93.75 345 PHE B C 1
ATOM 7970 O O . PHE B 1 345 ? -29.625 -29 -17.375 1 93.75 345 PHE B O 1
ATOM 7977 N N . LEU B 1 346 ? -28.516 -29.625 -15.586 1 93.69 346 LEU B N 1
ATOM 7978 C CA . LEU B 1 346 ? -29.375 -30.766 -15.32 1 93.69 346 LEU B CA 1
ATOM 7979 C C . LEU B 1 346 ? -30.734 -30.312 -14.797 1 93.69 346 LEU B C 1
ATOM 7981 O O . LEU B 1 346 ? -31.719 -31.047 -14.867 1 93.69 346 LEU B O 1
ATOM 7985 N N . LYS B 1 347 ? -30.703 -29.141 -14.25 1 88.75 347 LYS B N 1
ATOM 7986 C CA . LYS B 1 347 ? -31.969 -28.578 -13.805 1 88.75 347 LYS B CA 1
ATOM 7987 C C . LYS B 1 347 ? -32.906 -28.328 -14.984 1 88.75 347 LYS B C 1
ATOM 7989 O O . LYS B 1 347 ? -34.125 -28.547 -14.875 1 88.75 347 LYS B O 1
ATOM 7994 N N . SER B 1 348 ? -32.375 -27.922 -16.062 1 85.56 348 SER B N 1
ATOM 7995 C CA . SER B 1 348 ? -33.188 -27.484 -17.188 1 85.56 348 SER B CA 1
ATOM 7996 C C . SER B 1 348 ? -33.219 -28.531 -18.297 1 85.56 348 SER B C 1
ATOM 7998 O O . SER B 1 348 ? -34.031 -28.469 -19.219 1 85.56 348 SER B O 1
ATOM 8000 N N . SER B 1 349 ? -32.469 -29.578 -18.234 1 86.44 349 SER B N 1
ATOM 8001 C CA . SER B 1 349 ? -32.281 -30.469 -19.359 1 86.44 349 SER B CA 1
ATOM 8002 C C . SER B 1 349 ? -33.219 -31.672 -19.281 1 86.44 349 SER B C 1
ATOM 8004 O O . SER B 1 349 ? -33.406 -32.25 -18.203 1 86.44 349 SER B O 1
ATOM 8006 N N . THR B 1 350 ? -33.875 -31.906 -20.453 1 86.31 350 THR B N 1
ATOM 8007 C CA . THR B 1 350 ? -34.75 -33.062 -20.625 1 86.31 350 THR B CA 1
ATOM 8008 C C . THR B 1 350 ? -34.188 -34 -21.688 1 86.31 350 THR B C 1
ATOM 8010 O O . THR B 1 350 ? -33.281 -33.625 -22.453 1 86.31 350 THR B O 1
ATOM 8013 N N . LYS B 1 351 ? -34.625 -35.25 -21.672 1 88.69 351 LYS B N 1
ATOM 8014 C CA . LYS B 1 351 ? -34.219 -36.219 -22.641 1 88.69 351 LYS B CA 1
ATOM 8015 C C . LYS B 1 351 ? -34.469 -35.75 -24.078 1 88.69 351 LYS B C 1
ATOM 8017 O O . LYS B 1 351 ? -33.656 -36.031 -24.969 1 88.69 351 LYS B O 1
ATOM 8022 N N . GLU B 1 352 ? -35.469 -34.969 -24.25 1 89.44 352 GLU B N 1
ATOM 8023 C CA . GLU B 1 352 ? -35.812 -34.438 -25.562 1 89.44 352 GLU B CA 1
ATOM 8024 C C . GLU B 1 352 ? -34.906 -33.281 -25.953 1 89.44 352 GLU B C 1
ATOM 8026 O O . GLU B 1 352 ? -34.5 -33.156 -27.109 1 89.44 352 GLU B O 1
ATOM 8031 N N . ALA B 1 353 ? -34.531 -32.562 -25 1 88.81 353 ALA B N 1
ATOM 8032 C CA . ALA B 1 353 ? -33.719 -31.359 -25.234 1 88.81 353 ALA B CA 1
ATOM 8033 C C . ALA B 1 353 ? -32.312 -31.719 -25.688 1 88.81 353 ALA B C 1
ATOM 8035 O O . ALA B 1 353 ? -31.734 -31.031 -26.516 1 88.81 353 ALA B O 1
ATOM 8036 N N . ILE B 1 354 ? -31.828 -32.812 -25.203 1 90 354 ILE B N 1
ATOM 8037 C CA . ILE B 1 354 ? -30.438 -33.156 -25.469 1 90 354 ILE B CA 1
ATOM 8038 C C . ILE B 1 354 ? -30.312 -33.719 -26.875 1 90 354 ILE B C 1
ATOM 8040 O O . ILE B 1 354 ? -29.219 -33.812 -27.422 1 90 354 ILE B O 1
ATOM 8044 N N . LYS B 1 355 ? -31.406 -34.062 -27.484 1 90.56 355 LYS B N 1
ATOM 8045 C CA . LYS B 1 355 ? -31.391 -34.625 -28.828 1 90.56 355 LYS B CA 1
ATOM 8046 C C . LYS B 1 355 ? -31.375 -33.531 -29.891 1 90.56 355 LYS B C 1
ATOM 8048 O O . LYS B 1 355 ? -31.094 -33.781 -31.062 1 90.56 355 LYS B O 1
ATOM 8053 N N . THR B 1 356 ? -31.594 -32.312 -29.469 1 91.88 356 THR B N 1
ATOM 8054 C CA . THR B 1 356 ? -31.641 -31.172 -30.391 1 91.88 356 THR B CA 1
ATOM 8055 C C . THR B 1 356 ? -30.281 -30.5 -30.5 1 91.88 356 THR B C 1
ATOM 8057 O O . THR B 1 356 ? -29.672 -30.141 -29.484 1 91.88 356 THR B O 1
ATOM 8060 N N . PRO B 1 357 ? -29.844 -30.359 -31.75 1 92.44 357 PRO B N 1
ATOM 8061 C CA . PRO B 1 357 ? -28.547 -29.688 -31.953 1 92.44 357 PRO B CA 1
ATOM 8062 C C . PRO B 1 357 ? -28.562 -28.234 -31.469 1 92.44 357 PRO B C 1
ATOM 8064 O O . PRO B 1 357 ? -27.516 -27.719 -31.062 1 92.44 357 PRO B O 1
ATOM 8067 N N . ARG B 1 358 ? -29.625 -27.594 -31.516 1 92.19 358 ARG B N 1
ATOM 8068 C CA . ARG B 1 358 ? -29.75 -26.219 -31.062 1 92.19 358 ARG B CA 1
ATOM 8069 C C . ARG B 1 358 ? -29.391 -26.078 -29.594 1 92.19 358 ARG B C 1
ATOM 8071 O O . ARG B 1 358 ? -28.812 -25.078 -29.172 1 92.19 358 ARG B O 1
ATOM 8078 N N . THR B 1 359 ? -29.766 -27.047 -28.844 1 92.19 359 THR B N 1
ATOM 8079 C CA . THR B 1 359 ? -29.469 -27.047 -27.422 1 92.19 359 THR B CA 1
ATOM 8080 C C . THR B 1 359 ? -27.969 -26.984 -27.172 1 92.19 359 THR B C 1
ATOM 8082 O O . THR B 1 359 ? -27.484 -26.172 -26.359 1 92.19 359 THR B O 1
ATOM 8085 N N . TRP B 1 360 ? -27.266 -27.719 -27.906 1 94.25 360 TRP B N 1
ATOM 8086 C CA . TRP B 1 360 ? -25.812 -27.781 -27.703 1 94.25 360 TRP B CA 1
ATOM 8087 C C . TRP B 1 360 ? -25.125 -26.547 -28.281 1 94.25 360 TRP B C 1
ATOM 8089 O O . TRP B 1 360 ? -24.141 -26.062 -27.734 1 94.25 360 TRP B O 1
ATOM 8099 N N . LEU B 1 361 ? -25.609 -26.047 -29.406 1 95.31 361 LEU B N 1
ATOM 8100 C CA . LEU B 1 361 ? -25.062 -24.812 -29.984 1 95.31 361 LEU B CA 1
ATOM 8101 C C . LEU B 1 361 ? -25.203 -23.656 -29 1 95.31 361 LEU B C 1
ATOM 8103 O O . LEU B 1 361 ? -24.266 -22.875 -28.812 1 95.31 361 LEU B O 1
ATOM 8107 N N . LEU B 1 362 ? -26.281 -23.562 -28.391 1 93.44 362 LEU B N 1
ATOM 8108 C CA . LEU B 1 362 ? -26.516 -22.5 -27.422 1 93.44 362 LEU B CA 1
ATOM 8109 C C . LEU B 1 362 ? -25.703 -22.719 -26.156 1 93.44 362 LEU B C 1
ATOM 8111 O O . LEU B 1 362 ? -25.188 -21.766 -25.562 1 93.44 362 LEU B O 1
ATOM 8115 N N . PHE B 1 363 ? -25.609 -24.062 -25.875 1 94.38 363 PHE B N 1
ATOM 8116 C CA . PHE B 1 363 ? -24.828 -24.453 -24.703 1 94.38 363 PHE B CA 1
ATOM 8117 C C . PHE B 1 363 ? -23.391 -23.969 -24.828 1 94.38 363 PHE B C 1
ATOM 8119 O O . PHE B 1 363 ? -22.859 -23.312 -23.922 1 94.38 363 PHE B O 1
ATOM 8126 N N . TYR B 1 364 ? -22.812 -24.172 -25.938 1 96.31 364 TYR B N 1
ATOM 8127 C CA . TYR B 1 364 ? -21.422 -23.797 -26.172 1 96.31 364 TYR B CA 1
ATOM 8128 C C . TYR B 1 364 ? -21.297 -22.297 -26.438 1 96.31 364 TYR B C 1
ATOM 8130 O O . TYR B 1 364 ? -20.359 -21.656 -25.969 1 96.31 364 TYR B O 1
ATOM 8138 N N . ALA B 1 365 ? -22.234 -21.672 -27.047 1 95.38 365 ALA B N 1
ATOM 8139 C CA . ALA B 1 365 ? -22.188 -20.266 -27.391 1 95.38 365 ALA B CA 1
ATOM 8140 C C . ALA B 1 365 ? -22.297 -19.391 -26.141 1 95.38 365 ALA B C 1
ATOM 8142 O O . ALA B 1 365 ? -21.578 -18.391 -26 1 95.38 365 ALA B O 1
ATOM 8143 N N . HIS B 1 366 ? -23.141 -19.781 -25.328 1 92.94 366 HIS B N 1
ATOM 8144 C CA . HIS B 1 366 ? -23.359 -19.016 -24.109 1 92.94 366 HIS B CA 1
ATOM 8145 C C . HIS B 1 366 ? -22.078 -18.969 -23.266 1 92.94 366 HIS B C 1
ATOM 8147 O O . HIS B 1 366 ? -21.672 -17.891 -22.812 1 92.94 366 HIS B O 1
ATOM 8153 N N . ARG B 1 367 ? -21.516 -20.047 -23.094 1 93.56 367 ARG B N 1
ATOM 8154 C CA . ARG B 1 367 ? -20.297 -20.109 -22.297 1 93.56 367 ARG B CA 1
ATOM 8155 C C . ARG B 1 367 ? -19.172 -19.344 -22.969 1 93.56 367 ARG B C 1
ATOM 8157 O O . ARG B 1 367 ? -18.438 -18.594 -22.312 1 93.56 367 ARG B O 1
ATOM 8164 N N . TYR B 1 368 ? -19.031 -19.547 -24.25 1 95.56 368 TYR B N 1
ATOM 8165 C CA . TYR B 1 368 ? -17.969 -18.891 -25 1 95.56 368 TYR B CA 1
ATOM 8166 C C . TYR B 1 368 ? -18.109 -17.375 -24.922 1 95.56 368 TYR B C 1
ATOM 8168 O O . TYR B 1 368 ? -17.125 -16.672 -24.672 1 95.56 368 TYR B O 1
ATOM 8176 N N . ILE B 1 369 ? -19.297 -16.875 -25.047 1 93.94 369 ILE B N 1
ATOM 8177 C CA . ILE B 1 369 ? -19.516 -15.438 -25.031 1 93.94 369 ILE B CA 1
ATOM 8178 C C . ILE B 1 369 ? -19.297 -14.883 -23.625 1 93.94 369 ILE B C 1
ATOM 8180 O O . ILE B 1 369 ? -18.672 -13.836 -23.453 1 93.94 369 ILE B O 1
ATOM 8184 N N . ARG B 1 370 ? -19.719 -15.594 -22.688 1 91.5 370 ARG B N 1
ATOM 8185 C CA . ARG B 1 370 ? -19.594 -15.148 -21.312 1 91.5 370 ARG B CA 1
ATOM 8186 C C . ARG B 1 370 ? -18.141 -15.031 -20.891 1 91.5 370 ARG B C 1
ATOM 8188 O O . ARG B 1 370 ? -17.75 -14.078 -20.219 1 91.5 370 ARG B O 1
ATOM 8195 N N . LEU B 1 371 ? -17.328 -15.891 -21.312 1 93.75 371 LEU B N 1
ATOM 8196 C CA . LEU B 1 371 ? -15.93 -15.922 -20.891 1 93.75 371 LEU B CA 1
ATOM 8197 C C . LEU B 1 371 ? -15.055 -15.094 -21.828 1 93.75 371 LEU B C 1
ATOM 8199 O O . LEU B 1 371 ? -14.148 -14.398 -21.375 1 93.75 371 LEU B O 1
ATOM 8203 N N . THR B 1 372 ? -15.406 -15.117 -23.109 1 94.75 372 THR B N 1
ATOM 8204 C CA . THR B 1 372 ? -14.477 -14.633 -24.125 1 94.75 372 THR B CA 1
ATOM 8205 C C . THR B 1 372 ? -14.578 -13.117 -24.266 1 94.75 372 THR B C 1
ATOM 8207 O O . THR B 1 372 ? -13.578 -12.453 -24.547 1 94.75 372 THR B O 1
ATOM 8210 N N . VAL B 1 373 ? -15.68 -12.57 -24.125 1 91.44 373 VAL B N 1
ATOM 8211 C CA . VAL B 1 373 ? -15.852 -11.141 -24.344 1 91.44 373 VAL B CA 1
ATOM 8212 C C . VAL B 1 373 ? -14.953 -10.359 -23.391 1 91.44 373 VAL B C 1
ATOM 8214 O O . VAL B 1 373 ? -14.102 -9.586 -23.812 1 91.44 373 VAL B O 1
ATOM 8217 N N . PRO B 1 374 ? -15.047 -10.562 -22.062 1 91.81 374 PRO B N 1
ATOM 8218 C CA . PRO B 1 374 ? -14.125 -9.859 -21.172 1 91.81 374 PRO B CA 1
ATOM 8219 C C . PRO B 1 374 ? -12.672 -10.273 -21.391 1 91.81 374 PRO B C 1
ATOM 8221 O O . PRO B 1 374 ? -11.766 -9.445 -21.266 1 91.81 374 PRO B O 1
ATOM 8224 N N . TYR B 1 375 ? -12.508 -11.516 -21.719 1 93.69 375 TYR B N 1
ATOM 8225 C CA . TYR B 1 375 ? -11.164 -12.047 -21.938 1 93.69 375 TYR B CA 1
ATOM 8226 C C . TYR B 1 375 ? -10.5 -11.391 -23.141 1 93.69 375 TYR B C 1
ATOM 8228 O O . TYR B 1 375 ? -9.352 -10.953 -23.047 1 93.69 375 TYR B O 1
ATOM 8236 N N . SER B 1 376 ? -11.242 -11.258 -24.188 1 92.31 376 SER B N 1
ATOM 8237 C CA . SER B 1 376 ? -10.703 -10.641 -25.391 1 92.31 376 SER B CA 1
ATOM 8238 C C . SER B 1 376 ? -10.477 -9.148 -25.203 1 92.31 376 SER B C 1
ATOM 8240 O O . SER B 1 376 ? -9.484 -8.602 -25.688 1 92.31 376 SER B O 1
ATOM 8242 N N . ALA B 1 377 ? -11.336 -8.508 -24.516 1 89.75 377 ALA B N 1
ATOM 8243 C CA . ALA B 1 377 ? -11.156 -7.094 -24.219 1 89.75 377 ALA B CA 1
ATOM 8244 C C . ALA B 1 377 ? -9.898 -6.871 -23.375 1 89.75 377 ALA B C 1
ATOM 8246 O O . ALA B 1 377 ? -9.148 -5.918 -23.609 1 89.75 377 ALA B O 1
ATOM 8247 N N . PHE B 1 378 ? -9.688 -7.746 -22.516 1 90.75 378 PHE B N 1
ATOM 8248 C CA . PHE B 1 378 ? -8.516 -7.605 -21.656 1 90.75 378 PHE B CA 1
ATOM 8249 C C . PHE B 1 378 ? -7.234 -7.883 -22.438 1 90.75 378 PHE B C 1
ATOM 8251 O O . PHE B 1 378 ? -6.227 -7.195 -22.25 1 90.75 378 PHE B O 1
ATOM 8258 N N . ILE B 1 379 ? -7.293 -8.906 -23.234 1 90.62 379 ILE B N 1
ATOM 8259 C CA . ILE B 1 379 ? -6.137 -9.227 -24.062 1 90.62 379 ILE B CA 1
ATOM 8260 C C . ILE B 1 379 ? -5.777 -8.016 -24.922 1 90.62 379 ILE B C 1
ATOM 8262 O O . ILE B 1 379 ? -4.602 -7.664 -25.047 1 90.62 379 ILE B O 1
ATOM 8266 N N . LEU B 1 380 ? -6.75 -7.414 -25.5 1 88.5 380 LEU B N 1
ATOM 8267 C CA . LEU B 1 380 ? -6.52 -6.219 -26.312 1 88.5 380 LEU B CA 1
ATOM 8268 C C . LEU B 1 380 ? -5.934 -5.098 -25.453 1 88.5 380 LEU B C 1
ATOM 8270 O O . LEU B 1 380 ? -4.953 -4.461 -25.859 1 88.5 380 LEU B O 1
ATOM 8274 N N . PHE B 1 381 ? -6.457 -4.863 -24.328 1 88.44 381 PHE B N 1
ATOM 8275 C CA . PHE B 1 381 ? -5.969 -3.844 -23.406 1 88.44 381 PHE B CA 1
ATOM 8276 C C . PHE B 1 381 ? -4.539 -4.145 -22.969 1 88.44 381 PHE B C 1
ATOM 8278 O O . PHE B 1 381 ? -3.689 -3.252 -22.953 1 88.44 381 PHE B O 1
ATOM 8285 N N . TYR B 1 382 ? -4.395 -5.375 -22.672 1 86.75 382 TYR B N 1
ATOM 8286 C CA . TYR B 1 382 ? -3.098 -5.824 -22.188 1 86.75 382 TYR B CA 1
ATOM 8287 C C . TYR B 1 382 ? -2.02 -5.66 -23.25 1 86.75 382 TYR B C 1
ATOM 8289 O O . TYR B 1 382 ? -0.887 -5.277 -22.938 1 86.75 382 TYR B O 1
ATOM 8297 N N . THR B 1 383 ? -2.316 -5.848 -24.422 1 86.06 383 THR B N 1
ATOM 8298 C CA . THR B 1 383 ? -1.368 -5.832 -25.531 1 86.06 383 THR B CA 1
ATOM 8299 C C . THR B 1 383 ? -1.022 -4.402 -25.922 1 86.06 383 THR B C 1
ATOM 8301 O O . THR B 1 383 ? 0.138 -4.09 -26.203 1 86.06 383 THR B O 1
ATOM 8304 N N . VAL B 1 384 ? -1.964 -3.547 -25.875 1 86.38 384 VAL B N 1
ATOM 8305 C CA . VAL B 1 384 ? -1.734 -2.258 -26.531 1 86.38 384 VAL B CA 1
ATOM 8306 C C . VAL B 1 384 ? -1.592 -1.166 -25.469 1 86.38 384 VAL B C 1
ATOM 8308 O O . VAL B 1 384 ? -0.918 -0.158 -25.703 1 86.38 384 VAL B O 1
ATOM 8311 N N . VAL B 1 385 ? -2.158 -1.281 -24.312 1 85.5 385 VAL B N 1
ATOM 8312 C CA . VAL B 1 385 ? -2.209 -0.179 -23.359 1 85.5 385 VAL B CA 1
ATOM 8313 C C . VAL B 1 385 ? -1.212 -0.429 -22.234 1 85.5 385 VAL B C 1
ATOM 8315 O O . VAL B 1 385 ? -0.517 0.49 -21.797 1 85.5 385 VAL B O 1
ATOM 8318 N N . VAL B 1 386 ? -1.127 -1.615 -21.719 1 82.19 386 VAL B N 1
ATOM 8319 C CA . VAL B 1 386 ? -0.385 -1.949 -20.516 1 82.19 386 VAL B CA 1
ATOM 8320 C C . VAL B 1 386 ? 1.088 -1.589 -20.688 1 82.19 386 VAL B C 1
ATOM 8322 O O . VAL B 1 386 ? 1.738 -1.118 -19.75 1 82.19 386 VAL B O 1
ATOM 8325 N N . PRO B 1 387 ? 1.654 -1.728 -21.906 1 79.5 387 PRO B N 1
ATOM 8326 C CA . PRO B 1 387 ? 3.059 -1.34 -22.062 1 79.5 387 PRO B CA 1
ATOM 8327 C C . PRO B 1 387 ? 3.303 0.133 -21.75 1 79.5 387 PRO B C 1
ATOM 8329 O O . PRO B 1 387 ? 4.414 0.509 -21.359 1 79.5 387 PRO B O 1
ATOM 8332 N N . HIS B 1 388 ? 2.316 0.952 -21.812 1 80.75 388 HIS B N 1
ATOM 8333 C CA . HIS B 1 388 ? 2.455 2.373 -21.531 1 80.75 388 HIS B CA 1
ATOM 8334 C C . HIS B 1 388 ? 2.297 2.65 -20.031 1 80.75 388 HIS B C 1
ATOM 8336 O O . HIS B 1 388 ? 2.734 3.693 -19.547 1 80.75 388 HIS B O 1
ATOM 8342 N N . LEU B 1 389 ? 1.634 1.776 -19.391 1 75.5 389 LEU B N 1
ATOM 8343 C CA . LEU B 1 389 ? 1.357 1.967 -17.969 1 75.5 389 LEU B CA 1
ATOM 8344 C C . LEU B 1 389 ? 2.463 1.355 -17.109 1 75.5 389 LEU B C 1
ATOM 8346 O O . LEU B 1 389 ? 2.678 1.777 -15.977 1 75.5 389 LEU B O 1
ATOM 8350 N N . ASN B 1 390 ? 3.078 0.399 -17.578 1 68.88 390 ASN B N 1
ATOM 8351 C CA . ASN B 1 390 ? 4.027 -0.382 -16.797 1 68.88 390 ASN B CA 1
ATOM 8352 C C . ASN B 1 390 ? 5.469 0.016 -17.094 1 68.88 390 ASN B C 1
ATOM 8354 O O . ASN B 1 390 ? 6.32 -0.846 -17.344 1 68.88 390 ASN B O 1
ATOM 8358 N N . THR B 1 391 ? 5.66 1.304 -17.047 1 75.5 391 THR B N 1
ATOM 8359 C CA . THR B 1 391 ? 7.039 1.752 -17.203 1 75.5 391 THR B CA 1
ATOM 8360 C C . THR B 1 391 ? 7.77 1.729 -15.859 1 75.5 391 THR B C 1
ATOM 8362 O O . THR B 1 391 ? 7.164 1.972 -14.812 1 75.5 391 THR B O 1
ATOM 8365 N N . GLY B 1 392 ? 8.922 1.123 -15.789 1 80.56 392 GLY B N 1
ATOM 8366 C CA . GLY B 1 392 ? 9.703 1.022 -14.57 1 80.56 392 GLY B CA 1
ATOM 8367 C C . GLY B 1 392 ? 10.883 0.076 -14.695 1 80.56 392 GLY B C 1
ATOM 8368 O O . GLY B 1 392 ? 11.125 -0.49 -15.766 1 80.56 392 GLY B O 1
ATOM 8369 N N . PRO B 1 393 ? 11.594 0.021 -13.656 1 84.38 393 PRO B N 1
ATOM 8370 C CA . PRO B 1 393 ? 12.852 -0.721 -13.711 1 84.38 393 PRO B CA 1
ATOM 8371 C C . PRO B 1 393 ? 12.648 -2.234 -13.703 1 84.38 393 PRO B C 1
ATOM 8373 O O . PRO B 1 393 ? 13.516 -2.979 -14.18 1 84.38 393 PRO B O 1
ATOM 8376 N N . HIS B 1 394 ? 11.617 -2.695 -13.164 1 75.88 394 HIS B N 1
ATOM 8377 C CA . HIS B 1 394 ? 11.508 -4.129 -12.93 1 75.88 394 HIS B CA 1
ATOM 8378 C C . HIS B 1 394 ? 11.234 -4.879 -14.227 1 75.88 394 HIS B C 1
ATOM 8380 O O . HIS B 1 394 ? 10.469 -4.402 -15.07 1 75.88 394 HIS B O 1
ATOM 8386 N N . GLU B 1 395 ? 12.258 -5.855 -14.516 1 64.69 395 GLU B N 1
ATOM 8387 C CA . GLU B 1 395 ? 12.109 -6.738 -15.672 1 64.69 395 GLU B CA 1
ATOM 8388 C C . GLU B 1 395 ? 11.062 -7.82 -15.406 1 64.69 395 GLU B C 1
ATOM 8390 O O . GLU B 1 395 ? 10.859 -8.703 -16.234 1 64.69 395 GLU B O 1
ATOM 8395 N N . ILE B 1 396 ? 10.773 -7.773 -14.367 1 54.28 396 ILE B N 1
ATOM 8396 C CA . ILE B 1 396 ? 10.133 -9.023 -13.953 1 54.28 396 ILE B CA 1
ATOM 8397 C C . ILE B 1 396 ? 9.25 -9.547 -15.086 1 54.28 396 ILE B C 1
ATOM 8399 O O . ILE B 1 396 ? 9.391 -10.695 -15.508 1 54.28 396 ILE B O 1
ATOM 8403 N N . PHE B 1 397 ? 7.883 -9.586 -15.234 1 51.06 397 PHE B N 1
ATOM 8404 C CA . PHE B 1 397 ? 7.031 -10.5 -15.984 1 51.06 397 PHE B CA 1
ATOM 8405 C C . PHE B 1 397 ? 6.48 -9.828 -17.234 1 51.06 397 PHE B C 1
ATOM 8407 O O . PHE B 1 397 ? 6.223 -10.492 -18.234 1 51.06 397 PHE B O 1
ATOM 8414 N N . ILE B 1 398 ? 6.434 -8.555 -17.453 1 50.34 398 ILE B N 1
ATOM 8415 C CA . ILE B 1 398 ? 5.359 -8.031 -18.297 1 50.34 398 ILE B CA 1
ATOM 8416 C C . ILE B 1 398 ? 5.867 -7.844 -19.734 1 50.34 398 ILE B C 1
ATOM 8418 O O . ILE B 1 398 ? 5.16 -8.164 -20.688 1 50.34 398 ILE B O 1
ATOM 8422 N N . MET B 1 399 ? 7.152 -7.395 -20.047 1 51.25 399 MET B N 1
ATOM 8423 C CA . MET B 1 399 ? 7.398 -6.938 -21.406 1 51.25 399 MET B CA 1
ATOM 8424 C C . MET B 1 399 ? 7.324 -8.102 -22.391 1 51.25 399 MET B C 1
ATOM 8426 O O . MET B 1 399 ? 6.738 -7.973 -23.469 1 51.25 399 MET B O 1
ATOM 8430 N N . ASP B 1 400 ? 7.652 -9.281 -21.891 1 60.5 400 ASP B N 1
ATOM 8431 C CA . ASP B 1 400 ? 7.641 -10.422 -22.781 1 60.5 400 ASP B CA 1
ATOM 8432 C C . ASP B 1 400 ? 6.219 -10.93 -23.016 1 60.5 400 ASP B C 1
ATOM 8434 O O . ASP B 1 400 ? 5.895 -11.414 -24.109 1 60.5 400 ASP B O 1
ATOM 8438 N N . GLU B 1 401 ? 5.371 -10.406 -22.188 1 67.56 401 GLU B N 1
ATOM 8439 C CA . GLU B 1 401 ? 4.02 -10.938 -22.328 1 67.56 401 GLU B CA 1
ATOM 8440 C C . GLU B 1 401 ? 3.232 -10.18 -23.391 1 67.56 401 GLU B C 1
ATOM 8442 O O . GLU B 1 401 ? 2.443 -10.773 -24.125 1 67.56 401 GLU B O 1
ATOM 8447 N N . SER B 1 402 ? 3.578 -8.898 -23.531 1 71.69 402 SER B N 1
ATOM 8448 C CA . SER B 1 402 ? 2.846 -8.125 -24.531 1 71.69 402 SER B CA 1
ATOM 8449 C C . SER B 1 402 ? 3.211 -8.562 -25.953 1 71.69 402 SER B C 1
ATOM 8451 O O . SER B 1 402 ? 2.346 -8.633 -26.828 1 71.69 402 SER B O 1
ATOM 8453 N N . GLU B 1 403 ? 4.465 -8.883 -26.109 1 75.31 403 GLU B N 1
ATOM 8454 C CA . GLU B 1 403 ? 4.891 -9.367 -27.422 1 75.31 403 GLU B CA 1
ATOM 8455 C C . GLU B 1 403 ? 4.316 -10.75 -27.703 1 75.31 403 GLU B C 1
ATOM 8457 O O . GLU B 1 403 ? 3.922 -11.039 -28.828 1 75.31 403 GLU B O 1
ATOM 8462 N N . ASN B 1 404 ? 4.234 -11.469 -26.688 1 82 404 ASN B N 1
ATOM 8463 C CA . ASN B 1 404 ? 3.617 -12.789 -26.828 1 82 404 ASN B CA 1
ATOM 8464 C C . ASN B 1 404 ? 2.137 -12.68 -27.172 1 82 404 ASN B C 1
ATOM 8466 O O . ASN B 1 404 ? 1.622 -13.469 -27.969 1 82 404 ASN B O 1
ATOM 8470 N N . CYS B 1 405 ? 1.548 -11.695 -26.609 1 84.94 405 CYS B N 1
ATOM 8471 C CA . CYS B 1 405 ? 0.123 -11.516 -26.859 1 84.94 405 CYS B CA 1
ATOM 8472 C C . CYS B 1 405 ? -0.12 -11.031 -28.297 1 84.94 405 CYS B C 1
ATOM 8474 O O . CYS B 1 405 ? -1.124 -11.391 -28.906 1 84.94 405 CYS B O 1
ATOM 8476 N N . ARG B 1 406 ? 0.824 -10.305 -28.828 1 82.75 406 ARG B N 1
ATOM 8477 C CA . ARG B 1 406 ? 0.706 -9.852 -30.219 1 82.75 406 ARG B CA 1
ATOM 8478 C C . ARG B 1 406 ? 0.835 -11.016 -31.188 1 82.75 406 ARG B C 1
ATOM 8480 O O . ARG B 1 406 ? 0.121 -11.078 -32.188 1 82.75 406 ARG B O 1
ATOM 8487 N N . LYS B 1 407 ? 1.59 -11.953 -30.812 1 84 407 LYS B N 1
ATOM 8488 C CA . LYS B 1 407 ? 1.878 -13.078 -31.703 1 84 407 LYS B CA 1
ATOM 8489 C C . LYS B 1 407 ? 0.879 -14.211 -31.5 1 84 407 LYS B C 1
ATOM 8491 O O . LYS B 1 407 ? 0.439 -14.836 -32.469 1 84 407 LYS B O 1
ATOM 8496 N N . ASN B 1 408 ? 0.462 -14.398 -30.234 1 86.94 408 ASN B N 1
ATOM 8497 C CA . ASN B 1 408 ? -0.231 -15.648 -29.938 1 86.94 408 ASN B CA 1
ATOM 8498 C C . ASN B 1 408 ? -1.608 -15.391 -29.328 1 86.94 408 ASN B C 1
ATOM 8500 O O . ASN B 1 408 ? -2.197 -16.281 -28.719 1 86.94 408 ASN B O 1
ATOM 8504 N N . TRP B 1 409 ? -2.182 -14.227 -29.531 1 87.88 409 TRP B N 1
ATOM 8505 C CA . TRP B 1 409 ? -3.469 -13.898 -28.922 1 87.88 409 TRP B CA 1
ATOM 8506 C C . TRP B 1 409 ? -4.543 -14.891 -29.359 1 87.88 409 TRP B C 1
ATOM 8508 O O . TRP B 1 409 ? -5.477 -15.172 -28.609 1 87.88 409 TRP B O 1
ATOM 8518 N N . TRP B 1 410 ? -4.508 -15.461 -30.562 1 89.62 410 TRP B N 1
ATOM 8519 C CA . TRP B 1 410 ? -5.531 -16.328 -31.125 1 89.62 410 TRP B CA 1
ATOM 8520 C C . TRP B 1 410 ? -5.582 -17.672 -30.391 1 89.62 410 TRP B C 1
ATOM 8522 O O . TRP B 1 410 ? -6.637 -18.297 -30.297 1 89.62 410 TRP B O 1
ATOM 8532 N N . THR B 1 411 ? -4.465 -18.125 -29.844 1 91.56 411 THR B N 1
ATOM 8533 C CA . THR B 1 411 ? -4.457 -19.359 -29.062 1 91.56 411 THR B CA 1
ATOM 8534 C C . THR B 1 411 ? -5.27 -19.203 -27.781 1 91.56 411 THR B C 1
ATOM 8536 O O . THR B 1 411 ? -5.855 -20.172 -27.297 1 91.56 411 THR B O 1
ATOM 8539 N N . ASN B 1 412 ? -5.238 -18.016 -27.266 1 92.12 412 ASN B N 1
ATOM 8540 C CA . ASN B 1 412 ? -6.02 -17.734 -26.062 1 92.12 412 ASN B CA 1
ATOM 8541 C C . ASN B 1 412 ? -7.516 -17.688 -26.359 1 92.12 412 ASN B C 1
ATOM 8543 O O . ASN B 1 412 ? -8.32 -18.219 -25.594 1 92.12 412 ASN B O 1
ATOM 8547 N N . LEU B 1 413 ? -7.883 -17.172 -27.516 1 92.5 413 LEU B N 1
ATOM 8548 C CA . LEU B 1 413 ? -9.297 -17.062 -27.859 1 92.5 413 LEU B CA 1
ATOM 8549 C C . LEU B 1 413 ? -9.875 -18.422 -28.234 1 92.5 413 LEU B C 1
ATOM 8551 O O . LEU B 1 413 ? -11.07 -18.656 -28.047 1 92.5 413 LEU B O 1
ATOM 8555 N N . LEU B 1 414 ? -8.992 -19.266 -28.625 1 93.81 414 LEU B N 1
ATOM 8556 C CA . LEU B 1 414 ? -9.422 -20.625 -28.953 1 93.81 414 LEU B CA 1
ATOM 8557 C C . LEU B 1 414 ? -9.266 -21.547 -27.75 1 93.81 414 LEU B C 1
ATOM 8559 O O . LEU B 1 414 ? -9.641 -22.719 -27.797 1 93.81 414 LEU B O 1
ATOM 8563 N N . TYR B 1 415 ? -8.719 -21.047 -26.703 1 94.44 415 TYR B N 1
ATOM 8564 C CA . TYR B 1 415 ? -8.539 -21.75 -25.438 1 94.44 415 TYR B CA 1
ATOM 8565 C C . TYR B 1 415 ? -7.652 -22.984 -25.625 1 94.44 415 TYR B C 1
ATOM 8567 O O . TYR B 1 415 ? -7.969 -24.062 -25.125 1 94.44 415 TYR B O 1
ATOM 8575 N N . VAL B 1 416 ? -6.527 -22.828 -26.406 1 92.06 416 VAL B N 1
ATOM 8576 C CA . VAL B 1 416 ? -5.582 -23.906 -26.625 1 92.06 416 VAL B CA 1
ATOM 8577 C C . VAL B 1 416 ? -4.168 -23.438 -26.281 1 92.06 416 VAL B C 1
ATOM 8579 O O . VAL B 1 416 ? -3.186 -24.031 -26.734 1 92.06 416 VAL B O 1
ATOM 8582 N N . SER B 1 417 ? -4.051 -22.406 -25.484 1 87 417 SER B N 1
ATOM 8583 C CA . SER B 1 417 ? -2.762 -21.797 -25.172 1 87 417 SER B CA 1
ATOM 8584 C C . SER B 1 417 ? -1.909 -22.719 -24.312 1 87 417 SER B C 1
ATOM 8586 O O . SER B 1 417 ? -0.68 -22.625 -24.312 1 87 417 SER B O 1
ATOM 8588 N N . ASN B 1 418 ? -2.545 -23.641 -23.562 1 84.81 418 ASN B N 1
ATOM 8589 C CA . ASN B 1 418 ? -1.789 -24.547 -22.703 1 84.81 418 ASN B CA 1
ATOM 8590 C C . ASN B 1 418 ? -1.189 -25.703 -23.5 1 84.81 418 ASN B C 1
ATOM 8592 O O . ASN B 1 418 ? -0.314 -26.422 -23 1 84.81 418 ASN B O 1
ATOM 8596 N N . PHE B 1 419 ? -1.656 -25.875 -24.719 1 83.88 419 PHE B N 1
ATOM 8597 C CA . PHE B 1 419 ? -1.143 -26.938 -25.562 1 83.88 419 PHE B CA 1
ATOM 8598 C C . PHE B 1 419 ? -0.22 -26.391 -26.641 1 83.88 419 PHE B C 1
ATOM 8600 O O . PHE B 1 419 ? 0.769 -27.016 -27.016 1 83.88 419 PHE B O 1
ATOM 8607 N N . LEU B 1 420 ? -0.58 -25.203 -27.062 1 77.81 420 LEU B N 1
ATOM 8608 C CA . LEU B 1 420 ? 0.186 -24.594 -28.156 1 77.81 420 LEU B CA 1
ATOM 8609 C C . LEU B 1 420 ? 0.95 -23.375 -27.656 1 77.81 420 LEU B C 1
ATOM 8611 O O . LEU B 1 420 ? 0.361 -22.469 -27.078 1 77.81 420 LEU B O 1
ATOM 8615 N N . GLY B 1 421 ? 2.227 -23.312 -27.938 1 65.69 421 GLY B N 1
ATOM 8616 C CA . GLY B 1 421 ? 3.021 -22.141 -27.609 1 65.69 421 GLY B CA 1
ATOM 8617 C C . GLY B 1 421 ? 3.145 -21.906 -26.109 1 65.69 421 GLY B C 1
ATOM 8618 O O . GLY B 1 421 ? 2.998 -20.766 -25.641 1 65.69 421 GLY B O 1
ATOM 8619 N N . THR B 1 422 ? 3.291 -22.906 -25.422 1 65.94 422 THR B N 1
ATOM 8620 C CA . THR B 1 422 ? 3.236 -22.891 -23.969 1 65.94 422 THR B CA 1
ATOM 8621 C C . THR B 1 422 ? 4.309 -21.969 -23.391 1 65.94 422 THR B C 1
ATOM 8623 O O . THR B 1 422 ? 4.098 -21.344 -22.344 1 65.94 422 THR B O 1
ATOM 8626 N N . ARG B 1 423 ? 5.273 -21.797 -24.078 1 67.25 423 ARG B N 1
ATOM 8627 C CA . ARG B 1 423 ? 6.367 -20.984 -23.562 1 67.25 423 ARG B CA 1
ATOM 8628 C C . ARG B 1 423 ? 6.184 -19.516 -23.922 1 67.25 423 ARG B C 1
ATOM 8630 O O . ARG B 1 423 ? 6.867 -18.641 -23.375 1 67.25 423 ARG B O 1
ATOM 8637 N N . GLU B 1 424 ? 5.203 -19.234 -24.797 1 76.31 424 GLU B N 1
ATOM 8638 C CA . GLU B 1 424 ? 4.938 -17.875 -25.234 1 76.31 424 GLU B CA 1
ATOM 8639 C C . GLU B 1 424 ? 3.459 -17.516 -25.094 1 76.31 424 GLU B C 1
ATOM 8641 O O . GLU B 1 424 ? 2.855 -16.969 -26.016 1 76.31 424 GLU B O 1
ATOM 8646 N N . GLN B 1 425 ? 3.086 -17.781 -23.953 1 76.44 425 GLN B N 1
ATOM 8647 C CA . GLN B 1 425 ? 1.669 -17.516 -23.734 1 76.44 425 GLN B CA 1
ATOM 8648 C C . GLN B 1 425 ? 1.412 -16.031 -23.531 1 76.44 425 GLN B C 1
ATOM 8650 O O . GLN B 1 425 ? 2.25 -15.32 -22.969 1 76.44 425 GLN B O 1
ATOM 8655 N N . CYS B 1 426 ? 0.394 -15.383 -24.156 1 77.56 426 CYS B N 1
ATOM 8656 C CA . CYS B 1 426 ? 0.012 -13.984 -24 1 77.56 426 CYS B CA 1
ATOM 8657 C C . CYS B 1 426 ? -0.301 -13.664 -22.547 1 77.56 426 CYS B C 1
ATOM 8659 O O . CYS B 1 426 ? 0.191 -12.68 -22 1 77.56 426 CYS B O 1
ATOM 8661 N N . ILE B 1 427 ? -0.88 -14.328 -21.766 1 79.38 427 ILE B N 1
ATOM 8662 C CA . ILE B 1 427 ? -1.188 -14.211 -20.344 1 79.38 427 ILE B CA 1
ATOM 8663 C C . ILE B 1 427 ? -0.905 -15.539 -19.641 1 79.38 427 ILE B C 1
ATOM 8665 O O . ILE B 1 427 ? -1.66 -16.5 -19.797 1 79.38 427 ILE B O 1
ATOM 8669 N N . SER B 1 428 ? 0.136 -15.492 -18.953 1 74.5 428 SER B N 1
ATOM 8670 C CA . SER B 1 428 ? 0.654 -16.75 -18.422 1 74.5 428 SER B CA 1
ATOM 8671 C C . SER B 1 428 ? -0.379 -17.438 -17.531 1 74.5 428 SER B C 1
ATOM 8673 O O . SER B 1 428 ? -0.429 -18.656 -17.469 1 74.5 428 SER B O 1
ATOM 8675 N N . LEU B 1 429 ? -1.244 -16.703 -16.938 1 80.81 429 LEU B N 1
ATOM 8676 C CA . LEU B 1 429 ? -2.172 -17.312 -15.992 1 80.81 429 LEU B CA 1
ATOM 8677 C C . LEU B 1 429 ? -3.471 -17.703 -16.688 1 80.81 429 LEU B C 1
ATOM 8679 O O . LEU B 1 429 ? -4.367 -18.281 -16.062 1 80.81 429 LEU B O 1
ATOM 8683 N N . SER B 1 430 ? -3.426 -17.594 -18 1 88.12 430 SER B N 1
ATOM 8684 C CA . SER B 1 430 ? -4.664 -17.859 -18.719 1 88.12 430 SER B CA 1
ATOM 8685 C C . SER B 1 430 ? -4.844 -19.359 -18.984 1 88.12 430 SER B C 1
ATOM 8687 O O . SER B 1 430 ? -5.867 -19.781 -19.531 1 88.12 430 SER B O 1
ATOM 8689 N N . TRP B 1 431 ? -3.9 -20.156 -18.547 1 90.69 431 TRP B N 1
ATOM 8690 C CA . TRP B 1 431 ? -4.031 -21.609 -18.703 1 90.69 431 TRP B CA 1
ATOM 8691 C C . TRP B 1 431 ? -5.289 -22.125 -18.016 1 90.69 431 TRP B C 1
ATOM 8693 O O . TRP B 1 431 ? -5.906 -23.078 -18.469 1 90.69 431 TRP B O 1
ATOM 8703 N N . TYR B 1 432 ? -5.633 -21.547 -16.938 1 93.75 432 TYR B N 1
ATOM 8704 C CA . TYR B 1 432 ? -6.828 -21.969 -16.203 1 93.75 432 TYR B CA 1
ATOM 8705 C C . TYR B 1 432 ? -8.07 -21.859 -17.078 1 93.75 432 TYR B C 1
ATOM 8707 O O . TYR B 1 432 ? -8.906 -22.766 -17.094 1 93.75 432 TYR B O 1
ATOM 8715 N N . LEU B 1 433 ? -8.188 -20.734 -17.781 1 94.38 433 LEU B N 1
ATOM 8716 C CA . LEU B 1 433 ? -9.344 -20.547 -18.641 1 94.38 433 LEU B CA 1
ATOM 8717 C C . LEU B 1 433 ? -9.359 -21.578 -19.766 1 94.38 433 LEU B C 1
ATOM 8719 O O . LEU B 1 433 ? -10.422 -22.062 -20.156 1 94.38 433 LEU B O 1
ATOM 8723 N N . SER B 1 434 ? -8.188 -21.844 -20.25 1 94.19 434 SER B N 1
ATOM 8724 C CA . SER B 1 434 ? -8.102 -22.875 -21.281 1 94.19 434 SER B CA 1
ATOM 8725 C C . SER B 1 434 ? -8.555 -24.234 -20.75 1 94.19 434 SER B C 1
ATOM 8727 O O . SER B 1 434 ? -9.328 -24.938 -21.406 1 94.19 434 SER B O 1
ATOM 8729 N N . ASN B 1 435 ? -8.133 -24.547 -19.578 1 95.38 435 ASN B N 1
ATOM 8730 C CA . ASN B 1 435 ? -8.531 -25.812 -18.953 1 95.38 435 ASN B CA 1
ATOM 8731 C C . ASN B 1 435 ? -10.047 -25.859 -18.734 1 95.38 435 ASN B C 1
ATOM 8733 O O . ASN B 1 435 ? -10.688 -26.859 -19.078 1 95.38 435 ASN B O 1
ATOM 8737 N N . ASP B 1 436 ? -10.531 -24.812 -18.156 1 96.06 436 ASP B N 1
ATOM 8738 C CA . ASP B 1 436 ? -11.953 -24.75 -17.844 1 96.06 436 ASP B CA 1
ATOM 8739 C C . ASP B 1 436 ? -12.805 -24.922 -19.094 1 96.06 436 ASP B C 1
ATOM 8741 O O . ASP B 1 436 ? -13.766 -25.688 -19.109 1 96.06 436 ASP B O 1
ATOM 8745 N N . MET B 1 437 ? -12.438 -24.234 -20.156 1 96.62 437 MET B N 1
ATOM 8746 C CA . MET B 1 437 ? -13.18 -24.297 -21.406 1 96.62 437 MET B CA 1
ATOM 8747 C C . MET B 1 437 ? -13.055 -25.688 -22.047 1 96.62 437 MET B C 1
ATOM 8749 O O . MET B 1 437 ? -14.031 -26.219 -22.562 1 96.62 437 MET B O 1
ATOM 8753 N N . GLN B 1 438 ? -11.922 -26.25 -22.016 1 96.69 438 GLN B N 1
ATOM 8754 C CA . GLN B 1 438 ? -11.703 -27.578 -22.594 1 96.69 438 GLN B CA 1
ATOM 8755 C C . GLN B 1 438 ? -12.547 -28.625 -21.875 1 96.69 438 GLN B C 1
ATOM 8757 O O . GLN B 1 438 ? -13.188 -29.469 -22.531 1 96.69 438 GLN B O 1
ATOM 8762 N N . ILE B 1 439 ? -12.547 -28.562 -20.594 1 97.31 439 ILE B N 1
ATOM 8763 C CA . ILE B 1 439 ? -13.359 -29.5 -19.812 1 97.31 439 ILE B CA 1
ATOM 8764 C C . ILE B 1 439 ? -14.836 -29.234 -20.094 1 97.31 439 ILE B C 1
ATOM 8766 O O . ILE B 1 439 ? -15.625 -30.188 -20.234 1 97.31 439 ILE B O 1
ATOM 8770 N N . TYR B 1 440 ? -15.219 -28 -20.172 1 97.25 440 TYR B N 1
ATOM 8771 C CA . TYR B 1 440 ? -16.594 -27.625 -20.453 1 97.25 440 TYR B CA 1
ATOM 8772 C C . TYR B 1 440 ? -17.047 -28.188 -21.812 1 97.25 440 TYR B C 1
ATOM 8774 O O . TYR B 1 440 ? -18.141 -28.719 -21.922 1 97.25 440 TYR B O 1
ATOM 8782 N N . VAL B 1 441 ? -16.188 -28.078 -22.797 1 96.5 441 VAL B N 1
ATOM 8783 C CA . VAL B 1 441 ? -16.5 -28.547 -24.141 1 96.5 441 VAL B CA 1
ATOM 8784 C C . VAL B 1 441 ? -16.734 -30.062 -24.125 1 96.5 441 VAL B C 1
ATOM 8786 O O . VAL B 1 441 ? -17.609 -30.562 -24.828 1 96.5 441 VAL B O 1
ATOM 8789 N N . LEU B 1 442 ? -16.094 -30.719 -23.25 1 96.25 442 LEU B N 1
ATOM 8790 C CA . LEU B 1 442 ? -16.203 -32.156 -23.156 1 96.25 442 LEU B CA 1
ATOM 8791 C C . LEU B 1 442 ? -17.266 -32.562 -22.141 1 96.25 442 LEU B C 1
ATOM 8793 O O . LEU B 1 442 ? -17.516 -33.75 -21.922 1 96.25 442 LEU B O 1
ATOM 8797 N N . SER B 1 443 ? -17.922 -31.641 -21.594 1 96.69 443 SER B N 1
ATOM 8798 C CA . SER B 1 443 ? -18.797 -31.875 -20.438 1 96.69 443 SER B CA 1
ATOM 8799 C C . SER B 1 443 ? -19.984 -32.75 -20.812 1 96.69 443 SER B C 1
ATOM 8801 O O . SER B 1 443 ? -20.547 -33.438 -19.969 1 96.69 443 SER B O 1
ATOM 8803 N N . PRO B 1 444 ? -20.5 -32.75 -22.109 1 95.5 444 PRO B N 1
ATOM 8804 C CA . PRO B 1 444 ? -21.609 -33.656 -22.438 1 95.5 444 PRO B CA 1
ATOM 8805 C C . PRO B 1 444 ? -21.297 -35.125 -22.141 1 95.5 444 PRO B C 1
ATOM 8807 O O . PRO B 1 444 ? -22.203 -35.906 -21.828 1 95.5 444 PRO B O 1
ATOM 8810 N N . ILE B 1 445 ? -20.094 -35.438 -22.109 1 96 445 ILE B N 1
ATOM 8811 C CA . ILE B 1 445 ? -19.672 -36.812 -21.859 1 96 445 ILE B CA 1
ATOM 8812 C C . ILE B 1 445 ? -20.078 -37.219 -20.453 1 96 445 ILE B C 1
ATOM 8814 O O . ILE B 1 445 ? -20.516 -38.375 -20.25 1 96 445 ILE B O 1
ATOM 8818 N N . PHE B 1 446 ? -20.047 -36.312 -19.5 1 96.69 446 PHE B N 1
ATOM 8819 C CA . PHE B 1 446 ? -20.344 -36.719 -18.141 1 96.69 446 PHE B CA 1
ATOM 8820 C C . PHE B 1 446 ? -21.656 -36.125 -17.672 1 96.69 446 PHE B C 1
ATOM 8822 O O . PHE B 1 446 ? -22.156 -36.5 -16.609 1 96.69 446 PHE B O 1
ATOM 8829 N N . LEU B 1 447 ? -22.266 -35.25 -18.375 1 96.56 447 LEU B N 1
ATOM 8830 C CA . LEU B 1 447 ? -23.562 -34.688 -17.984 1 96.56 447 LEU B CA 1
ATOM 8831 C C . LEU B 1 447 ? -24.719 -35.531 -18.531 1 96.56 447 LEU B C 1
ATOM 8833 O O . LEU B 1 447 ? -25.672 -35.781 -17.812 1 96.56 447 LEU B O 1
ATOM 8837 N N . VAL B 1 448 ? -24.609 -36 -19.766 1 95.44 448 VAL B N 1
ATOM 8838 C CA . VAL B 1 448 ? -25.703 -36.688 -20.469 1 95.44 448 VAL B CA 1
ATOM 8839 C C . VAL B 1 448 ? -26.047 -38 -19.75 1 95.44 448 VAL B C 1
ATOM 8841 O O . VAL B 1 448 ? -27.219 -38.312 -19.578 1 95.44 448 VAL B O 1
ATOM 8844 N N . PRO B 1 449 ? -25.062 -38.719 -19.266 1 96.5 449 PRO B N 1
ATOM 8845 C CA . PRO B 1 449 ? -25.391 -39.969 -18.562 1 96.5 449 PRO B CA 1
ATOM 8846 C C . PRO B 1 449 ? -26.281 -39.75 -17.344 1 96.5 449 PRO B C 1
ATOM 8848 O O . PRO B 1 449 ? -27.078 -40.625 -17 1 96.5 449 PRO B O 1
ATOM 8851 N N . PHE B 1 450 ? -26.203 -38.625 -16.672 1 95.69 450 PHE B N 1
ATOM 8852 C CA . PHE B 1 450 ? -27.031 -38.344 -15.5 1 95.69 450 PHE B CA 1
ATOM 8853 C C . PHE B 1 450 ? -28.5 -38.219 -15.883 1 95.69 450 PHE B C 1
ATOM 8855 O O . PHE B 1 450 ? -29.391 -38.406 -15.047 1 95.69 450 PHE B O 1
ATOM 8862 N N . ILE B 1 451 ? -28.75 -37.812 -17.109 1 94 451 ILE B N 1
ATOM 8863 C CA . ILE B 1 451 ? -30.125 -37.656 -17.594 1 94 451 ILE B CA 1
ATOM 8864 C C . ILE B 1 451 ? -30.797 -39 -17.734 1 94 451 ILE B C 1
ATOM 8866 O O . ILE B 1 451 ? -32 -39.125 -17.547 1 94 451 ILE B O 1
ATOM 8870 N N . PHE B 1 452 ? -30.016 -40.031 -18.031 1 93.56 452 PHE B N 1
ATOM 8871 C CA . PHE B 1 452 ? -30.562 -41.375 -18.266 1 93.56 452 PHE B CA 1
ATOM 8872 C C . PHE B 1 452 ? -30.625 -42.156 -16.969 1 93.56 452 PHE B C 1
ATOM 8874 O O . PHE B 1 452 ? -31.578 -42.906 -16.719 1 93.56 452 PHE B O 1
ATOM 8881 N N . SER B 1 453 ? -29.531 -42.094 -16.25 1 94.81 453 SER B N 1
ATOM 8882 C CA . SER B 1 453 ? -29.484 -42.812 -14.977 1 94.81 453 SER B CA 1
ATOM 8883 C C . SER B 1 453 ? -28.453 -42.188 -14.031 1 94.81 453 SER B C 1
ATOM 8885 O O . SER B 1 453 ? -27.328 -41.906 -14.438 1 94.81 453 SER B O 1
ATOM 8887 N N . PRO B 1 454 ? -28.828 -42 -12.828 1 94.69 454 PRO B N 1
ATOM 8888 C CA . PRO B 1 454 ? -27.859 -41.469 -11.867 1 94.69 454 PRO B CA 1
ATOM 8889 C C . PRO B 1 454 ? -26.625 -42.375 -11.719 1 94.69 454 PRO B C 1
ATOM 8891 O O . PRO B 1 454 ? -25.5 -41.844 -11.617 1 94.69 454 PRO B O 1
ATOM 8894 N N . LEU B 1 455 ? -26.828 -43.625 -11.688 1 96.69 455 LEU B N 1
ATOM 8895 C CA . LEU B 1 455 ? -25.719 -44.594 -11.555 1 96.69 455 LEU B CA 1
ATOM 8896 C C . LEU B 1 455 ? -24.766 -44.469 -12.75 1 96.69 455 LEU B C 1
ATOM 8898 O O . LEU B 1 455 ? -23.547 -44.531 -12.578 1 96.69 455 LEU B O 1
ATOM 8902 N N . GLY B 1 456 ? -25.359 -44.406 -13.914 1 96.25 456 GLY B N 1
ATOM 8903 C CA . GLY B 1 456 ? -24.547 -44.25 -15.102 1 96.25 456 GLY B CA 1
ATOM 8904 C C . GLY B 1 456 ? -23.688 -42.969 -15.055 1 96.25 456 GLY B C 1
ATOM 8905 O O . GLY B 1 456 ? -22.531 -43 -15.453 1 96.25 456 GLY B O 1
ATOM 8906 N N . GLY B 1 457 ? -24.297 -41.875 -14.617 1 97.44 457 GLY B N 1
ATOM 8907 C CA . GLY B 1 457 ? -23.562 -40.625 -14.469 1 97.44 457 GLY B CA 1
ATOM 8908 C C . GLY B 1 457 ? -22.391 -40.719 -13.516 1 97.44 457 GLY B C 1
ATOM 8909 O O . GLY B 1 457 ? -21.266 -40.344 -13.844 1 97.44 457 GLY B O 1
ATOM 8910 N N . PHE B 1 458 ? -22.609 -41.312 -12.375 1 98.06 458 PHE B N 1
ATOM 8911 C CA . PHE B 1 458 ? -21.562 -41.469 -11.367 1 98.06 458 PHE B CA 1
ATOM 8912 C C . PHE B 1 458 ? -20.469 -42.406 -11.836 1 98.06 458 PHE B C 1
ATOM 8914 O O . PHE B 1 458 ? -19.281 -42.156 -11.555 1 98.06 458 PHE B O 1
ATOM 8921 N N . LEU B 1 459 ? -20.797 -43.438 -12.57 1 97.88 459 LEU B N 1
ATOM 8922 C CA . LEU B 1 459 ? -19.812 -44.375 -13.086 1 97.88 459 LEU B CA 1
ATOM 8923 C C . LEU B 1 459 ? -18.875 -43.719 -14.086 1 97.88 459 LEU B C 1
ATOM 8925 O O . LEU B 1 459 ? -17.672 -43.969 -14.086 1 97.88 459 LEU B O 1
ATOM 8929 N N . VAL B 1 460 ? -19.438 -42.875 -14.883 1 98 460 VAL B N 1
ATOM 8930 C CA . VAL B 1 460 ? -18.609 -42.156 -15.852 1 98 460 VAL B CA 1
ATOM 8931 C C . VAL B 1 460 ? -17.672 -41.188 -15.125 1 98 460 VAL B C 1
ATOM 8933 O O . VAL B 1 460 ? -16.5 -41.062 -15.5 1 98 460 VAL B O 1
ATOM 8936 N N . LEU B 1 461 ? -18.156 -40.5 -14.102 1 98.44 461 LEU B N 1
ATOM 8937 C CA . LEU B 1 461 ? -17.312 -39.594 -13.32 1 98.44 461 LEU B CA 1
ATOM 8938 C C . LEU B 1 461 ? -16.141 -40.344 -12.695 1 98.44 461 LEU B C 1
ATOM 8940 O O . LEU B 1 461 ? -15.008 -39.875 -12.734 1 98.44 461 LEU B O 1
ATOM 8944 N N . VAL B 1 462 ? -16.406 -41.5 -12.148 1 97.94 462 VAL B N 1
ATOM 8945 C CA . VAL B 1 462 ? -15.383 -42.312 -11.5 1 97.94 462 VAL B CA 1
ATOM 8946 C C . VAL B 1 462 ? -14.383 -42.812 -12.539 1 97.94 462 VAL B C 1
ATOM 8948 O O . VAL B 1 462 ? -13.172 -42.781 -12.312 1 97.94 462 VAL B O 1
ATOM 8951 N N . ALA B 1 463 ? -14.906 -43.25 -13.648 1 97.94 463 ALA B N 1
ATOM 8952 C CA . ALA B 1 463 ? -14.047 -43.75 -14.719 1 97.94 463 ALA B CA 1
ATOM 8953 C C . ALA B 1 463 ? -13.102 -42.656 -15.211 1 97.94 463 ALA B C 1
ATOM 8955 O O . ALA B 1 463 ? -11.898 -42.875 -15.383 1 97.94 463 ALA B O 1
ATOM 8956 N N . LEU B 1 464 ? -13.648 -41.5 -15.438 1 98 464 LEU B N 1
ATOM 8957 C CA . LEU B 1 464 ? -12.836 -40.406 -15.914 1 98 464 LEU B CA 1
ATOM 8958 C C . LEU B 1 464 ? -11.805 -39.969 -14.859 1 98 464 LEU B C 1
ATOM 8960 O O . LEU B 1 464 ? -10.688 -39.594 -15.203 1 98 464 LEU B O 1
ATOM 8964 N N . SER B 1 465 ? -12.164 -40 -13.562 1 98 465 SER B N 1
ATOM 8965 C CA . SER B 1 465 ? -11.219 -39.688 -12.492 1 98 465 SER B CA 1
ATOM 8966 C C . SER B 1 465 ? -10.078 -40.719 -12.461 1 98 465 SER B C 1
ATOM 8968 O O . SER B 1 465 ? -8.914 -40.344 -12.281 1 98 465 SER B O 1
ATOM 8970 N N . ILE B 1 466 ? -10.438 -41.969 -12.664 1 97.69 466 ILE B N 1
ATOM 8971 C CA . ILE B 1 466 ? -9.438 -43.031 -12.672 1 97.69 466 ILE B CA 1
ATOM 8972 C C . ILE B 1 466 ? -8.492 -42.844 -13.852 1 97.69 466 ILE B C 1
ATOM 8974 O O . ILE B 1 466 ? -7.277 -43 -13.719 1 97.69 466 ILE B O 1
ATOM 8978 N N . ILE B 1 467 ? -9.023 -42.5 -15 1 97.5 467 ILE B N 1
ATOM 8979 C CA . ILE B 1 467 ? -8.211 -42.25 -16.188 1 97.5 467 ILE B CA 1
ATOM 8980 C C . ILE B 1 467 ? -7.266 -41.062 -15.914 1 97.5 467 ILE B C 1
ATOM 8982 O O . ILE B 1 467 ? -6.078 -41.125 -16.234 1 97.5 467 ILE B O 1
ATOM 8986 N N . SER B 1 468 ? -7.762 -40 -15.359 1 97.19 468 SER B N 1
ATOM 8987 C CA . SER B 1 468 ? -6.949 -38.844 -15.031 1 97.19 468 SER B CA 1
ATOM 8988 C C . SER B 1 468 ? -5.832 -39.188 -14.055 1 97.19 468 SER B C 1
ATOM 8990 O O . SER B 1 468 ? -4.688 -38.781 -14.234 1 97.19 468 SER B O 1
ATOM 8992 N N . ILE B 1 469 ? -6.141 -39.969 -13.031 1 97.25 469 ILE B N 1
ATOM 8993 C CA . ILE B 1 469 ? -5.164 -40.406 -12.031 1 97.25 469 ILE B CA 1
ATOM 8994 C C . ILE B 1 469 ? -4.098 -41.281 -12.695 1 97.25 469 ILE B C 1
ATOM 8996 O O . ILE B 1 469 ? -2.904 -41.094 -12.438 1 97.25 469 ILE B O 1
ATOM 9000 N N . ALA B 1 470 ? -4.547 -42.156 -13.57 1 97 470 ALA B N 1
ATOM 9001 C CA . ALA B 1 470 ? -3.613 -43 -14.289 1 97 470 ALA B CA 1
ATOM 9002 C C . ALA B 1 470 ? -2.682 -42.188 -15.172 1 97 470 ALA B C 1
ATOM 9004 O O . ALA B 1 470 ? -1.482 -42.469 -15.25 1 97 470 ALA B O 1
ATOM 9005 N N . LEU B 1 471 ? -3.197 -41.219 -15.812 1 95.75 471 LEU B N 1
ATOM 9006 C CA . LEU B 1 471 ? -2.391 -40.344 -16.656 1 95.75 471 LEU B CA 1
ATOM 9007 C C . LEU B 1 471 ? -1.395 -39.562 -15.82 1 95.75 471 LEU B C 1
ATOM 9009 O O . LEU B 1 471 ? -0.284 -39.281 -16.281 1 95.75 471 LEU B O 1
ATOM 9013 N N . THR B 1 472 ? -1.794 -39.156 -14.617 1 95 472 THR B N 1
ATOM 9014 C CA . THR B 1 472 ? -0.887 -38.469 -13.711 1 95 472 THR B CA 1
ATOM 9015 C C . THR B 1 472 ? 0.291 -39.344 -13.336 1 95 472 THR B C 1
ATOM 9017 O O . THR B 1 472 ? 1.445 -38.938 -13.398 1 95 472 THR B O 1
ATOM 9020 N N . TYR B 1 473 ? -0.055 -40.625 -12.984 1 95.81 473 TYR B N 1
ATOM 9021 C CA . TYR B 1 473 ? 1.005 -41.562 -12.664 1 95.81 473 TYR B CA 1
ATOM 9022 C C . TYR B 1 473 ? 1.938 -41.781 -13.852 1 95.81 473 TYR B C 1
ATOM 9024 O O . TYR B 1 473 ? 3.162 -41.75 -13.695 1 95.81 473 TYR B O 1
ATOM 9032 N N . TYR B 1 474 ? 1.403 -41.906 -14.953 1 95.19 474 TYR B N 1
ATOM 9033 C CA . TYR B 1 474 ? 2.197 -42.094 -16.156 1 95.19 474 TYR B CA 1
ATOM 9034 C C . TYR B 1 474 ? 3.129 -40.906 -16.406 1 95.19 474 TYR B C 1
ATOM 9036 O O . TYR B 1 474 ? 4.332 -41.094 -16.609 1 95.19 474 TYR B O 1
ATOM 9044 N N . THR B 1 475 ? 2.625 -39.719 -16.406 1 91.94 475 THR B N 1
ATOM 9045 C CA . THR B 1 475 ? 3.391 -38.5 -16.703 1 91.94 475 THR B CA 1
ATOM 9046 C C . THR B 1 475 ? 4.488 -38.312 -15.664 1 91.94 475 THR B C 1
ATOM 9048 O O . THR B 1 475 ? 5.617 -37.938 -16.016 1 91.94 475 THR B O 1
ATOM 9051 N N . MET B 1 476 ? 4.168 -38.5 -14.422 1 90.69 476 MET B N 1
ATOM 9052 C CA . MET B 1 476 ? 5.141 -38.281 -13.352 1 90.69 476 MET B CA 1
ATOM 9053 C C . MET B 1 476 ? 6.266 -39.312 -13.422 1 90.69 476 MET B C 1
ATOM 9055 O O . MET B 1 476 ? 7.43 -38.969 -13.188 1 90.69 476 MET B O 1
ATOM 9059 N N . PHE B 1 477 ? 5.953 -40.562 -13.812 1 91.44 477 PHE B N 1
ATOM 9060 C CA . PHE B 1 477 ? 6.969 -41.625 -13.93 1 91.44 477 PHE B CA 1
ATOM 9061 C C . PHE B 1 477 ? 7.805 -41.406 -15.188 1 91.44 477 PHE B C 1
ATOM 9063 O O . PHE B 1 477 ? 9.031 -41.562 -15.156 1 91.44 477 PHE B O 1
ATOM 9070 N N . ALA B 1 478 ? 7.207 -41.031 -16.203 1 89.62 478 ALA B N 1
ATOM 9071 C CA . ALA B 1 478 ? 7.879 -40.906 -17.484 1 89.62 478 ALA B CA 1
ATOM 9072 C C . ALA B 1 478 ? 8.828 -39.719 -17.5 1 89.62 478 ALA B C 1
ATOM 9074 O O . ALA B 1 478 ? 9.922 -39.781 -18.062 1 89.62 478 ALA B O 1
ATOM 9075 N N . PHE B 1 479 ? 8.477 -38.688 -16.844 1 86.31 479 PHE B N 1
ATOM 9076 C CA . PHE B 1 479 ? 9.266 -37.469 -16.969 1 86.31 479 PHE B CA 1
ATOM 9077 C C . PHE B 1 479 ? 9.906 -37.094 -15.625 1 86.31 479 PHE B C 1
ATOM 9079 O O . PHE B 1 479 ? 10.508 -36.031 -15.484 1 86.31 479 PHE B O 1
ATOM 9086 N N . LYS B 1 480 ? 9.812 -37.812 -14.664 1 85.94 480 LYS B N 1
ATOM 9087 C CA . LYS B 1 480 ? 10.422 -37.625 -13.344 1 85.94 480 LYS B CA 1
ATOM 9088 C C . LYS B 1 480 ? 10.117 -36.25 -12.789 1 85.94 480 LYS B C 1
ATOM 9090 O O . LYS B 1 480 ? 11.031 -35.5 -12.398 1 85.94 480 LYS B O 1
ATOM 9095 N N . MET B 1 481 ? 8.859 -36.031 -12.695 1 86 481 MET B N 1
ATOM 9096 C CA . MET B 1 481 ? 8.391 -34.719 -12.281 1 86 481 MET B CA 1
ATOM 9097 C C . MET B 1 481 ? 8.414 -34.594 -10.758 1 86 481 MET B C 1
ATOM 9099 O O . MET B 1 481 ? 8.258 -35.594 -10.039 1 86 481 MET B O 1
ATOM 9103 N N . PRO B 1 482 ? 8.617 -33.344 -10.281 1 85.38 482 PRO B N 1
ATOM 9104 C CA . PRO B 1 482 ? 8.555 -33.094 -8.836 1 85.38 482 PRO B CA 1
ATOM 9105 C C . PRO B 1 482 ? 7.129 -33.156 -8.289 1 85.38 482 PRO B C 1
ATOM 9107 O O . PRO B 1 482 ? 6.168 -33.094 -9.062 1 85.38 482 PRO B O 1
ATOM 9110 N N . GLY B 1 483 ? 7.074 -33.312 -6.941 1 83.31 483 GLY B N 1
ATOM 9111 C CA . GLY B 1 483 ? 5.781 -33.406 -6.285 1 83.31 483 GLY B CA 1
ATOM 9112 C C . GLY B 1 483 ? 5.074 -32.094 -6.129 1 83.31 483 GLY B C 1
ATOM 9113 O O . GLY B 1 483 ? 3.846 -32.031 -6.062 1 83.31 483 GLY B O 1
ATOM 9114 N N . THR B 1 484 ? 5.887 -31.047 -5.953 1 83.56 484 THR B N 1
ATOM 9115 C CA . THR B 1 484 ? 5.324 -29.719 -5.812 1 83.56 484 THR B CA 1
ATOM 9116 C C . THR B 1 484 ? 6.074 -28.719 -6.695 1 83.56 484 THR B C 1
ATOM 9118 O O . THR B 1 484 ? 7.191 -29 -7.141 1 83.56 484 THR B O 1
ATOM 9121 N N . ALA B 1 485 ? 5.398 -27.625 -6.984 1 74.75 485 ALA B N 1
ATOM 9122 C CA . ALA B 1 485 ? 6.027 -26.594 -7.809 1 74.75 485 ALA B CA 1
ATOM 9123 C C . ALA B 1 485 ? 7.16 -25.906 -7.059 1 74.75 485 ALA B C 1
ATOM 9125 O O . ALA B 1 485 ? 8.172 -25.531 -7.652 1 74.75 485 ALA B O 1
ATOM 9126 N N . ILE B 1 486 ? 6.98 -25.719 -5.809 1 70.56 486 ILE B N 1
ATOM 9127 C CA . ILE B 1 486 ? 7.973 -25.016 -5.008 1 70.56 486 ILE B CA 1
ATOM 9128 C C . ILE B 1 486 ? 8.711 -26 -4.113 1 70.56 486 ILE B C 1
ATOM 9130 O O . ILE B 1 486 ? 8.094 -26.734 -3.344 1 70.56 486 ILE B O 1
ATOM 9134 N N . ARG B 1 487 ? 9.969 -26.219 -4.352 1 63.69 487 ARG B N 1
ATOM 9135 C CA . ARG B 1 487 ? 10.82 -27.078 -3.529 1 63.69 487 ARG B CA 1
ATOM 9136 C C . ARG B 1 487 ? 12.219 -26.469 -3.385 1 63.69 487 ARG B C 1
ATOM 9138 O O . ARG B 1 487 ? 12.797 -26 -4.363 1 63.69 487 ARG B O 1
ATOM 9145 N N . VAL B 1 488 ? 12.453 -26.375 -2.029 1 58.34 488 VAL B N 1
ATOM 9146 C CA . VAL B 1 488 ? 13.82 -25.938 -1.768 1 58.34 488 VAL B CA 1
ATOM 9147 C C . VAL B 1 488 ? 14.812 -26.922 -2.385 1 58.34 488 VAL B C 1
ATOM 9149 O O . VAL B 1 488 ? 14.641 -28.141 -2.27 1 58.34 488 VAL B O 1
ATOM 9152 N N . GLY B 1 489 ? 15.75 -26.578 -3.191 1 53.34 489 GLY B N 1
ATOM 9153 C CA . GLY B 1 489 ? 16.812 -27.406 -3.729 1 53.34 489 GLY B CA 1
ATOM 9154 C C . GLY B 1 489 ? 16.594 -27.797 -5.18 1 53.34 489 GLY B C 1
ATOM 9155 O O . GLY B 1 489 ? 17.531 -28.203 -5.871 1 53.34 489 GLY B O 1
ATOM 9156 N N . ASN B 1 490 ? 15.383 -28.094 -5.547 1 52.88 490 ASN B N 1
ATOM 9157 C CA . ASN B 1 490 ? 15.188 -28.531 -6.926 1 52.88 490 ASN B CA 1
ATOM 9158 C C . ASN B 1 490 ? 14.922 -27.344 -7.852 1 52.88 490 ASN B C 1
ATOM 9160 O O . ASN B 1 490 ? 13.789 -27.141 -8.305 1 52.88 490 ASN B O 1
ATOM 9164 N N . LEU B 1 491 ? 15.93 -26.469 -7.805 1 51.91 491 LEU B N 1
ATOM 9165 C CA . LEU B 1 491 ? 15.789 -25.234 -8.562 1 51.91 491 LEU B CA 1
ATOM 9166 C C . LEU B 1 491 ? 16.109 -25.453 -10.039 1 51.91 491 LEU B C 1
ATOM 9168 O O . LEU B 1 491 ? 16.453 -24.516 -10.75 1 51.91 491 LEU B O 1
ATOM 9172 N N . ASN B 1 492 ? 16.016 -26.828 -10.484 1 56.38 492 ASN B N 1
ATOM 9173 C CA . ASN B 1 492 ? 16.188 -26.953 -11.93 1 56.38 492 ASN B CA 1
ATOM 9174 C C . ASN B 1 492 ? 15.055 -26.297 -12.703 1 56.38 492 ASN B C 1
ATOM 9176 O O . ASN B 1 492 ? 13.914 -26.766 -12.641 1 56.38 492 ASN B O 1
ATOM 9180 N N . GLU B 1 493 ? 15.297 -25.125 -13.227 1 59.94 493 GLU B N 1
ATOM 9181 C CA . GLU B 1 493 ? 14.328 -24.328 -13.961 1 59.94 493 GLU B CA 1
ATOM 9182 C C . GLU B 1 493 ? 13.633 -25.141 -15.047 1 59.94 493 GLU B C 1
ATOM 9184 O O . GLU B 1 493 ? 12.422 -25.016 -15.234 1 59.94 493 GLU B O 1
ATOM 9189 N N . ALA B 1 494 ? 14.406 -26.062 -15.703 1 61.62 494 ALA B N 1
ATOM 9190 C CA . ALA B 1 494 ? 13.836 -26.844 -16.797 1 61.62 494 ALA B CA 1
ATOM 9191 C C . ALA B 1 494 ? 12.797 -27.844 -16.281 1 61.62 494 ALA B C 1
ATOM 9193 O O . ALA B 1 494 ? 11.734 -28 -16.891 1 61.62 494 ALA B O 1
ATOM 9194 N N . GLY B 1 495 ? 13.141 -28.406 -15.18 1 67.25 495 GLY B N 1
ATOM 9195 C CA . GLY B 1 495 ? 12.203 -29.344 -14.578 1 67.25 495 GLY B CA 1
ATOM 9196 C C . GLY B 1 495 ? 10.93 -28.688 -14.086 1 67.25 495 GLY B C 1
ATOM 9197 O O . GLY B 1 495 ? 9.836 -29.234 -14.258 1 67.25 495 GLY B O 1
ATOM 9198 N N . MET B 1 496 ? 11.062 -27.516 -13.656 1 73.25 496 MET B N 1
ATOM 9199 C CA . MET B 1 496 ? 9.898 -26.797 -13.164 1 73.25 496 MET B CA 1
ATOM 9200 C C . MET B 1 496 ? 8.992 -26.375 -14.312 1 73.25 496 MET B C 1
ATOM 9202 O O . MET B 1 496 ? 7.766 -26.438 -14.203 1 73.25 496 MET B O 1
ATOM 9206 N N . THR B 1 497 ? 9.609 -26 -15.359 1 75 497 THR B N 1
ATOM 9207 C CA . THR B 1 497 ? 8.836 -25.594 -16.531 1 75 497 THR B CA 1
ATOM 9208 C C . THR B 1 497 ? 8.047 -26.766 -17.094 1 75 497 THR B C 1
ATOM 9210 O O . THR B 1 497 ? 6.875 -26.641 -17.453 1 75 497 THR B O 1
ATOM 9213 N N . ASP B 1 498 ? 8.664 -27.938 -17.141 1 79.44 498 ASP B N 1
ATOM 9214 C CA . ASP B 1 498 ? 7.992 -29.141 -17.625 1 79.44 498 ASP B CA 1
ATOM 9215 C C . ASP B 1 498 ? 6.855 -29.547 -16.688 1 79.44 498 ASP B C 1
ATOM 9217 O O . ASP B 1 498 ? 5.781 -29.938 -17.141 1 79.44 498 ASP B O 1
ATOM 9221 N N . PHE B 1 499 ? 7.129 -29.422 -15.484 1 84.31 499 PHE B N 1
ATOM 9222 C CA . PHE B 1 499 ? 6.094 -29.719 -14.508 1 84.31 499 PHE B CA 1
ATOM 9223 C C . PHE B 1 499 ? 4.879 -28.828 -14.711 1 84.31 499 PHE B C 1
ATOM 9225 O O . PHE B 1 499 ? 3.74 -29.297 -14.672 1 84.31 499 PHE B O 1
ATOM 9232 N N . MET B 1 500 ? 5.148 -27.625 -14.961 1 83.44 500 MET B N 1
ATOM 9233 C CA . MET B 1 500 ? 4.062 -26.672 -15.133 1 83.44 500 MET B CA 1
ATOM 9234 C C . MET B 1 500 ? 3.242 -27 -16.375 1 83.44 500 MET B C 1
ATOM 9236 O O . MET B 1 500 ? 2.012 -27.047 -16.328 1 83.44 500 MET B O 1
ATOM 9240 N N . TYR B 1 501 ? 3.865 -27.438 -17.406 1 83.69 501 TYR B N 1
ATOM 9241 C CA . TYR B 1 501 ? 3.18 -27.594 -18.688 1 83.69 501 TYR B CA 1
ATOM 9242 C C . TYR B 1 501 ? 2.512 -28.969 -18.766 1 83.69 501 TYR B C 1
ATOM 9244 O O . TYR B 1 501 ? 1.372 -29.078 -19.234 1 83.69 501 TYR B O 1
ATOM 9252 N N . TYR B 1 502 ? 3.15 -29.969 -18.188 1 85.56 502 TYR B N 1
ATOM 9253 C CA . TYR B 1 502 ? 2.666 -31.312 -18.438 1 85.56 502 TYR B CA 1
ATOM 9254 C C . TYR B 1 502 ? 1.777 -31.781 -17.281 1 85.56 502 TYR B C 1
ATOM 9256 O O . TYR B 1 502 ? 1.012 -32.75 -17.438 1 85.56 502 TYR B O 1
ATOM 9264 N N . VAL B 1 503 ? 1.879 -31.094 -16.25 1 88.12 503 VAL B N 1
ATOM 9265 C CA . VAL B 1 503 ? 1.143 -31.609 -15.102 1 88.12 503 VAL B CA 1
ATOM 9266 C C . VAL B 1 503 ? 0.225 -30.516 -14.547 1 88.12 503 VAL B C 1
ATOM 9268 O O . VAL B 1 503 ? -1 -30.609 -14.648 1 88.12 503 VAL B O 1
ATOM 9271 N N . TYR B 1 504 ? 0.812 -29.422 -14.219 1 89.38 504 TYR B N 1
ATOM 9272 C CA . TYR B 1 504 ? 0.057 -28.391 -13.5 1 89.38 504 TYR B CA 1
ATOM 9273 C C . TYR B 1 504 ? -0.952 -27.719 -14.422 1 89.38 504 TYR B C 1
ATOM 9275 O O . TYR B 1 504 ? -2.082 -27.438 -14.008 1 89.38 504 TYR B O 1
ATOM 9283 N N . GLU B 1 505 ? -0.614 -27.484 -15.648 1 91 505 GLU B N 1
ATOM 9284 C CA . GLU B 1 505 ? -1.496 -26.734 -16.547 1 91 505 GLU B CA 1
ATOM 9285 C C . GLU B 1 505 ? -2.219 -27.688 -17.516 1 91 505 GLU B C 1
ATOM 9287 O O . GLU B 1 505 ? -2.812 -27.234 -18.5 1 91 505 GLU B O 1
ATOM 9292 N N . ALA B 1 506 ? -2.229 -28.938 -17.203 1 91.38 506 ALA B N 1
ATOM 9293 C CA . ALA B 1 506 ? -2.836 -29.922 -18.094 1 91.38 506 ALA B CA 1
ATOM 9294 C C . ALA B 1 506 ? -4.281 -30.203 -17.703 1 91.38 506 ALA B C 1
ATOM 9296 O O . ALA B 1 506 ? -4.543 -30.656 -16.578 1 91.38 506 ALA B O 1
ATOM 9297 N N . SER B 1 507 ? -5.188 -30.047 -18.641 1 94 507 SER B N 1
ATOM 9298 C CA . SER B 1 507 ? -6.613 -30.219 -18.375 1 94 507 SER B CA 1
ATOM 9299 C C . SER B 1 507 ? -6.93 -31.672 -18 1 94 507 SER B C 1
ATOM 9301 O O . SER B 1 507 ? -7.785 -31.922 -17.156 1 94 507 SER B O 1
ATOM 9303 N N . TYR B 1 508 ? -6.211 -32.656 -18.625 1 92.06 508 TYR B N 1
ATOM 9304 C CA . TYR B 1 508 ? -6.496 -34.062 -18.422 1 92.06 508 TYR B CA 1
ATOM 9305 C C . TYR B 1 508 ? -6.043 -34.5 -17.031 1 92.06 508 TYR B C 1
ATOM 9307 O O . TYR B 1 508 ? -6.469 -35.562 -16.547 1 92.06 508 TYR B O 1
ATOM 9315 N N . ILE B 1 509 ? -5.242 -33.719 -16.406 1 92.44 509 ILE B N 1
ATOM 9316 C CA . ILE B 1 509 ? -4.789 -34.031 -15.062 1 92.44 509 ILE B CA 1
ATOM 9317 C C . ILE B 1 509 ? -5.605 -33.25 -14.039 1 92.44 509 ILE B C 1
ATOM 9319 O O . ILE B 1 509 ? -6.004 -33.781 -13.008 1 92.44 509 ILE B O 1
ATOM 9323 N N . ARG B 1 510 ? -5.93 -32.031 -14.375 1 94.06 510 ARG B N 1
ATOM 9324 C CA . ARG B 1 510 ? -6.555 -31.094 -13.43 1 94.06 510 ARG B CA 1
ATOM 9325 C C . ARG B 1 510 ? -8.062 -31.297 -13.391 1 94.06 510 ARG B C 1
ATOM 9327 O O . ARG B 1 510 ? -8.766 -30.594 -12.656 1 94.06 510 ARG B O 1
ATOM 9334 N N . VAL B 1 511 ? -8.633 -32.281 -14.016 1 97.25 511 VAL B N 1
ATOM 9335 C CA . VAL B 1 511 ? -10.07 -32.438 -14.242 1 97.25 511 VAL B CA 1
ATOM 9336 C C . VAL B 1 511 ? -10.727 -33.031 -12.992 1 97.25 511 VAL B C 1
ATOM 9338 O O . VAL B 1 511 ? -11.938 -32.875 -12.789 1 97.25 511 VAL B O 1
ATOM 9341 N N . THR B 1 512 ? -10.062 -33.656 -12.109 1 97.62 512 THR B N 1
ATOM 9342 C CA . THR B 1 512 ? -10.641 -34.469 -11.023 1 97.62 512 THR B CA 1
ATOM 9343 C C . THR B 1 512 ? -11.477 -33.562 -10.102 1 97.62 512 THR B C 1
ATOM 9345 O O . THR B 1 512 ? -12.609 -33.906 -9.758 1 97.62 512 THR B O 1
ATOM 9348 N N . PRO B 1 513 ? -10.945 -32.375 -9.68 1 98.31 513 PRO B N 1
ATOM 9349 C CA . PRO B 1 513 ? -11.805 -31.516 -8.852 1 98.31 513 PRO B CA 1
ATOM 9350 C C . PRO B 1 513 ? -13.078 -31.078 -9.578 1 98.31 513 PRO B C 1
ATOM 9352 O O . PRO B 1 513 ? -14.133 -30.953 -8.953 1 98.31 513 PRO B O 1
ATOM 9355 N N . TYR B 1 514 ? -12.984 -30.875 -10.82 1 98.62 514 TYR B N 1
ATOM 9356 C CA . TYR B 1 514 ? -14.133 -30.516 -11.648 1 98.62 514 TYR B CA 1
ATOM 9357 C C . TYR B 1 514 ? -15.188 -31.609 -11.617 1 98.62 514 TYR B C 1
ATOM 9359 O O . TYR B 1 514 ? -16.375 -31.328 -11.453 1 98.62 514 TYR B O 1
ATOM 9367 N N . LEU B 1 515 ? -14.766 -32.844 -11.695 1 98.69 515 LEU B N 1
ATOM 9368 C CA . LEU B 1 515 ? -15.672 -34 -11.711 1 98.69 515 LEU B CA 1
ATOM 9369 C C . LEU B 1 515 ? -16.359 -34.156 -10.359 1 98.69 515 LEU B C 1
ATOM 9371 O O . LEU B 1 515 ? -17.547 -34.5 -10.297 1 98.69 515 LEU B O 1
ATOM 9375 N N . VAL B 1 516 ? -15.625 -33.906 -9.32 1 98.56 516 VAL B N 1
ATOM 9376 C CA . VAL B 1 516 ? -16.234 -33.938 -7.992 1 98.56 516 VAL B CA 1
ATOM 9377 C C . VAL B 1 516 ? -17.297 -32.844 -7.887 1 98.56 516 VAL B C 1
ATOM 9379 O O . VAL B 1 516 ? -18.375 -33.094 -7.328 1 98.56 516 VAL B O 1
ATOM 9382 N N . GLY B 1 517 ? -17 -31.703 -8.422 1 98.69 517 GLY B N 1
ATOM 9383 C CA . GLY B 1 517 ? -17.969 -30.625 -8.461 1 98.69 517 GLY B CA 1
ATOM 9384 C C . GLY B 1 517 ? -19.25 -30.984 -9.188 1 98.69 517 GLY B C 1
ATOM 9385 O O . GLY B 1 517 ? -20.344 -30.688 -8.727 1 98.69 517 GLY B O 1
ATOM 9386 N N . VAL B 1 518 ? -19.109 -31.719 -10.258 1 98.44 518 VAL B N 1
ATOM 9387 C CA . VAL B 1 518 ? -20.25 -32.156 -11.047 1 98.44 518 VAL B CA 1
ATOM 9388 C C . VAL B 1 518 ? -21.125 -33.094 -10.211 1 98.44 518 VAL B C 1
ATOM 9390 O O . VAL B 1 518 ? -22.359 -32.969 -10.203 1 98.44 518 VAL B O 1
ATOM 9393 N N . ALA B 1 519 ? -20.484 -33.969 -9.531 1 98.38 519 ALA B N 1
ATOM 9394 C CA . ALA B 1 519 ? -21.219 -34.906 -8.68 1 98.38 519 ALA B CA 1
ATOM 9395 C C . ALA B 1 519 ? -22.031 -34.156 -7.617 1 98.38 519 ALA B C 1
ATOM 9397 O O . ALA B 1 519 ? -23.203 -34.469 -7.395 1 98.38 519 ALA B O 1
ATOM 9398 N N . VAL B 1 520 ? -21.422 -33.188 -7.035 1 97.75 520 VAL B N 1
ATOM 9399 C CA . VAL B 1 520 ? -22.078 -32.438 -5.969 1 97.75 520 VAL B CA 1
ATOM 9400 C C . VAL B 1 520 ? -23.234 -31.609 -6.547 1 97.75 520 VAL B C 1
ATOM 9402 O O . VAL B 1 520 ? -24.281 -31.484 -5.922 1 97.75 520 VAL B O 1
ATOM 9405 N N . GLY B 1 521 ? -22.984 -31.047 -7.719 1 97.19 521 GLY B N 1
ATOM 9406 C CA . GLY B 1 521 ? -24.062 -30.328 -8.375 1 97.19 521 GLY B CA 1
ATOM 9407 C C . GLY B 1 521 ? -25.297 -31.172 -8.586 1 97.19 521 GLY B C 1
ATOM 9408 O O . GLY B 1 521 ? -26.422 -30.719 -8.344 1 97.19 521 GLY B O 1
ATOM 9409 N N . TYR B 1 522 ? -25.094 -32.375 -8.977 1 96.62 522 TYR B N 1
ATOM 9410 C CA . TYR B 1 522 ? -26.203 -33.312 -9.18 1 96.62 522 TYR B CA 1
ATOM 9411 C C . TYR B 1 522 ? -26.891 -33.656 -7.859 1 96.62 522 TYR B C 1
ATOM 9413 O O . TYR B 1 522 ? -28.125 -33.656 -7.773 1 96.62 522 TYR B O 1
ATOM 9421 N N . ILE B 1 523 ? -26.109 -33.875 -6.859 1 96 523 ILE B N 1
ATOM 9422 C CA . ILE B 1 523 ? -26.641 -34.25 -5.555 1 96 523 ILE B CA 1
ATOM 9423 C C . ILE B 1 523 ? -27.469 -33.094 -4.984 1 96 523 ILE B C 1
ATOM 9425 O O . ILE B 1 523 ? -28.562 -33.312 -4.449 1 96 523 ILE B O 1
ATOM 9429 N N . LEU B 1 524 ? -27 -31.938 -5.105 1 94.81 524 LEU B N 1
ATOM 9430 C CA . LEU B 1 524 ? -27.703 -30.766 -4.602 1 94.81 524 LEU B CA 1
ATOM 9431 C C . LEU B 1 524 ? -29.031 -30.578 -5.344 1 94.81 524 LEU B C 1
ATOM 9433 O O . LEU B 1 524 ? -30.031 -30.172 -4.746 1 94.81 524 LEU B O 1
ATOM 9437 N N . LEU B 1 525 ? -28.969 -30.844 -6.633 1 92.88 525 LEU B N 1
ATOM 9438 C CA . LEU B 1 525 ? -30.188 -30.719 -7.43 1 92.88 525 LEU B CA 1
ATOM 9439 C C . LEU B 1 525 ? -31.25 -31.719 -6.965 1 92.88 525 LEU B C 1
ATOM 9441 O O . LEU B 1 525 ? -32.406 -31.375 -6.836 1 92.88 525 LEU B O 1
ATOM 9445 N N . LYS B 1 526 ? -30.812 -32.875 -6.664 1 91.75 526 LYS B N 1
ATOM 9446 C CA . LYS B 1 526 ? -31.719 -33.969 -6.266 1 91.75 526 LYS B CA 1
ATOM 9447 C C . LYS B 1 526 ? -32.188 -33.75 -4.832 1 91.75 526 LYS B C 1
ATOM 9449 O O . LYS B 1 526 ? -33.281 -34.219 -4.473 1 91.75 526 LYS B O 1
ATOM 9454 N N . THR B 1 527 ? -31.438 -33.062 -4.07 1 89.62 527 THR B N 1
ATOM 9455 C CA . THR B 1 527 ? -31.781 -32.875 -2.666 1 89.62 527 THR B CA 1
ATOM 9456 C C . THR B 1 527 ? -32.375 -31.5 -2.418 1 89.62 527 THR B C 1
ATOM 9458 O O . THR B 1 527 ? -32.562 -31.094 -1.27 1 89.62 527 THR B O 1
ATOM 9461 N N . ARG B 1 528 ? -32.594 -30.766 -3.373 1 85.25 528 ARG B N 1
ATOM 9462 C CA . ARG B 1 528 ? -33.031 -29.375 -3.254 1 85.25 528 ARG B CA 1
ATOM 9463 C C . ARG B 1 528 ? -34.344 -29.281 -2.527 1 85.25 528 ARG B C 1
ATOM 9465 O O . ARG B 1 528 ? -34.562 -28.359 -1.725 1 85.25 528 ARG B O 1
ATOM 9472 N N . ASN B 1 529 ? -35.25 -30.203 -2.781 1 82.12 529 ASN B N 1
ATOM 9473 C CA . ASN B 1 529 ? -36.594 -30.141 -2.217 1 82.12 529 ASN B CA 1
ATOM 9474 C C . ASN B 1 529 ? -36.781 -31.141 -1.077 1 82.12 529 ASN B C 1
ATOM 9476 O O . ASN B 1 529 ? -37.875 -31.281 -0.534 1 82.12 529 ASN B O 1
ATOM 9480 N N . THR B 1 530 ? -35.688 -31.844 -0.82 1 82.62 530 THR B N 1
ATOM 9481 C CA . THR B 1 530 ? -35.781 -32.812 0.256 1 82.62 530 THR B CA 1
ATOM 9482 C C . THR B 1 530 ? -34.656 -32.594 1.269 1 82.62 530 THR B C 1
ATOM 9484 O O . THR B 1 530 ? -33.5 -32.344 0.89 1 82.62 530 THR B O 1
ATOM 9487 N N . MET B 1 531 ? -35.031 -32.375 2.416 1 75.5 531 MET B N 1
ATOM 9488 C CA . MET B 1 531 ? -34 -32.219 3.445 1 75.5 531 MET B CA 1
ATOM 9489 C C . MET B 1 531 ? -33.344 -33.562 3.762 1 75.5 531 MET B C 1
ATOM 9491 O O . MET B 1 531 ? -34.031 -34.531 4.125 1 75.5 531 MET B O 1
ATOM 9495 N N . VAL B 1 532 ? -32.125 -33.688 3.385 1 86.06 532 VAL B N 1
ATOM 9496 C CA . VAL B 1 532 ? -31.391 -34.906 3.711 1 86.06 532 VAL B CA 1
ATOM 9497 C C . VAL B 1 532 ? -31.094 -34.938 5.211 1 86.06 532 VAL B C 1
ATOM 9499 O O . VAL B 1 532 ? -30.453 -34.062 5.75 1 86.06 532 VAL B O 1
ATOM 9502 N N . VAL B 1 533 ? -31.719 -35.844 5.879 1 89 533 VAL B N 1
ATOM 9503 C CA . VAL B 1 533 ? -31.516 -36 7.32 1 89 533 VAL B CA 1
ATOM 9504 C C . VAL B 1 533 ? -30.391 -36.969 7.602 1 89 533 VAL B C 1
ATOM 9506 O O . VAL B 1 533 ? -30.469 -38.156 7.215 1 89 533 VAL B O 1
ATOM 9509 N N . LEU B 1 534 ? -29.422 -36.469 8.141 1 90.5 534 LEU B N 1
ATOM 9510 C CA . LEU B 1 534 ? -28.281 -37.312 8.5 1 90.5 534 LEU B CA 1
ATOM 9511 C C . LEU B 1 534 ? -28.422 -37.844 9.922 1 90.5 534 LEU B C 1
ATOM 9513 O O . LEU B 1 534 ? -29.094 -37.219 10.75 1 90.5 534 LEU B O 1
ATOM 9517 N N . LYS B 1 535 ? -27.859 -39.031 10.172 1 88.69 535 LYS B N 1
ATOM 9518 C CA . LYS B 1 535 ? -27.844 -39.594 11.516 1 88.69 535 LYS B CA 1
ATOM 9519 C C . LYS B 1 535 ? -27.219 -38.625 12.516 1 88.69 535 LYS B C 1
ATOM 9521 O O . LYS B 1 535 ? -26.422 -37.75 12.133 1 88.69 535 LYS B O 1
ATOM 9526 N N . LYS B 1 536 ? -27.547 -38.938 13.781 1 82.75 536 LYS B N 1
ATOM 9527 C CA . LYS B 1 536 ? -27.109 -38.031 14.852 1 82.75 536 LYS B CA 1
ATOM 9528 C C . LYS B 1 536 ? -25.578 -38 14.922 1 82.75 536 LYS B C 1
ATOM 9530 O O . LYS B 1 536 ? -24.922 -39.031 14.859 1 82.75 536 LYS B O 1
ATOM 9535 N N . ASN B 1 537 ? -24.875 -37 14.867 1 89.88 537 ASN B N 1
ATOM 9536 C CA . ASN B 1 537 ? -23.453 -36.75 15.094 1 89.88 537 ASN B CA 1
ATOM 9537 C C . ASN B 1 537 ? -22.641 -37 13.828 1 89.88 537 ASN B C 1
ATOM 9539 O O . ASN B 1 537 ? -21.406 -36.844 13.844 1 89.88 537 ASN B O 1
ATOM 9543 N N . LEU B 1 538 ? -23.297 -37.469 12.742 1 93.62 538 LEU B N 1
ATOM 9544 C CA . LEU B 1 538 ? -22.562 -37.688 11.508 1 93.62 538 LEU B CA 1
ATOM 9545 C C . LEU B 1 538 ? -22.062 -36.375 10.914 1 93.62 538 LEU B C 1
ATOM 9547 O O . LEU B 1 538 ? -20.938 -36.281 10.414 1 93.62 538 LEU B O 1
ATOM 9551 N N . ALA B 1 539 ? -22.891 -35.406 11.008 1 93.94 539 ALA B N 1
ATOM 9552 C CA . ALA B 1 539 ? -22.547 -34.125 10.414 1 93.94 539 ALA B CA 1
ATOM 9553 C C . ALA B 1 539 ? -21.297 -33.531 11.062 1 93.94 539 ALA B C 1
ATOM 9555 O O . ALA B 1 539 ? -20.344 -33.156 10.375 1 93.94 539 ALA B O 1
ATOM 9556 N N . PRO B 1 540 ? -21.234 -33.469 12.422 1 94 540 PRO B N 1
ATOM 9557 C CA . PRO B 1 540 ? -20 -32.969 13.047 1 94 540 PRO B CA 1
ATOM 9558 C C . PRO B 1 540 ? -18.781 -33.812 12.695 1 94 540 PRO B C 1
ATOM 9560 O O . PRO B 1 540 ? -17.688 -33.25 12.539 1 94 540 PRO B O 1
ATOM 9563 N N . VAL B 1 541 ? -18.969 -35.094 12.609 1 95.88 541 VAL B N 1
ATOM 9564 C CA . VAL B 1 541 ? -17.844 -35.969 12.266 1 95.88 541 VAL B CA 1
ATOM 9565 C C . VAL B 1 541 ? -17.359 -35.656 10.852 1 95.88 541 VAL B C 1
ATOM 9567 O O . VAL B 1 541 ? -16.156 -35.562 10.609 1 95.88 541 VAL B O 1
ATOM 9570 N N . LEU B 1 542 ? -18.25 -35.469 9.961 1 96.69 542 LEU B N 1
ATOM 9571 C CA . LEU B 1 542 ? -17.891 -35.156 8.578 1 96.69 542 LEU B CA 1
ATOM 9572 C C . LEU B 1 542 ? -17.219 -33.812 8.477 1 96.69 542 LEU B C 1
ATOM 9574 O O . LEU B 1 542 ? -16.344 -33.594 7.633 1 96.69 542 LEU B O 1
ATOM 9578 N N . TRP B 1 543 ? -17.625 -32.875 9.336 1 96.75 543 TRP B N 1
ATOM 9579 C CA . TRP B 1 543 ? -16.953 -31.594 9.391 1 96.75 543 TRP B CA 1
ATOM 9580 C C . TRP B 1 543 ? -15.492 -31.766 9.82 1 96.75 543 TRP B C 1
ATOM 9582 O O . TRP B 1 543 ? -14.586 -31.203 9.203 1 96.75 543 TRP B O 1
ATOM 9592 N N . VAL B 1 544 ? -15.266 -32.531 10.844 1 96.94 544 VAL B N 1
ATOM 9593 C CA . VAL B 1 544 ? -13.914 -32.75 11.359 1 96.94 544 VAL B CA 1
ATOM 9594 C C . VAL B 1 544 ? -13.07 -33.469 10.297 1 96.94 544 VAL B C 1
ATOM 9596 O O . VAL B 1 544 ? -11.922 -33.094 10.07 1 96.94 544 VAL B O 1
ATOM 9599 N N . VAL B 1 545 ? -13.648 -34.438 9.656 1 97.25 545 VAL B N 1
ATOM 9600 C CA . VAL B 1 545 ? -12.938 -35.188 8.625 1 97.25 545 VAL B CA 1
ATOM 9601 C C . VAL B 1 545 ? -12.594 -34.281 7.461 1 97.25 545 VAL B C 1
ATOM 9603 O O . VAL B 1 545 ? -11.477 -34.312 6.945 1 97.25 545 VAL B O 1
ATOM 9606 N N . ALA B 1 546 ? -13.539 -33.5 7.07 1 97.69 546 ALA B N 1
ATOM 9607 C CA . ALA B 1 546 ? -13.32 -32.562 5.957 1 97.69 546 ALA B CA 1
ATOM 9608 C C . ALA B 1 546 ? -12.211 -31.578 6.285 1 97.69 546 ALA B C 1
ATOM 9610 O O . ALA B 1 546 ? -11.328 -31.328 5.461 1 97.69 546 ALA B O 1
ATOM 9611 N N . PHE B 1 547 ? -12.242 -31.094 7.473 1 96.81 547 PHE B N 1
ATOM 9612 C CA . PHE B 1 547 ? -11.227 -30.125 7.883 1 96.81 547 PHE B CA 1
ATOM 9613 C C . PHE B 1 547 ? -9.859 -30.797 7.996 1 96.81 547 PHE B C 1
ATOM 9615 O O . PHE B 1 547 ? -8.844 -30.25 7.574 1 96.81 547 PHE B O 1
ATOM 9622 N N . ALA B 1 548 ? -9.836 -31.906 8.57 1 97.25 548 ALA B N 1
ATOM 9623 C CA . ALA B 1 548 ? -8.586 -32.656 8.719 1 97.25 548 ALA B CA 1
ATOM 9624 C C . ALA B 1 548 ? -7.988 -33 7.355 1 97.25 548 ALA B C 1
ATOM 9626 O O . ALA B 1 548 ? -6.777 -32.875 7.16 1 97.25 548 ALA B O 1
ATOM 9627 N N . MET B 1 549 ? -8.805 -33.344 6.484 1 97.44 549 MET B N 1
ATOM 9628 C CA . MET B 1 549 ? -8.352 -33.656 5.133 1 97.44 549 MET B CA 1
ATOM 9629 C C . MET B 1 549 ? -7.793 -32.438 4.434 1 97.44 549 MET B C 1
ATOM 9631 O O . MET B 1 549 ? -6.723 -32.5 3.824 1 97.44 549 MET B O 1
ATOM 9635 N N . ALA B 1 550 ? -8.508 -31.375 4.555 1 97.12 550 ALA B N 1
ATOM 9636 C CA . ALA B 1 550 ? -8.047 -30.125 3.945 1 97.12 550 ALA B CA 1
ATOM 9637 C C . ALA B 1 550 ? -6.699 -29.703 4.512 1 97.12 550 ALA B C 1
ATOM 9639 O O . ALA B 1 550 ? -5.797 -29.328 3.764 1 97.12 550 ALA B O 1
ATOM 9640 N N . ILE B 1 551 ? -6.547 -29.812 5.77 1 96.56 551 ILE B N 1
ATOM 9641 C CA . ILE B 1 551 ? -5.305 -29.422 6.434 1 96.56 551 ILE B CA 1
ATOM 9642 C C . ILE B 1 551 ? -4.191 -30.391 6.043 1 96.56 551 ILE B C 1
ATOM 9644 O O . ILE B 1 551 ? -3.068 -29.969 5.758 1 96.56 551 ILE B O 1
ATOM 9648 N N . ALA B 1 552 ? -4.508 -31.594 5.996 1 96.25 552 ALA B N 1
ATOM 9649 C CA . ALA B 1 552 ? -3.514 -32.625 5.68 1 96.25 552 ALA B CA 1
ATOM 9650 C C . ALA B 1 552 ? -2.943 -32.406 4.277 1 96.25 552 ALA B C 1
ATOM 9652 O O . ALA B 1 552 ? -1.728 -32.469 4.082 1 96.25 552 ALA B O 1
ATOM 9653 N N . VAL B 1 553 ? -3.744 -32.156 3.338 1 96.12 553 VAL B N 1
ATOM 9654 C CA . VAL B 1 553 ? -3.268 -32.062 1.961 1 96.12 553 VAL B CA 1
ATOM 9655 C C . VAL B 1 553 ? -2.383 -30.844 1.805 1 96.12 553 VAL B C 1
ATOM 9657 O O . VAL B 1 553 ? -1.448 -30.844 1 1 96.12 553 VAL B O 1
ATOM 9660 N N . ILE B 1 554 ? -2.609 -29.828 2.596 1 95.38 554 ILE B N 1
ATOM 9661 C CA . ILE B 1 554 ? -1.813 -28.609 2.529 1 95.38 554 ILE B CA 1
ATOM 9662 C C . ILE B 1 554 ? -0.442 -28.859 3.158 1 95.38 554 ILE B C 1
ATOM 9664 O O . ILE B 1 554 ? 0.572 -28.359 2.656 1 95.38 554 ILE B O 1
ATOM 9668 N N . PHE B 1 555 ? -0.348 -29.703 4.191 1 95.31 555 PHE B N 1
ATOM 9669 C CA . PHE B 1 555 ? 0.871 -29.734 4.992 1 95.31 555 PHE B CA 1
ATOM 9670 C C . PHE B 1 555 ? 1.621 -31.047 4.801 1 95.31 555 PHE B C 1
ATOM 9672 O O . PHE B 1 555 ? 2.742 -31.203 5.285 1 95.31 555 PHE B O 1
ATOM 9679 N N . ILE B 1 556 ? 1.087 -31.953 4.047 1 94.25 556 ILE B N 1
ATOM 9680 C CA . ILE B 1 556 ? 1.746 -33.219 3.793 1 94.25 556 ILE B CA 1
ATOM 9681 C C . ILE B 1 556 ? 3.104 -32.969 3.135 1 94.25 556 ILE B C 1
ATOM 9683 O O . ILE B 1 556 ? 4.098 -33.625 3.5 1 94.25 556 ILE B O 1
ATOM 9687 N N . PRO B 1 557 ? 3.268 -32.094 2.242 1 92.81 557 PRO B N 1
ATOM 9688 C CA . PRO B 1 557 ? 4.555 -31.891 1.574 1 92.81 557 PRO B CA 1
ATOM 9689 C C . PRO B 1 557 ? 5.52 -31.031 2.387 1 92.81 557 PRO B C 1
ATOM 9691 O O . PRO B 1 557 ? 6.523 -30.547 1.854 1 92.81 557 PRO B O 1
ATOM 9694 N N . TYR B 1 558 ? 5.25 -30.781 3.607 1 91 558 TYR B N 1
ATOM 9695 C CA . TYR B 1 558 ? 6.07 -29.906 4.441 1 91 558 TYR B CA 1
ATOM 9696 C C . TYR B 1 558 ? 7.531 -30.344 4.414 1 91 558 TYR B C 1
ATOM 9698 O O . TYR B 1 558 ? 8.414 -29.547 4.074 1 91 558 TYR B O 1
ATOM 9706 N N . ASN B 1 559 ? 7.781 -31.625 4.648 1 89.12 559 ASN B N 1
ATOM 9707 C CA . ASN B 1 559 ? 9.156 -32.125 4.672 1 89.12 559 ASN B CA 1
ATOM 9708 C C . ASN B 1 559 ? 9.734 -32.25 3.268 1 89.12 559 ASN B C 1
ATOM 9710 O O . ASN B 1 559 ? 10.93 -32.031 3.062 1 89.12 559 ASN B O 1
ATOM 9714 N N . TYR B 1 560 ? 8.922 -32.562 2.365 1 88.62 560 TYR B N 1
ATOM 9715 C CA . TYR B 1 560 ? 9.367 -32.656 0.98 1 88.62 560 TYR B CA 1
ATOM 9716 C C . TYR B 1 560 ? 9.828 -31.297 0.465 1 88.62 560 TYR B C 1
ATOM 9718 O O . TYR B 1 560 ? 10.883 -31.188 -0.172 1 88.62 560 TYR B O 1
ATOM 9726 N N . GLN B 1 561 ? 9.109 -30.312 0.799 1 86.25 561 GLN B N 1
ATOM 9727 C CA . GLN B 1 561 ? 9.414 -28.969 0.323 1 86.25 561 GLN B CA 1
ATOM 9728 C C . GLN B 1 561 ? 10.656 -28.406 1.021 1 86.25 561 GLN B C 1
ATOM 9730 O O . GLN B 1 561 ? 11.273 -27.453 0.536 1 86.25 561 GLN B O 1
ATOM 9735 N N . ARG B 1 562 ? 11 -29.031 2.098 1 82.38 562 ARG B N 1
ATOM 9736 C CA . ARG B 1 562 ? 12.188 -28.609 2.83 1 82.38 562 ARG B CA 1
ATOM 9737 C C . ARG B 1 562 ? 13.398 -29.453 2.443 1 82.38 562 ARG B C 1
ATOM 9739 O O . ARG B 1 562 ? 14.453 -29.359 3.07 1 82.38 562 ARG B O 1
ATOM 9746 N N . GLY B 1 563 ? 13.188 -30.391 1.441 1 78.88 563 GLY B N 1
ATOM 9747 C CA . GLY B 1 563 ? 14.359 -31.062 0.895 1 78.88 563 GLY B CA 1
ATOM 9748 C C . GLY B 1 563 ? 14.297 -32.562 1.016 1 78.88 563 GLY B C 1
ATOM 9749 O O . GLY B 1 563 ? 15.148 -33.281 0.479 1 78.88 563 GLY B O 1
ATOM 9750 N N . GLN B 1 564 ? 13.289 -33.031 1.661 1 85.94 564 GLN B N 1
ATOM 9751 C CA . GLN B 1 564 ? 13.164 -34.469 1.767 1 85.94 564 GLN B CA 1
ATOM 9752 C C . GLN B 1 564 ? 12.859 -35.094 0.407 1 85.94 564 GLN B C 1
ATOM 9754 O O . GLN B 1 564 ? 12.102 -34.531 -0.384 1 85.94 564 GLN B O 1
ATOM 9759 N N . TYR B 1 565 ? 13.461 -36.188 0.159 1 85.81 565 TYR B N 1
ATOM 9760 C CA . TYR B 1 565 ? 13.281 -36.875 -1.122 1 85.81 565 TYR B CA 1
ATOM 9761 C C . TYR B 1 565 ? 11.984 -37.688 -1.137 1 85.81 565 TYR B C 1
ATOM 9763 O O . TYR B 1 565 ? 11.648 -38.312 -0.147 1 85.81 565 TYR B O 1
ATOM 9771 N N . TRP B 1 566 ? 11.266 -37.5 -2.229 1 90.69 566 TRP B N 1
ATOM 9772 C CA . TRP B 1 566 ? 10.102 -38.344 -2.523 1 90.69 566 TRP B CA 1
ATOM 9773 C C . TRP B 1 566 ? 10.328 -39.156 -3.791 1 90.69 566 TRP B C 1
ATOM 9775 O O . TRP B 1 566 ? 10.898 -38.656 -4.766 1 90.69 566 TRP B O 1
ATOM 9785 N N . THR B 1 567 ? 9.891 -40.375 -3.717 1 92.69 567 THR B N 1
ATOM 9786 C CA . THR B 1 567 ? 9.922 -41.188 -4.93 1 92.69 567 THR B CA 1
ATOM 9787 C C . THR B 1 567 ? 8.883 -40.719 -5.934 1 92.69 567 THR B C 1
ATOM 9789 O O . THR B 1 567 ? 7.984 -39.938 -5.582 1 92.69 567 THR B O 1
ATOM 9792 N N . GLU B 1 568 ? 9.016 -41.156 -7.18 1 92.19 568 GLU B N 1
ATOM 9793 C CA . GLU B 1 568 ? 8.047 -40.812 -8.211 1 92.19 568 GLU B CA 1
ATOM 9794 C C . GLU B 1 568 ? 6.641 -41.281 -7.828 1 92.19 568 GLU B C 1
ATOM 9796 O O . GLU B 1 568 ? 5.66 -40.594 -8.125 1 92.19 568 GLU B O 1
ATOM 9801 N N . PHE B 1 569 ? 6.617 -42.406 -7.199 1 95.25 569 PHE B N 1
ATOM 9802 C CA . PHE B 1 569 ? 5.336 -42.938 -6.758 1 95.25 569 PHE B CA 1
ATOM 9803 C C . PHE B 1 569 ? 4.695 -42.031 -5.723 1 95.25 569 PHE B C 1
ATOM 9805 O O . PHE B 1 569 ? 3.492 -41.75 -5.781 1 95.25 569 PHE B O 1
ATOM 9812 N N . GLN B 1 570 ? 5.52 -41.531 -4.828 1 95.06 570 GLN B N 1
ATOM 9813 C CA . GLN B 1 570 ? 5.016 -40.625 -3.787 1 95.06 570 GLN B CA 1
ATOM 9814 C C . GLN B 1 570 ? 4.57 -39.281 -4.375 1 95.06 570 GLN B C 1
ATOM 9816 O O . GLN B 1 570 ? 3.537 -38.75 -3.982 1 95.06 570 GLN B O 1
ATOM 9821 N N . CYS B 1 571 ? 5.332 -38.844 -5.281 1 93.12 571 CYS B N 1
ATOM 9822 C CA . CYS B 1 571 ? 4.984 -37.594 -5.941 1 93.12 571 CYS B CA 1
ATOM 9823 C C . CYS B 1 571 ? 3.67 -37.719 -6.703 1 93.12 571 CYS B C 1
ATOM 9825 O O . CYS B 1 571 ? 2.781 -36.875 -6.562 1 93.12 571 CYS B O 1
ATOM 9827 N N . ALA B 1 572 ? 3.52 -38.812 -7.414 1 94.81 572 ALA B N 1
ATOM 9828 C CA . ALA B 1 572 ? 2.309 -39.031 -8.195 1 94.81 572 ALA B CA 1
ATOM 9829 C C . ALA B 1 572 ? 1.097 -39.219 -7.285 1 94.81 572 ALA B C 1
ATOM 9831 O O . ALA B 1 572 ? 0.006 -38.75 -7.59 1 94.81 572 ALA B O 1
ATOM 9832 N N . THR B 1 573 ? 1.281 -39.906 -6.227 1 96.44 573 THR B N 1
ATOM 9833 C CA . THR B 1 573 ? 0.198 -40.156 -5.281 1 96.44 573 THR B CA 1
ATOM 9834 C C . THR B 1 573 ? -0.277 -38.875 -4.648 1 96.44 573 THR B C 1
ATOM 9836 O O . THR B 1 573 ? -1.48 -38.625 -4.562 1 96.44 573 THR B O 1
ATOM 9839 N N . TYR B 1 574 ? 0.658 -38.094 -4.23 1 95.31 574 TYR B N 1
ATOM 9840 C CA . TYR B 1 574 ? 0.278 -36.844 -3.623 1 95.31 574 TYR B CA 1
ATOM 9841 C C . TYR B 1 574 ? -0.458 -35.938 -4.621 1 95.31 574 TYR B C 1
ATOM 9843 O O . TYR B 1 574 ? -1.525 -35.406 -4.316 1 95.31 574 TYR B O 1
ATOM 9851 N N . HIS B 1 575 ? 0.039 -35.812 -5.789 1 92.94 575 HIS B N 1
ATOM 9852 C CA . HIS B 1 575 ? -0.547 -34.906 -6.781 1 92.94 575 HIS B CA 1
ATOM 9853 C C . HIS B 1 575 ? -1.959 -35.344 -7.156 1 92.94 575 HIS B C 1
ATOM 9855 O O . HIS B 1 575 ? -2.836 -34.531 -7.379 1 92.94 575 HIS B O 1
ATOM 9861 N N . SER B 1 576 ? -2.186 -36.625 -7.227 1 94.5 576 SER B N 1
ATOM 9862 C CA . SER B 1 576 ? -3.479 -37.156 -7.641 1 94.5 576 SER B CA 1
ATOM 9863 C C . SER B 1 576 ? -4.488 -37.125 -6.5 1 94.5 576 SER B C 1
ATOM 9865 O O . SER B 1 576 ? -5.566 -36.531 -6.648 1 94.5 576 SER B O 1
ATOM 9867 N N . PHE B 1 577 ? -4.094 -37.531 -5.418 1 96.5 577 PHE B N 1
ATOM 9868 C CA . PHE B 1 577 ? -5.078 -37.75 -4.367 1 96.5 577 PHE B CA 1
ATOM 9869 C C . PHE B 1 577 ? -5.23 -36.5 -3.508 1 96.5 577 PHE B C 1
ATOM 9871 O O . PHE B 1 577 ? -6.246 -36.344 -2.83 1 96.5 577 PHE B O 1
ATOM 9878 N N . ALA B 1 578 ? -4.25 -35.688 -3.461 1 96.31 578 ALA B N 1
ATOM 9879 C CA . ALA B 1 578 ? -4.41 -34.406 -2.74 1 96.31 578 ALA B CA 1
ATOM 9880 C C . ALA B 1 578 ? -5.516 -33.562 -3.357 1 96.31 578 ALA B C 1
ATOM 9882 O O . ALA B 1 578 ? -6.324 -32.969 -2.641 1 96.31 578 ALA B O 1
ATOM 9883 N N . ARG B 1 579 ? -5.598 -33.531 -4.629 1 96.06 579 ARG B N 1
ATOM 9884 C CA . ARG B 1 579 ? -6.613 -32.75 -5.328 1 96.06 579 ARG B CA 1
ATOM 9885 C C . ARG B 1 579 ? -8 -33.344 -5.109 1 96.06 579 ARG B C 1
ATOM 9887 O O . ARG B 1 579 ? -8.969 -32.625 -4.91 1 96.06 579 ARG B O 1
ATOM 9894 N N . VAL B 1 580 ? -8.062 -34.625 -5.172 1 97.38 580 VAL B N 1
ATOM 9895 C CA . VAL B 1 580 ? -9.328 -35.312 -4.914 1 97.38 580 VAL B CA 1
ATOM 9896 C C . VAL B 1 580 ? -9.766 -35.062 -3.475 1 97.38 580 VAL B C 1
ATOM 9898 O O . VAL B 1 580 ? -10.93 -34.75 -3.221 1 97.38 580 VAL B O 1
ATOM 9901 N N . GLY B 1 581 ? -8.789 -35.156 -2.596 1 97.75 581 GLY B N 1
ATOM 9902 C CA . GLY B 1 581 ? -9.086 -34.906 -1.195 1 97.75 581 GLY B CA 1
ATOM 9903 C C . GLY B 1 581 ? -9.578 -33.5 -0.936 1 97.75 581 GLY B C 1
ATOM 9904 O O . GLY B 1 581 ? -10.539 -33.312 -0.193 1 97.75 581 GLY B O 1
ATOM 9905 N N . TRP B 1 582 ? -8.945 -32.531 -1.51 1 98.19 582 TRP B N 1
ATOM 9906 C CA . TRP B 1 582 ? -9.367 -31.141 -1.377 1 98.19 582 TRP B CA 1
ATOM 9907 C C . TRP B 1 582 ? -10.789 -30.953 -1.902 1 98.19 582 TRP B C 1
ATOM 9909 O O . TRP B 1 582 ? -11.633 -30.359 -1.228 1 98.19 582 TRP B O 1
ATOM 9919 N N . ALA B 1 583 ? -11.07 -31.516 -3.047 1 98.5 583 ALA B N 1
ATOM 9920 C CA . ALA B 1 583 ? -12.391 -31.391 -3.662 1 98.5 583 ALA B CA 1
ATOM 9921 C C . ALA B 1 583 ? -13.461 -32.031 -2.799 1 98.5 583 ALA B C 1
ATOM 9923 O O . ALA B 1 583 ? -14.57 -31.516 -2.674 1 98.5 583 ALA B O 1
ATOM 9924 N N . LEU B 1 584 ? -13.148 -33.156 -2.227 1 98.38 584 LEU B N 1
ATOM 9925 C CA . LEU B 1 584 ? -14.102 -33.844 -1.359 1 98.38 584 LEU B CA 1
ATOM 9926 C C . LEU B 1 584 ? -14.383 -33 -0.108 1 98.38 584 LEU B C 1
ATOM 9928 O O . LEU B 1 584 ? -15.516 -33 0.392 1 98.38 584 LEU B O 1
ATOM 9932 N N . SER B 1 585 ? -13.398 -32.375 0.386 1 98.44 585 SER B N 1
ATOM 9933 C CA . SER B 1 585 ? -13.602 -31.469 1.521 1 98.44 585 SER B CA 1
ATOM 9934 C C . SER B 1 585 ? -14.547 -30.344 1.163 1 98.44 585 SER B C 1
ATOM 9936 O O . SER B 1 585 ? -15.453 -30.016 1.933 1 98.44 585 SER B O 1
ATOM 9938 N N . LEU B 1 586 ? -14.336 -29.812 0.012 1 98.31 586 LEU B N 1
ATOM 9939 C CA . LEU B 1 586 ? -15.219 -28.75 -0.458 1 98.31 586 LEU B CA 1
ATOM 9940 C C . LEU B 1 586 ? -16.641 -29.266 -0.659 1 98.31 586 LEU B C 1
ATOM 9942 O O . LEU B 1 586 ? -17.609 -28.562 -0.384 1 98.31 586 LEU B O 1
ATOM 9946 N N . ALA B 1 587 ? -16.688 -30.5 -1.159 1 98.38 587 ALA B N 1
ATOM 9947 C CA . ALA B 1 587 ? -17.984 -31.141 -1.385 1 98.38 587 ALA B CA 1
ATOM 9948 C C . ALA B 1 587 ? -18.812 -31.172 -0.101 1 98.38 587 ALA B C 1
ATOM 9950 O O . ALA B 1 587 ? -20 -30.844 -0.109 1 98.38 587 ALA B O 1
ATOM 9951 N N . TRP B 1 588 ? -18.172 -31.469 0.939 1 97.62 588 TRP B N 1
ATOM 9952 C CA . TRP B 1 588 ? -18.891 -31.516 2.213 1 97.62 588 TRP B CA 1
ATOM 9953 C C . TRP B 1 588 ? -19.328 -30.125 2.643 1 97.62 588 TRP B C 1
ATOM 9955 O O . TRP B 1 588 ? -20.453 -29.938 3.092 1 97.62 588 TRP B O 1
ATOM 9965 N N . VAL B 1 589 ? -18.453 -29.141 2.506 1 97.25 589 VAL B N 1
ATOM 9966 C CA . VAL B 1 589 ? -18.766 -27.766 2.91 1 97.25 589 VAL B CA 1
ATOM 9967 C C . VAL B 1 589 ? -20.016 -27.281 2.188 1 97.25 589 VAL B C 1
ATOM 9969 O O . VAL B 1 589 ? -20.953 -26.797 2.818 1 97.25 589 VAL B O 1
ATOM 9972 N N . VAL B 1 590 ? -20.078 -27.516 0.914 1 97.12 590 VAL B N 1
ATOM 9973 C CA . VAL B 1 590 ? -21.188 -27.047 0.108 1 97.12 590 VAL B CA 1
ATOM 9974 C C . VAL B 1 590 ? -22.453 -27.828 0.453 1 97.12 590 VAL B C 1
ATOM 9976 O O . VAL B 1 590 ? -23.531 -27.25 0.629 1 97.12 590 VAL B O 1
ATOM 9979 N N . PHE B 1 591 ? -22.297 -29.141 0.576 1 96.25 591 PHE B N 1
ATOM 9980 C CA . PHE B 1 591 ? -23.438 -29.984 0.909 1 96.25 591 PHE B CA 1
ATOM 9981 C C . PHE B 1 591 ? -24.016 -29.609 2.27 1 96.25 591 PHE B C 1
ATOM 9983 O O . PHE B 1 591 ? -25.219 -29.438 2.412 1 96.25 591 PHE B O 1
ATOM 9990 N N . ALA B 1 592 ? -23.141 -29.438 3.246 1 95.12 592 ALA B N 1
ATOM 9991 C CA . ALA B 1 592 ? -23.547 -29.125 4.613 1 95.12 592 ALA B CA 1
ATOM 9992 C C . ALA B 1 592 ? -24.266 -27.781 4.684 1 95.12 592 ALA B C 1
ATOM 9994 O O . ALA B 1 592 ? -25.297 -27.656 5.332 1 95.12 592 ALA B O 1
ATOM 9995 N N . ILE B 1 593 ? -23.766 -26.812 4.039 1 93.94 593 ILE B N 1
ATOM 9996 C CA . ILE B 1 593 ? -24.312 -25.453 4.074 1 93.94 593 ILE B CA 1
ATOM 9997 C C . ILE B 1 593 ? -25.703 -25.438 3.426 1 93.94 593 ILE B C 1
ATOM 9999 O O . ILE B 1 593 ? -26.625 -24.797 3.928 1 93.94 593 ILE B O 1
ATOM 10003 N N . ASN B 1 594 ? -25.922 -26.234 2.363 1 93.25 594 ASN B N 1
ATOM 10004 C CA . ASN B 1 594 ? -27.156 -26.156 1.589 1 93.25 594 ASN B CA 1
ATOM 10005 C C . ASN B 1 594 ? -28.188 -27.156 2.086 1 93.25 594 ASN B C 1
ATOM 10007 O O . ASN B 1 594 ? -29.344 -27.141 1.651 1 93.25 594 ASN B O 1
ATOM 10011 N N . ASN B 1 595 ? -27.781 -28.062 3.021 1 92.38 595 ASN B N 1
ATOM 10012 C CA . ASN B 1 595 ? -28.734 -29.016 3.578 1 92.38 595 ASN B CA 1
ATOM 10013 C C . ASN B 1 595 ? -28.938 -28.781 5.07 1 92.38 595 ASN B C 1
ATOM 10015 O O . ASN B 1 595 ? -29.344 -29.703 5.793 1 92.38 595 ASN B O 1
ATOM 10019 N N . GLY B 1 596 ? -28.531 -27.578 5.57 1 88.56 596 GLY B N 1
ATOM 10020 C CA . GLY B 1 596 ? -28.891 -27.156 6.914 1 88.56 596 GLY B CA 1
ATOM 10021 C C . GLY B 1 596 ? -27.891 -27.578 7.965 1 88.56 596 GLY B C 1
ATOM 10022 O O . GLY B 1 596 ? -28.141 -27.453 9.164 1 88.56 596 GLY B O 1
ATOM 10023 N N . TYR B 1 597 ? -26.797 -28.062 7.586 1 92.44 597 TYR B N 1
ATOM 10024 C CA . TYR B 1 597 ? -25.781 -28.531 8.531 1 92.44 597 TYR B CA 1
ATOM 10025 C C . TYR B 1 597 ? -24.594 -27.578 8.586 1 92.44 597 TYR B C 1
ATOM 10027 O O . TYR B 1 597 ? -23.516 -27.953 9.047 1 92.44 597 TYR B O 1
ATOM 10035 N N . GLY B 1 598 ? -24.734 -26.375 8.094 1 91.5 598 GLY B N 1
ATOM 10036 C CA . GLY B 1 598 ? -23.625 -25.453 7.977 1 91.5 598 GLY B CA 1
ATOM 10037 C C . GLY B 1 598 ? -23.312 -24.719 9.266 1 91.5 598 GLY B C 1
ATOM 10038 O O . GLY B 1 598 ? -22.203 -24.203 9.461 1 91.5 598 GLY B O 1
ATOM 10039 N N . GLY B 1 599 ? -24.219 -24.594 10.148 1 87.5 599 GLY B N 1
ATOM 10040 C CA . GLY B 1 599 ? -24.016 -23.891 11.406 1 87.5 599 GLY B CA 1
ATOM 10041 C C . GLY B 1 599 ? -23.5 -22.469 11.227 1 87.5 599 GLY B C 1
ATOM 10042 O O . GLY B 1 599 ? -24.016 -21.734 10.391 1 87.5 599 GLY B O 1
ATOM 10043 N N . GLY B 1 600 ? -22.578 -22.062 12.109 1 85.12 600 GLY B N 1
ATOM 10044 C CA . GLY B 1 600 ? -21.984 -20.734 12.055 1 85.12 600 GLY B CA 1
ATOM 10045 C C . GLY B 1 600 ? -21.188 -20.484 10.789 1 85.12 600 GLY B C 1
ATOM 10046 O O . GLY B 1 600 ? -21.219 -19.391 10.242 1 85.12 600 GLY B O 1
ATOM 10047 N N . ILE B 1 601 ? -20.672 -21.516 10.336 1 89.62 601 ILE B N 1
ATOM 10048 C CA . ILE B 1 601 ? -19.875 -21.406 9.117 1 89.62 601 ILE B CA 1
ATOM 10049 C C . ILE B 1 601 ? -20.797 -21.125 7.93 1 89.62 601 ILE B C 1
ATOM 10051 O O . ILE B 1 601 ? -20.484 -20.25 7.102 1 89.62 601 ILE B O 1
ATOM 10055 N N . GLY B 1 602 ? -21.859 -21.844 7.902 1 91.06 602 GLY B N 1
ATOM 10056 C CA . GLY B 1 602 ? -22.812 -21.641 6.828 1 91.06 602 GLY B CA 1
ATOM 10057 C C . GLY B 1 602 ? -23.422 -20.25 6.809 1 91.06 602 GLY B C 1
ATOM 10058 O O . GLY B 1 602 ? -23.547 -19.641 5.742 1 91.06 602 GLY B O 1
ATOM 10059 N N . LYS B 1 603 ? -23.672 -19.781 8 1 85.88 603 LYS B N 1
ATOM 10060 C CA . LYS B 1 603 ? -24.234 -18.438 8.094 1 85.88 603 LYS B CA 1
ATOM 10061 C C . LYS B 1 603 ? -23.234 -17.391 7.605 1 85.88 603 LYS B C 1
ATOM 10063 O O . LYS B 1 603 ? -23.609 -16.469 6.875 1 85.88 603 LYS B O 1
ATOM 10068 N N . PHE B 1 604 ? -22.109 -17.562 7.988 1 87.69 604 PHE B N 1
ATOM 10069 C CA . PHE B 1 604 ? -21.062 -16.641 7.57 1 87.69 604 PHE B CA 1
ATOM 10070 C C . PHE B 1 604 ? -20.875 -16.672 6.059 1 87.69 604 PHE B C 1
ATOM 10072 O O . PHE B 1 604 ? -20.812 -15.625 5.41 1 87.69 604 PHE B O 1
ATOM 10079 N N . MET B 1 605 ? -20.844 -17.781 5.5 1 92.75 605 MET B N 1
ATOM 10080 C CA . MET B 1 605 ? -20.531 -17.953 4.086 1 92.75 605 MET B CA 1
ATOM 10081 C C . MET B 1 605 ? -21.719 -17.578 3.211 1 92.75 605 MET B C 1
ATOM 10083 O O . MET B 1 605 ? -21.578 -17.422 1.997 1 92.75 605 MET B O 1
ATOM 10087 N N . SER B 1 606 ? -22.859 -17.375 3.855 1 89 606 SER B N 1
ATOM 10088 C CA . SER B 1 606 ? -24.078 -17.078 3.09 1 89 606 SER B CA 1
ATOM 10089 C C . SER B 1 606 ? -24.453 -15.617 3.211 1 89 606 SER B C 1
ATOM 10091 O O . SER B 1 606 ? -25.531 -15.211 2.773 1 89 606 SER B O 1
ATOM 10093 N N . LEU B 1 607 ? -23.578 -14.859 3.756 1 83 607 LEU B N 1
ATOM 10094 C CA . LEU B 1 607 ? -23.844 -13.43 3.895 1 83 607 LEU B CA 1
ATOM 10095 C C . LEU B 1 607 ? -23.922 -12.758 2.529 1 83 607 LEU B C 1
ATOM 10097 O O . LEU B 1 607 ? -23.141 -13.07 1.631 1 83 607 LEU B O 1
ATOM 10101 N N . PRO B 1 608 ? -24.875 -11.844 2.406 1 81.12 608 PRO B N 1
ATOM 10102 C CA . PRO B 1 608 ? -25.031 -11.172 1.116 1 81.12 608 PRO B CA 1
ATOM 10103 C C . PRO B 1 608 ? -23.828 -10.297 0.761 1 81.12 608 PRO B C 1
ATOM 10105 O O . PRO B 1 608 ? -23.625 -9.977 -0.412 1 81.12 608 PRO B O 1
ATOM 10108 N N . PHE B 1 609 ? -23.125 -9.953 1.689 1 81.25 609 PHE B N 1
ATOM 10109 C CA . PHE B 1 609 ? -21.953 -9.117 1.513 1 81.25 609 PHE B CA 1
ATOM 10110 C C . PHE B 1 609 ? -20.953 -9.789 0.572 1 81.25 609 PHE B C 1
ATOM 10112 O O . PHE B 1 609 ? -20.203 -9.109 -0.125 1 81.25 609 PHE B O 1
ATOM 10119 N N . TRP B 1 610 ? -21.016 -11.086 0.363 1 86.62 610 TRP B N 1
ATOM 10120 C CA . TRP B 1 610 ? -20.047 -11.828 -0.437 1 86.62 610 TRP B CA 1
ATOM 10121 C C . TRP B 1 610 ? -20.422 -11.797 -1.914 1 86.62 610 TRP B C 1
ATOM 10123 O O . TRP B 1 610 ? -19.578 -12.031 -2.783 1 86.62 610 TRP B O 1
ATOM 10133 N N . THR B 1 611 ? -21.594 -11.461 -2.223 1 87.25 611 THR B N 1
ATOM 10134 C CA . THR B 1 611 ? -22.125 -11.617 -3.574 1 87.25 611 THR B CA 1
ATOM 10135 C C . THR B 1 611 ? -21.375 -10.703 -4.551 1 87.25 611 THR B C 1
ATOM 10137 O O . THR B 1 611 ? -20.859 -11.164 -5.57 1 87.25 611 THR B O 1
ATOM 10140 N N . PRO B 1 612 ? -21.234 -9.391 -4.191 1 85.62 612 PRO B N 1
ATOM 10141 C CA . PRO B 1 612 ? -20.484 -8.547 -5.125 1 85.62 612 PRO B CA 1
ATOM 10142 C C . PRO B 1 612 ? -19.016 -8.945 -5.238 1 85.62 612 PRO B C 1
ATOM 10144 O O . PRO B 1 612 ? -18.438 -8.859 -6.32 1 85.62 612 PRO B O 1
ATOM 10147 N N . LEU B 1 613 ? -18.453 -9.445 -4.262 1 86.94 613 LEU B N 1
ATOM 10148 C CA . LEU B 1 613 ? -17.062 -9.844 -4.266 1 86.94 613 LEU B CA 1
ATOM 10149 C C . LEU B 1 613 ? -16.844 -11.102 -5.102 1 86.94 613 LEU B C 1
ATOM 10151 O O . LEU B 1 613 ? -15.852 -11.219 -5.809 1 86.94 613 LEU B O 1
ATOM 10155 N N . GLY B 1 614 ? -17.812 -11.922 -5 1 89.81 614 GLY B N 1
ATOM 10156 C CA . GLY B 1 614 ? -17.75 -13.133 -5.797 1 89.81 614 GLY B CA 1
ATOM 10157 C C . GLY B 1 614 ? -17.922 -12.883 -7.285 1 89.81 614 GLY B C 1
ATOM 10158 O O . GLY B 1 614 ? -17.25 -13.5 -8.109 1 89.81 614 GLY B O 1
ATOM 10159 N N . ARG B 1 615 ? -18.75 -11.883 -7.574 1 88.06 615 ARG B N 1
ATOM 10160 C CA . ARG B 1 615 ? -19.031 -11.57 -8.969 1 88.06 615 ARG B CA 1
ATOM 10161 C C . ARG B 1 615 ? -17.859 -10.883 -9.641 1 88.06 615 ARG B C 1
ATOM 10163 O O . ARG B 1 615 ? -17.703 -10.938 -10.859 1 88.06 615 ARG B O 1
ATOM 10170 N N . LEU B 1 616 ? -16.938 -10.367 -8.836 1 89.06 616 LEU B N 1
ATOM 10171 C CA . LEU B 1 616 ? -15.82 -9.602 -9.375 1 89.06 616 LEU B CA 1
ATOM 10172 C C . LEU B 1 616 ? -14.555 -10.453 -9.445 1 89.06 616 LEU B C 1
ATOM 10174 O O . LEU B 1 616 ? -13.516 -9.977 -9.898 1 89.06 616 LEU B O 1
ATOM 10178 N N . THR B 1 617 ? -14.695 -11.664 -9.047 1 91.69 617 THR B N 1
ATOM 10179 C CA . THR B 1 617 ? -13.508 -12.508 -8.961 1 91.69 617 THR B CA 1
ATOM 10180 C C . THR B 1 617 ? -12.945 -12.789 -10.359 1 91.69 617 THR B C 1
ATOM 10182 O O . THR B 1 617 ? -11.727 -12.844 -10.539 1 91.69 617 THR B O 1
ATOM 10185 N N . TYR B 1 618 ? -13.805 -12.922 -11.352 1 92.12 618 TYR B N 1
ATOM 10186 C CA . TYR B 1 618 ? -13.328 -13.203 -12.703 1 92.12 618 TYR B CA 1
ATOM 10187 C C . TYR B 1 618 ? -12.523 -12.031 -13.258 1 92.12 618 TYR B C 1
ATOM 10189 O O . TYR B 1 618 ? -11.43 -12.219 -13.781 1 92.12 618 TYR B O 1
ATOM 10197 N N . CYS B 1 619 ? -13.031 -10.852 -13.086 1 90 619 CYS B N 1
ATOM 10198 C CA . CYS B 1 619 ? -12.312 -9.664 -13.547 1 90 619 CYS B CA 1
ATOM 10199 C C . CYS B 1 619 ? -11.031 -9.461 -12.742 1 90 619 CYS B C 1
ATOM 10201 O O . CYS B 1 619 ? -10.008 -9.047 -13.297 1 90 619 CYS B O 1
ATOM 10203 N N . GLY B 1 620 ? -11.133 -9.766 -11.5 1 89.38 620 GLY B N 1
ATOM 10204 C CA . GLY B 1 620 ? -9.93 -9.711 -10.68 1 89.38 620 GLY B CA 1
ATOM 10205 C C . GLY B 1 620 ? -8.867 -10.695 -11.125 1 89.38 620 GLY B C 1
ATOM 10206 O O . GLY B 1 620 ? -7.68 -10.359 -11.156 1 89.38 620 GLY B O 1
ATOM 10207 N N . TYR B 1 621 ? -9.359 -11.82 -11.477 1 90.56 621 TYR B N 1
ATOM 10208 C CA . TYR B 1 621 ? -8.461 -12.859 -11.977 1 90.56 621 TYR B CA 1
ATOM 10209 C C . TYR B 1 621 ? -7.742 -12.398 -13.234 1 90.56 621 TYR B C 1
ATOM 10211 O O . TYR B 1 621 ? -6.527 -12.578 -13.367 1 90.56 621 TYR B O 1
ATOM 10219 N N . LEU B 1 622 ? -8.391 -11.75 -14.062 1 90.31 622 LEU B N 1
ATOM 10220 C CA . LEU B 1 622 ? -7.816 -11.328 -15.336 1 90.31 622 LEU B CA 1
ATOM 10221 C C . LEU B 1 622 ? -6.789 -10.219 -15.125 1 90.31 622 LEU B C 1
ATOM 10223 O O . LEU B 1 622 ? -5.742 -10.211 -15.781 1 90.31 622 LEU B O 1
ATOM 10227 N N . CYS B 1 623 ? -6.988 -9.367 -14.141 1 88.81 623 CYS B N 1
ATOM 10228 C CA . CYS B 1 623 ? -6.164 -8.172 -14.078 1 88.81 623 CYS B CA 1
ATOM 10229 C C . CYS B 1 623 ? -5.148 -8.258 -12.945 1 88.81 623 CYS B C 1
ATOM 10231 O O . CYS B 1 623 ? -4.266 -7.41 -12.828 1 88.81 623 CYS B O 1
ATOM 10233 N N . HIS B 1 624 ? -5.18 -9.258 -12.117 1 86.88 624 HIS B N 1
ATOM 10234 C CA . HIS B 1 624 ? -4.453 -9.195 -10.859 1 86.88 624 HIS B CA 1
ATOM 10235 C C . HIS B 1 624 ? -2.947 -9.156 -11.094 1 86.88 624 HIS B C 1
ATOM 10237 O O . HIS B 1 624 ? -2.225 -8.445 -10.391 1 86.88 624 HIS B O 1
ATOM 10243 N N . ILE B 1 625 ? -2.457 -9.82 -12.047 1 84.12 625 ILE B N 1
ATOM 10244 C CA . ILE B 1 625 ? -1.018 -9.82 -12.281 1 84.12 625 ILE B CA 1
ATOM 10245 C C . ILE B 1 625 ? -0.581 -8.445 -12.781 1 84.12 625 ILE B C 1
ATOM 10247 O O . ILE B 1 625 ? 0.476 -7.941 -12.398 1 84.12 625 ILE B O 1
ATOM 10251 N N . MET B 1 626 ? -1.345 -7.938 -13.703 1 83.12 626 MET B N 1
ATOM 10252 C CA . MET B 1 626 ? -1.051 -6.598 -14.203 1 83.12 626 MET B CA 1
ATOM 10253 C C . MET B 1 626 ? -1.017 -5.586 -13.062 1 83.12 626 MET B C 1
ATOM 10255 O O . MET B 1 626 ? -0.141 -4.719 -13.023 1 83.12 626 MET B O 1
ATOM 10259 N N . VAL B 1 627 ? -1.925 -5.738 -12.141 1 83.25 627 VAL B N 1
ATOM 10260 C CA . VAL B 1 627 ? -2.01 -4.805 -11.023 1 83.25 627 VAL B CA 1
ATOM 10261 C C . VAL B 1 627 ? -0.801 -4.988 -10.102 1 83.25 627 VAL B C 1
ATOM 10263 O O . VAL B 1 627 ? -0.208 -4.008 -9.648 1 83.25 627 VAL B O 1
ATOM 10266 N N . ILE B 1 628 ? -0.412 -6.207 -9.859 1 81.62 628 ILE B N 1
ATOM 10267 C CA . ILE B 1 628 ? 0.748 -6.48 -9.023 1 81.62 628 ILE B CA 1
ATOM 10268 C C . ILE B 1 628 ? 2 -5.879 -9.656 1 81.62 628 ILE B C 1
ATOM 10270 O O . ILE B 1 628 ? 2.775 -5.195 -8.984 1 81.62 628 ILE B O 1
ATOM 10274 N N . THR B 1 629 ? 2.193 -6.09 -10.914 1 81.5 629 THR B N 1
ATOM 10275 C CA . THR B 1 629 ? 3.379 -5.59 -11.602 1 81.5 629 THR B CA 1
ATOM 10276 C C . THR B 1 629 ? 3.373 -4.066 -11.656 1 81.5 629 THR B C 1
ATOM 10278 O O . THR B 1 629 ? 4.422 -3.432 -11.531 1 81.5 629 THR B O 1
ATOM 10281 N N . PHE B 1 630 ? 2.225 -3.547 -11.898 1 81.94 630 PHE B N 1
ATOM 10282 C CA . PHE B 1 630 ? 2.098 -2.096 -11.922 1 81.94 630 PHE B CA 1
ATOM 10283 C C . PHE B 1 630 ? 2.496 -1.495 -10.578 1 81.94 630 PHE B C 1
ATOM 10285 O O . PHE B 1 630 ? 3.246 -0.518 -10.523 1 81.94 630 PHE B O 1
ATOM 10292 N N . LEU B 1 631 ? 2.027 -2.096 -9.523 1 78.81 631 LEU B N 1
ATOM 10293 C CA . LEU B 1 631 ? 2.311 -1.572 -8.195 1 78.81 631 LEU B CA 1
ATOM 10294 C C . LEU B 1 631 ? 3.787 -1.74 -7.844 1 78.81 631 LEU B C 1
ATOM 10296 O O . LEU B 1 631 ? 4.395 -0.846 -7.25 1 78.81 631 LEU B O 1
ATOM 10300 N N . VAL B 1 632 ? 4.367 -2.795 -8.219 1 79 632 VAL B N 1
ATOM 10301 C CA .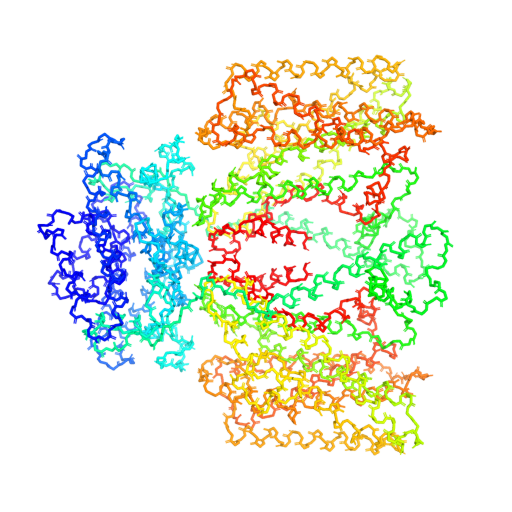 VAL B 1 632 ? 5.777 -3.041 -7.941 1 79 632 VAL B CA 1
ATOM 10302 C C . VAL B 1 632 ? 6.641 -2.072 -8.75 1 79 632 VAL B C 1
ATOM 10304 O O . VAL B 1 632 ? 7.637 -1.552 -8.242 1 79 632 VAL B O 1
ATOM 10307 N N . ASN B 1 633 ? 6.211 -1.815 -9.961 1 79.81 633 ASN B N 1
ATOM 10308 C CA . ASN B 1 633 ? 6.969 -0.888 -10.797 1 79.81 633 ASN B CA 1
ATOM 10309 C C . ASN B 1 633 ? 6.812 0.553 -10.312 1 79.81 633 ASN B C 1
ATOM 10311 O O . ASN B 1 633 ? 7.738 1.356 -10.438 1 79.81 633 ASN B O 1
ATOM 10315 N N . MET B 1 634 ? 5.727 0.803 -9.805 1 76.94 634 MET B N 1
ATOM 10316 C CA . MET B 1 634 ? 5.477 2.158 -9.32 1 76.94 634 MET B CA 1
ATOM 10317 C C . MET B 1 634 ? 6.332 2.461 -8.094 1 76.94 634 MET B C 1
ATOM 10319 O O . MET B 1 634 ? 6.707 3.611 -7.863 1 76.94 634 MET B O 1
ATOM 10323 N N . GLU B 1 635 ? 6.68 1.507 -7.375 1 77.06 635 GLU B N 1
ATOM 10324 C CA . GLU B 1 635 ? 7.508 1.702 -6.188 1 77.06 635 GLU B CA 1
ATOM 10325 C C . GLU B 1 635 ? 8.945 2.033 -6.566 1 77.06 635 GLU B C 1
ATOM 10327 O O . GLU B 1 635 ? 9.648 2.717 -5.82 1 77.06 635 GLU B O 1
ATOM 10332 N N . ARG B 1 636 ? 9.422 1.717 -7.746 1 82.75 636 ARG B N 1
ATOM 10333 C CA . ARG B 1 636 ? 10.75 1.998 -8.289 1 82.75 636 ARG B CA 1
ATOM 10334 C C . ARG B 1 636 ? 11.844 1.46 -7.375 1 82.75 636 ARG B C 1
ATOM 10336 O O . ARG B 1 636 ? 12.953 1.994 -7.34 1 82.75 636 ARG B O 1
ATOM 10343 N N . LYS B 1 637 ? 11.5 0.495 -6.5 1 83.06 637 LYS B N 1
ATOM 10344 C CA . LYS B 1 637 ? 12.445 -0.113 -5.574 1 83.06 637 LYS B CA 1
ATOM 10345 C C . LYS B 1 637 ? 12.273 -1.628 -5.523 1 83.06 637 LYS B C 1
ATOM 10347 O O . LYS B 1 637 ? 11.258 -2.158 -5.98 1 83.06 637 LYS B O 1
ATOM 10352 N N . ILE B 1 638 ? 13.352 -2.182 -4.969 1 84.19 638 ILE B N 1
ATOM 10353 C CA . ILE B 1 638 ? 13.289 -3.629 -4.809 1 84.19 638 ILE B CA 1
ATOM 10354 C C . ILE B 1 638 ? 12.406 -3.979 -3.615 1 84.19 638 ILE B C 1
ATOM 10356 O O . ILE B 1 638 ? 12.391 -3.262 -2.611 1 84.19 638 ILE B O 1
ATOM 10360 N N . ILE B 1 639 ? 11.719 -4.98 -3.691 1 80.88 639 ILE B N 1
ATOM 10361 C CA . ILE B 1 639 ? 10.812 -5.422 -2.631 1 80.88 639 ILE B CA 1
ATOM 10362 C C . ILE B 1 639 ? 11.625 -5.938 -1.446 1 80.88 639 ILE B C 1
ATOM 10364 O O . ILE B 1 639 ? 12.68 -6.551 -1.628 1 80.88 639 ILE B O 1
ATOM 10368 N N . HIS B 1 640 ? 11.164 -5.566 -0.259 1 84.38 640 HIS B N 1
ATOM 10369 C CA . HIS B 1 640 ? 11.688 -6.152 0.967 1 84.38 640 HIS B CA 1
ATOM 10370 C C . HIS B 1 640 ? 10.664 -7.074 1.621 1 84.38 640 HIS B C 1
ATOM 10372 O O . HIS B 1 640 ? 9.516 -6.672 1.846 1 84.38 640 HIS B O 1
ATOM 10378 N N . TYR B 1 641 ? 11.031 -8.281 1.888 1 82.88 641 TYR B N 1
ATOM 10379 C CA . TYR B 1 641 ? 10.109 -9.25 2.473 1 82.88 641 TYR B CA 1
ATOM 10380 C C . TYR B 1 641 ? 10.086 -9.125 3.992 1 82.88 641 TYR B C 1
ATOM 10382 O O . TYR B 1 641 ? 11.117 -9.289 4.652 1 82.88 641 TYR B O 1
ATOM 10390 N N . GLU B 1 642 ? 8.883 -8.672 4.512 1 78.25 642 GLU B N 1
ATOM 10391 C CA . GLU B 1 642 ? 8.734 -8.539 5.957 1 78.25 642 GLU B CA 1
ATOM 10392 C C . GLU B 1 642 ? 7.738 -9.562 6.504 1 78.25 642 GLU B C 1
ATOM 10394 O O . GLU B 1 642 ? 6.848 -9.219 7.281 1 78.25 642 GLU B O 1
ATOM 10399 N N . GLY B 1 643 ? 7.789 -10.727 6.004 1 74.06 643 GLY B N 1
ATOM 10400 C CA . GLY B 1 643 ? 6.895 -11.75 6.512 1 74.06 643 GLY B CA 1
ATOM 10401 C C . GLY B 1 643 ? 5.492 -11.656 5.945 1 74.06 643 GLY B C 1
ATOM 10402 O O . GLY B 1 643 ? 5.27 -10.984 4.934 1 74.06 643 GLY B O 1
ATOM 10403 N N . LEU B 1 644 ? 4.59 -12.289 6.629 1 66.19 644 LEU B N 1
ATOM 10404 C CA . LEU B 1 644 ? 3.225 -12.391 6.129 1 66.19 644 LEU B CA 1
ATOM 10405 C C . LEU B 1 644 ? 2.514 -11.047 6.207 1 66.19 644 LEU B C 1
ATOM 10407 O O . LEU B 1 644 ? 1.547 -10.805 5.48 1 66.19 644 LEU B O 1
ATOM 10411 N N . GLY B 1 645 ? 3.09 -10.227 6.996 1 63.12 645 GLY B N 1
ATOM 10412 C CA . GLY B 1 645 ? 2.521 -8.891 7.07 1 63.12 645 GLY B CA 1
ATOM 10413 C C . GLY B 1 645 ? 2.586 -8.133 5.754 1 63.12 645 GLY B C 1
ATOM 10414 O O . GLY B 1 645 ? 1.653 -7.41 5.402 1 63.12 645 GLY B O 1
ATOM 10415 N N . GLU B 1 646 ? 3.605 -8.461 5.047 1 65.94 646 GLU B N 1
ATOM 10416 C CA . GLU B 1 646 ? 3.75 -7.816 3.744 1 65.94 646 GLU B CA 1
ATOM 10417 C C . GLU B 1 646 ? 2.672 -8.281 2.771 1 65.94 646 GLU B C 1
ATOM 10419 O O . GLU B 1 646 ? 2.143 -7.488 1.993 1 65.94 646 GLU B O 1
ATOM 10424 N N . VAL B 1 647 ? 2.336 -9.477 2.943 1 68.06 647 VAL B N 1
ATOM 10425 C CA . VAL B 1 647 ? 1.317 -10.047 2.066 1 68.06 647 VAL B CA 1
ATOM 10426 C C . VAL B 1 647 ? -0.041 -9.422 2.383 1 68.06 647 VAL B C 1
ATOM 10428 O O . VAL B 1 647 ? -0.775 -9.023 1.475 1 68.06 647 VAL B O 1
ATOM 10431 N N . VAL B 1 648 ? -0.204 -9.258 3.59 1 62.72 648 VAL B N 1
ATOM 10432 C CA . VAL B 1 648 ? -1.479 -8.703 4.031 1 62.72 648 VAL B CA 1
ATOM 10433 C C . VAL B 1 648 ? -1.585 -7.242 3.6 1 62.72 648 VAL B C 1
ATOM 10435 O O . VAL B 1 648 ? -2.639 -6.805 3.135 1 62.72 648 VAL B O 1
ATOM 10438 N N . ARG B 1 649 ? -0.492 -6.605 3.646 1 64.56 649 ARG B N 1
ATOM 10439 C CA . ARG B 1 649 ? -0.462 -5.207 3.227 1 64.56 649 ARG B CA 1
ATOM 10440 C C . ARG B 1 649 ? -0.785 -5.078 1.741 1 64.56 649 ARG B C 1
ATOM 10442 O O . ARG B 1 649 ? -1.574 -4.215 1.347 1 64.56 649 ARG B O 1
ATOM 10449 N N . PHE B 1 650 ? -0.29 -5.98 1.08 1 65.31 650 PHE B N 1
ATOM 10450 C CA . PHE B 1 650 ? -0.501 -5.938 -0.362 1 65.31 650 PHE B CA 1
ATOM 10451 C C . PHE B 1 650 ? -1.952 -6.258 -0.705 1 65.31 650 PHE B C 1
ATOM 10453 O O . PHE B 1 650 ? -2.549 -5.609 -1.568 1 65.31 650 PHE B O 1
ATOM 10460 N N . LEU B 1 651 ? -2.453 -7.191 0.046 1 64.94 651 LEU B N 1
ATOM 10461 C CA . LEU B 1 651 ? -3.824 -7.598 -0.237 1 64.94 651 LEU B CA 1
ATOM 10462 C C . LEU B 1 651 ? -4.797 -6.457 0.044 1 64.94 651 LEU B C 1
ATOM 10464 O O . LEU B 1 651 ? -5.773 -6.273 -0.688 1 64.94 651 LEU B O 1
ATOM 10468 N N . HIS B 1 652 ? -4.395 -5.645 0.947 1 58.56 652 HIS B N 1
ATOM 10469 C CA . HIS B 1 652 ? -5.254 -4.52 1.302 1 58.56 652 HIS B CA 1
ATOM 10470 C C . HIS B 1 652 ? -5.215 -3.439 0.227 1 58.56 652 HIS B C 1
ATOM 10472 O O . HIS B 1 652 ? -6.238 -2.816 -0.069 1 58.56 652 HIS B O 1
ATOM 10478 N N . ILE B 1 653 ? -4.117 -3.361 -0.356 1 53.97 653 ILE B N 1
ATOM 10479 C CA . ILE B 1 653 ? -3.959 -2.367 -1.412 1 53.97 653 ILE B CA 1
ATOM 10480 C C . ILE B 1 653 ? -4.711 -2.818 -2.662 1 53.97 653 ILE B C 1
ATOM 10482 O O . ILE B 1 653 ? -5.445 -2.035 -3.268 1 53.97 653 ILE B O 1
ATOM 10486 N N . GLN B 1 654 ? -4.566 -4.094 -2.959 1 53.19 654 GLN B N 1
ATOM 10487 C CA . GLN B 1 654 ? -5.176 -4.652 -4.16 1 53.19 654 GLN B CA 1
ATOM 10488 C C . GLN B 1 654 ? -6.699 -4.645 -4.055 1 53.19 654 GLN B C 1
ATOM 10490 O O . GLN B 1 654 ? -7.391 -4.27 -5.008 1 53.19 654 GLN B O 1
ATOM 10495 N N . ASP B 1 655 ? -7.207 -4.938 -2.842 1 52.41 655 ASP B N 1
ATOM 10496 C CA . ASP B 1 655 ? -8.648 -5.012 -2.648 1 52.41 655 ASP B CA 1
ATOM 10497 C C . ASP B 1 655 ? -9.281 -3.623 -2.676 1 52.41 655 ASP B C 1
ATOM 10499 O O . ASP B 1 655 ? -10.438 -3.469 -3.068 1 52.41 655 ASP B O 1
ATOM 10503 N N . GLY B 1 656 ? -8.5 -2.525 -2.281 1 51.81 656 GLY B N 1
ATOM 10504 C CA . GLY B 1 656 ? -9 -1.161 -2.352 1 51.81 656 GLY B CA 1
ATOM 10505 C C . GLY B 1 656 ? -9.086 -0.628 -3.77 1 51.81 656 GLY B C 1
ATOM 10506 O O . GLY B 1 656 ? -10.039 0.059 -4.125 1 51.81 656 GLY B O 1
#

Foldseek 3Di:
DQLCCLVCVVVCLVVVLVPVPPPPPLVNVLVVLLCLLVVLPVPFDPVQSVLSNVLSVLSSLQSVLVSVVVVPPDPPPSDPVSVVSNVQSVLSVLQSQQWFDDDPPVLLVQQERGGFQVSQQPRAGPVDRLWHKWKKKFWFQDVSVVVNVVVPVQQAFDDSDGPAPRRTRIIMHIGTPVGDFVNVQSSSQSRVVVVVDSGTRGMGTFDSDDDADPLNVVLVVVVVVLVVLQVVLQVLQVVCVVVVHPQPPPDPVNVVSVVSHPVVVVCVLLPQPDLLPDQFLLLVLLLVLLLLVLLLVLLVQCCNFSRVSVSVVCLLPQVVLSNQLSLLSLLSVLLQLLLVCLQVDLLPDAPVLVPDPVNVVCLLVVVLCVQQVVVVSLLSCLQRPLSRLQHFNDPPDRPLLNVLSVVPVVCLSVLNCLPPVQVSHNDNLSLSVSLSSVCSNVVCQLNVLVNVPVVSNVVSLVVLLVQLLVQLLVLCVVLVAALGLAANNPSPVVRSSCCCRRAVSDSSNSNNLNSLSNNLSSVCNVCSPPQDDDPDCVLVVLLVQLVVLLSCLSRVCSVVRSPDDDDSVRSSCSSSVNSNSNSVSVSSCSVCLSNVNNPPNSVVSRDSVSSSSSVCSSVCSSCSVSVSSSVCRVVNDGDHDPPCVVSVVVSVVSVD/DQLCPLVCVVVVLVVVLPVVPDPPPLVNVLVVQLCLLVVLPVPFDPVQSVLSNVLSVLSSLQSVLVSVVVVPPDPPPSDPVSVVSNVQSVLSVLQSQQWFDDDPPVVLVQQERGGFQVSQQPRAGPVDRLWHKWKKKFWFQDVSVVVCVVVPVQQAADDSDRPAPRRTRIIMHIGTPVGDFVNVQSSSQSRVVVVVDSGTRGMGTFDSDDDADPLNVVLVVVVVVLVVLQVVLQVLQVVCVVVVHDQPPPDPVNVVSVVSHPVVVVCVLLPQPDLLPDQFLLLVLLLVLLLLVLLLVLLVQCCNFSRVSVSVVCLLPQVVLSNQLSLLSLLSVLLQLLLVVLQVDLLPDAPVLVVDPVNVVCLLVVVLCVQQVLVVSLLSCLQRPLSRLQGFNDPPDRPLLNVLSVVPVVCLSVLNCLPPVLVSHNDVLSLSVSLSSVCSNVVCQLNVLVNVPVVSSVVSLVVLLVQLLVQLLVLCVVLVAALGLAANNPSPVVRSSCCCRRAVSDSSNSNNLNSLSNNLSSVCNVCSPPQDDDPPCVLVVLLVQLVVLLSCLSRVCSVVRSPDDDDSVRSSVSSSVNSNSNSVSVSSCSVCLSNVNNPPNSVVSRDSVSSSSSVCSSVCSSCSVSVSSSVCRVVNDGDHDPPCVVSVVVSVVSVD

pLDDT: mean 80.3, std 17.33, range [19.72, 98.69]

Radius of gyration: 34.95 Å; Cα contacts (8 Å, |Δi|>4): 1795; chains: 2; bounding box: 94×88×72 Å

InterPro domains:
  IPR002656 Acyltransferase 3 domain [PF01757] (280-631)
  IPR006621 Nose resistant-to-fluoxetine protein, N-terminal [PF20146] (80-187)
  IPR006621 Nose resistant-to-fluoxetine protein, N-terminal [SM00703] (75-203)
  IPR052728 Oxygen and lipid transport regulator [PTHR11161] (32-642)

Solvent-accessible surface area (backbone atoms only — not comparable to full-atom values): 68395 Å² total; per-residue (Å²): 121,61,71,44,35,75,65,33,48,54,42,41,54,52,43,47,65,52,51,54,71,61,78,74,46,74,62,52,56,48,46,48,52,47,42,57,55,56,70,55,44,86,78,39,55,67,66,24,51,52,53,50,50,50,42,53,51,30,35,50,48,25,52,51,33,53,58,58,34,65,74,42,83,60,90,85,60,46,52,70,66,41,48,50,43,37,64,59,18,41,44,37,50,40,30,60,32,11,22,32,39,81,56,39,25,49,88,32,46,30,38,61,16,70,30,30,50,68,54,14,47,66,36,55,40,79,88,39,83,84,46,39,33,24,35,27,37,36,31,25,52,50,72,59,57,60,55,38,43,71,67,39,78,86,59,52,60,75,48,79,52,70,72,28,87,81,35,36,27,38,34,28,40,42,41,50,57,68,40,47,50,66,35,49,41,51,55,61,33,58,49,28,57,82,69,76,49,81,42,51,58,48,44,51,69,40,73,72,73,68,79,84,48,72,62,31,53,51,52,52,48,51,52,50,50,50,51,49,46,20,51,50,22,32,49,51,44,53,51,23,56,71,70,68,43,70,64,72,54,92,48,69,65,56,51,60,41,43,70,41,10,54,64,59,49,50,46,56,46,65,47,73,70,67,70,91,78,50,79,53,35,52,32,36,51,45,37,54,27,48,53,39,43,52,47,32,56,50,53,59,56,40,65,64,11,51,30,26,45,60,58,59,55,40,63,75,38,73,74,47,35,61,44,73,48,25,65,56,31,56,44,49,52,36,17,49,52,20,18,52,48,33,33,57,49,61,69,73,57,45,84,70,49,72,72,38,67,66,51,53,53,49,54,52,46,52,53,48,52,68,54,40,54,64,47,52,54,44,51,53,42,46,46,48,46,41,66,67,68,56,57,47,69,71,74,76,72,59,73,64,22,31,57,18,25,71,74,36,44,66,34,55,78,66,36,41,29,52,78,48,57,60,89,46,37,36,50,78,77,47,34,58,58,16,31,53,49,52,51,55,72,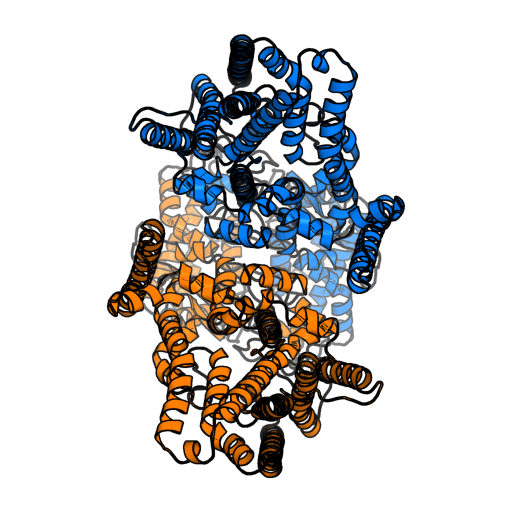52,35,61,73,52,52,54,36,44,77,78,33,62,66,54,17,53,51,45,44,51,49,51,39,51,51,22,42,51,50,40,43,49,52,23,60,74,64,66,40,74,60,56,92,68,38,54,46,66,52,50,62,68,58,50,53,47,36,41,50,71,44,70,44,21,46,70,51,60,41,45,18,21,47,51,15,27,52,46,14,46,50,49,61,72,38,65,88,42,81,70,79,73,62,88,67,47,62,63,50,52,50,52,50,27,50,50,42,42,52,42,56,49,52,64,50,52,56,42,34,66,52,45,85,69,53,50,66,54,21,29,48,47,57,46,49,37,44,45,42,42,32,51,26,49,46,48,54,45,49,28,38,69,51,75,64,24,64,72,60,29,54,61,35,50,40,69,80,30,46,40,52,27,69,42,40,64,62,44,62,72,41,46,63,60,52,52,52,37,55,50,22,59,49,67,55,73,45,56,74,58,61,70,59,46,47,53,53,48,50,37,44,70,74,93,115,57,75,42,37,76,63,32,50,52,41,42,55,51,43,46,64,55,52,56,72,62,78,74,46,74,62,50,56,49,45,47,55,47,42,56,55,56,72,56,45,86,78,36,54,68,64,24,51,52,52,50,47,48,41,53,50,30,33,50,48,23,52,52,32,53,58,59,34,64,74,43,83,61,89,82,64,45,52,71,67,40,44,50,43,36,63,60,18,42,42,38,49,40,30,60,34,11,24,33,38,80,54,39,24,49,88,32,46,29,38,60,15,70,30,30,49,70,54,13,47,65,35,57,39,79,88,39,84,84,48,38,33,24,36,26,38,36,30,25,52,48,75,56,55,60,55,36,45,71,70,38,79,83,59,50,60,73,47,81,51,71,73,28,88,83,35,35,28,37,35,29,40,43,39,50,57,67,40,48,48,66,34,49,42,52,54,59,36,57,51,26,58,83,68,75,50,80,41,52,57,48,44,50,69,40,73,76,72,70,82,84,46,72,62,31,53,51,52,52,50,50,51,49,50,51,50,48,45,21,51,50,21,32,49,51,43,52,52,24,55,70,71,68,43,70,62,71,53,93,48,69,64,56,52,59,42,44,68,41,9,54,62,59,48,50,46,57,46,66,47,73,70,66,70,91,77,50,78,56,35,52,32,36,50,45,37,54,27,48,53,39,43,52,46,32,55,51,54,59,56,41,64,64,9,52,32,27,45,60,58,59,56,39,64,75,37,74,75,48,35,61,46,73,47,26,65,56,30,56,42,49,50,36,17,51,51,21,19,52,49,33,32,58,48,60,71,73,57,45,82,69,48,73,72,37,68,65,50,52,54,49,55,52,47,50,53,48,52,67,55,40,53,64,47,50,53,44,51,52,42,48,46,47,46,41,65,68,67,58,55,48,68,69,74,72,73,59,74,67,22,31,58,18,25,72,75,34,45,66,36,56,78,67,37,41,29,53,78,47,55,61,88,44,37,37,51,78,76,47,33,58,58,17,29,53,50,53,51,56,72,52,36,63,72,52,50,54,36,43,76,78,32,63,66,55,16,53,50,46,43,51,50,52,39,50,51,22,44,50,49,41,42,49,51,23,59,74,64,67,39,74,60,55,92,68,38,55,45,66,53,48,62,68,59,50,52,49,36,40,50,69,43,69,45,22,46,67,51,59,41,46,18,20,46,50,14,29,53,46,15,47,50,49,60,72,38,67,90,41,81,69,80,71,62,88,67,48,62,63,50,50,50,51,50,28,50,50,42,43,51,44,56,49,51,64,51,52,56,43,33,67,54,45,86,70,52,48,67,53,22,28,49,47,57,46,48,36,46,45,42,41,33,53,26,49,46,48,54,45,50,28,37,69,51,74,64,26,63,73,60,31,54,61,33,50,39,67,79,30,47,42,50,26,70,42,39,63,62,45,63,73,43,44,62,60,51,51,52,37,54,50,24,60,48,68,56,75,46,57,74,58,61,70,60,48,47,52,52,49,51,37,44,71,74,93

Sequence (1312 aa):
MKLLLPLLLFLVAVTISVQCDSKMSHSELLAHLEKAVRTNHTEISPKCAKHMQQWALSLAKFSAAVVNCKRTPLPHLCDELQQQLLEENFYAFEQIDAFGRLPSNIAGLTRIAMGDYDECVSIISPRNKDYRAHFCWAHINLPVQRIMEATHKNISGLDYSCGSMTTDVLASVCMPRSCSEEDIHVMLNLLPEKIGWEAVCRVSCRPAEVPYTTGFWIVMSLLTLLVGIAILATFIEGSALRSGHSSGGDHVGTKYLLCFSLTSNARRIFSSPDRRKMIHGVDCMRFFSFTWVLAGHYILFCGFSDNSAALLKENDKLYYHIWTNGHFAVDTFFFLSGLMLSYMFLKSSTKEAIKTPRTWLLFYAHRYIRLTVPYSAFILFYTVVVPHLNTGPHEIFIMDESENCRKNWWTNLLYVSNFLGTREQCISLSWYLSNDMQIYVLSPIFLVPFIFSPLGGFLVLVALSIISIALTYYTMFAFKMPGTAIRVGNLNEAGMTDFMYYVYEASYIRVTPYLVGVAVGYILLKTRNTMVVLKKNLAPVLWVVAFAMAIAVIFIPYNYQRGQYWTEFQCATYHSFARVGWALSLAWVVFAINNGYGGGIGKFMSLPFWTPLGRLTYCGYLCHIMVITFLVNMERKIIHYEGLGEVVRFLHIQDGMKLLLPLLLFLVAVTISVQCDSKMSHSELLAHLEKAVRTNHTEISPKCAKHMQQWALSLAKFSAAVVNCKRTPLPHLCDELQQQLLEENFYAFEQIDAFGRLPSNIAGLTRIAMGDYDECVSIISPRNKDYRAHFCWAHINLPVQRIMEATHKNISGLDYSCGSMTTDVLASVCMPRSCSEEDIHVMLNLLPEKIGWEAVCRVSCRPAEVPYTTGFWIVMSLLTLLVGIAILATFIEGSALRSGHSSGGDHVGTKYLLCFSLTSNARRIFSSPDRRKMIHGVDCMRFFSFTWVLAGHYILFCGFSDNSAALLKENDKLYYHIWTNGHFAVDTFFFLSGLMLSYMFLKSSTKEAIKTPRTWLLFYAHRYIRLTVPYSAFILFYTVVVPHLNTGPHEIFIMDESENCRKNWWTNLLYVSNFLGTREQCISLSWYLSNDMQIYVLSPIFLVPFIFSPLGGFLVLVALSIISIALTYYTMFAFKMPGTAIRVGNLNEAGMTDFMYYVYEASYIRVTPYLVGVAVGYILLKTRNTMVVLKKNLAPVLWVVAFAMAIAVIFIPYNYQRGQYWTEFQCATYHSFARVGWALSLAWVVFAINNGYGGGIGKFMSLPFWTPLGRLTYCGYLCHIMVITFLVNMERKIIHYEGLGEVVRFLHIQDG

Nearest PDB structures (foldseek):
  6ob6-assembly2_B  TM=1.803E-01  e=3.338E-01  Homo sapiens
  6ob6-assembly2_B  TM=1.798E-01  e=2.041E-01  Homo sapiens

Organism: NCBI:txid53326